Protein 6N4N (pdb70)

CATH classification: 2.40.10.120 (+1 more: 2.40.10.10)

InterPro domains:
  IPR000745 Hepatitis C virus, Non-structural protein NS4a [PF01006] (1658-1711)
  IPR001490 Hepatitis C virus, Non-structural protein NS4b [PF01001] (1728-1921)
  IPR001650 Helicase, C-terminal domain-like [PS51194] (1361-1538)
  IPR001650 Helicase, C-terminal domain-like [SM00490] (1401-1495)
  IPR002166 RNA dependent RNA polymerase, hepatitis C virus [PF00998] (2423-2932)
  IPR002518 Hepatitis C virus, Non-structural protein NS2 [PF01538] (811-1005)
  IPR002518 Hepatitis C virus, Non-structural protein NS2 [PS51693] (899-1026)
  IPR002519 Hepatitis C virus, Envelope glycoprotein E1 [PF01539] (193-382)
  IPR002521 Hepatitis C virus, Core protein, C-terminal [PF01542] (116-190)
  IPR002522 Hepatitis C virus, Core protein, N-terminal [PF01543] (2-115)
  IPR002531 Hepatitis C virus, Non-structural protein E2/NS1 [PF01560] (386-729)
  IPR002868 Hepatitis C virus, Non-structural 5a protein [PF01506] (1974-1996)
  IPR004109 Hepatitis C virus, NS3 protease [PF02907] (1056-1203)
  IPR004109 Hepatitis C virus, NS3 protease [PS51822] (1027-1208)
  IPR007094 RNA-directed RNA polymerase, catalytic domain [PS50507] (2634-2752)
  IPR009003 Peptidase S1, PA clan [SSF50494] (1027-1212)
  IPR011492 Non-structural protein NS3-like, DEAD-box helicase, flavivirus [PF07652] (1294-1355)
  IPR013192 Hepatitis C virus, Non-structural 5a protein, domain 1a [PF08300] (2006-2067)
  IPR013193 Hepatitis C virus non-structural 5a, 1B domain [PF08301] (2068-2168)
  IPR014001 Helicase superfamily 1/2, ATP-binding domain [PS51192] (1217-1369)

Organism: Hepatitis C virus genotype 1a (isolate 1) (NCBI:txid11104)

Solvent-accessible surface area: 36791 Å² total; per-residue (Å²): 254,121,23,4,0,0,13,20,0,27,0,58,25,89,46,164,102,18,139,38,76,155,52,44,44,167,125,22,16,103,99,9,17,138,68,2,127,6,154,64,150,14,88,7,12,0,1,17,0,10,13,102,94,31,42,8,0,0,0,1,0,86,39,7,0,1,0,0,12,29,4,0,0,19,30,17,4,4,16,69,180,10,52,43,44,6,55,30,19,43,73,55,50,22,5,0,0,0,120,23,24,166,43,24,155,48,14,88,38,19,130,75,69,29,35,68,1,77,0,1,1,60,138,22,74,63,12,49,2,98,54,137,36,98,26,56,0,26,17,131,58,90,74,64,76,85,134,5,129,11,2,14,0,0,0,0,20,3,80,73,33,47,0,3,0,0,6,46,48,36,30,35,38,150,31,65,0,115,20,0,15,0,0,6,11,130,25,11,73,66,62,169,74,40,26,186,111,24,4,0,0,12,18,0,28,0,42,24,83,48,161,100,18,139,38,71,154,53,44,42,154,149,23,9,70,122,8,10,160,88,1,115,5,157,63,128,10,86,4,11,0,1,17,0,8,11,79,95,33,42,8,0,0,0,0,0,89,40,7,0,1,0,0,12,29,3,0,0,24,29,17,4,4,15,70,188,0,69,51,46,6,60,31,17,44,72,50,46,21,5,0,0,0,121,22,23,155,35,20,128,48,15,87,40,19,129,75,69,27,36,69,1,77,0,2,0,60,139,22,74,62,12,50,3,99,57,127,35,117,29,53,0,29,15,140,55,80,72,64,77,89,136,4,129,11,2,14,0,0,0,0,19,3,83,72,32,48,0,4,0,0,6,47,48,35,28,35,35,154,30,68,0,94,20,0,14,0,0,18,14,133,24,13,77,72,65,173,74,39,24,102,114,91,111,94,5,174,114,10,22,99,57,1,95,107,3,6,104,70,0,61,80,9,5,121,173,6,83,28,100,142,9,66,96,22,0,120,58,2,55,86,2,0,86,69,1,4,100,78,2,90,210,75,71,96,24,102,129,69,22,108,17,12,40,32,3,1,69,2,2,33,10,1,0,20,2,2,53,5,1,86,81,10,62,30,88,79,0,68,90,31,2,14,60,1,0,79,15,2,10,83,11,2,46,75,0,42,165,71,57,112,32,88,116,27,31,102,23,0,85,44,11,11,32,6,0,43,5,2,5,63,0,2,16,0,12,81,145,39,64,27,87,60,0,69,88,28,0,48,82,0,0,92,50,2,15,94,25,19,106,160,121,152,64,82,81,21,4,64,96,8,32,28,30,0,59,16,3,23,29,75,90,161,145,98,113,97,109,94,7,173,116,11,20,104,63,1,125,108,2,7,113,72,0,58,96,1,3,122,140,12,86,32,101,141,16,68,95,22,0,116,56,2,54,82,2,0,86,63,2,6,104,64,1,136,177,74,73,97,24,100,127,63,24,108,12,12,48,25,2,1,68,2,2,31,10,0,0,21,2,5,33,3,5,69,78,10,62,25,82,108,1,71,90,32,3,19,57,2,0,76,1,3,10,59,10,2,41,77,0,58,169,67,50,106,30,88,86,27,32,98,23,0,83,35,11,10,34,5,0,44,5,2,5,62,0,3,20,0,13,99,145,40,67,27,88,60,0,70,87,28,0,58,83,0,0,118,43,2,13,113,18,8,59,78,28,100,166,85,82,106,25,189,70,37,57,101,25,2,67,100,9,31,29,30,0,58,16,2,25,29,76,89,160,145

Nearest PDB structures (foldseek):
  3su2-assembly1_A  TM=9.788E-01  e=2.289E-37  hepatitis C virus genotype 1a
  3su3-assembly1_A  TM=9.756E-01  e=4.909E-37  hepatitis C virus genotype 1a
  6nzv-assembly1_A  TM=9.790E-01  e=8.016E-37  hepatitis C virus genotype 1a
  3su1-assembly1_A  TM=9.748E-01  e=7.591E-37  hepatitis C virus genotype 1a
  6c2n-assembly1_A  TM=9.785E-01  e=2.517E-36  hepatitis C virus genotype 1a

Radius of gyration: 28.95 Å; Cα contacts (8 Å, |Δi|>4): 1535; chains: 4; bounding box: 72×70×78 Å

Sequence (765 aa):
KKGSVVIVGRINLSGDTAYAQQTRGEEGCQETSQTGRDKNQVEGEVQIVSTATQTFLATSINGVLWTVYHGAGTRTIASPKGPVTQMYTNVDKDLVGWQAPQGSRSLTPCTCGSSDLYLVTRHADVIPVRRRGDSRGSLLSPRPISYLKGSAGGPLLCPAGHAVGIFRAAVSTRGVAKAVDFIPVESLETTMRSPKKGSVVIVGRINLSGDTAYAQQTRGEEGCQETSQTGRDKNQVEGEVQIVSTATQTFLATSINGVLWTVYHGAGTRTIASPKGPVTQMYTNVDKDLVGWQAPQGSRSLTPCTCGSSDLYLVTRHADVIPVRRRGDSRGSLLSPRPISYLKGSAGGPLLCPAGHAVGIFRAAVSTRGVAKAVDFIPVESLETTMRSPSDEEEARELIERAKEAAERAQEAAERTGDPRVRELARELKRLAQEAAEEVKRDPSSSDVNEALKLIVEAIEAAVDALEAAERTGDPEVRELARELVRLAVEAAEEVQRNPSSSDVNEALHSIVYAIEAAIFALEAAERTGDPEVRELARELVRLAVEAAEEVNVEHALMRIVLAIYLAEENLRESDEEEARELIERAKEAAERAQEAAERTGDPRVRELARELKRLAQEAAEEVKRDPSSSDVNEALKLIVEAIEAAVDALEAAERTGDPEVRELARELVRLAVEAAEEVQRNPSSSDVNEALHSIVYAIEAAIFALEAAERTGDPEVRELARELVRLAVEAAEEVQRNPSSRNVEHALMRIVLAIYLAEENLRE

Secondary structure (DSSP, 8-state):
----BEEEEEEE-SSSS-EEEE---HHHHHHHHHH-B--PPP-SSEEEEE-SS-EEEEEEETTEEEEEHHHHTT--B-BTTS-B--SEEEGGGTEEEEEPPTT--PBPBP-S--SEEEEEPTTS-EEEEEE-SSSEEEEEEEEEGGGTTT-TTPEEE-TTS-EEEEEEEEEEETTEEEEEEEEEGGG----S---/----BEEEEEEE-SSSS-EEEE---HHHHHHHHHH-B--PPP-BSEEEEE-SS-EEEEEEETTEEEEEHHHHTT--B-BTTS-B--SEEEGGGTEEEEEPPTTB-PBPBP-S--SEEEEEPTTS-EEEEEE-SSSEEEEEEEEEGGGTTT-TTPEEE-TTS-EEEEEEEEEEETTEEEEEEEEEGGG----S---/--SHHHHHHHHHHHHHHHHHHHHHHH-S-HHHHHHHHHHHHHHHHHHHHHHHSTT-TTGGGHHHHHHHHHHHHHHHHHHHHT-S-HHHHHHHHHHHHHHHHHHHHHHH-TT-HHHHHHHHHHHHHHHHHHHHHHHHHHH--HHHHHHHHHHHHHHHHHHHH--HHHHHHHHHHHHHHHHHHHH-/--SHHHHHHHHHHHHHHHHHHHHHHH-S-HHHHHHHHHHHHHHHHHHHHHHHSTT-TTGGGHHHHHHHHHHHHHHHHHHHHT-S-HHHHHHHHHHHHHHHHHHHHHHH-TT-HHHHHHHHHHHHHHHHHHHHHHHHHHH--HHHHHHHHHHHHHHHHHHHHHHH-TT----HHHHHHHHHHHHHHHHHHH-

Foldseek 3Di:
DFFAKEFQWFWACPPPAIDIDGDHDPVRRVVCRHFLADPDADEEFKTWIDGNPAIEIWGAAPQKTKFFCVGGPQHFHRANVGTFGWPDDDVVLRMTITGHHPHYDHFYADPPPAQFKWWQANNRDTFTWGDDDLWKTFGPDKDQCVRHPRHFNTFIADPVRHGQFTWHDFDDDPRIGGMTTTHGPVNPDDDPDDD/DWFAKEFQWFWACPPPAIDIDGDHDPVRRVVCRHFLADPDADEEQKTWIDGNPAIEIWGAAPQKTKFFCVGGPQHFHRANVGTFGWQDDDVVLRMTITGHHPHYDHFYADPPPAQFKWWQFNNRDTFTWGDDDLWKTFGPDKDQCVRHPRHFNTFIADPVRHGQFTWHDFDDDPRIGGMTTTHGPVNPDDDPDDD/DFLVVLVVLLVLLVVLLVLLVVLLPPDPDPLSVVLSVLLNVLSVVLSVVCVVVSRDPPLVVLSVLLSLLSSLLSLLSVLLRLADDVLLSVLSSLLSVLLSVLSVQCVVPVPDPLSVVLNVLSSLLSVLLSLLSVLCNVLVDPVSVVLSSVSSVLSSVVSVVSVSSVVSVVSSVVSVVVSVVSVD/DFLVVLVVLLVLLVVLLVLLVVLLPPDPDPLSVVLSNLLNVLSVVLSVVCVVVSRDPPLVVLSVLLSLLSNLLSLLSVLLVLADDVLLSVLSSLLSVLLSVLSVQCVVPVPDPLSSVLNVLSSLLSVLLSLLSVLCNVLVDPVSVVLSSVSSVVSSVQSVVCVVPSVRDGCNVVSVVSSVVSVVVSVVVVD

GO terms:
  GO:0044167 host cell endoplasmic reticulum membrane (C, EXP)
  GO:0044191 host cell mitochondrial membrane (C, EXP)
  GO:0005515 protein binding (F, IPI)

Structure (mmCIF, N/CA/C/O backbone):
data_6N4N
#
_entry.id   6N4N
#
_cell.length_a   70.840
_cell.length_b   69.256
_cell.length_c   99.344
_cell.angle_alpha   90.000
_cell.angle_beta   108.590
_cell.angle_gamma   90.000
#
_symmetry.space_group_name_H-M   'P 1 21 1'
#
loop_
_entity.id
_entity.type
_entity.pdbx_description
1 polymer 'NS3 protease'
2 polymer 'Rosetta-designed danoprevir/NS3a complex reader 2'
3 non-polymer 'ZINC ION'
4 non-polymer '(2R,6S,12Z,13aS,14aR,16aS)-6-[(tert-butoxycarbonyl)amino]-14a-[(cyclopropylsulfonyl)carbamoyl]-5,16-dioxo-1,2,3,5,6,7,8 ,9,10,11,13a,14,14a,15,16,16a-hexadecahydrocyclopropa[e]pyrrolo[1,2-a][1,4]diazacyclopentadecin-2-yl 4-fluoro-2H-isoindole-2-carboxylate'
5 non-polymer 'SULFATE ION'
6 water water
#
loop_
_atom_site.group_PDB
_atom_site.id
_atom_site.type_symbol
_atom_site.label_atom_id
_atom_site.label_alt_id
_atom_site.label_comp_id
_atom_site.label_asym_id
_atom_site.label_entity_id
_atom_site.label_seq_id
_atom_site.pdbx_PDB_ins_code
_atom_site.Cartn_x
_atom_site.Cartn_y
_atom_site.Cartn_z
_atom_site.occupancy
_atom_site.B_iso_or_equiv
_atom_site.auth_seq_id
_atom_site.auth_comp_id
_atom_site.auth_asym_id
_atom_site.auth_atom_id
_atom_site.pdbx_PDB_model_num
ATOM 1 N N . LYS A 1 3 ? 7.527 10.358 37.580 1.00 52.06 988 LYS A N 1
ATOM 2 C CA . LYS A 1 3 ? 6.931 10.053 38.913 1.00 52.51 988 LYS A CA 1
ATOM 3 C C . LYS A 1 3 ? 6.122 8.752 38.916 1.00 50.57 988 LYS A C 1
ATOM 4 O O . LYS A 1 3 ? 6.424 7.854 39.708 1.00 50.21 988 LYS A O 1
ATOM 10 N N . LYS A 1 4 ? 5.109 8.639 38.040 1.00 47.87 989 LYS A N 1
ATOM 11 C CA . LYS A 1 4 ? 4.403 7.370 37.816 1.00 44.10 989 LYS A CA 1
ATOM 12 C C . LYS A 1 4 ? 5.351 6.323 37.223 1.00 41.23 989 LYS A C 1
ATOM 13 O O . LYS A 1 4 ? 6.081 6.608 36.266 1.00 40.72 989 LYS A O 1
ATOM 19 N N . GLY A 1 5 ? 5.360 5.134 37.823 1.00 37.95 990 GLY A N 1
ATOM 20 C CA . GLY A 1 5 ? 6.238 4.057 37.391 1.00 35.01 990 GLY A CA 1
ATOM 21 C C . GLY A 1 5 ? 5.577 3.167 36.347 1.00 32.82 990 GLY A C 1
ATOM 22 O O . GLY A 1 5 ? 4.437 3.414 35.921 1.00 31.89 990 GLY A O 1
ATOM 23 N N . SER A 1 6 ? 6.308 2.138 35.932 1.00 30.70 991 SER A N 1
ATOM 24 C CA . SER A 1 6 ? 5.793 1.118 35.040 1.00 29.05 991 SER A CA 1
ATOM 25 C C . SER A 1 6 ? 4.943 0.107 35.777 1.00 27.90 991 SER A C 1
ATOM 26 O O . SER A 1 6 ? 5.122 -0.104 36.973 1.00 27.86 991 SER A O 1
ATOM 29 N N . VAL A 1 7 ? 4.021 -0.522 35.053 1.00 26.86 992 VAL A N 1
ATOM 30 C CA . VAL A 1 7 ? 3.376 -1.755 35.507 1.00 26.18 992 VAL A CA 1
ATOM 31 C C . VAL A 1 7 ? 4.443 -2.863 35.542 1.00 26.37 992 VAL A C 1
ATOM 32 O O . VAL A 1 7 ? 5.276 -2.951 34.638 1.00 26.68 992 VAL A O 1
ATOM 36 N N . VAL A 1 8 ? 4.443 -3.662 36.606 1.00 26.22 993 VAL A N 1
ATOM 37 C CA . VAL A 1 8 ? 5.427 -4.737 36.787 1.00 26.39 993 VAL A CA 1
ATOM 38 C C . VAL A 1 8 ? 4.748 -6.123 36.855 1.00 26.20 993 VAL A C 1
ATOM 39 O O . VAL A 1 8 ? 3.768 -6.313 37.575 1.00 26.03 993 VAL A O 1
ATOM 43 N N . ILE A 1 9 ? 5.289 -7.075 36.103 1.00 26.08 994 ILE A N 1
ATOM 44 C CA . ILE A 1 9 ? 4.934 -8.476 36.207 1.00 26.33 994 ILE A CA 1
ATOM 45 C C . ILE A 1 9 ? 5.512 -9.037 37.514 1.00 27.76 994 ILE A C 1
ATOM 46 O O . ILE A 1 9 ? 6.725 -8.998 37.742 1.00 28.67 994 ILE A O 1
ATOM 51 N N . VAL A 1 10 ? 4.627 -9.523 38.385 1.00 28.26 995 VAL A N 1
ATOM 52 C CA . VAL A 1 10 ? 5.030 -10.077 39.675 1.00 29.11 995 VAL A CA 1
ATOM 53 C C . VAL A 1 10 ? 4.698 -11.564 39.783 1.00 29.72 995 VAL A C 1
ATOM 54 O O . VAL A 1 10 ? 5.023 -12.208 40.790 1.00 30.68 995 VAL A O 1
ATOM 58 N N . GLY A 1 11 ? 4.057 -12.096 38.740 1.00 28.69 996 GLY A N 1
ATOM 59 C CA . GLY A 1 11 ? 3.713 -13.507 38.687 1.00 28.80 996 GLY A CA 1
ATOM 60 C C . GLY A 1 11 ? 3.038 -13.886 37.388 1.00 28.41 996 GLY A C 1
ATOM 61 O O . GLY A 1 11 ? 3.004 -13.093 36.439 1.00 28.13 996 GLY A O 1
ATOM 62 N N . ARG A 1 12 ? 2.495 -15.096 37.347 1.00 28.24 997 ARG A N 1
ATOM 63 C CA . ARG A 1 12 ? 1.895 -15.626 36.123 1.00 28.77 997 ARG A CA 1
ATOM 64 C C . ARG A 1 12 ? 0.925 -16.760 36.432 1.00 28.13 997 ARG A C 1
ATOM 65 O O . ARG A 1 12 ? 0.974 -17.352 37.501 1.00 28.15 997 ARG A O 1
ATOM 73 N N . ILE A 1 13 ? 0.043 -17.046 35.486 1.00 27.83 998 ILE A N 1
ATOM 74 C CA . ILE A 1 13 ? -0.872 -18.170 35.586 1.00 28.45 998 ILE A CA 1
ATOM 75 C C . ILE A 1 13 ? -0.787 -19.013 34.317 1.00 29.80 998 ILE A C 1
ATOM 76 O O . ILE A 1 13 ? -1.020 -18.531 33.217 1.00 28.43 998 ILE A O 1
ATOM 81 N N . ASN A 1 14 ? -0.448 -20.279 34.507 1.00 33.42 999 ASN A N 1
ATOM 82 C CA . ASN A 1 14 ? -0.377 -21.269 33.451 1.00 37.33 999 ASN A CA 1
ATOM 83 C C . ASN A 1 14 ? -1.749 -21.903 33.254 1.00 37.67 999 ASN A C 1
ATOM 84 O O . ASN A 1 14 ? -2.353 -22.382 34.210 1.00 36.64 999 ASN A O 1
ATOM 89 N N . LEU A 1 15 ? -2.212 -21.916 32.004 1.00 40.77 1000 LEU A N 1
ATOM 90 C CA . LEU A 1 15 ? -3.533 -22.478 31.653 1.00 43.46 1000 LEU A CA 1
ATOM 91 C C . LEU A 1 15 ? -3.491 -23.792 30.866 1.00 47.87 1000 LEU A C 1
ATOM 92 O O . LEU A 1 15 ? -4.499 -24.486 30.793 1.00 46.78 1000 LEU A O 1
ATOM 97 N N . SER A 1 16 ? -2.333 -24.126 30.291 1.00 56.89 1001 SER A N 1
ATOM 98 C CA . SER A 1 16 ? -2.197 -25.321 29.417 1.00 64.53 1001 SER A CA 1
ATOM 99 C C . SER A 1 16 ? -2.247 -26.690 30.135 1.00 68.11 1001 SER A C 1
ATOM 100 O O . SER A 1 16 ? -2.557 -27.705 29.502 1.00 71.80 1001 SER A O 1
ATOM 103 N N . GLY A 1 17 ? -1.976 -26.711 31.443 1.00 70.54 1002 GLY A N 1
ATOM 104 C CA . GLY A 1 17 ? -2.247 -27.891 32.279 1.00 73.56 1002 GLY A CA 1
ATOM 105 C C . GLY A 1 17 ? -3.750 -28.045 32.452 1.00 76.48 1002 GLY A C 1
ATOM 106 O O . GLY A 1 17 ? -4.490 -27.115 32.139 1.00 77.75 1002 GLY A O 1
ATOM 107 N N . ASP A 1 18 ? -4.202 -29.206 32.940 1.00 78.19 1003 ASP A N 1
ATOM 108 C CA . ASP A 1 18 ? -5.642 -29.498 33.163 1.00 78.77 1003 ASP A CA 1
ATOM 109 C C . ASP A 1 18 ? -6.519 -28.286 33.590 1.00 76.21 1003 ASP A C 1
ATOM 110 O O . ASP A 1 18 ? -7.498 -27.936 32.906 1.00 75.61 1003 ASP A O 1
ATOM 115 N N . THR A 1 19 ? -6.150 -27.674 34.721 1.00 71.28 1004 THR A N 1
ATOM 116 C CA . THR A 1 19 ? -6.721 -26.399 35.194 1.00 66.70 1004 THR A CA 1
ATOM 117 C C . THR A 1 19 ? -5.587 -25.409 35.574 1.00 59.77 1004 THR A C 1
ATOM 118 O O . THR A 1 19 ? -4.402 -25.787 35.565 1.00 65.06 1004 THR A O 1
ATOM 122 N N . ALA A 1 20 ? -5.959 -24.174 35.912 1.00 48.48 1005 ALA A N 1
ATOM 123 C CA . ALA A 1 20 ? -5.029 -23.069 36.253 1.00 41.52 1005 ALA A CA 1
ATOM 124 C C . ALA A 1 20 ? -3.968 -23.324 37.347 1.00 37.42 1005 ALA A C 1
ATOM 125 O O . ALA A 1 20 ? -4.231 -23.994 38.331 1.00 35.03 1005 ALA A O 1
ATOM 127 N N . TYR A 1 21 ? -2.772 -22.760 37.157 1.00 34.36 1006 TYR A N 1
ATOM 128 C CA . TYR A 1 21 ? -1.674 -22.887 38.116 1.00 33.10 1006 TYR A CA 1
ATOM 129 C C . TYR A 1 21 ? -0.946 -21.545 38.205 1.00 31.82 1006 TYR A C 1
ATOM 130 O O . TYR A 1 21 ? -0.354 -21.107 37.219 1.00 31.99 1006 TYR A O 1
ATOM 139 N N . ALA A 1 22 ? -0.982 -20.890 39.367 1.00 30.57 1007 ALA A N 1
ATOM 140 C CA . ALA A 1 22 ? -0.322 -19.585 39.519 1.00 30.47 1007 ALA A CA 1
ATOM 141 C C . ALA A 1 22 ? 1.049 -19.653 40.215 1.00 31.84 1007 ALA A C 1
ATOM 142 O O . ALA A 1 22 ? 1.272 -20.500 41.092 1.00 31.81 1007 ALA A O 1
ATOM 144 N N . GLN A 1 23 ? 1.954 -18.755 39.819 1.00 32.36 1008 GLN A N 1
ATOM 145 C CA . GLN A 1 23 ? 3.298 -18.649 40.419 1.00 34.71 1008 GLN A CA 1
ATOM 146 C C . GLN A 1 23 ? 3.625 -17.198 40.736 1.00 35.03 1008 GLN A C 1
ATOM 147 O O . GLN A 1 23 ? 3.294 -16.315 39.953 1.00 34.63 1008 GLN A O 1
ATOM 153 N N . GLN A 1 24 ? 4.264 -16.956 41.876 1.00 37.12 1009 GLN A N 1
ATOM 154 C CA . GLN A 1 24 ? 4.831 -15.648 42.190 1.00 38.83 1009 GLN A CA 1
ATOM 155 C C . GLN A 1 24 ? 6.284 -15.636 41.709 1.00 39.24 1009 GLN A C 1
ATOM 156 O O . GLN A 1 24 ? 7.027 -16.597 41.952 1.00 39.08 1009 GLN A O 1
ATOM 162 N N . THR A 1 25 ? 6.668 -14.562 41.012 1.00 38.14 1010 THR A N 1
ATOM 163 C CA . THR A 1 25 ? 8.032 -14.404 40.473 1.00 39.52 1010 THR A CA 1
ATOM 164 C C . THR A 1 25 ? 8.790 -13.195 41.053 1.00 40.25 1010 THR A C 1
ATOM 165 O O . THR A 1 25 ? 9.980 -13.044 40.830 1.00 40.16 1010 THR A O 1
ATOM 169 N N . ARG A 1 26 ? 8.090 -12.340 41.789 1.00 41.88 1011 ARG A N 1
ATOM 170 C CA . ARG A 1 26 ? 8.677 -11.124 42.327 1.00 44.30 1011 ARG A CA 1
ATOM 171 C C . ARG A 1 26 ? 7.992 -10.762 43.634 1.00 46.84 1011 ARG A C 1
ATOM 172 O O . ARG A 1 26 ? 6.764 -10.854 43.754 1.00 47.23 1011 ARG A O 1
ATOM 180 N N . GLY A 1 27 ? 8.799 -10.381 44.622 1.00 50.17 10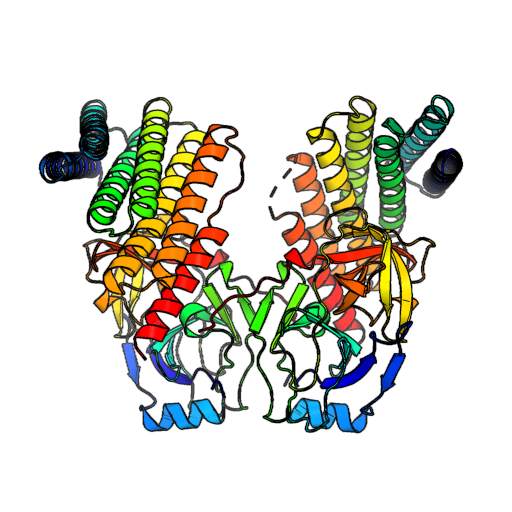12 GLY A N 1
ATOM 181 C CA . GLY A 1 27 ? 8.296 -9.865 45.894 1.00 53.18 1012 GLY A CA 1
ATOM 182 C C . GLY A 1 27 ? 8.058 -8.365 45.838 1.00 56.14 1012 GLY A C 1
ATOM 183 O O . GLY A 1 27 ? 8.332 -7.720 44.823 1.00 54.89 1012 GLY A O 1
ATOM 184 N N . GLU A 1 28 ? 7.557 -7.822 46.946 1.00 61.35 1013 GLU A N 1
ATOM 185 C CA . GLU A 1 28 ? 7.189 -6.410 47.085 1.00 66.36 1013 GLU A CA 1
ATOM 186 C C . GLU A 1 28 ? 8.364 -5.445 46.829 1.00 67.44 1013 GLU A C 1
ATOM 187 O O . GLU A 1 28 ? 8.189 -4.432 46.146 1.00 66.03 1013 GLU A O 1
ATOM 193 N N . GLU A 1 29 ? 9.545 -5.773 47.360 1.00 70.05 1014 GLU A N 1
ATOM 194 C CA . GLU A 1 29 ? 10.726 -4.910 47.237 1.00 72.29 1014 GLU A CA 1
ATOM 195 C C . GLU A 1 29 ? 11.207 -4.753 45.785 1.00 69.17 1014 GLU A C 1
ATOM 196 O O . GLU A 1 29 ? 11.342 -3.622 45.289 1.00 66.41 1014 GLU A O 1
ATOM 202 N N . GLY A 1 30 ? 11.443 -5.891 45.122 1.00 65.94 1015 GLY A N 1
ATOM 203 C CA . GLY A 1 30 ? 11.842 -5.945 43.713 1.00 62.41 1015 GLY A CA 1
ATOM 204 C C . GLY A 1 30 ? 10.880 -5.221 42.780 1.00 59.47 1015 GLY A C 1
ATOM 205 O O . GLY A 1 30 ? 11.310 -4.566 41.831 1.00 57.74 1015 GLY A O 1
ATOM 206 N N . CYS A 1 31 ? 9.582 -5.339 43.073 1.00 57.09 1016 CYS A N 1
ATOM 207 C CA . CYS A 1 31 ? 8.520 -4.672 42.324 1.00 56.26 1016 CYS A CA 1
ATOM 208 C C . CYS A 1 31 ? 8.704 -3.149 42.219 1.00 56.49 1016 CYS A C 1
ATOM 209 O O . CYS A 1 31 ? 8.687 -2.595 41.105 1.00 56.00 1016 CYS A O 1
ATOM 212 N N . GLN A 1 32 ? 8.914 -2.487 43.357 1.00 57.27 1017 GLN A N 1
ATOM 213 C CA . GLN A 1 32 ? 8.994 -1.023 43.386 1.00 57.95 1017 GLN A CA 1
ATOM 214 C C . GLN A 1 32 ? 10.225 -0.458 42.651 1.00 56.69 1017 GLN A C 1
ATOM 215 O O . GLN A 1 32 ? 10.114 0.554 41.945 1.00 57.24 1017 GLN A O 1
ATOM 221 N N . GLU A 1 33 ? 11.370 -1.126 42.810 1.00 56.30 1018 GLU A N 1
ATOM 222 C CA . GLU A 1 33 ? 12.612 -0.791 42.098 1.00 54.91 1018 GLU A CA 1
ATOM 223 C C . GLU A 1 33 ? 12.449 -0.976 40.579 1.00 50.34 1018 GLU A C 1
ATOM 224 O O . GLU A 1 33 ? 12.866 -0.113 39.797 1.00 49.54 1018 GLU A O 1
ATOM 230 N N . THR A 1 34 ? 11.834 -2.096 40.179 1.00 45.10 1019 THR A N 1
ATOM 231 C CA . THR A 1 34 ? 11.547 -2.409 38.767 1.00 41.55 1019 THR A CA 1
ATOM 232 C C . THR A 1 34 ? 10.568 -1.398 38.153 1.00 38.84 1019 THR A C 1
ATOM 233 O O . THR A 1 34 ? 10.686 -1.036 36.981 1.00 37.28 1019 THR A O 1
ATOM 237 N N . SER A 1 35 ? 9.615 -0.947 38.958 1.00 38.11 1020 SER A N 1
ATOM 238 C CA . SER A 1 35 ? 8.644 0.049 38.528 1.00 38.45 1020 SER A CA 1
ATOM 239 C C . SER A 1 35 ? 9.301 1.386 38.175 1.00 39.67 1020 SER A C 1
ATOM 240 O O . SER A 1 35 ? 8.955 1.991 37.152 1.00 38.44 1020 SER A O 1
ATOM 243 N N . GLN A 1 36 ? 10.246 1.819 39.017 1.00 41.90 1021 GLN A N 1
ATOM 244 C CA . GLN A 1 36 ? 11.015 3.056 38.804 1.00 44.29 1021 GLN A CA 1
ATOM 245 C C . GLN A 1 36 ? 11.913 3.032 37.552 1.00 42.29 1021 GLN A C 1
ATOM 246 O O . GLN A 1 36 ? 11.902 3.986 36.783 1.00 41.27 1021 GLN A O 1
ATOM 252 N N . THR A 1 37 ? 12.673 1.953 37.356 1.00 41.25 1022 THR A N 1
ATOM 253 C CA . THR A 1 37 ? 13.583 1.831 36.198 1.00 41.15 1022 THR A CA 1
ATOM 254 C C . THR A 1 37 ? 12.860 1.443 34.913 1.00 40.31 1022 THR A C 1
ATOM 255 O O . THR A 1 37 ? 13.318 1.780 33.818 1.00 40.24 1022 THR A O 1
ATOM 259 N N . GLY A 1 38 ? 11.748 0.712 35.048 1.00 39.20 1023 GLY A N 1
ATOM 260 C CA . GLY A 1 38 ? 11.059 0.130 33.902 1.00 39.08 1023 GLY A CA 1
ATOM 261 C C . GLY A 1 38 ? 11.851 -1.013 33.290 1.00 39.79 1023 GLY A C 1
ATOM 262 O O . GLY A 1 38 ? 11.576 -1.430 32.171 1.00 38.91 1023 GLY A O 1
ATOM 263 N N . ARG A 1 39 ? 12.818 -1.532 34.046 1.00 41.58 1024 ARG A N 1
ATOM 264 C CA . ARG A 1 39 ? 13.751 -2.534 33.559 1.00 43.71 1024 ARG A CA 1
ATOM 265 C C . ARG A 1 39 ? 13.552 -3.848 34.348 1.00 42.68 1024 ARG A C 1
ATOM 266 O O . ARG A 1 39 ? 13.784 -3.905 35.559 1.00 41.62 1024 ARG A O 1
ATOM 274 N N . ASP A 1 40 ? 13.092 -4.870 33.635 1.00 41.53 1025 ASP A N 1
ATOM 275 C CA . ASP A 1 40 ? 12.747 -6.175 34.200 1.00 42.64 1025 ASP A CA 1
ATOM 276 C C . ASP A 1 40 ? 13.344 -7.248 33.301 1.00 43.49 1025 ASP A C 1
ATOM 277 O O . ASP A 1 40 ? 12.886 -7.441 32.178 1.00 42.92 1025 ASP A O 1
ATOM 282 N N . LYS A 1 41 ? 14.352 -7.946 33.804 1.00 46.08 1026 LYS A N 1
ATOM 283 C CA . LYS A 1 41 ? 15.060 -8.966 33.026 1.00 48.87 1026 LYS A CA 1
ATOM 284 C C . LYS A 1 41 ? 14.565 -10.408 33.266 1.00 48.96 1026 LYS A C 1
ATOM 285 O O . LYS A 1 41 ? 15.128 -11.357 32.706 1.00 49.28 1026 LYS A O 1
ATOM 291 N N . ASN A 1 42 ? 13.503 -10.567 34.066 1.00 48.54 1027 ASN A N 1
ATOM 292 C CA . ASN A 1 42 ? 12.897 -11.891 34.337 1.00 47.69 1027 ASN A CA 1
ATOM 293 C C . ASN A 1 42 ? 12.319 -12.512 33.080 1.00 46.83 1027 ASN A C 1
ATOM 294 O O . ASN A 1 42 ? 11.802 -11.803 32.213 1.00 45.72 1027 ASN A O 1
ATOM 299 N N . GLN A 1 43 ? 12.420 -13.834 32.977 1.00 47.16 1028 GLN A N 1
ATOM 300 C CA . GLN A 1 43 ? 11.811 -14.542 31.858 1.00 48.26 1028 GLN A CA 1
ATOM 301 C C . GLN A 1 43 ? 10.302 -14.604 32.056 1.00 45.92 1028 GLN A C 1
ATOM 302 O O . GLN A 1 43 ? 9.815 -14.845 33.163 1.00 44.86 1028 GLN A O 1
ATOM 308 N N . VAL A 1 44 ? 9.588 -14.330 30.972 1.00 44.60 1029 VAL A N 1
ATOM 309 C CA . VAL A 1 44 ? 8.133 -14.326 30.950 1.00 43.59 1029 VAL A CA 1
ATOM 310 C C . VAL A 1 44 ? 7.687 -15.610 30.284 1.00 43.50 1029 VAL A C 1
ATOM 311 O O . VAL A 1 44 ? 8.272 -16.030 29.292 1.00 44.71 1029 VAL A O 1
ATOM 315 N N . GLU A 1 45 ? 6.660 -16.225 30.857 1.00 43.91 1030 GLU A N 1
ATOM 316 C CA . GLU A 1 45 ? 6.024 -17.430 30.335 1.00 44.76 1030 GLU A CA 1
ATOM 317 C C . GLU A 1 45 ? 4.524 -17.354 30.590 1.00 41.90 1030 GLU A C 1
ATOM 318 O O . GLU A 1 45 ? 4.073 -16.601 31.468 1.00 40.67 1030 GLU A O 1
ATOM 324 N N . GLY A 1 46 ? 3.758 -18.129 29.827 1.00 39.97 1031 GLY A N 1
ATOM 325 C CA . GLY A 1 46 ? 2.327 -18.270 30.078 1.00 39.60 1031 GLY A CA 1
ATOM 326 C C . GLY A 1 46 ? 1.446 -17.239 29.389 1.00 38.16 1031 GLY A C 1
ATOM 327 O O . GLY A 1 46 ? 1.937 -16.314 28.726 1.00 37.66 1031 GLY A O 1
ATOM 328 N N . GLU A 1 47 ? 0.142 -17.415 29.576 1.00 36.99 1032 GLU A N 1
ATOM 329 C CA . GLU A 1 47 ? -0.888 -16.695 28.832 1.00 34.91 1032 GLU A CA 1
ATOM 330 C C . GLU A 1 47 ? -1.390 -15.538 29.665 1.00 31.99 1032 GLU A C 1
ATOM 331 O O . GLU A 1 47 ? -1.830 -14.523 29.124 1.00 32.27 1032 GLU A O 1
ATOM 337 N N . VAL A 1 48 ? -1.319 -15.707 30.986 1.00 28.17 1033 VAL A N 1
ATOM 338 C CA . VAL A 1 48 ? -1.811 -14.733 31.930 1.00 25.36 1033 VAL A CA 1
ATOM 339 C C . VAL A 1 48 ? -0.660 -14.280 32.809 1.00 24.07 1033 VAL A C 1
ATOM 340 O O . VAL A 1 48 ? 0.065 -15.096 33.383 1.00 24.22 1033 VAL A O 1
ATOM 344 N N . GLN A 1 49 ? -0.485 -12.966 32.871 1.00 22.24 1034 GLN A N 1
ATOM 345 C CA . GLN A 1 49 ? 0.498 -12.345 33.758 1.00 21.93 1034 GLN A CA 1
ATOM 346 C C . GLN A 1 49 ? -0.189 -11.756 34.975 1.00 21.59 1034 GLN A C 1
ATOM 347 O O . GLN A 1 49 ? -1.280 -11.195 34.866 1.00 21.60 1034 GLN A O 1
ATOM 353 N N . ILE A 1 50 ? 0.451 -11.872 36.132 1.00 21.38 1035 ILE A N 1
ATOM 354 C CA . ILE A 1 50 ? -0.016 -11.159 37.314 1.00 20.80 1035 ILE A CA 1
ATOM 355 C C . ILE A 1 50 ? 0.764 -9.844 37.330 1.00 21.07 1035 ILE A C 1
ATOM 356 O O . ILE A 1 50 ? 2.001 -9.845 37.211 1.00 21.15 1035 ILE A O 1
ATOM 361 N N . VAL A 1 51 ? 0.055 -8.723 37.455 1.00 21.02 1036 VAL A N 1
ATOM 362 C CA . VAL A 1 51 ? 0.706 -7.415 37.275 1.00 21.52 1036 VAL A CA 1
ATOM 363 C C . VAL A 1 51 ? 0.424 -6.467 38.424 1.00 22.29 1036 VAL A C 1
ATOM 364 O O . VAL A 1 51 ? -0.653 -6.533 39.037 1.00 22.17 1036 VAL A O 1
ATOM 368 N N . SER A 1 52 ? 1.392 -5.592 38.696 1.00 23.20 1037 SER A N 1
ATOM 369 C CA . SER A 1 52 ? 1.304 -4.624 39.788 1.00 24.35 1037 SER A CA 1
ATOM 370 C C . SER A 1 52 ? 1.683 -3.191 39.453 1.00 24.23 1037 SER A C 1
ATOM 371 O O . SER A 1 52 ? 2.633 -2.947 38.719 1.00 24.15 1037 SER A O 1
ATOM 374 N N . THR A 1 53 ? 0.922 -2.265 40.035 1.00 24.66 1038 THR A N 1
ATOM 375 C CA . THR A 1 53 ? 1.308 -0.865 40.219 1.00 25.21 1038 THR A CA 1
ATOM 376 C C . THR A 1 53 ? 1.695 -0.721 41.691 1.00 26.46 1038 THR A C 1
ATOM 377 O O . THR A 1 53 ? 1.637 -1.706 42.421 1.00 27.02 1038 THR A O 1
ATOM 381 N N . ALA A 1 54 ? 2.088 0.477 42.135 1.00 27.53 1039 ALA A N 1
ATOM 382 C CA . ALA A 1 54 ? 2.423 0.696 43.567 1.00 29.31 1039 ALA A CA 1
ATOM 383 C C . ALA A 1 54 ? 1.257 0.421 44.527 1.00 29.86 1039 ALA A C 1
ATOM 384 O O . ALA A 1 54 ? 1.476 0.145 45.710 1.00 31.72 1039 ALA A O 1
ATOM 386 N N . THR A 1 55 ? 0.022 0.489 44.034 1.00 29.09 1040 THR A N 1
ATOM 387 C CA . THR A 1 55 ? -1.147 0.362 44.929 1.00 29.38 1040 THR A CA 1
ATOM 388 C C . THR A 1 55 ? -2.074 -0.835 44.665 1.00 28.00 1040 THR A C 1
ATOM 389 O O . THR A 1 55 ? -2.859 -1.191 45.523 1.00 28.66 1040 THR A O 1
ATOM 393 N N . GLN A 1 56 ? -2.008 -1.439 43.482 1.00 26.99 1041 GLN A N 1
ATOM 394 C CA . GLN A 1 56 ? -2.929 -2.532 43.132 1.00 26.04 1041 GLN A CA 1
ATOM 395 C C . GLN A 1 56 ? -2.252 -3.656 42.356 1.00 24.87 1041 GLN A C 1
ATOM 396 O O . GLN A 1 56 ? -1.265 -3.432 41.650 1.00 24.45 1041 GLN A O 1
ATOM 402 N N . THR A 1 57 ? -2.792 -4.862 42.528 1.00 24.34 1042 THR A N 1
ATOM 403 C CA . THR A 1 57 ? -2.407 -6.051 41.778 1.00 23.57 1042 THR A CA 1
ATOM 404 C C . THR A 1 57 ? -3.625 -6.575 41.010 1.00 22.50 1042 THR A C 1
ATOM 405 O O . THR A 1 57 ? -4.775 -6.519 41.484 1.00 22.75 1042 THR A O 1
ATOM 409 N N . PHE A 1 58 ? -3.376 -7.036 39.795 1.00 21.40 1043 PHE A N 1
ATOM 410 C CA . PHE A 1 58 ? -4.457 -7.438 38.894 1.00 20.77 1043 PHE A CA 1
ATOM 411 C C . PHE A 1 58 ? -3.862 -8.345 37.829 1.00 20.51 1043 PHE A C 1
ATOM 412 O O . PHE A 1 58 ? -2.721 -8.803 37.993 1.00 21.16 1043 PHE A O 1
ATOM 420 N N . LEU A 1 59 ? -4.614 -8.613 36.766 1.00 19.78 1044 LEU A N 1
ATOM 421 C CA . LEU A 1 59 ? -4.195 -9.580 35.741 1.00 19.35 1044 LEU A CA 1
ATOM 422 C C . LEU A 1 59 ? -4.079 -8.941 34.361 1.00 19.57 1044 LEU A C 1
ATOM 423 O O . LEU A 1 59 ? -4.626 -7.840 34.099 1.00 18.98 1044 LEU A O 1
ATOM 428 N N . ALA A 1 60 ? -3.337 -9.637 33.503 1.00 20.08 1045 ALA A N 1
ATOM 429 C CA . ALA A 1 60 ? -3.174 -9.272 32.107 1.00 21.05 1045 ALA A CA 1
ATOM 430 C C . ALA A 1 60 ? -3.124 -10.554 31.286 1.00 21.67 1045 ALA A C 1
ATOM 431 O O . ALA A 1 60 ? -2.488 -11.533 31.683 1.00 22.35 1045 ALA A O 1
ATOM 433 N N . THR A 1 61 ? -3.826 -10.559 30.164 1.00 22.15 1046 THR A N 1
ATOM 434 C CA . THR A 1 61 ? -3.974 -11.758 29.355 1.00 23.39 1046 THR A CA 1
ATOM 435 C C . THR A 1 61 ? -3.463 -11.485 27.946 1.00 24.73 1046 THR A C 1
ATOM 436 O O . THR A 1 61 ? -3.841 -10.472 27.322 1.00 24.70 1046 THR A O 1
ATOM 440 N N . SER A 1 62 ? -2.605 -12.382 27.459 1.00 26.16 1047 SER A N 1
ATOM 441 C CA . SER A 1 62 ? -2.101 -12.336 26.086 1.00 27.47 1047 SER A CA 1
ATOM 442 C C . SER A 1 62 ? -3.080 -12.999 25.125 1.00 27.65 1047 SER A C 1
ATOM 443 O O . SER A 1 62 ? -3.434 -14.177 25.288 1.00 27.41 1047 SER A O 1
ATOM 446 N N . ILE A 1 63 ? -3.500 -12.231 24.129 1.00 27.75 1048 ILE A N 1
ATOM 447 C CA . ILE A 1 63 ? -4.402 -12.679 23.058 1.00 28.81 1048 ILE A CA 1
ATOM 448 C C . ILE A 1 63 ? -3.927 -11.947 21.788 1.00 30.06 1048 ILE A C 1
ATOM 449 O O . ILE A 1 63 ? -3.755 -10.722 21.798 1.00 29.03 1048 ILE A O 1
ATOM 454 N N . ASN A 1 64 ? -3.699 -12.717 20.716 1.00 32.08 1049 ASN A N 1
ATOM 455 C CA . ASN A 1 64 ? -3.255 -12.202 19.401 1.00 33.11 1049 ASN A CA 1
ATOM 456 C C . ASN A 1 64 ? -1.973 -11.387 19.458 1.00 32.18 1049 ASN A C 1
ATOM 457 O O . ASN A 1 64 ? -1.891 -10.324 18.835 1.00 32.13 1049 ASN A O 1
ATOM 462 N N . GLY A 1 65 ? -0.989 -11.867 20.218 1.00 30.50 1050 GLY A N 1
ATOM 463 C CA . GLY A 1 65 ? 0.297 -11.166 20.337 1.00 29.40 1050 GLY A CA 1
ATOM 464 C C . GLY A 1 65 ? 0.265 -9.860 21.126 1.00 28.34 1050 GLY A C 1
ATOM 465 O O . GLY A 1 65 ? 1.244 -9.110 21.144 1.00 29.36 1050 GLY A O 1
ATOM 466 N N . VAL A 1 66 ? -0.848 -9.587 21.797 1.00 26.60 1051 VAL A N 1
ATOM 467 C CA . VAL A 1 66 ? -0.959 -8.407 22.652 1.00 25.15 1051 VAL A CA 1
ATOM 468 C C . VAL A 1 66 ? -1.274 -8.823 24.080 1.00 23.77 1051 VAL A C 1
ATOM 469 O O . VAL A 1 66 ? -2.085 -9.705 24.308 1.00 23.78 1051 VAL A O 1
ATOM 473 N N . LEU A 1 67 ? -0.620 -8.175 25.035 1.00 23.09 1052 LEU A N 1
ATOM 474 C CA . LEU A 1 67 ? -0.939 -8.347 26.436 1.00 22.15 1052 LEU A CA 1
ATOM 475 C C . LEU A 1 67 ? -1.944 -7.285 26.798 1.00 21.91 1052 LEU A C 1
ATOM 476 O O . LEU A 1 67 ? -1.613 -6.096 26.783 1.00 22.53 1052 LEU A O 1
ATOM 481 N N . TRP A 1 68 ? -3.162 -7.730 27.123 1.00 21.53 1053 TRP A N 1
ATOM 482 C CA . TRP A 1 68 ? -4.304 -6.856 27.423 1.00 20.80 1053 TRP A CA 1
ATOM 483 C C . TRP A 1 68 ? -4.611 -6.802 28.916 1.00 20.47 1053 TRP A C 1
ATOM 484 O O . TRP A 1 68 ? -4.552 -7.827 29.618 1.00 20.39 1053 TRP A O 1
ATOM 495 N N . THR A 1 69 ? -4.970 -5.609 29.397 1.00 19.77 1054 THR A N 1
ATOM 496 C CA . THR A 1 69 ? -5.488 -5.471 30.756 1.00 19.04 1054 THR A CA 1
ATOM 497 C C . THR A 1 69 ? -6.559 -4.360 30.838 1.00 18.72 1054 THR A C 1
ATOM 498 O O . THR A 1 69 ? -6.982 -3.837 29.820 1.00 19.24 1054 THR A O 1
ATOM 502 N N . VAL A 1 70 ? -7.003 -4.037 32.049 1.00 18.20 1055 VAL A N 1
ATOM 503 C CA . VAL A 1 70 ? -7.985 -2.988 32.259 1.00 18.02 1055 VAL A CA 1
ATOM 504 C C . VAL A 1 70 ? -7.317 -1.633 32.451 1.00 18.47 1055 VAL A C 1
ATOM 505 O O . VAL A 1 70 ? -6.309 -1.510 33.160 1.00 18.35 1055 VAL A O 1
ATOM 509 N N . TYR A 1 71 ? -7.892 -0.612 31.818 1.00 19.02 1056 TYR A N 1
ATOM 510 C CA . TYR A 1 71 ? -7.433 0.752 32.023 1.00 19.45 1056 TYR A CA 1
ATOM 511 C C . TYR A 1 71 ? -7.520 1.173 33.497 1.00 19.48 1056 TYR A C 1
ATOM 512 O O . TYR A 1 71 ? -6.645 1.883 33.982 1.00 19.23 1056 TYR A O 1
ATOM 521 N N . HIS A 1 72 ? -8.569 0.736 34.203 1.00 19.17 1057 HIS A N 1
ATOM 522 C CA . HIS A 1 72 ? -8.827 1.248 35.552 1.00 19.55 1057 HIS A CA 1
ATOM 523 C C . HIS A 1 72 ? -7.732 0.814 36.544 1.00 19.80 1057 HIS A C 1
ATOM 524 O O . HIS A 1 72 ? -7.599 1.394 37.607 1.00 19.79 1057 HIS A O 1
ATOM 531 N N . GLY A 1 73 ? -6.962 -0.199 36.147 1.00 20.24 1058 GLY A N 1
ATOM 532 C CA . GLY A 1 73 ? -5.768 -0.640 36.855 1.00 21.51 1058 GLY A CA 1
ATOM 533 C C . GLY A 1 73 ? -4.481 0.002 36.349 1.00 22.39 1058 GLY A C 1
ATOM 534 O O . GLY A 1 73 ? -3.701 0.528 37.155 1.00 23.28 1058 GLY A O 1
ATOM 535 N N . ALA A 1 74 ? -4.248 -0.048 35.032 1.00 22.02 1059 ALA A N 1
ATOM 536 C CA . ALA A 1 74 ? -2.942 0.299 34.456 1.00 22.61 1059 ALA A CA 1
ATOM 537 C C . ALA A 1 74 ? -2.795 1.782 34.119 1.00 23.36 1059 ALA A C 1
ATOM 538 O O . ALA A 1 74 ? -1.684 2.292 34.059 1.00 23.67 1059 ALA A O 1
ATOM 540 N N . GLY A 1 75 ? -3.923 2.455 33.900 1.00 23.79 1060 GLY A N 1
ATOM 541 C CA . GLY A 1 75 ? -3.958 3.823 33.389 1.00 24.62 1060 GLY A CA 1
ATOM 542 C C . GLY A 1 75 ? -3.202 3.843 32.078 1.00 24.81 1060 GLY A C 1
ATOM 543 O O . GLY A 1 75 ? -3.325 2.917 31.269 1.00 24.94 1060 GLY A O 1
ATOM 544 N N . THR A 1 76 ? -2.377 4.858 31.897 1.00 24.74 1061 THR A N 1
ATOM 545 C CA . THR A 1 76 ? -1.601 4.950 30.678 1.00 25.60 1061 THR A CA 1
ATOM 546 C C . THR A 1 76 ? -0.172 4.444 30.852 1.00 25.55 1061 THR A C 1
ATOM 547 O O . THR A 1 76 ? 0.677 4.731 30.035 1.00 27.03 1061 THR A O 1
ATOM 551 N N . ARG A 1 77 ? 0.099 3.660 31.888 1.00 25.26 1062 ARG A N 1
ATOM 552 C CA . ARG A 1 77 ? 1.478 3.321 32.227 1.00 25.23 1062 ARG A CA 1
ATOM 553 C C . ARG A 1 77 ? 2.170 2.456 31.194 1.00 25.09 1062 ARG A C 1
ATOM 554 O O . ARG A 1 77 ? 1.535 1.654 30.496 1.00 24.95 1062 ARG A O 1
ATOM 562 N N . THR A 1 78 ? 3.482 2.637 31.104 1.00 25.35 1063 THR A N 1
ATOM 563 C CA . THR A 1 78 ? 4.369 1.728 30.398 1.00 25.59 1063 THR A CA 1
ATOM 564 C C . THR A 1 78 ? 4.439 0.395 31.162 1.00 26.03 1063 THR A C 1
ATOM 565 O O . THR A 1 78 ? 4.070 0.336 32.344 1.00 25.74 1063 THR A O 1
ATOM 569 N N . ILE A 1 79 ? 4.896 -0.672 30.496 1.00 26.48 1064 ILE A N 1
ATOM 570 C CA . ILE A 1 79 ? 5.238 -1.926 31.189 1.00 26.84 1064 ILE A CA 1
ATOM 571 C C . ILE A 1 79 ? 6.761 -2.112 31.240 1.00 27.57 1064 ILE A C 1
ATOM 572 O O . ILE A 1 79 ? 7.467 -1.805 30.270 1.00 27.57 1064 ILE A O 1
ATOM 577 N N . ALA A 1 80 ? 7.256 -2.591 32.379 1.00 28.31 1065 ALA A N 1
ATOM 578 C CA . ALA A 1 80 ? 8.672 -2.901 32.525 1.00 30.10 1065 ALA A CA 1
ATOM 579 C C . ALA A 1 80 ? 9.015 -4.118 31.684 1.00 30.85 1065 ALA A C 1
ATOM 580 O O . ALA A 1 80 ? 8.267 -5.089 31.667 1.00 30.76 1065 ALA A O 1
ATOM 582 N N . SER A 1 81 ? 10.137 -4.040 30.973 1.00 32.62 1066 SER A N 1
ATOM 583 C CA . SER A 1 81 ? 10.573 -5.102 30.055 1.00 33.81 1066 SER A CA 1
ATOM 584 C C . SER A 1 81 ? 12.105 -5.243 30.095 1.00 35.19 1066 SER A C 1
ATOM 585 O O . SER A 1 81 ? 12.772 -4.406 30.723 1.00 35.35 1066 SER A O 1
ATOM 588 N N . PRO A 1 82 ? 12.663 -6.296 29.433 1.00 36.27 1067 PRO A N 1
ATOM 589 C CA . PRO A 1 82 ? 14.128 -6.442 29.372 1.00 37.64 1067 PRO A CA 1
ATOM 590 C C . PRO A 1 82 ? 14.857 -5.250 28.759 1.00 39.32 1067 PRO A C 1
ATOM 591 O O . PRO A 1 82 ? 15.993 -4.973 29.149 1.00 41.00 1067 PRO A O 1
ATOM 595 N N . LYS A 1 83 ? 14.193 -4.531 27.853 1.00 39.72 1068 LYS A N 1
ATOM 596 C CA . LYS A 1 83 ? 14.794 -3.394 27.140 1.00 40.93 1068 LYS A CA 1
ATOM 597 C C . LYS A 1 83 ? 14.297 -2.042 27.667 1.00 39.44 1068 LYS A C 1
ATOM 598 O O . LYS A 1 83 ? 14.286 -1.048 26.941 1.00 39.49 1068 LYS A O 1
ATOM 604 N N . GLY A 1 84 ? 13.895 -2.010 28.936 1.00 38.02 1069 GLY A N 1
ATOM 605 C CA . GLY A 1 84 ? 13.311 -0.810 29.528 1.00 36.13 1069 GLY A CA 1
ATOM 606 C C . GLY A 1 84 ? 11.799 -0.667 29.303 1.00 34.89 1069 GLY A C 1
ATOM 607 O O . GLY A 1 84 ? 11.143 -1.580 28.747 1.00 34.48 1069 GLY A O 1
ATOM 608 N N . PRO A 1 85 ? 11.230 0.474 29.740 1.00 33.82 1070 PRO A N 1
ATOM 609 C CA . PRO A 1 85 ? 9.786 0.663 29.724 1.00 32.61 1070 PRO A CA 1
ATOM 610 C C . PRO A 1 85 ? 9.197 0.621 28.314 1.00 32.22 1070 PRO A C 1
ATOM 611 O O . PRO A 1 85 ? 9.724 1.243 27.405 1.00 33.28 1070 PRO A O 1
ATOM 615 N N . VAL A 1 86 ? 8.120 -0.136 28.147 1.00 30.79 1071 VAL A N 1
ATOM 616 C CA . VAL A 1 86 ? 7.468 -0.291 26.847 1.00 30.20 1071 VAL A CA 1
ATOM 617 C C . VAL A 1 86 ? 6.131 0.425 26.919 1.00 29.13 1071 VAL A C 1
ATOM 618 O O . VAL A 1 86 ? 5.314 0.181 27.818 1.00 28.47 1071 VAL A O 1
ATOM 622 N N . THR A 1 87 ? 5.925 1.309 25.956 1.00 29.07 1072 THR A N 1
ATOM 623 C CA . THR A 1 87 ? 4.714 2.090 25.798 1.00 29.16 1072 THR A CA 1
ATOM 624 C C . THR A 1 87 ? 3.554 1.200 25.323 1.00 28.44 1072 THR A C 1
ATOM 625 O O . THR A 1 87 ? 3.771 0.205 24.607 1.00 27.46 1072 THR A O 1
ATOM 629 N N . GLN A 1 88 ? 2.340 1.541 25.762 1.00 28.39 1073 GLN A N 1
ATOM 630 C CA . GLN A 1 88 ? 1.111 0.860 25.306 1.00 29.01 1073 GLN A CA 1
ATOM 631 C C . GLN A 1 88 ? 0.949 0.994 23.802 1.00 29.01 1073 GLN A C 1
ATOM 632 O O . GLN A 1 88 ? 1.284 2.029 23.236 1.00 28.97 1073 GLN A O 1
ATOM 638 N N . MET A 1 89 ? 0.451 -0.064 23.175 1.00 30.04 1074 MET A N 1
ATOM 639 C CA . MET A 1 89 ? 0.028 -0.051 21.772 1.00 31.00 1074 MET A CA 1
ATOM 640 C C . MET A 1 89 ? -1.419 0.406 21.641 1.00 30.31 1074 MET A C 1
ATOM 641 O O . MET A 1 89 ? -1.752 1.045 20.646 1.00 31.01 1074 MET A O 1
ATOM 646 N N . TYR A 1 90 ? -2.276 0.058 22.615 1.00 28.48 1075 TYR A N 1
ATOM 647 C CA . TYR A 1 90 ? -3.713 0.394 22.569 1.00 27.89 1075 TYR A CA 1
ATOM 648 C C . TYR A 1 90 ? -4.148 0.962 23.881 1.00 27.21 1075 TYR A C 1
ATOM 649 O O . TYR A 1 90 ? -3.758 0.453 24.925 1.00 27.03 1075 TYR A O 1
ATOM 658 N N . THR A 1 91 ? -4.950 2.016 23.826 1.00 26.69 1076 THR A N 1
ATOM 659 C CA . THR A 1 91 ? -5.463 2.670 25.028 1.00 26.42 1076 THR A CA 1
ATOM 660 C C . THR A 1 91 ? -6.885 3.154 24.738 1.00 26.47 1076 THR A C 1
ATOM 661 O O . THR A 1 91 ? -7.077 4.121 24.007 1.00 26.08 1076 THR A O 1
ATOM 665 N N . ASN A 1 92 ? -7.871 2.451 25.298 1.00 26.35 1077 ASN A N 1
ATOM 666 C CA . ASN A 1 92 ? -9.274 2.768 25.041 1.00 26.81 1077 ASN A CA 1
ATOM 667 C C . ASN A 1 92 ? -10.065 2.851 26.353 1.00 26.36 1077 ASN A C 1
ATOM 668 O O . ASN A 1 92 ? -10.598 1.839 26.833 1.00 26.43 1077 ASN A O 1
ATOM 673 N N . VAL A 1 93 ? -10.157 4.064 26.899 1.00 26.09 1078 VAL A N 1
ATOM 674 C CA . VAL A 1 93 ? -10.834 4.286 28.184 1.00 25.99 1078 VAL A CA 1
ATOM 675 C C . VAL A 1 93 ? -12.334 3.947 28.136 1.00 26.27 1078 VAL A C 1
ATOM 676 O O . VAL A 1 93 ? -12.887 3.521 29.143 1.00 25.57 1078 VAL A O 1
ATOM 680 N N . ASP A 1 94 ? -12.968 4.141 26.981 1.00 26.83 1079 ASP A N 1
ATOM 681 C CA . ASP A 1 94 ? -14.383 3.812 26.801 1.00 27.67 1079 ASP A CA 1
ATOM 682 C C . ASP A 1 94 ? -14.686 2.305 26.921 1.00 26.70 1079 ASP A C 1
ATOM 683 O O . ASP A 1 94 ? -15.811 1.920 27.211 1.00 26.72 1079 ASP A O 1
ATOM 688 N N . LYS A 1 95 ? -13.684 1.474 26.652 1.00 26.21 1080 LYS A N 1
ATOM 689 C CA . LYS A 1 95 ? -13.790 0.020 26.828 1.00 25.61 1080 LYS A CA 1
ATOM 690 C C . LYS A 1 95 ? -13.081 -0.450 28.091 1.00 23.99 1080 LYS A C 1
ATOM 691 O O . LYS A 1 95 ? -13.097 -1.652 28.372 1.00 23.74 1080 LYS A O 1
ATOM 697 N N . ASP A 1 96 ? -12.461 0.489 28.830 1.00 22.59 1081 ASP A N 1
ATOM 698 C CA . ASP A 1 96 ? -11.663 0.167 30.012 1.00 21.41 1081 ASP A CA 1
ATOM 699 C C . ASP A 1 96 ? -10.483 -0.761 29.634 1.00 20.74 1081 ASP A C 1
ATOM 700 O O . ASP A 1 96 ? -10.103 -1.639 30.416 1.00 20.08 1081 ASP A O 1
ATOM 705 N N . LEU A 1 97 ? -9.906 -0.538 28.442 1.00 20.31 1082 LEU A N 1
ATOM 706 C CA . LEU A 1 97 ? -8.944 -1.476 27.814 1.00 19.87 1082 LEU A CA 1
ATOM 707 C C . LEU A 1 97 ? -7.575 -0.877 27.450 1.00 20.26 1082 LEU A C 1
ATOM 708 O O . LEU A 1 97 ? -7.487 0.221 26.849 1.00 20.70 1082 LEU A O 1
ATOM 713 N N . VAL A 1 98 ? -6.514 -1.592 27.800 1.00 19.79 1083 VAL A N 1
ATOM 714 C CA . VAL A 1 98 ? -5.195 -1.236 27.302 1.00 20.55 1083 VAL A CA 1
ATOM 715 C C . VAL A 1 98 ? -4.443 -2.471 26.846 1.00 21.01 1083 VAL A C 1
ATOM 716 O O . VAL A 1 98 ? -4.781 -3.584 27.246 1.00 20.75 1083 VAL A O 1
ATOM 720 N N . GLY A 1 99 ? -3.430 -2.266 26.009 1.00 21.86 1084 GLY A N 1
ATOM 721 C CA . GLY A 1 99 ? -2.598 -3.370 25.551 1.00 22.76 1084 GLY A CA 1
ATOM 722 C C . GLY A 1 99 ? -1.184 -2.935 25.250 1.00 23.79 1084 GLY A C 1
ATOM 723 O O . GLY A 1 99 ? -0.973 -1.853 24.710 1.00 23.89 1084 GLY A O 1
ATOM 724 N N . TRP A 1 100 ? -0.226 -3.779 25.627 1.00 24.15 1085 TRP A N 1
ATOM 725 C CA . TRP A 1 100 ? 1.166 -3.662 25.182 1.00 25.38 1085 TRP A CA 1
ATOM 726 C C . TRP A 1 100 ? 1.466 -4.878 24.306 1.00 26.49 1085 TRP A C 1
ATOM 727 O O . TRP A 1 100 ? 0.813 -5.911 24.441 1.00 26.61 1085 TRP A O 1
ATOM 738 N N . GLN A 1 101 ? 2.455 -4.764 23.426 1.00 29.12 1086 GLN A N 1
ATOM 739 C CA . GLN A 1 101 ? 2.956 -5.906 22.666 1.00 31.98 1086 GLN A CA 1
ATOM 740 C C . GLN A 1 101 ? 3.307 -7.019 23.647 1.00 31.75 1086 GLN A C 1
ATOM 741 O O . GLN A 1 101 ? 3.946 -6.751 24.673 1.00 30.73 1086 GLN A O 1
ATOM 747 N N . ALA A 1 102 ? 2.862 -8.243 23.362 1.00 31.82 1087 ALA A N 1
ATOM 748 C CA . ALA A 1 102 ? 3.090 -9.352 24.291 1.00 33.97 1087 ALA A CA 1
ATOM 749 C C . ALA A 1 102 ? 4.589 -9.482 24.497 1.00 35.37 1087 ALA A C 1
ATOM 750 O O . ALA A 1 102 ? 5.332 -9.455 23.514 1.00 37.00 1087 ALA A O 1
ATOM 752 N N . PRO A 1 103 ? 5.040 -9.558 25.766 1.00 37.04 1088 PRO A N 1
ATOM 753 C CA . PRO A 1 103 ? 6.473 -9.775 26.069 1.00 38.96 1088 PRO A CA 1
ATOM 754 C C . PRO A 1 103 ? 7.012 -11.059 25.440 1.00 40.52 1088 PRO A C 1
ATOM 755 O O . PRO A 1 103 ? 6.289 -12.055 25.343 1.00 40.80 1088 PRO A O 1
ATOM 759 N N . GLN A 1 104 ? 8.265 -11.007 25.001 1.00 43.70 1089 GLN A N 1
ATOM 760 C CA . GLN A 1 104 ? 9.053 -12.173 24.603 1.00 47.06 1089 GLN A CA 1
ATOM 761 C C . GLN A 1 104 ? 8.909 -13.300 25.636 1.00 46.20 1089 GLN A C 1
ATOM 762 O O . GLN A 1 104 ? 9.151 -13.090 26.827 1.00 44.83 1089 GLN A O 1
ATOM 768 N N . GLY A 1 105 ? 8.481 -14.474 25.164 1.00 47.42 1090 GLY A N 1
ATOM 769 C CA . GLY A 1 105 ? 8.335 -15.669 26.005 1.00 46.74 1090 GLY A CA 1
ATOM 770 C C . GLY A 1 105 ? 6.920 -15.985 26.467 1.00 46.76 1090 GLY A C 1
ATOM 771 O O . GLY A 1 105 ? 6.642 -17.116 26.907 1.00 46.98 1090 GLY A O 1
ATOM 772 N N . SER A 1 106 ? 6.030 -14.992 26.403 1.00 44.32 1091 SER A N 1
ATOM 773 C CA . SER A 1 106 ? 4.606 -15.233 26.648 1.00 43.59 1091 SER A CA 1
ATOM 774 C C . SER A 1 106 ? 3.970 -15.980 25.460 1.00 42.25 1091 SER A C 1
ATOM 775 O O . SER A 1 106 ? 4.451 -15.899 24.335 1.00 41.65 1091 SER A O 1
ATOM 778 N N . ARG A 1 107 ? 2.888 -16.693 25.723 1.00 42.82 1092 ARG A N 1
ATOM 779 C CA . ARG A 1 107 ? 2.063 -17.258 24.653 1.00 44.63 1092 ARG A CA 1
ATOM 780 C C . ARG A 1 107 ? 0.664 -16.664 24.700 1.00 41.16 1092 ARG A C 1
ATOM 781 O O . ARG A 1 107 ? 0.161 -16.340 25.771 1.00 41.32 1092 ARG A O 1
ATOM 789 N N . SER A 1 108 ? 0.065 -16.498 23.529 1.00 38.74 1093 SER A N 1
ATOM 790 C CA . SER A 1 108 ? -1.289 -15.955 23.427 1.00 36.79 1093 SER A CA 1
ATOM 791 C C . SER A 1 108 ? -2.352 -17.051 23.519 1.00 35.20 1093 SER A C 1
ATOM 792 O O . SER A 1 108 ? -2.120 -18.179 23.089 1.00 35.59 1093 SER A O 1
ATOM 795 N N . LEU A 1 109 ? -3.503 -16.711 24.097 1.00 32.96 1094 LEU A N 1
ATOM 796 C CA . LEU A 1 109 ? -4.707 -17.528 23.948 1.00 31.94 1094 LEU A CA 1
ATOM 797 C C . LEU A 1 109 ? -5.333 -17.321 22.574 1.00 32.47 1094 LEU A C 1
ATOM 798 O O . LEU A 1 109 ? -5.221 -16.259 21.975 1.00 31.89 1094 LEU A O 1
ATOM 803 N N . THR A 1 110 ? -5.996 -18.355 22.081 1.00 34.34 1095 THR A N 1
ATOM 804 C CA . THR A 1 110 ? -6.732 -18.288 20.825 1.00 35.93 1095 THR A CA 1
ATOM 805 C C . THR A 1 110 ? -8.139 -17.749 21.119 1.00 36.07 1095 THR A C 1
ATOM 806 O O . THR A 1 110 ? -8.760 -18.227 22.063 1.00 35.50 1095 THR A O 1
ATOM 810 N N . PRO A 1 111 ? -8.641 -16.758 20.325 1.00 37.07 1096 PRO A N 1
ATOM 811 C CA . PRO A 1 111 ? -10.045 -16.322 20.458 1.00 37.68 1096 PRO A CA 1
ATOM 812 C C . PRO A 1 111 ? -11.021 -17.482 20.279 1.00 39.86 1096 PRO A C 1
ATOM 813 O O . PRO A 1 111 ? -10.765 -18.382 19.466 1.00 42.57 1096 PRO A O 1
ATOM 817 N N . CYS A 1 112 ? -12.123 -17.468 21.028 1.00 40.48 1097 CYS A N 1
ATOM 818 C CA . CYS A 1 112 ? -13.156 -18.498 20.894 1.00 42.29 1097 CYS A CA 1
ATOM 819 C C . CYS A 1 112 ? -13.945 -18.378 19.591 1.00 44.11 1097 CYS A C 1
ATOM 820 O O . CYS A 1 112 ? -14.375 -17.292 19.200 1.00 44.24 1097 CYS A O 1
ATOM 823 N N . THR A 1 113 ? -14.128 -19.522 18.945 1.00 46.49 1098 THR A N 1
ATOM 824 C CA . THR A 1 113 ? -14.912 -19.637 17.723 1.00 48.47 1098 THR A CA 1
ATOM 825 C C . THR A 1 113 ? -16.118 -20.575 17.927 1.00 49.68 1098 THR A C 1
ATOM 826 O O . THR A 1 113 ? -16.980 -20.666 17.049 1.00 50.49 1098 THR A O 1
ATOM 830 N N . CYS A 1 114 ? -16.189 -21.245 19.088 1.00 48.70 1099 CYS A N 1
ATOM 831 C CA . CYS A 1 114 ? -17.209 -22.284 19.331 1.00 48.33 1099 CYS A CA 1
ATOM 832 C C . CYS A 1 114 ? -18.593 -21.734 19.714 1.00 46.98 1099 CYS A C 1
ATOM 833 O O . CYS A 1 114 ? -19.602 -22.432 19.556 1.00 48.49 1099 CYS A O 1
ATOM 836 N N . GLY A 1 115 ? -18.637 -20.491 20.196 1.00 43.85 1100 GLY A N 1
ATOM 837 C CA . GLY A 1 115 ? -19.892 -19.815 20.540 1.00 41.02 1100 GLY A CA 1
ATOM 838 C C . GLY A 1 115 ? -20.587 -20.392 21.758 1.00 40.16 1100 GLY A C 1
ATOM 839 O O . GLY A 1 115 ? -21.796 -20.245 21.915 1.00 40.54 1100 GLY A O 1
ATOM 840 N N . SER A 1 116 ? -19.823 -21.059 22.622 1.00 38.50 1101 SER A N 1
ATOM 841 C CA . SER A 1 116 ? -20.359 -21.671 23.825 1.00 37.58 1101 SER A CA 1
ATOM 842 C C . SER A 1 116 ? -20.715 -20.621 24.884 1.00 36.69 1101 SER A C 1
ATOM 843 O O . SER A 1 116 ? -20.078 -19.568 24.984 1.00 34.99 1101 SER A O 1
ATOM 846 N N . SER A 1 117 ? -21.734 -20.943 25.679 1.00 37.04 1102 SER A N 1
ATOM 847 C CA . SER A 1 117 ? -22.165 -20.087 26.768 1.00 36.70 1102 SER A CA 1
ATOM 848 C C . SER A 1 117 ? -21.659 -20.535 28.157 1.00 35.27 1102 SER A C 1
ATOM 849 O O . SER A 1 117 ? -21.915 -19.853 29.151 1.00 33.91 1102 SER A O 1
ATOM 852 N N . ASP A 1 118 ? -20.959 -21.671 28.216 1.00 35.06 1103 ASP A N 1
ATOM 853 C CA . ASP A 1 118 ? -20.365 -22.152 29.467 1.00 35.79 1103 ASP A CA 1
ATOM 854 C C . ASP A 1 118 ? -18.974 -21.582 29.604 1.00 33.82 1103 ASP A C 1
ATOM 855 O O . ASP A 1 118 ? -18.019 -22.131 29.063 1.00 34.26 1103 ASP A O 1
ATOM 860 N N . LEU A 1 119 ? -18.862 -20.469 30.324 1.00 31.52 1104 LEU A N 1
ATOM 861 C CA . LEU A 1 119 ? -17.585 -19.793 30.457 1.00 29.90 1104 LEU A CA 1
ATOM 862 C C . LEU A 1 119 ? -16.952 -20.081 31.812 1.00 29.62 1104 LEU A C 1
ATOM 863 O O . LEU A 1 119 ? -17.604 -20.610 32.727 1.00 29.08 1104 LEU A O 1
ATOM 868 N N . TYR A 1 120 ? -15.667 -19.758 31.923 1.00 29.37 1105 TYR A N 1
ATOM 869 C CA . TYR A 1 120 ? -14.911 -19.956 33.151 1.00 29.42 1105 TYR A CA 1
ATOM 870 C C . TYR A 1 120 ? -14.015 -18.776 33.327 1.00 27.42 1105 TYR A C 1
ATOM 871 O O . TYR A 1 120 ? -13.185 -18.489 32.465 1.00 27.05 1105 TYR A O 1
ATOM 880 N N . LEU A 1 121 ? -14.193 -18.107 34.454 1.00 25.87 1106 LEU A N 1
ATOM 881 C CA . LEU A 1 121 ? -13.393 -16.974 34.841 1.00 25.28 1106 LEU A CA 1
ATOM 882 C C . LEU A 1 121 ? -12.211 -17.448 35.723 1.00 25.14 1106 LEU A C 1
ATOM 883 O O . LEU A 1 121 ? -12.424 -18.071 36.757 1.00 25.35 1106 LEU A O 1
ATOM 888 N N . VAL A 1 122 ? -10.982 -17.134 35.307 1.00 24.69 1107 VAL A N 1
ATOM 889 C CA . VAL A 1 122 ? -9.751 -17.494 36.044 1.00 24.73 1107 VAL A CA 1
ATOM 890 C C . VAL A 1 122 ? -9.383 -16.310 36.962 1.00 24.62 1107 VAL A C 1
ATOM 891 O O . VAL A 1 122 ? -9.214 -15.167 36.494 1.00 22.95 1107 VAL A O 1
ATOM 895 N N . THR A 1 123 ? -9.284 -16.579 38.262 1.00 24.56 1108 THR A N 1
ATOM 896 C CA . THR A 1 123 ? -8.927 -15.535 39.229 1.00 25.04 1108 THR A CA 1
ATOM 897 C C . THR A 1 123 ? -7.432 -15.481 39.415 1.00 25.17 1108 THR A C 1
ATOM 898 O O . THR A 1 123 ? -6.713 -16.388 38.998 1.00 25.03 1108 THR A O 1
ATOM 902 N N . ARG A 1 124 ? -6.987 -14.425 40.081 1.00 26.37 1109 ARG A N 1
ATOM 903 C CA . ARG A 1 124 ? -5.589 -14.190 40.399 1.00 28.12 1109 ARG A CA 1
ATOM 904 C C . ARG A 1 124 ? -4.949 -15.337 41.231 1.00 28.61 1109 ARG A C 1
ATOM 905 O O . ARG A 1 124 ? -3.743 -15.595 41.133 1.00 28.67 1109 ARG A O 1
ATOM 913 N N . HIS A 1 125 ? -5.776 -16.019 42.021 1.00 29.15 1110 HIS A N 1
ATOM 914 C CA . HIS A 1 125 ? -5.338 -17.115 42.885 1.00 29.97 1110 HIS A CA 1
ATOM 915 C C . HIS A 1 125 ? -5.483 -18.480 42.203 1.00 29.24 1110 HIS A C 1
ATOM 916 O O . HIS A 1 125 ? -5.282 -19.521 42.841 1.00 30.15 1110 HIS A O 1
ATOM 923 N N . ALA A 1 126 ? -5.794 -18.452 40.905 1.00 27.00 1111 ALA A N 1
ATOM 924 C CA . ALA A 1 126 ? -5.981 -19.635 40.059 1.00 26.54 1111 ALA A CA 1
ATOM 925 C C . ALA A 1 126 ? -7.234 -20.476 40.377 1.00 26.01 1111 ALA A C 1
ATOM 926 O O . ALA A 1 126 ? -7.315 -21.650 40.013 1.00 25.52 1111 ALA A O 1
ATOM 928 N N . ASP A 1 127 ? -8.222 -19.846 41.018 1.00 25.78 1112 ASP A N 1
ATOM 929 C CA . ASP A 1 127 ? -9.594 -20.372 41.095 1.00 25.82 1112 ASP A CA 1
ATOM 930 C C . ASP A 1 127 ? -10.202 -20.286 39.710 1.00 25.56 1112 ASP A C 1
ATOM 931 O O . ASP A 1 127 ? -9.726 -19.515 38.871 1.00 24.35 1112 ASP A O 1
ATOM 936 N N . VAL A 1 128 ? -11.245 -21.082 39.480 1.00 25.99 1113 VAL A N 1
ATOM 937 C CA . VAL A 1 128 ? -11.924 -21.181 38.185 1.00 26.58 1113 VAL A CA 1
ATOM 938 C C . VAL A 1 128 ? -13.410 -21.116 38.509 1.00 26.74 1113 VAL A C 1
ATOM 939 O O . VAL A 1 128 ? -13.958 -22.023 39.129 1.00 27.52 1113 VAL A O 1
ATOM 943 N N . ILE A 1 129 ? -14.047 -20.014 38.104 1.00 26.43 1114 ILE A N 1
ATOM 944 C CA . ILE A 1 129 ? -15.426 -19.715 38.477 1.00 25.86 1114 ILE A CA 1
ATOM 945 C C . ILE A 1 129 ? -16.307 -19.816 37.241 1.00 26.19 1114 ILE A C 1
ATOM 946 O O . ILE A 1 129 ? -16.074 -19.074 36.269 1.00 26.35 1114 ILE A O 1
ATOM 951 N N . PRO A 1 130 ? -17.336 -20.703 37.276 1.00 26.56 1115 PRO A N 1
ATOM 952 C CA . PRO A 1 130 ? -18.234 -20.804 36.120 1.00 26.34 1115 PRO A CA 1
ATOM 953 C C . PRO A 1 130 ? -19.155 -19.595 35.955 1.00 26.90 1115 PRO A C 1
ATOM 954 O O . PRO A 1 130 ? -19.635 -18.997 36.940 1.00 26.66 1115 PRO A O 1
ATOM 958 N N . VAL A 1 131 ? -19.356 -19.245 34.685 1.00 27.28 1116 VAL A N 1
ATOM 959 C CA . VAL A 1 131 ? -20.092 -18.082 34.263 1.00 27.56 1116 VAL A CA 1
ATOM 960 C C . VAL A 1 131 ? -20.940 -18.541 33.083 1.00 28.68 1116 VAL A C 1
ATOM 961 O O . VAL A 1 131 ? -20.429 -19.159 32.155 1.00 29.82 1116 VAL A O 1
ATOM 965 N N . ARG A 1 132 ? -22.230 -18.257 33.136 1.00 29.68 1117 ARG A N 1
ATOM 966 C CA . ARG A 1 132 ? -23.124 -18.481 32.016 1.00 31.87 1117 ARG A CA 1
ATOM 967 C C . ARG A 1 132 ? -23.242 -17.173 31.206 1.00 31.80 1117 ARG A C 1
ATOM 968 O O . ARG A 1 132 ? -23.783 -16.172 31.699 1.00 29.98 1117 ARG A O 1
ATOM 976 N N . ARG A 1 133 ? -22.711 -17.184 29.983 1.00 32.82 1118 ARG A N 1
ATOM 977 C CA . ARG A 1 133 ? -22.800 -16.024 29.100 1.00 34.79 1118 ARG A CA 1
ATOM 978 C C . ARG A 1 133 ? -24.254 -15.619 28.902 1.00 37.09 1118 ARG A C 1
ATOM 979 O O . ARG A 1 133 ? -25.116 -16.472 28.665 1.00 37.18 1118 ARG A O 1
ATOM 987 N N . ARG A 1 134 ? -24.527 -14.323 29.032 1.00 40.46 1119 ARG A N 1
ATOM 988 C CA . ARG A 1 134 ? -25.858 -13.812 28.726 1.00 45.38 1119 ARG A CA 1
ATOM 989 C C . ARG A 1 134 ? -25.865 -13.038 27.417 1.00 47.53 1119 ARG A C 1
ATOM 990 O O . ARG A 1 134 ? -26.550 -13.443 26.478 1.00 53.56 1119 ARG A O 1
ATOM 998 N N . GLY A 1 135 ? -25.088 -11.962 27.332 1.00 46.89 1120 GLY A N 1
ATOM 999 C CA . GLY A 1 135 ? -24.987 -11.191 26.095 1.00 46.60 1120 GLY A CA 1
ATOM 1000 C C . GLY A 1 135 ? -23.557 -11.018 25.630 1.00 46.67 1120 GLY A C 1
ATOM 1001 O O . GLY A 1 135 ? -22.665 -11.822 25.983 1.00 45.49 1120 GLY A O 1
ATOM 1002 N N . ASP A 1 136 ? -23.342 -9.959 24.843 1.00 45.93 1121 ASP A N 1
ATOM 1003 C CA . ASP A 1 136 ? -22.020 -9.599 24.315 1.00 44.84 1121 ASP A CA 1
ATOM 1004 C C . ASP A 1 136 ? -20.935 -9.531 25.417 1.00 40.97 1121 ASP A C 1
ATOM 1005 O O . ASP A 1 136 ? -19.845 -10.096 25.265 1.00 39.30 1121 ASP A O 1
ATOM 1010 N N . SER A 1 137 ? -21.250 -8.866 26.528 1.00 36.40 1122 SER A N 1
ATOM 1011 C CA . SER A 1 137 ? -20.230 -8.545 27.524 1.00 33.66 1122 SER A CA 1
ATOM 1012 C C . SER A 1 137 ? -20.637 -8.806 28.989 1.00 31.55 1122 SER A C 1
ATOM 1013 O O . SER A 1 137 ? -20.063 -8.214 29.909 1.00 30.57 1122 SER A O 1
ATOM 1016 N N . ARG A 1 138 ? -21.615 -9.697 29.185 1.00 30.57 1123 ARG A N 1
ATOM 1017 C CA . ARG A 1 138 ? -22.164 -10.026 30.507 1.00 30.03 1123 ARG A CA 1
ATOM 1018 C C . ARG A 1 138 ? -22.327 -11.527 30.685 1.00 29.99 1123 ARG A C 1
ATOM 1019 O O . ARG A 1 138 ? -22.646 -12.250 29.738 1.00 30.27 1123 ARG A O 1
ATOM 1027 N N . GLY A 1 139 ? -22.112 -11.986 31.913 1.00 29.31 1124 GLY A N 1
ATOM 1028 C CA . GLY A 1 139 ? -22.259 -13.392 32.248 1.00 29.72 1124 GLY A CA 1
ATOM 1029 C C . GLY A 1 139 ? -22.812 -13.536 33.641 1.00 29.78 1124 GLY A C 1
ATOM 1030 O O . GLY A 1 139 ? -22.436 -12.771 34.507 1.00 29.61 1124 GLY A O 1
ATOM 1031 N N . SER A 1 140 ? -23.705 -14.505 33.865 1.00 30.28 1125 SER A N 1
ATOM 1032 C CA . SER A 1 140 ? -24.269 -14.720 35.199 1.00 31.50 1125 SER A CA 1
ATOM 1033 C C . SER A 1 140 ? -23.376 -15.666 35.975 1.00 31.22 1125 SER A C 1
ATOM 1034 O O . SER A 1 140 ? -22.820 -16.599 35.413 1.00 31.22 1125 SER A O 1
ATOM 1037 N N . LEU A 1 141 ? -23.236 -15.406 37.271 1.00 31.51 1126 LEU A N 1
ATOM 1038 C CA . LEU A 1 141 ? -22.624 -16.353 38.191 1.00 32.19 1126 LEU A CA 1
ATOM 1039 C C . LEU A 1 141 ? -23.663 -17.412 38.576 1.00 34.35 1126 LEU A C 1
ATOM 1040 O O . LEU A 1 141 ? -24.859 -17.131 38.604 1.00 35.23 1126 LEU A O 1
ATOM 1045 N N . LEU A 1 142 ? -23.211 -18.639 38.821 1.00 38.04 1127 LEU A N 1
ATOM 1046 C CA . LEU A 1 142 ? -24.119 -19.749 39.166 1.00 40.90 1127 LEU A CA 1
ATOM 1047 C C . LEU A 1 142 ? -24.623 -19.643 40.601 1.00 41.91 1127 LEU A C 1
ATOM 1048 O O . LEU A 1 142 ? -25.712 -20.111 40.915 1.00 44.89 1127 LEU A O 1
ATOM 1053 N N . SER A 1 143 ? -23.826 -19.009 41.449 1.00 41.36 1128 SER A N 1
ATOM 1054 C CA . SER A 1 143 ? -24.220 -18.658 42.810 1.00 42.01 1128 SER A CA 1
ATOM 1055 C C . SER A 1 143 ? -23.696 -17.245 43.110 1.00 40.95 1128 SER A C 1
ATOM 1056 O O . SER A 1 143 ? -22.593 -16.901 42.655 1.00 40.46 1128 SER A O 1
ATOM 1059 N N . PRO A 1 144 ? -24.460 -16.438 43.891 1.00 39.63 1129 PRO A N 1
ATOM 1060 C CA . PRO A 1 144 ? -23.986 -15.124 44.332 1.00 38.16 1129 PRO A CA 1
ATOM 1061 C C . PRO A 1 144 ? -22.636 -15.232 45.048 1.00 36.93 1129 PRO A C 1
ATOM 1062 O O . PRO A 1 144 ? -22.408 -16.188 45.808 1.00 37.34 1129 PRO A O 1
ATOM 1066 N N . ARG A 1 145 ? -21.759 -14.263 44.789 1.00 34.47 1130 ARG A N 1
ATOM 1067 C CA . ARG A 1 145 ? -20.391 -14.298 45.238 1.00 32.42 1130 ARG A CA 1
ATOM 1068 C C . ARG A 1 145 ? -20.002 -12.950 45.860 1.00 30.62 1130 ARG A C 1
ATOM 1069 O O . ARG A 1 145 ? -20.160 -11.900 45.211 1.00 28.75 1130 ARG A O 1
ATOM 1077 N N . PRO A 1 146 ? -19.474 -12.979 47.113 1.00 28.73 1131 PRO A N 1
ATOM 1078 C CA . PRO A 1 146 ? -18.904 -11.778 47.741 1.00 27.83 1131 PRO A CA 1
ATOM 1079 C C . PRO A 1 146 ? -17.809 -11.199 46.846 1.00 26.78 1131 PRO A C 1
ATOM 1080 O O . PRO A 1 146 ? -17.011 -11.973 46.282 1.00 25.93 1131 PRO A O 1
ATOM 1084 N N . ILE A 1 147 ? -17.790 -9.870 46.698 1.00 25.73 1132 ILE A N 1
ATOM 1085 C CA . ILE A 1 147 ? -16.897 -9.207 45.736 1.00 25.87 1132 ILE A CA 1
ATOM 1086 C C . ILE A 1 147 ? -15.405 -9.447 46.001 1.00 26.28 1132 ILE A C 1
ATOM 1087 O O . ILE A 1 147 ? -14.595 -9.412 45.071 1.00 25.54 1132 ILE A O 1
ATOM 1092 N N . SER A 1 148 ? -15.057 -9.689 47.263 1.00 26.99 1133 SER A N 1
ATOM 1093 C CA . SER A 1 148 ? -13.666 -9.889 47.654 1.00 28.22 1133 SER A CA 1
ATOM 1094 C C . SER A 1 148 ? -13.012 -11.090 46.959 1.00 28.11 1133 SER A C 1
ATOM 1095 O O . SER A 1 148 ? -11.791 -11.097 46.821 1.00 29.39 1133 SER A O 1
ATOM 1098 N N . TYR A 1 149 ? -13.806 -12.069 46.516 1.00 26.97 1134 TYR A N 1
ATOM 1099 C CA . TYR A 1 149 ? -13.284 -13.191 45.719 1.00 26.72 1134 TYR A CA 1
ATOM 1100 C C . TYR A 1 149 ? -12.976 -12.819 44.260 1.00 25.51 1134 TYR A C 1
ATOM 1101 O O . TYR A 1 149 ? -12.253 -13.526 43.559 1.00 25.31 1134 TYR A O 1
ATOM 1110 N N . LEU A 1 150 ? -13.509 -11.695 43.809 1.00 24.88 1135 LEU A N 1
ATOM 1111 C CA . LEU A 1 150 ? -13.312 -11.257 42.433 1.00 23.91 1135 LEU A CA 1
ATOM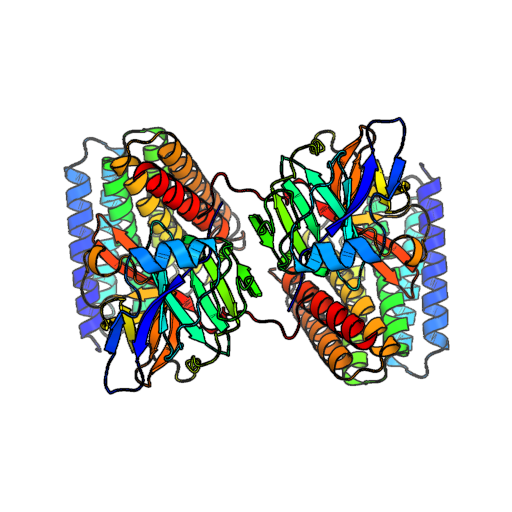 1112 C C . LEU A 1 150 ? -12.278 -10.144 42.322 1.00 23.54 1135 LEU A C 1
ATOM 1113 O O . LEU A 1 150 ? -11.556 -10.084 41.342 1.00 23.10 1135 LEU A O 1
ATOM 1118 N N . LYS A 1 151 ? -12.185 -9.301 43.352 1.00 24.26 1136 LYS A N 1
ATOM 1119 C CA . LYS A 1 151 ? -11.313 -8.131 43.353 1.00 24.30 1136 LYS A CA 1
ATOM 1120 C C . LYS A 1 151 ? -9.876 -8.526 43.075 1.00 23.18 1136 LYS A C 1
ATOM 1121 O O . LYS A 1 151 ? -9.377 -9.494 43.654 1.00 23.28 1136 LYS A O 1
ATOM 1127 N N . GLY A 1 152 ? -9.222 -7.778 42.188 1.00 21.68 1137 GLY A N 1
ATOM 1128 C CA . GLY A 1 152 ? -7.843 -8.052 41.824 1.00 20.47 1137 GLY A CA 1
ATOM 1129 C C . GLY A 1 152 ? -7.700 -9.060 40.686 1.00 19.66 1137 GLY A C 1
ATOM 1130 O O . GLY A 1 152 ? -6.572 -9.441 40.342 1.00 19.55 1137 GLY A O 1
ATOM 1131 N N . SER A 1 153 ? -8.823 -9.489 40.095 1.00 18.87 1138 SER A N 1
ATOM 1132 C CA . SER A 1 153 ? -8.797 -10.423 38.959 1.00 18.49 1138 SER A CA 1
ATOM 1133 C C . SER A 1 153 ? -9.198 -9.793 37.618 1.00 18.04 1138 SER A C 1
ATOM 1134 O O . SER A 1 153 ? -9.235 -10.491 36.614 1.00 18.28 1138 SER A O 1
ATOM 1137 N N . ALA A 1 154 ? -9.504 -8.498 37.604 1.00 17.91 1139 ALA A N 1
ATOM 1138 C CA . ALA A 1 154 ? -9.774 -7.771 36.347 1.00 18.05 1139 ALA A CA 1
ATOM 1139 C C . ALA A 1 154 ? -8.522 -7.858 35.478 1.00 18.24 1139 ALA A C 1
ATOM 1140 O O . ALA A 1 154 ? -7.380 -7.874 35.997 1.00 18.10 1139 ALA A O 1
ATOM 1142 N N . GLY A 1 155 ? -8.742 -7.924 34.167 1.00 18.26 1140 GLY A N 1
ATOM 1143 C CA . GLY A 1 155 ? -7.673 -8.166 33.210 1.00 18.73 1140 GLY A CA 1
ATOM 1144 C C . GLY A 1 155 ? -7.467 -9.647 32.949 1.00 19.61 1140 GLY A C 1
ATOM 1145 O O . GLY A 1 155 ? -6.666 -10.010 32.094 1.00 20.08 1140 GLY A O 1
ATOM 1146 N N . GLY A 1 156 ? -8.165 -10.503 33.695 1.00 19.82 1141 GLY A N 1
ATOM 1147 C CA . GLY A 1 156 ? -8.027 -11.947 33.542 1.00 20.74 1141 GLY A CA 1
ATOM 1148 C C . GLY A 1 156 ? -8.976 -12.533 32.508 1.00 21.18 1141 GLY A C 1
ATOM 1149 O O . GLY A 1 156 ? -9.934 -11.874 32.118 1.00 21.31 1141 GLY A O 1
ATOM 1150 N N . PRO A 1 157 ? -8.732 -13.785 32.078 1.00 21.94 1142 PRO A N 1
ATOM 1151 C CA . PRO A 1 157 ? -9.528 -14.328 30.966 1.00 22.22 1142 PRO A CA 1
ATOM 1152 C C . PRO A 1 157 ? -10.843 -14.962 31.386 1.00 22.68 1142 PRO A C 1
ATOM 1153 O O . PRO A 1 157 ? -10.964 -15.519 32.482 1.00 21.93 1142 PRO A O 1
ATOM 1157 N N . LEU A 1 158 ? -11.824 -14.850 30.497 1.00 23.96 1143 LEU A N 1
ATOM 1158 C CA . LEU A 1 158 ? -12.951 -15.768 30.473 1.00 25.21 1143 LEU A CA 1
ATOM 1159 C C . LEU A 1 158 ? -12.729 -16.733 29.333 1.00 26.25 1143 LEU A C 1
ATOM 1160 O O . LEU A 1 158 ? -12.523 -16.316 28.177 1.00 26.81 1143 LEU A O 1
ATOM 1165 N N . LEU A 1 159 ? -12.764 -18.014 29.680 1.00 26.63 1144 LEU A N 1
ATOM 1166 C CA . LEU A 1 159 ? -12.448 -19.113 28.762 1.00 27.51 1144 LEU A CA 1
ATOM 1167 C C . LEU A 1 159 ? -13.691 -19.928 28.452 1.00 28.52 1144 LEU A C 1
ATOM 1168 O O . LEU A 1 159 ? -14.572 -20.035 29.291 1.00 27.89 1144 LEU A O 1
ATOM 1173 N N . CYS A 1 160 ? -13.754 -20.490 27.248 1.00 30.69 1145 CYS A N 1
ATOM 1174 C CA . CYS A 1 160 ? -14.792 -21.451 26.874 1.00 32.73 1145 CYS A CA 1
ATOM 1175 C C . CYS A 1 160 ? -14.389 -22.868 27.370 1.00 33.72 1145 CYS A C 1
ATOM 1176 O O . CYS A 1 160 ? -13.254 -23.048 27.830 1.00 33.11 1145 CYS A O 1
ATOM 1179 N N . PRO A 1 161 ? -15.291 -23.886 27.257 1.00 34.57 1146 PRO A N 1
ATOM 1180 C CA . PRO A 1 161 ? -14.882 -25.255 27.677 1.00 34.82 1146 PRO A CA 1
ATOM 1181 C C . PRO A 1 161 ? -13.591 -25.803 27.016 1.00 34.92 1146 PRO A C 1
ATOM 1182 O O . PRO A 1 161 ? -12.916 -26.650 27.607 1.00 35.74 1146 PRO A O 1
ATOM 1186 N N . ALA A 1 162 ? -13.249 -25.304 25.830 1.00 34.72 1147 ALA A N 1
ATOM 1187 C CA . ALA A 1 162 ? -12.042 -25.717 25.114 1.00 35.31 1147 ALA A CA 1
ATOM 1188 C C . ALA A 1 162 ? -10.800 -24.885 25.477 1.00 35.29 1147 ALA A C 1
ATOM 1189 O O . ALA A 1 162 ? -9.722 -25.098 24.918 1.00 36.60 1147 ALA A O 1
ATOM 1191 N N . GLY A 1 163 ? -10.950 -23.918 26.379 1.00 34.92 1148 GLY A N 1
ATOM 1192 C CA . GLY A 1 163 ? -9.823 -23.095 26.820 1.00 33.60 1148 GLY A CA 1
ATOM 1193 C C . GLY A 1 163 ? -9.453 -21.970 25.865 1.00 33.99 1148 GLY A C 1
ATOM 1194 O O . GLY A 1 163 ? -8.364 -21.414 25.990 1.00 33.16 1148 GLY A O 1
ATOM 1195 N N . HIS A 1 164 ? -10.341 -21.642 24.916 1.00 34.60 1149 HIS A N 1
ATOM 1196 C CA . HIS A 1 164 ? -10.215 -20.423 24.102 1.00 34.92 1149 HIS A CA 1
ATOM 1197 C C . HIS A 1 164 ? -10.665 -19.185 24.883 1.00 32.07 1149 HIS A C 1
ATOM 1198 O O . HIS A 1 164 ? -11.538 -19.280 25.758 1.00 31.09 1149 HIS A O 1
ATOM 1205 N N . ALA A 1 165 ? -10.138 -18.022 24.512 1.00 29.98 1150 ALA A N 1
ATOM 1206 C CA . ALA A 1 165 ? -10.533 -16.764 25.146 1.00 28.89 1150 ALA A CA 1
ATOM 1207 C C . ALA A 1 165 ? -11.847 -16.216 24.607 1.00 28.39 1150 ALA A C 1
ATOM 1208 O O . ALA A 1 165 ? -12.020 -16.059 23.397 1.00 29.35 1150 ALA A O 1
ATOM 1210 N N . VAL A 1 166 ? -12.771 -15.926 25.517 1.00 27.14 1151 VAL A N 1
ATOM 1211 C CA . VAL A 1 166 ? -14.062 -15.316 25.169 1.00 26.58 1151 VAL A CA 1
ATOM 1212 C C . VAL A 1 166 ? -14.043 -13.816 25.488 1.00 25.63 1151 VAL A C 1
ATOM 1213 O O . VAL A 1 166 ? -14.697 -13.024 24.808 1.00 25.88 1151 VAL A O 1
ATOM 1217 N N . GLY A 1 167 ? -13.271 -13.443 26.507 1.00 24.72 1152 GLY A N 1
ATOM 1218 C CA . GLY A 1 167 ? -13.166 -12.060 26.937 1.00 24.33 1152 GLY A CA 1
ATOM 1219 C C . GLY A 1 167 ? -12.197 -11.833 28.076 1.00 23.76 1152 GLY A C 1
ATOM 1220 O O . GLY A 1 167 ? -11.571 -12.786 28.576 1.00 24.13 1152 GLY A O 1
ATOM 1221 N N . ILE A 1 168 ? -12.086 -10.561 28.465 1.00 23.14 1153 ILE A N 1
ATOM 1222 C CA . ILE A 1 168 ? -11.229 -10.075 29.557 1.00 22.45 1153 ILE A CA 1
ATOM 1223 C C . ILE A 1 168 ? -12.158 -9.560 30.668 1.00 21.48 1153 ILE A C 1
ATOM 1224 O O . ILE A 1 168 ? -13.031 -8.717 30.403 1.00 21.24 1153 ILE A O 1
ATOM 1229 N N . PHE A 1 169 ? -11.955 -10.035 31.896 1.00 20.10 1154 PHE A N 1
ATOM 1230 C CA . PHE A 1 169 ? -12.783 -9.654 33.059 1.00 19.20 1154 PHE A CA 1
ATOM 1231 C C . PHE A 1 169 ? -12.591 -8.161 33.375 1.00 18.90 1154 PHE A C 1
ATOM 1232 O O . PHE A 1 169 ? -11.445 -7.701 33.502 1.00 18.36 1154 PHE A O 1
ATOM 1240 N N . ARG A 1 170 ? -13.705 -7.432 33.497 1.00 18.98 1155 ARG A N 1
ATOM 1241 C CA . ARG A 1 170 ? -13.686 -5.964 33.603 1.00 19.59 1155 ARG A CA 1
ATOM 1242 C C . ARG A 1 170 ? -14.344 -5.418 34.883 1.00 20.15 1155 ARG A C 1
ATOM 1243 O O . ARG A 1 170 ? -13.805 -4.504 35.512 1.00 20.12 1155 ARG A O 1
ATOM 1251 N N . ALA A 1 171 ? -15.520 -5.955 35.235 1.00 20.81 1156 ALA A N 1
ATOM 1252 C CA . ALA A 1 171 ? -16.319 -5.448 36.347 1.00 21.45 1156 ALA A CA 1
ATOM 1253 C C . ALA A 1 171 ? -17.282 -6.519 36.884 1.00 22.07 1156 ALA A C 1
ATOM 1254 O O . ALA A 1 171 ? -17.640 -7.476 36.176 1.00 21.60 1156 ALA A O 1
ATOM 1256 N N . ALA A 1 172 ? -17.693 -6.317 38.136 1.00 22.30 1157 ALA A N 1
ATOM 1257 C CA . ALA A 1 172 ? -18.597 -7.218 38.847 1.00 22.64 1157 ALA A CA 1
ATOM 1258 C C . ALA A 1 172 ? -19.899 -6.465 39.042 1.00 22.88 1157 ALA A C 1
ATOM 1259 O O . ALA A 1 172 ? -19.886 -5.368 39.586 1.00 23.21 1157 ALA A O 1
ATOM 1261 N N . VAL A 1 173 ? -21.009 -7.044 38.590 1.00 22.86 1158 VAL A N 1
ATOM 1262 C CA . VAL A 1 173 ? -22.327 -6.423 38.759 1.00 23.58 1158 VAL A CA 1
ATOM 1263 C C . VAL A 1 173 ? -22.783 -6.802 40.163 1.00 24.04 1158 VAL A C 1
ATOM 1264 O O . VAL A 1 173 ? -23.112 -7.956 40.438 1.00 23.72 1158 VAL A O 1
ATOM 1268 N N . SER A 1 174 ? -22.764 -5.833 41.066 1.00 25.39 1159 SER A N 1
ATOM 1269 C CA . SER A 1 174 ? -22.961 -6.149 42.463 1.00 26.59 1159 SER A CA 1
ATOM 1270 C C . SER A 1 174 ? -23.832 -5.194 43.244 1.00 27.46 1159 SER A C 1
ATOM 1271 O O . SER A 1 174 ? -23.899 -3.997 42.954 1.00 27.32 1159 SER A O 1
ATOM 1274 N N . THR A 1 175 ? -24.507 -5.775 44.230 1.00 28.21 1160 THR A N 1
ATOM 1275 C CA . THR A 1 175 ? -25.371 -5.090 45.161 1.00 29.34 1160 THR A CA 1
ATOM 1276 C C . THR A 1 175 ? -24.828 -5.431 46.547 1.00 29.89 1160 THR A C 1
ATOM 1277 O O . THR A 1 175 ? -24.673 -6.610 46.877 1.00 29.93 1160 THR A O 1
ATOM 1281 N N . ARG A 1 176 ? -24.529 -4.403 47.338 1.00 31.52 1161 ARG A N 1
ATOM 1282 C CA . ARG A 1 176 ? -24.067 -4.530 48.750 1.00 33.01 1161 ARG A CA 1
ATOM 1283 C C . ARG A 1 176 ? -22.942 -5.554 48.943 1.00 31.49 1161 ARG A C 1
ATOM 1284 O O . ARG A 1 176 ? -22.994 -6.382 49.860 1.00 30.88 1161 ARG A O 1
ATOM 1292 N N . GLY A 1 177 ? -21.945 -5.506 48.065 1.00 30.83 1162 GLY A N 1
ATOM 1293 C CA . GLY A 1 177 ? -20.768 -6.383 48.145 1.00 29.67 1162 GLY A CA 1
ATOM 1294 C C . GLY A 1 177 ? -20.978 -7.800 47.643 1.00 29.36 1162 GLY A C 1
ATOM 1295 O O . GLY A 1 177 ? -20.087 -8.648 47.803 1.00 29.21 1162 GLY A O 1
ATOM 1296 N N . VAL A 1 178 ? -22.133 -8.058 47.021 1.00 28.94 1163 VAL A N 1
ATOM 1297 C CA . VAL A 1 178 ? -22.481 -9.388 46.508 1.00 28.75 1163 VAL A CA 1
ATOM 1298 C C . VAL A 1 178 ? -22.693 -9.288 44.989 1.00 28.85 1163 VAL A C 1
ATOM 1299 O O . VAL A 1 178 ? -23.603 -8.590 44.523 1.00 29.48 1163 VAL A O 1
ATOM 1303 N N . ALA A 1 179 ? -21.845 -9.992 44.244 1.00 27.76 1164 ALA A N 1
ATOM 1304 C CA . ALA A 1 179 ? -21.893 -10.051 42.792 1.00 27.30 1164 ALA A CA 1
ATOM 1305 C C . ALA A 1 179 ? -22.741 -11.220 42.321 1.00 27.75 1164 ALA A C 1
ATOM 1306 O O . ALA A 1 179 ? -22.673 -12.321 42.871 1.00 26.91 1164 ALA A O 1
ATOM 1308 N N . LYS A 1 180 ? -23.502 -10.951 41.268 1.00 28.38 1165 LYS A N 1
ATOM 1309 C CA . LYS A 1 180 ? -24.469 -11.872 40.694 1.00 29.56 1165 LYS A CA 1
ATOM 1310 C C . LYS A 1 180 ? -24.109 -12.150 39.241 1.00 27.76 1165 LYS A C 1
ATOM 1311 O O . LYS A 1 180 ? -24.522 -13.159 38.658 1.00 28.10 1165 LYS A O 1
ATOM 1317 N N . ALA A 1 181 ? -23.337 -11.239 38.664 1.00 25.73 1166 ALA A N 1
ATOM 1318 C CA . ALA A 1 181 ? -22.963 -11.282 37.268 1.00 24.86 1166 ALA A CA 1
ATOM 1319 C C . ALA A 1 181 ? -21.602 -10.628 37.090 1.00 23.98 1166 ALA A C 1
ATOM 1320 O O . ALA A 1 181 ? -21.135 -9.876 37.961 1.00 24.70 1166 ALA A O 1
ATOM 1322 N N . VAL A 1 182 ? -20.973 -10.908 35.955 1.00 23.15 1167 VAL A N 1
ATOM 1323 C CA . VAL A 1 182 ? -19.717 -10.267 35.564 1.00 22.92 1167 VAL A CA 1
ATOM 1324 C C . VAL A 1 182 ? -19.820 -9.573 34.195 1.00 23.29 1167 VAL A C 1
ATOM 1325 O O . VAL A 1 182 ? -20.595 -9.996 33.324 1.00 23.27 1167 VAL A O 1
ATOM 1329 N N . ASP A 1 183 ? -19.048 -8.496 34.053 1.00 23.28 1168 ASP A N 1
ATOM 1330 C CA . ASP A 1 183 ? -18.899 -7.736 32.828 1.00 23.37 1168 ASP A CA 1
ATOM 1331 C C . ASP A 1 183 ? -17.478 -7.981 32.313 1.00 22.56 1168 ASP A C 1
ATOM 1332 O O . ASP A 1 183 ? -16.495 -7.914 33.062 1.00 21.90 1168 ASP A O 1
ATOM 1337 N N . PHE A 1 184 ? -17.370 -8.291 31.031 1.00 21.83 1169 PHE A N 1
ATOM 1338 C CA . PHE A 1 184 ? -16.092 -8.578 30.416 1.00 20.91 1169 PHE A CA 1
ATOM 1339 C C . PHE A 1 184 ? -16.013 -7.914 29.050 1.00 21.37 1169 PHE A C 1
ATOM 1340 O O . PHE A 1 184 ? -17.035 -7.775 28.390 1.00 21.44 1169 PHE A O 1
ATOM 1348 N N . ILE A 1 185 ? -14.800 -7.529 28.637 1.00 21.23 1170 ILE A N 1
ATOM 1349 C CA . ILE A 1 185 ? -14.525 -7.032 27.300 1.00 21.77 1170 ILE A CA 1
ATOM 1350 C C . ILE A 1 185 ? -14.555 -8.215 26.332 1.00 22.77 1170 ILE A C 1
ATOM 1351 O O . ILE A 1 185 ? -13.710 -9.092 26.443 1.00 23.49 1170 ILE A O 1
ATOM 1356 N N . PRO A 1 186 ? -15.510 -8.246 25.378 1.00 24.41 1171 PRO A N 1
ATOM 1357 C CA . PRO A 1 186 ? -15.506 -9.414 24.474 1.00 26.14 1171 PRO A CA 1
ATOM 1358 C C . PRO A 1 186 ? -14.254 -9.462 23.590 1.00 27.23 1171 PRO A C 1
ATOM 1359 O O . PRO A 1 186 ? -13.714 -8.412 23.217 1.00 27.09 1171 PRO A O 1
ATOM 1363 N N . VAL A 1 187 ? -13.787 -10.671 23.285 1.00 28.83 1172 VAL A N 1
ATOM 1364 C CA . VAL A 1 187 ? -12.586 -10.863 22.468 1.00 30.80 1172 VAL A CA 1
ATOM 1365 C C . VAL A 1 187 ? -12.656 -10.158 21.087 1.00 33.95 1172 VAL A C 1
ATOM 1366 O O . VAL A 1 187 ? -11.630 -9.706 20.573 1.00 34.79 1172 VAL A O 1
ATOM 1370 N N . GLU A 1 188 ? -13.870 -10.023 20.534 1.00 36.99 1173 GLU A N 1
ATOM 1371 C CA . GLU A 1 188 ? -14.118 -9.296 19.280 1.00 39.41 1173 GLU A CA 1
ATOM 1372 C C . GLU A 1 188 ? -13.816 -7.800 19.394 1.00 39.27 1173 GLU A C 1
ATOM 1373 O O . GLU A 1 188 ? -13.467 -7.165 18.400 1.00 40.52 1173 GLU A O 1
ATOM 1379 N N . SER A 1 189 ? -13.948 -7.251 20.601 1.00 37.78 1174 SER A N 1
ATOM 1380 C CA . SER A 1 189 ? -13.592 -5.848 20.891 1.00 37.20 1174 SER A CA 1
ATOM 1381 C C . SER A 1 189 ? -12.106 -5.572 21.078 1.00 36.00 1174 SER A C 1
ATOM 1382 O O . SER A 1 189 ? -11.735 -4.426 21.261 1.00 36.36 1174 SER A O 1
ATOM 1385 N N . LEU A 1 190 ? -11.258 -6.593 21.059 1.00 36.22 1175 LEU A N 1
ATOM 1386 C CA . LEU A 1 190 ? -9.812 -6.356 21.203 1.00 37.22 1175 LEU A CA 1
ATOM 1387 C C . LEU A 1 190 ? -9.252 -5.861 19.867 1.00 40.38 1175 LEU A C 1
ATOM 1388 O O . LEU A 1 190 ? -8.609 -6.608 19.112 1.00 41.17 1175 LEU A O 1
ATOM 1393 N N . GLU A 1 191 ? -9.538 -4.582 19.602 1.00 41.76 1176 GLU A N 1
ATOM 1394 C CA . GLU A 1 191 ? -9.307 -3.925 18.314 1.00 44.96 1176 GLU A CA 1
ATOM 1395 C C . GLU A 1 191 ? -7.813 -3.674 18.100 1.00 42.45 1176 GLU A C 1
ATOM 1396 O O . GLU A 1 191 ? -7.187 -2.952 18.873 1.00 41.80 1176 GLU A O 1
ATOM 1402 N N . THR A 1 192 ? -7.238 -4.296 17.075 1.00 40.15 1177 THR A N 1
ATOM 1403 C CA . THR A 1 192 ? -5.828 -4.049 16.742 1.00 37.46 1177 THR A CA 1
ATOM 1404 C C . THR A 1 192 ? -5.673 -3.367 15.383 1.00 36.31 1177 THR A C 1
ATOM 1405 O O . THR A 1 192 ? -6.608 -3.355 14.568 1.00 37.16 1177 THR A O 1
ATOM 1409 N N . THR A 1 193 ? -4.510 -2.773 15.149 1.00 34.56 1178 THR A N 1
ATOM 1410 C CA . THR A 1 193 ? -4.217 -2.176 13.836 1.00 34.78 1178 THR A CA 1
ATOM 1411 C C . THR A 1 193 ? -2.932 -2.769 13.309 1.00 34.63 1178 THR A C 1
ATOM 1412 O O . THR A 1 193 ? -2.070 -3.149 14.091 1.00 34.64 1178 THR A O 1
ATOM 1416 N N . MET A 1 194 ? -2.804 -2.843 11.988 1.00 35.21 1179 MET A N 1
ATOM 1417 C CA . MET A 1 194 ? -1.616 -3.382 11.338 1.00 35.85 1179 MET A CA 1
ATOM 1418 C C . MET A 1 194 ? -0.388 -2.531 11.639 1.00 34.16 1179 MET A C 1
ATOM 1419 O O . MET A 1 194 ? 0.694 -3.060 11.840 1.00 33.23 1179 MET A O 1
ATOM 1424 N N . ARG A 1 195 ? -0.580 -1.216 11.683 1.00 33.27 1180 ARG A N 1
ATOM 1425 C CA . ARG A 1 195 ? 0.505 -0.263 11.875 1.00 32.65 1180 ARG A CA 1
ATOM 1426 C C . ARG A 1 195 ? 0.229 0.693 13.017 1.00 32.08 1180 ARG A C 1
ATOM 1427 O O . ARG A 1 195 ? -0.890 0.789 13.512 1.00 31.32 1180 ARG A O 1
ATOM 1435 N N . SER A 1 196 ? 1.278 1.402 13.412 1.00 32.68 1181 SER A N 1
ATOM 1436 C CA . SER A 1 196 ? 1.223 2.438 14.428 1.00 32.74 1181 SER A CA 1
ATOM 1437 C C . SER A 1 196 ? 2.086 3.596 13.971 1.00 33.18 1181 SER A C 1
ATOM 1438 O O . SER A 1 196 ? 3.086 3.357 13.311 1.00 33.75 1181 SER A O 1
ATOM 1441 N N . PRO A 1 197 ? 1.707 4.850 14.300 1.00 33.93 1182 PRO A N 1
ATOM 1442 C CA . PRO A 1 197 ? 2.566 5.942 13.854 1.00 35.97 1182 PRO A CA 1
ATOM 1443 C C . PRO A 1 197 ? 3.910 5.929 14.572 1.00 38.35 1182 PRO A C 1
ATOM 1444 O O . PRO A 1 197 ? 4.890 6.240 13.900 1.00 40.50 1182 PRO A O 1
ATOM 1449 N N . LYS B 1 3 ? 13.336 0.333 18.544 1.00 52.19 988 LYS B N 1
ATOM 1450 C CA . LYS B 1 3 ? 12.724 0.985 19.743 1.00 52.46 988 LYS B CA 1
ATOM 1451 C C . LYS B 1 3 ? 12.274 2.435 19.445 1.00 50.98 988 LYS B C 1
ATOM 1452 O O . LYS B 1 3 ? 13.083 3.294 19.048 1.00 53.14 988 LYS B O 1
ATOM 1458 N N . LYS B 1 4 ? 10.977 2.676 19.618 1.00 47.78 989 LYS B N 1
ATOM 1459 C CA . LYS B 1 4 ? 10.389 4.012 19.435 1.00 44.19 989 LYS B CA 1
ATOM 1460 C C . LYS B 1 4 ? 10.914 4.980 20.491 1.00 41.42 989 LYS B C 1
ATOM 1461 O O . LYS B 1 4 ? 10.932 4.663 21.675 1.00 41.38 989 LYS B O 1
ATOM 1467 N N . GLY B 1 5 ? 11.347 6.156 20.048 1.00 38.87 990 GLY B N 1
ATOM 1468 C CA . GLY B 1 5 ? 11.771 7.227 20.950 1.00 36.65 990 GLY B CA 1
ATOM 1469 C C . GLY B 1 5 ? 10.625 8.126 21.391 1.00 34.61 990 GLY B C 1
ATOM 1470 O O . GLY B 1 5 ? 9.457 7.893 21.036 1.00 34.18 990 GLY B O 1
ATOM 1471 N N . SER B 1 6 ? 10.964 9.143 22.173 1.00 32.12 991 SER B N 1
ATOM 1472 C CA . SER B 1 6 ? 10.024 10.179 22.579 1.00 30.81 991 SER B CA 1
ATOM 1473 C C . SER B 1 6 ? 9.801 11.198 21.482 1.00 29.17 991 SER B C 1
ATOM 1474 O O . SER B 1 6 ? 10.665 11.406 20.650 1.00 29.15 991 SER B O 1
ATOM 1477 N N . VAL B 1 7 ? 8.633 11.828 21.500 1.00 28.06 992 VAL B N 1
ATOM 1478 C CA . VAL B 1 7 ? 8.399 13.067 20.743 1.00 27.48 992 VAL B CA 1
ATOM 1479 C C . VAL B 1 7 ? 9.273 14.168 21.375 1.00 28.16 992 VAL B C 1
ATOM 1480 O O . VAL B 1 7 ? 9.388 14.257 22.606 1.00 28.36 992 VAL B O 1
ATOM 1484 N N . VAL B 1 8 ? 9.927 14.965 20.536 1.00 28.26 993 VAL B N 1
ATOM 1485 C CA . VAL B 1 8 ? 10.824 16.029 20.995 1.00 28.11 993 VAL B CA 1
ATOM 1486 C C . VAL B 1 8 ? 10.332 17.416 20.533 1.00 28.47 993 VAL B C 1
ATOM 1487 O O . VAL B 1 8 ? 9.988 17.611 19.357 1.00 27.57 993 VAL B O 1
ATOM 1491 N N . ILE B 1 9 ? 10.321 18.366 21.471 1.00 28.59 994 ILE B N 1
ATOM 1492 C CA . ILE B 1 9 ? 10.089 19.769 21.168 1.00 28.58 994 ILE B CA 1
ATOM 1493 C C . ILE B 1 9 ? 11.348 20.326 20.478 1.00 29.72 994 ILE B C 1
ATOM 1494 O O . ILE B 1 9 ? 12.453 20.282 21.030 1.00 30.55 994 ILE B O 1
ATOM 1499 N N . VAL B 1 10 ? 11.173 20.820 19.253 1.00 29.45 995 VAL B N 1
ATOM 1500 C CA . VAL B 1 10 ? 12.281 21.371 18.470 1.00 29.99 995 VAL B CA 1
ATOM 1501 C C . VAL B 1 10 ? 12.083 22.861 18.187 1.00 30.38 995 VAL B C 1
ATOM 1502 O O . VAL B 1 10 ? 12.947 23.496 17.573 1.00 30.96 995 VAL B O 1
ATOM 1506 N N . GLY B 1 11 ? 10.949 23.400 18.636 1.00 29.53 996 GLY B N 1
ATOM 1507 C CA . GLY B 1 11 ? 10.641 24.805 18.472 1.00 30.48 996 GLY B CA 1
ATOM 1508 C C . GLY B 1 11 ? 9.322 25.197 19.105 1.00 30.67 996 GLY B C 1
ATOM 1509 O O . GLY B 1 11 ? 8.720 24.400 19.835 1.00 30.78 996 GLY B O 1
ATOM 1510 N N . ARG B 1 12 ? 8.867 26.411 18.819 1.00 30.45 997 ARG B N 1
ATOM 1511 C CA . ARG B 1 12 ? 7.655 26.940 19.430 1.00 31.84 997 ARG B CA 1
ATOM 1512 C C . ARG B 1 12 ? 7.061 28.080 18.615 1.00 31.87 997 ARG B C 1
ATOM 1513 O O . ARG B 1 12 ? 7.750 28.676 17.790 1.00 33.18 997 ARG B O 1
ATOM 1521 N N . ILE B 1 13 ? 5.787 28.377 18.852 1.00 31.27 998 ILE B N 1
ATOM 1522 C CA . ILE B 1 13 ? 5.130 29.512 18.226 1.00 31.62 998 ILE B CA 1
ATOM 1523 C C . ILE B 1 13 ? 4.440 30.351 19.297 1.00 33.55 998 ILE B C 1
ATOM 1524 O O . ILE B 1 13 ? 3.578 29.873 20.024 1.00 32.55 998 ILE B O 1
ATOM 1529 N N . ASN B 1 14 ? 4.838 31.613 19.361 1.00 37.55 999 ASN B N 1
ATOM 1530 C CA . ASN B 1 14 ? 4.254 32.609 20.248 1.00 39.96 999 ASN B CA 1
ATOM 1531 C C . ASN B 1 14 ? 3.061 33.265 19.593 1.00 39.21 999 ASN B C 1
ATOM 1532 O O . ASN B 1 14 ? 3.157 33.741 18.473 1.00 37.47 999 ASN B O 1
ATOM 1537 N N . LEU B 1 15 ? 1.930 33.278 20.296 1.00 41.80 1000 LEU B N 1
ATOM 1538 C CA . LEU B 1 15 ? 0.661 33.828 19.773 1.00 44.86 1000 LEU B CA 1
ATOM 1539 C C . LEU B 1 15 ? 0.199 35.144 20.414 1.00 48.96 1000 LEU B C 1
ATOM 1540 O O . LEU B 1 15 ? -0.672 35.820 19.866 1.00 48.47 1000 LEU B O 1
ATOM 1545 N N . SER B 1 16 ? 0.775 35.494 21.565 1.00 56.41 1001 SER B N 1
ATOM 1546 C CA . SER B 1 16 ? 0.339 36.680 22.345 1.00 63.41 1001 SER B CA 1
ATOM 1547 C C . SER B 1 16 ? 0.690 38.056 21.736 1.00 67.56 1001 SER B C 1
ATOM 1548 O O . SER B 1 16 ? 0.036 39.054 22.055 1.00 71.33 1001 SER B O 1
ATOM 1551 N N . GLY B 1 17 ? 1.688 38.101 20.847 1.00 70.70 1002 GLY B N 1
ATOM 1552 C CA . GLY B 1 17 ? 1.951 39.288 20.025 1.00 73.69 1002 GLY B CA 1
ATOM 1553 C C . GLY B 1 17 ? 0.853 39.417 18.985 1.00 77.72 1002 GLY B C 1
ATOM 1554 O O . GLY B 1 17 ? 0.084 38.470 18.788 1.00 79.04 1002 GLY B O 1
ATOM 1555 N N . ASP B 1 18 ? 0.772 40.579 18.324 1.00 78.83 1003 ASP B N 1
ATOM 1556 C CA . ASP B 1 18 ? -0.219 40.851 17.248 1.00 81.91 1003 ASP B CA 1
ATOM 1557 C C . ASP B 1 18 ? -0.621 39.622 16.382 1.00 79.97 1003 ASP B C 1
ATOM 1558 O O . ASP B 1 18 ? -1.812 39.252 16.316 1.00 79.84 1003 ASP B O 1
ATOM 1563 N N . THR B 1 19 ? 0.378 39.017 15.728 1.00 73.90 1004 THR B N 1
ATOM 1564 C CA . THR B 1 19 ? 0.237 37.739 15.013 1.00 69.32 1004 THR B CA 1
ATOM 1565 C C . THR B 1 19 ? 1.372 36.763 15.424 1.00 62.74 1004 THR B C 1
ATOM 1566 O O . THR B 1 19 ? 2.293 37.144 16.160 1.00 66.39 1004 THR B O 1
ATOM 1570 N N . ALA B 1 20 ? 1.294 35.525 14.938 1.00 52.09 1005 ALA B N 1
ATOM 1571 C CA . ALA B 1 20 ? 2.245 34.429 15.226 1.00 46.52 1005 ALA B CA 1
ATOM 1572 C C . ALA B 1 20 ? 3.752 34.695 15.000 1.00 42.08 1005 ALA B C 1
ATOM 1573 O O . ALA B 1 20 ? 4.136 35.369 14.070 1.00 40.95 1005 ALA B O 1
ATOM 1575 N N . TYR B 1 21 ? 4.588 34.125 15.864 1.00 38.82 1006 TYR B N 1
ATOM 1576 C CA . TYR B 1 21 ? 6.046 34.242 15.766 1.00 37.40 1006 TYR B CA 1
ATOM 1577 C C . TYR B 1 21 ? 6.669 32.894 16.122 1.00 36.12 1006 TYR B C 1
ATOM 1578 O O . TYR B 1 21 ? 6.555 32.450 17.267 1.00 36.81 1006 TYR B O 1
ATOM 1587 N N . ALA B 1 22 ? 7.316 32.238 15.159 1.00 34.96 1007 ALA B N 1
ATOM 1588 C CA . ALA B 1 22 ? 7.919 30.918 15.418 1.00 34.29 1007 ALA B CA 1
ATOM 1589 C C . ALA B 1 22 ? 9.438 30.963 15.656 1.00 34.92 1007 ALA B C 1
ATOM 1590 O O . ALA B 1 22 ? 10.140 31.808 15.085 1.00 34.42 1007 ALA B O 1
ATOM 1592 N N . GLN B 1 23 ? 9.930 30.048 16.495 1.00 35.05 1008 GLN B N 1
ATOM 1593 C CA . GLN B 1 23 ? 11.369 29.930 16.802 1.00 37.39 1008 GLN B CA 1
ATOM 1594 C C . GLN B 1 23 ? 11.806 28.474 16.740 1.00 37.91 1008 GLN B C 1
ATOM 1595 O O . GLN B 1 23 ? 11.072 27.600 17.179 1.00 36.55 1008 GLN B O 1
ATOM 1601 N N . GLN B 1 24 ? 13.000 28.222 16.206 1.00 40.47 1009 GLN B N 1
ATOM 1602 C CA . GLN B 1 24 ? 13.647 26.918 16.314 1.00 42.52 1009 GLN B CA 1
ATOM 1603 C C . GLN B 1 24 ? 14.516 26.912 17.579 1.00 43.74 1009 GLN B C 1
ATOM 1604 O O . GLN B 1 24 ? 15.252 27.875 17.828 1.00 43.82 1009 GLN B O 1
ATOM 1610 N N . THR B 1 25 ? 14.401 25.844 18.373 1.00 43.17 1010 THR B N 1
ATOM 1611 C CA . THR B 1 25 ? 15.164 25.692 19.627 1.00 45.66 1010 THR B CA 1
ATOM 1612 C C . THR B 1 25 ? 16.113 24.487 19.631 1.00 46.53 1010 THR B C 1
ATOM 1613 O O . THR B 1 25 ? 16.940 24.350 20.533 1.00 47.93 1010 THR B O 1
ATOM 1617 N N . ARG B 1 26 ? 15.991 23.616 18.634 1.00 47.21 1011 ARG B N 1
ATOM 1618 C CA . ARG B 1 26 ? 16.786 22.404 18.570 1.00 49.86 1011 ARG B CA 1
ATOM 1619 C C . ARG B 1 26 ? 17.048 22.040 17.116 1.00 51.27 1011 ARG B C 1
ATOM 1620 O O . ARG B 1 26 ? 16.144 22.122 16.272 1.00 51.93 1011 ARG B O 1
ATOM 1628 N N . GLY B 1 27 ? 18.293 21.665 16.832 1.00 53.20 1012 GLY B N 1
ATOM 1629 C CA . GLY B 1 27 ? 18.676 21.145 15.524 1.00 55.73 1012 GLY B CA 1
ATOM 1630 C C . GLY B 1 27 ? 18.457 19.644 15.424 1.00 58.29 1012 GLY B C 1
ATOM 1631 O O . GLY B 1 27 ? 18.059 19.002 16.397 1.00 56.86 1012 GLY B O 1
ATOM 1632 N N . GLU B 1 28 ? 18.720 19.101 14.237 1.00 62.79 1013 GLU B N 1
ATOM 1633 C CA . GLU B 1 28 ? 18.484 17.694 13.905 1.00 67.05 1013 GLU B CA 1
ATOM 1634 C C . GLU B 1 28 ? 19.255 16.714 14.807 1.00 67.94 1013 GLU B C 1
ATOM 1635 O O . GLU B 1 28 ? 18.690 15.709 15.243 1.00 66.49 1013 GLU B O 1
ATOM 1641 N N . GLU B 1 29 ? 20.521 17.020 15.092 1.00 70.89 1014 GLU B N 1
ATOM 1642 C CA . GLU B 1 29 ? 21.381 16.144 15.903 1.00 73.54 1014 GLU B CA 1
ATOM 1643 C C . GLU B 1 29 ? 20.883 15.987 17.352 1.00 71.86 1014 GLU B C 1
ATOM 1644 O O . GLU B 1 29 ? 20.671 14.855 17.822 1.00 70.49 1014 GLU B O 1
ATOM 1650 N N . GLY B 1 30 ? 20.682 17.123 18.029 1.00 69.23 1015 GLY B N 1
ATOM 1651 C CA . GLY B 1 30 ? 20.145 17.172 19.394 1.00 65.28 1015 GLY B CA 1
ATOM 1652 C C . GLY B 1 30 ? 18.803 16.475 19.545 1.00 63.39 1015 GLY B C 1
ATOM 1653 O O . GLY B 1 30 ? 18.561 15.816 20.556 1.00 62.12 1015 GLY B O 1
ATOM 1654 N N . CYS B 1 31 ? 17.948 16.609 18.530 1.00 60.88 1016 CYS B N 1
ATOM 1655 C CA . CYS B 1 31 ? 16.641 15.956 18.478 1.00 59.16 1016 CYS B CA 1
ATOM 1656 C C . CYS B 1 31 ? 16.705 14.430 18.663 1.00 59.20 1016 CYS B C 1
ATOM 1657 O O . CYS B 1 31 ? 16.015 13.874 19.524 1.00 57.72 1016 CYS B O 1
ATOM 1660 N N . GLN B 1 32 ? 17.554 13.766 17.885 1.00 61.02 1017 GLN B N 1
ATOM 1661 C CA . GLN B 1 32 ? 17.625 12.301 17.905 1.00 61.33 1017 GLN B CA 1
ATOM 1662 C C . GLN B 1 32 ? 18.163 11.718 19.211 1.00 60.78 1017 GLN B C 1
ATOM 1663 O O . GLN B 1 32 ? 17.642 10.709 19.699 1.00 61.94 1017 GLN B O 1
ATOM 1669 N N . GLU B 1 33 ? 19.173 12.375 19.784 1.00 60.13 1018 GLU B N 1
ATOM 1670 C CA . GLU B 1 33 ? 19.723 12.029 21.108 1.00 58.23 1018 GLU B CA 1
ATOM 1671 C C . GLU B 1 33 ? 18.675 12.217 22.215 1.00 53.28 1018 GLU B C 1
ATOM 1672 O O . GLU B 1 33 ? 18.526 11.356 23.080 1.00 52.88 1018 GLU B O 1
ATOM 1678 N N . THR B 1 34 ? 17.953 13.341 22.167 1.00 48.93 1019 THR B N 1
ATOM 1679 C CA . THR B 1 34 ? 16.865 13.657 23.111 1.00 45.22 1019 THR B CA 1
ATOM 1680 C C . THR B 1 34 ? 15.710 12.652 22.997 1.00 43.48 1019 THR B C 1
ATOM 1681 O O . THR B 1 34 ? 15.089 12.286 24.001 1.00 42.33 1019 THR B O 1
ATOM 1685 N N . SER B 1 35 ? 15.439 12.210 21.773 1.00 41.93 1020 SER B N 1
ATOM 1686 C CA . SER B 1 35 ? 14.405 11.217 21.521 1.00 41.24 1020 SER B CA 1
ATOM 1687 C C . SER B 1 35 ? 14.703 9.876 22.194 1.00 41.74 1020 SER B C 1
ATOM 1688 O O . SER B 1 35 ? 13.808 9.274 22.791 1.00 39.21 1020 SER B O 1
ATOM 1691 N N . GLN B 1 36 ? 15.964 9.439 22.097 1.00 44.85 1021 GLN B N 1
ATOM 1692 C CA . GLN B 1 36 ? 16.446 8.199 22.732 1.00 47.79 1021 GLN B CA 1
ATOM 1693 C C . GLN B 1 36 ? 16.393 8.214 24.267 1.00 46.41 1021 GLN B C 1
ATOM 1694 O O . GLN B 1 36 ? 15.904 7.259 24.864 1.00 46.73 1021 GLN B O 1
ATOM 1700 N N . THR B 1 37 ? 16.880 9.288 24.890 1.00 45.63 1022 THR B N 1
ATOM 1701 C CA . THR B 1 37 ? 16.902 9.401 26.365 1.00 45.78 1022 THR B CA 1
ATOM 1702 C C . THR B 1 37 ? 15.547 9.793 26.948 1.00 44.15 1022 THR B C 1
ATOM 1703 O O . THR B 1 37 ? 15.246 9.456 28.090 1.00 43.30 1022 THR B O 1
ATOM 1707 N N . GLY B 1 38 ? 14.753 10.533 26.172 1.00 43.44 1023 GLY B N 1
ATOM 1708 C CA . GLY B 1 38 ? 13.518 11.131 26.674 1.00 42.59 1023 GLY B CA 1
ATOM 1709 C C . GLY B 1 38 ? 13.791 12.270 27.644 1.00 42.63 1023 GLY B C 1
ATOM 1710 O O . GLY B 1 38 ? 12.903 12.694 28.369 1.00 40.97 1023 GLY B O 1
ATOM 1711 N N . ARG B 1 39 ? 15.022 12.775 27.626 1.00 44.95 1024 ARG B N 1
ATOM 1712 C CA . ARG B 1 39 ? 15.477 13.778 28.572 1.00 47.24 1024 ARG B CA 1
ATOM 1713 C C . ARG B 1 39 ? 15.808 15.086 27.835 1.00 47.32 1024 ARG B C 1
ATOM 1714 O O . ARG B 1 39 ? 16.724 15.138 27.016 1.00 48.08 1024 ARG B O 1
ATOM 1722 N N . ASP B 1 40 ? 15.020 16.118 28.127 1.00 46.79 1025 ASP B N 1
ATOM 1723 C CA . ASP B 1 40 ? 15.103 17.424 27.479 1.00 47.46 1025 ASP B CA 1
ATOM 1724 C C . ASP B 1 40 ? 15.059 18.490 28.564 1.00 47.95 1025 ASP B C 1
ATOM 1725 O O . ASP B 1 40 ? 14.023 18.691 29.192 1.00 46.83 1025 ASP B O 1
ATOM 1730 N N . LYS B 1 41 ? 16.178 19.182 28.747 1.00 50.45 1026 LYS B N 1
ATOM 1731 C CA . LYS B 1 41 ? 16.297 20.203 29.792 1.00 53.41 1026 LYS B CA 1
ATOM 1732 C C . LYS B 1 41 ? 16.026 21.645 29.321 1.00 53.95 1026 LYS B C 1
ATOM 1733 O O . LYS B 1 41 ? 16.116 22.579 30.123 1.00 56.40 1026 LYS B O 1
ATOM 1739 N N . ASN B 1 42 ? 15.662 21.814 28.042 1.00 52.51 1027 ASN B N 1
ATOM 1740 C CA . ASN B 1 42 ? 15.341 23.135 27.469 1.00 52.05 1027 ASN B CA 1
ATOM 1741 C C . ASN B 1 42 ? 14.121 23.751 28.125 1.00 52.05 1027 ASN B C 1
ATOM 1742 O O . ASN B 1 42 ? 13.182 23.041 28.499 1.00 51.69 1027 ASN B O 1
ATOM 1747 N N . GLN B 1 43 ? 14.143 25.073 28.262 1.00 53.36 1028 GLN B N 1
ATOM 1748 C CA . GLN B 1 43 ? 12.993 25.796 28.774 1.00 53.66 1028 GLN B CA 1
ATOM 1749 C C . GLN B 1 43 ? 11.897 25.842 27.722 1.00 49.80 1028 GLN B C 1
ATOM 1750 O O . GLN B 1 43 ? 12.163 26.056 26.532 1.00 48.27 1028 GLN B O 1
ATOM 1756 N N . VAL B 1 44 ? 10.677 25.585 28.175 1.00 47.38 1029 VAL B N 1
ATOM 1757 C CA . VAL B 1 44 ? 9.493 25.586 27.331 1.00 45.26 1029 VAL B CA 1
ATOM 1758 C C . VAL B 1 44 ? 8.751 26.882 27.589 1.00 45.91 1029 VAL B C 1
ATOM 1759 O O . VAL B 1 44 ? 8.620 27.303 28.732 1.00 46.82 1029 VAL B O 1
ATOM 1763 N N . GLU B 1 45 ? 8.285 27.500 26.509 1.00 46.66 1030 GLU B N 1
ATOM 1764 C CA . GLU B 1 45 ? 7.465 28.707 26.539 1.00 48.41 1030 GLU B CA 1
ATOM 1765 C C . GLU B 1 45 ? 6.418 28.630 25.436 1.00 46.60 1030 GLU B C 1
ATOM 1766 O O . GLU B 1 45 ? 6.586 27.880 24.466 1.00 44.14 1030 GLU B O 1
ATOM 1772 N N . GLY B 1 46 ? 5.350 29.408 25.583 1.00 45.37 1031 GLY B N 1
ATOM 1773 C CA . GLY B 1 46 ? 4.373 29.560 24.503 1.00 44.29 1031 GLY B CA 1
ATOM 1774 C C . GLY B 1 46 ? 3.239 28.550 24.522 1.00 41.95 1031 GLY B C 1
ATOM 1775 O O . GLY B 1 46 ? 3.215 27.637 25.339 1.00 41.29 1031 GLY B O 1
ATOM 1776 N N . GLU B 1 47 ? 2.309 28.747 23.597 1.00 40.30 1032 GLU B N 1
ATOM 1777 C CA . GLU B 1 47 ? 1.032 28.048 23.551 1.00 38.92 1032 GLU B CA 1
ATOM 1778 C C . GLU B 1 47 ? 1.128 26.880 22.589 1.00 35.86 1032 GLU B C 1
ATOM 1779 O O . GLU B 1 47 ? 0.435 25.881 22.752 1.00 36.38 1032 GLU B O 1
ATOM 1785 N N . VAL B 1 48 ? 1.988 27.033 21.583 1.00 32.26 1033 VAL B N 1
ATOM 1786 C CA . VAL B 1 48 ? 2.164 26.066 20.538 1.00 28.78 1033 VAL B CA 1
ATOM 1787 C C . VAL B 1 48 ? 3.612 25.601 20.536 1.00 28.12 1033 VAL B C 1
ATOM 1788 O O . VAL B 1 48 ? 4.541 26.416 20.517 1.00 28.36 1033 VAL B O 1
ATOM 1792 N N . GLN B 1 49 ? 3.789 24.286 20.585 1.00 26.61 1034 GLN B N 1
ATOM 1793 C CA . GLN B 1 49 ? 5.100 23.667 20.462 1.00 26.09 1034 GLN B CA 1
ATOM 1794 C C . GLN B 1 49 ? 5.286 23.069 19.078 1.00 25.87 1034 GLN B C 1
ATOM 1795 O O . GLN B 1 49 ? 4.348 22.512 18.508 1.00 24.72 1034 GLN B O 1
ATOM 1801 N N . ILE B 1 50 ? 6.497 23.189 18.537 1.00 26.22 1035 ILE B N 1
ATOM 1802 C CA . ILE B 1 50 ? 6.837 22.487 17.306 1.00 26.29 1035 ILE B CA 1
ATOM 1803 C C . ILE B 1 50 ? 7.473 21.168 17.745 1.00 26.57 1035 ILE B C 1
ATOM 1804 O O . ILE B 1 50 ? 8.388 21.161 18.586 1.00 26.89 1035 ILE B O 1
ATOM 1809 N N . VAL B 1 51 ? 6.980 20.050 17.212 1.00 26.13 1036 VAL B N 1
ATOM 1810 C CA . VAL B 1 51 ? 7.375 18.739 17.754 1.00 26.52 1036 VAL B CA 1
ATOM 1811 C C . VAL B 1 51 ? 7.828 17.782 16.672 1.00 27.59 1036 VAL B C 1
ATOM 1812 O O . VAL B 1 51 ? 7.332 17.851 15.537 1.00 27.43 1036 VAL B O 1
ATOM 1816 N N . SER B 1 52 ? 8.751 16.892 17.040 1.00 28.56 1037 SER B N 1
ATOM 1817 C CA . SER B 1 52 ? 9.333 15.928 16.109 1.00 29.97 1037 SER B CA 1
ATOM 1818 C C . SER B 1 52 ? 9.418 14.493 16.600 1.00 30.05 1037 SER B C 1
ATOM 1819 O O . SER B 1 52 ? 9.763 14.241 17.756 1.00 29.87 1037 SER B O 1
ATOM 1822 N N . THR B 1 53 ? 9.139 13.577 15.673 1.00 29.86 1038 THR B N 1
ATOM 1823 C CA . THR B 1 53 ? 9.552 12.173 15.748 1.00 30.00 1038 THR B CA 1
ATOM 1824 C C . THR B 1 53 ? 10.758 12.029 14.812 1.00 31.07 1038 THR B C 1
ATOM 1825 O O . THR B 1 53 ? 11.166 13.014 14.197 1.00 31.50 1038 THR B O 1
ATOM 1829 N N . ALA B 1 54 ? 11.341 10.836 14.704 1.00 31.98 1039 ALA B N 1
ATOM 1830 C CA . ALA B 1 54 ? 12.471 10.606 13.772 1.00 33.06 1039 ALA B CA 1
ATOM 1831 C C . ALA B 1 54 ? 12.127 10.894 12.294 1.00 33.36 1039 ALA B C 1
ATOM 1832 O O . ALA B 1 54 ? 13.025 11.156 11.490 1.00 34.38 1039 ALA B O 1
ATOM 1834 N N . THR B 1 55 ? 10.844 10.837 11.937 1.00 31.89 1040 THR B N 1
ATOM 1835 C CA . THR B 1 55 ? 10.463 10.961 10.524 1.00 32.61 1040 THR B CA 1
ATOM 1836 C C . THR B 1 55 ? 9.573 12.171 10.166 1.00 31.38 1040 THR B C 1
ATOM 1837 O O . THR B 1 55 ? 9.472 12.523 9.003 1.00 32.35 1040 THR B O 1
ATOM 1841 N N . GLN B 1 56 ? 8.908 12.779 11.143 1.00 30.38 1041 GLN B N 1
ATOM 1842 C CA . GLN B 1 56 ? 7.978 13.879 10.861 1.00 29.54 1041 GLN B CA 1
ATOM 1843 C C . GLN B 1 56 ? 8.043 14.991 11.905 1.00 29.20 1041 GLN B C 1
ATOM 1844 O O . GLN B 1 56 ? 8.400 14.754 13.071 1.00 29.71 1041 GLN B O 1
ATOM 1850 N N . THR B 1 57 ? 7.720 16.202 11.458 1.00 28.43 1042 THR B N 1
ATOM 1851 C CA . THR B 1 57 ? 7.583 17.383 12.296 1.00 27.80 1042 THR B CA 1
ATOM 1852 C C . THR B 1 57 ? 6.150 17.915 12.173 1.00 26.92 1042 THR B C 1
ATOM 1853 O O . THR B 1 57 ? 5.528 17.875 11.104 1.00 27.16 1042 THR B O 1
ATOM 1857 N N . PHE B 1 58 ? 5.611 18.368 13.294 1.00 25.39 1043 PHE B N 1
ATOM 1858 C CA . PHE B 1 58 ? 4.216 18.786 13.366 1.00 24.17 1043 PHE B CA 1
ATOM 1859 C C . PHE B 1 58 ? 4.058 19.694 14.581 1.00 23.93 1043 PHE B C 1
ATOM 1860 O O . PHE B 1 58 ? 5.070 20.145 15.133 1.00 24.56 1043 PHE B O 1
ATOM 1868 N N . LEU B 1 59 ? 2.818 19.969 14.977 1.00 23.37 1044 LEU B N 1
ATOM 1869 C CA . LEU B 1 59 ? 2.537 20.936 16.047 1.00 23.36 1044 LEU B CA 1
ATOM 1870 C C . LEU B 1 59 ? 1.792 20.299 17.214 1.00 24.03 1044 LEU B C 1
ATOM 1871 O O . LEU B 1 59 ? 1.193 19.200 17.087 1.00 23.49 1044 LEU B O 1
ATOM 1876 N N . ALA B 1 60 ? 1.864 20.993 18.349 1.00 23.97 1045 ALA B N 1
ATOM 1877 C CA . ALA B 1 60 ? 1.150 20.625 19.559 1.00 24.39 1045 ALA B CA 1
ATOM 1878 C C . ALA B 1 60 ? 0.698 21.916 20.244 1.00 25.19 1045 ALA B C 1
ATOM 1879 O O . ALA B 1 60 ? 1.451 22.881 20.316 1.00 25.92 1045 ALA B O 1
ATOM 1881 N N . THR B 1 61 ? -0.539 21.928 20.714 1.00 25.08 1046 THR B N 1
ATOM 1882 C CA . THR B 1 61 ? -1.140 23.127 21.270 1.00 26.37 1046 THR B CA 1
ATOM 1883 C C . THR B 1 61 ? -1.590 22.858 22.701 1.00 26.90 1046 THR B C 1
ATOM 1884 O O . THR B 1 61 ? -2.268 21.849 22.965 1.00 26.12 1046 THR B O 1
ATOM 1888 N N . SER B 1 62 ? -1.206 23.757 23.606 1.00 27.99 1047 SER B N 1
ATOM 1889 C CA . SER B 1 62 ? -1.634 23.707 25.008 1.00 29.83 1047 SER B CA 1
ATOM 1890 C C . SER B 1 62 ? -2.989 24.376 25.180 1.00 29.91 1047 SER B C 1
ATOM 1891 O O . SER B 1 62 ? -3.166 25.560 24.837 1.00 29.89 1047 SER B O 1
ATOM 1894 N N . ILE B 1 63 ? -3.931 23.608 25.715 1.00 29.96 1048 ILE B N 1
ATOM 1895 C CA . ILE B 1 63 ? -5.296 24.066 26.030 1.00 30.69 1048 ILE B CA 1
ATOM 1896 C C . ILE B 1 63 ? -5.687 23.335 27.324 1.00 31.06 1048 ILE B C 1
ATOM 1897 O O . ILE B 1 63 ? -5.553 22.108 27.415 1.00 29.79 1048 ILE B O 1
ATOM 1902 N N . ASN B 1 64 ? -6.150 24.106 28.317 1.00 33.76 1049 ASN B N 1
ATOM 1903 C CA . ASN B 1 64 ? -6.590 23.598 29.642 1.00 34.37 1049 ASN B CA 1
ATOM 1904 C C . ASN B 1 64 ? -5.536 22.763 30.365 1.00 32.95 1049 ASN B C 1
ATOM 1905 O O . ASN B 1 64 ? -5.845 21.703 30.900 1.00 32.46 1049 ASN B O 1
ATOM 1910 N N . GLY B 1 65 ? -4.292 23.230 30.350 1.00 32.50 1050 GLY B N 1
ATOM 1911 C CA . GLY B 1 65 ? -3.192 22.527 31.027 1.00 31.62 1050 GLY B CA 1
ATOM 1912 C C . GLY B 1 65 ? -2.746 21.224 30.372 1.00 31.12 1050 GLY B C 1
ATOM 1913 O O . GLY B 1 65 ? -1.957 20.465 30.950 1.00 30.89 1050 GLY B O 1
ATOM 1914 N N . VAL B 1 66 ? -3.232 20.961 29.157 1.00 29.84 1051 VAL B N 1
ATOM 1915 C CA . VAL B 1 66 ? -2.814 19.776 28.411 1.00 28.52 1051 VAL B CA 1
ATOM 1916 C C . VAL B 1 66 ? -2.198 20.185 27.085 1.00 27.41 1051 VAL B C 1
ATOM 1917 O O . VAL B 1 66 ? -2.703 21.076 26.416 1.00 27.77 1051 VAL B O 1
ATOM 1921 N N . LEU B 1 67 ? -1.101 19.529 26.718 1.00 26.40 1052 LEU B N 1
ATOM 1922 C CA . LEU B 1 67 ? -0.501 19.707 25.418 1.00 24.95 1052 LEU B CA 1
ATOM 1923 C C . LEU B 1 67 ? -1.088 18.650 24.512 1.00 24.48 1052 LEU B C 1
ATOM 1924 O O . LEU B 1 67 ? -0.836 17.453 24.715 1.00 24.32 1052 LEU B O 1
ATOM 1929 N N . TRP B 1 68 ? -1.859 19.108 23.516 1.00 23.74 1053 TRP B N 1
ATOM 1930 C CA . TRP B 1 68 ? -2.589 18.244 22.583 1.00 23.04 1053 TRP B CA 1
ATOM 1931 C C . TRP B 1 68 ? -1.930 18.179 21.209 1.00 22.73 1053 TRP B C 1
ATOM 1932 O O . TRP B 1 68 ? -1.452 19.193 20.693 1.00 22.50 1053 TRP B O 1
ATOM 1943 N N . THR B 1 69 ? -1.934 16.990 20.607 1.00 22.24 1054 THR B N 1
ATOM 1944 C CA . THR B 1 69 ? -1.533 16.852 19.205 1.00 21.63 1054 THR B CA 1
ATOM 1945 C C . THR B 1 69 ? -2.338 15.749 18.494 1.00 21.08 1054 THR B C 1
ATOM 1946 O O . THR B 1 69 ? -3.303 15.232 19.043 1.00 21.12 1054 THR B O 1
ATOM 1950 N N . VAL B 1 70 ? -1.956 15.425 17.264 1.00 20.34 1055 VAL B N 1
ATOM 1951 C CA . VAL B 1 70 ? -2.616 14.375 16.499 1.00 20.07 1055 VAL B CA 1
ATOM 1952 C C . VAL B 1 70 ? -1.985 13.019 16.756 1.00 19.83 1055 VAL B C 1
ATOM 1953 O O . VAL B 1 70 ? -0.753 12.885 16.794 1.00 20.15 1055 VAL B O 1
ATOM 1957 N N . TYR B 1 71 ? -2.834 12.010 16.913 1.00 19.92 1056 TYR B N 1
ATOM 1958 C CA . TYR B 1 71 ? -2.351 10.634 17.016 1.00 19.99 1056 TYR B CA 1
ATOM 1959 C C . TYR B 1 71 ? -1.547 10.212 15.783 1.00 20.17 1056 TYR B C 1
ATOM 1960 O O . TYR B 1 71 ? -0.565 9.493 15.912 1.00 20.63 1056 TYR B O 1
ATOM 1969 N N . HIS B 1 72 ? -1.950 10.660 14.594 1.00 20.36 1057 HIS B N 1
ATOM 1970 C CA . HIS B 1 72 ? -1.339 10.156 13.351 1.00 21.06 1057 HIS B CA 1
ATOM 1971 C C . HIS B 1 72 ? 0.133 10.585 13.226 1.00 21.12 1057 HIS B C 1
ATOM 1972 O O . HIS B 1 72 ? 0.880 10.000 12.463 1.00 22.35 1057 HIS B O 1
ATOM 1979 N N . GLY B 1 73 ? 0.515 11.585 14.007 1.00 20.76 1058 GLY B N 1
ATOM 1980 C CA . GLY B 1 73 ? 1.895 12.019 14.168 1.00 21.46 1058 GLY B CA 1
ATOM 1981 C C . GLY B 1 73 ? 2.616 11.355 15.347 1.00 21.94 1058 GLY B C 1
ATOM 1982 O O . GLY B 1 73 ? 3.718 10.825 15.171 1.00 22.34 1058 GLY B O 1
ATOM 1983 N N . ALA B 1 74 ? 2.005 11.394 16.533 1.00 22.00 1059 ALA B N 1
ATOM 1984 C CA . ALA B 1 74 ? 2.699 11.044 17.780 1.00 22.92 1059 ALA B CA 1
ATOM 1985 C C . ALA B 1 74 ? 2.600 9.556 18.126 1.00 23.91 1059 ALA B C 1
ATOM 1986 O O . ALA B 1 74 ? 3.453 9.033 18.838 1.00 23.87 1059 ALA B O 1
ATOM 1988 N N . GLY B 1 75 ? 1.551 8.898 17.621 1.00 24.10 1060 GLY B N 1
ATOM 1989 C CA . GLY B 1 75 ? 1.208 7.540 17.999 1.00 24.74 1060 GLY B CA 1
ATOM 1990 C C . GLY B 1 75 ? 1.029 7.518 19.511 1.00 25.46 1060 GLY B C 1
ATOM 1991 O O . GLY B 1 75 ? 0.442 8.447 20.088 1.00 25.29 1060 GLY B O 1
ATOM 1992 N N . THR B 1 76 ? 1.567 6.491 20.153 1.00 24.83 1061 THR B N 1
ATOM 1993 C CA . THR B 1 76 ? 1.449 6.397 21.579 1.00 25.98 1061 THR B CA 1
ATOM 1994 C C . THR B 1 76 ? 2.705 6.894 22.315 1.00 26.35 1061 THR B C 1
ATOM 1995 O O . THR B 1 76 ? 2.884 6.597 23.485 1.00 27.91 1061 THR B O 1
ATOM 1999 N N . ARG B 1 77 ? 3.549 7.671 21.653 1.00 25.97 1062 ARG B N 1
ATOM 2000 C CA . ARG B 1 77 ? 4.855 7.989 22.213 1.00 26.39 1062 ARG B CA 1
ATOM 2001 C C . ARG B 1 77 ? 4.793 8.860 23.458 1.00 26.36 1062 ARG B C 1
ATOM 2002 O O . ARG B 1 77 ? 3.867 9.663 23.640 1.00 25.63 1062 ARG B O 1
ATOM 2010 N N . THR B 1 78 ? 5.794 8.672 24.317 1.00 27.18 1063 THR B N 1
ATOM 2011 C CA . THR B 1 78 ? 6.077 9.582 25.413 1.00 27.31 1063 THR B CA 1
ATOM 2012 C C . THR B 1 78 ? 6.595 10.919 24.844 1.00 26.99 1063 THR B C 1
ATOM 2013 O O . THR B 1 78 ? 7.016 10.973 23.677 1.00 25.96 1063 THR B O 1
ATOM 2017 N N . ILE B 1 79 ? 6.566 11.984 25.656 1.00 27.67 1064 ILE B N 1
ATOM 2018 C CA . ILE B 1 79 ? 7.259 13.232 25.317 1.00 28.22 1064 ILE B CA 1
ATOM 2019 C C . ILE B 1 79 ? 8.505 13.412 26.198 1.00 29.98 1064 ILE B C 1
ATOM 2020 O O . ILE B 1 79 ? 8.480 13.112 27.395 1.00 29.47 1064 ILE B O 1
ATOM 2025 N N . ALA B 1 80 ? 9.589 13.891 25.597 1.00 31.66 1065 ALA B N 1
ATOM 2026 C CA . ALA B 1 80 ? 10.810 14.184 26.334 1.00 33.80 1065 ALA B CA 1
ATOM 2027 C C . ALA B 1 80 ? 10.584 15.407 27.209 1.00 35.53 1065 ALA B C 1
ATOM 2028 O O . ALA B 1 80 ? 9.979 16.385 26.770 1.00 34.96 1065 ALA B O 1
ATOM 2030 N N . SER B 1 81 ? 11.049 15.324 28.454 1.00 38.30 1066 SER B N 1
ATOM 2031 C CA . SER B 1 81 ? 10.847 16.387 29.447 1.00 40.13 1066 SER B CA 1
ATOM 2032 C C . SER B 1 81 ? 12.087 16.516 30.344 1.00 41.86 1066 SER B C 1
ATOM 2033 O O . SER B 1 81 ? 12.995 15.668 30.249 1.00 40.40 1066 SER B O 1
ATOM 2036 N N . PRO B 1 82 ? 12.133 17.570 31.210 1.00 43.30 1067 PRO B N 1
ATOM 2037 C CA . PRO B 1 82 ? 13.259 17.709 32.157 1.00 44.68 1067 PRO B CA 1
ATOM 2038 C C . PRO B 1 82 ? 13.459 16.514 33.079 1.00 46.21 1067 PRO B C 1
ATOM 2039 O O . PRO B 1 82 ? 14.597 16.227 33.448 1.00 47.16 1067 PRO B O 1
ATOM 2043 N N . LYS B 1 83 ? 12.376 15.801 33.392 1.00 47.07 1068 LYS B N 1
ATOM 2044 C CA . LYS B 1 83 ? 12.414 14.667 34.329 1.00 48.02 1068 LYS B CA 1
ATOM 2045 C C . LYS B 1 83 ? 12.327 13.312 33.604 1.00 45.97 1068 LYS B C 1
ATOM 2046 O O . LYS B 1 83 ? 11.860 12.321 34.172 1.00 44.74 1068 LYS B O 1
ATOM 2052 N N . GLY B 1 84 ? 12.780 13.275 32.350 1.00 43.10 1069 GLY B N 1
ATOM 2053 C CA . GLY B 1 84 ? 12.669 12.081 31.527 1.00 39.88 1069 GLY B CA 1
ATOM 2054 C C . GLY B 1 84 ? 11.339 11.944 30.786 1.00 38.34 1069 GLY B C 1
ATOM 2055 O O . GLY B 1 84 ? 10.486 12.857 30.828 1.00 37.64 1069 GLY B O 1
ATOM 2056 N N . PRO B 1 85 ? 11.147 10.798 30.097 1.00 37.20 1070 PRO B N 1
ATOM 2057 C CA . PRO B 1 85 ? 9.990 10.629 29.213 1.00 35.50 1070 PRO B CA 1
ATOM 2058 C C . PRO B 1 85 ? 8.670 10.668 29.981 1.00 35.32 1070 PRO B C 1
ATOM 2059 O O . PRO B 1 85 ? 8.536 10.032 31.026 1.00 36.61 1070 PRO B O 1
ATOM 2063 N N . VAL B 1 86 ? 7.714 11.432 29.472 1.00 34.08 1071 VAL B N 1
ATOM 2064 C CA . VAL B 1 86 ? 6.415 11.598 30.120 1.00 33.21 1071 VAL B CA 1
ATOM 2065 C C . VAL B 1 86 ? 5.382 10.886 29.254 1.00 31.66 1071 VAL B C 1
ATOM 2066 O O . VAL B 1 86 ? 5.272 11.132 28.049 1.00 31.23 1071 VAL B O 1
ATOM 2070 N N . THR B 1 87 ? 4.630 10.015 29.902 1.00 30.53 1072 THR B N 1
ATOM 2071 C CA . THR B 1 87 ? 3.563 9.243 29.311 1.00 30.20 1072 THR B CA 1
ATOM 2072 C C . THR B 1 87 ? 2.353 10.143 28.994 1.00 29.11 1072 THR B C 1
ATOM 2073 O O . THR B 1 87 ? 2.103 11.138 29.692 1.00 28.86 1072 THR B O 1
ATOM 2077 N N . GLN B 1 88 ? 1.641 9.802 27.921 1.00 27.71 1073 GLN B N 1
ATOM 2078 C CA . GLN B 1 88 ? 0.396 10.487 27.531 1.00 27.85 1073 GLN B CA 1
ATOM 2079 C C . GLN B 1 88 ? -0.643 10.361 28.631 1.00 28.26 1073 GLN B C 1
ATOM 2080 O O . GLN B 1 88 ? -0.731 9.324 29.286 1.00 27.69 1073 GLN B O 1
ATOM 2086 N N . MET B 1 89 ? -1.410 11.426 28.831 1.00 29.35 1074 MET B N 1
ATOM 2087 C CA . MET B 1 89 ? -2.595 11.419 29.690 1.00 30.73 1074 MET B CA 1
ATOM 2088 C C . MET B 1 89 ? -3.834 10.957 28.921 1.00 29.91 1074 MET B C 1
ATOM 2089 O O . MET B 1 89 ? -4.702 10.328 29.515 1.00 30.55 1074 MET B O 1
ATOM 2094 N N . TYR B 1 90 ? -3.929 11.305 27.630 1.00 27.96 1075 TYR B N 1
ATOM 2095 C CA . TYR B 1 90 ? -5.109 10.986 26.800 1.00 27.24 1075 TYR B CA 1
ATOM 2096 C C . TYR B 1 90 ? -4.668 10.425 25.488 1.00 26.56 1075 TYR B C 1
ATOM 2097 O O . TYR B 1 90 ? -3.710 10.920 24.899 1.00 26.84 1075 TYR B O 1
ATOM 2106 N N . THR B 1 91 ? -5.354 9.380 25.039 1.00 25.62 1076 THR B N 1
ATOM 2107 C CA . THR B 1 91 ? -5.037 8.724 23.776 1.00 25.40 1076 THR B CA 1
ATOM 2108 C C . THR B 1 91 ? -6.345 8.254 23.144 1.00 25.58 1076 THR B C 1
ATOM 2109 O O . THR B 1 91 ? -6.961 7.295 23.612 1.00 25.39 1076 THR B O 1
ATOM 2113 N N . ASN B 1 92 ? -6.777 8.957 22.095 1.00 25.37 1077 ASN B N 1
ATOM 2114 C CA . ASN B 1 92 ? -8.057 8.655 21.453 1.00 25.41 1077 ASN B CA 1
ATOM 2115 C C . ASN B 1 92 ? -7.896 8.581 19.934 1.00 25.29 1077 ASN B C 1
ATOM 2116 O O . ASN B 1 92 ? -8.029 9.591 19.236 1.00 25.01 1077 ASN B O 1
ATOM 2121 N N . VAL B 1 93 ? -7.640 7.376 19.436 1.00 25.76 1078 VAL B N 1
ATOM 2122 C CA . VAL B 1 93 ? -7.417 7.142 18.002 1.00 26.60 1078 VAL B CA 1
ATOM 2123 C C . VAL B 1 93 ? -8.633 7.502 17.145 1.00 27.45 1078 VAL B C 1
ATOM 2124 O O . VAL B 1 93 ? -8.471 7.917 16.008 1.00 27.62 1078 VAL B O 1
ATOM 2128 N N . ASP B 1 94 ? -9.846 7.317 17.685 1.00 28.68 1079 ASP B N 1
ATOM 2129 C CA . ASP B 1 94 ? -11.070 7.661 16.962 1.00 29.82 1079 ASP B CA 1
ATOM 2130 C C . ASP B 1 94 ? -11.239 9.160 16.694 1.00 29.13 1079 ASP B C 1
ATOM 2131 O O . ASP B 1 94 ? -11.961 9.550 15.780 1.00 29.18 1079 ASP B O 1
ATOM 2136 N N . LYS B 1 95 ? -10.593 9.985 17.515 1.00 28.04 1080 LYS B N 1
ATOM 2137 C CA . LYS B 1 95 ? -10.557 11.433 17.306 1.00 27.75 1080 LYS B CA 1
ATOM 2138 C C . LYS B 1 95 ? -9.227 11.892 16.731 1.00 26.40 1080 LYS B C 1
ATOM 2139 O O . LYS B 1 95 ? -9.057 13.087 16.490 1.00 25.99 1080 LYS B O 1
ATOM 2145 N N . ASP B 1 96 ? -8.295 10.946 16.521 1.00 24.83 1081 ASP B N 1
ATOM 2146 C CA . ASP B 1 96 ? -6.936 11.253 16.066 1.00 23.74 1081 ASP B CA 1
ATOM 2147 C C . ASP B 1 96 ? -6.222 12.180 17.083 1.00 22.94 1081 ASP B C 1
ATOM 2148 O O . ASP B 1 96 ? -5.436 13.055 16.691 1.00 21.87 1081 ASP B O 1
ATOM 2153 N N . LEU B 1 97 ? -6.499 11.966 18.379 1.00 22.35 1082 LEU B N 1
ATOM 2154 C CA . LEU B 1 97 ? -6.103 12.898 19.461 1.00 21.96 1082 LEU B CA 1
ATOM 2155 C C . LEU B 1 97 ? -5.233 12.286 20.575 1.00 22.47 1082 LEU B C 1
ATOM 2156 O O . LEU B 1 97 ? -5.533 11.187 21.094 1.00 22.35 1082 LEU B O 1
ATOM 2161 N N . VAL B 1 98 ? -4.159 12.990 20.936 1.00 22.02 1083 VAL B N 1
ATOM 2162 C CA . VAL B 1 98 ? -3.420 12.617 22.130 1.00 22.76 1083 VAL B CA 1
ATOM 2163 C C . VAL B 1 98 ? -3.095 13.853 22.951 1.00 23.63 1083 VAL B C 1
ATOM 2164 O O . VAL B 1 98 ? -3.113 14.974 22.427 1.00 23.57 1083 VAL B O 1
ATOM 2168 N N . GLY B 1 99 ? -2.800 13.648 24.235 1.00 23.86 1084 GLY B N 1
ATOM 2169 C CA . GLY B 1 99 ? -2.394 14.744 25.092 1.00 24.15 1084 GLY B CA 1
ATOM 2170 C C . GLY B 1 99 ? -1.450 14.291 26.185 1.00 25.09 1084 GLY B C 1
ATOM 2171 O O . GLY B 1 99 ? -1.612 13.201 26.731 1.00 25.26 1084 GLY B O 1
ATOM 2172 N N . TRP B 1 100 ? -0.454 15.129 26.475 1.00 25.48 1085 TRP B N 1
ATOM 2173 C CA . TRP B 1 100 ? 0.383 14.999 27.665 1.00 26.93 1085 TRP B CA 1
ATOM 2174 C C . TRP B 1 100 ? 0.098 16.216 28.551 1.00 28.55 1085 TRP B C 1
ATOM 2175 O O . TRP B 1 100 ? -0.339 17.255 28.054 1.00 28.23 1085 TRP B O 1
ATOM 2186 N N . GLN B 1 101 ? 0.350 16.093 29.852 1.00 30.71 1086 GLN B N 1
ATOM 2187 C CA . GLN B 1 101 ? 0.297 17.239 30.762 1.00 33.28 1086 GLN B CA 1
ATOM 2188 C C . GLN B 1 101 ? 1.182 18.349 30.194 1.00 32.96 1086 GLN B C 1
ATOM 2189 O O . GLN B 1 101 ? 2.310 18.071 29.764 1.00 32.12 1086 GLN B O 1
ATOM 2195 N N . ALA B 1 102 ? 0.665 19.577 30.154 1.00 33.37 1087 ALA B N 1
ATOM 2196 C CA . ALA B 1 102 ? 1.411 20.683 29.553 1.00 35.36 1087 ALA B CA 1
ATOM 2197 C C . ALA B 1 102 ? 2.728 20.809 30.297 1.00 36.84 1087 ALA B C 1
ATOM 2198 O O . ALA B 1 102 ? 2.726 20.781 31.531 1.00 38.40 1087 ALA B O 1
ATOM 2200 N N . PRO B 1 103 ? 3.858 20.876 29.558 1.00 37.93 1088 PRO B N 1
ATOM 2201 C CA . PRO B 1 103 ? 5.180 21.082 30.180 1.00 40.24 1088 PRO B CA 1
ATOM 2202 C C . PRO B 1 103 ? 5.240 22.374 30.996 1.00 41.64 1088 PRO B C 1
ATOM 2203 O O . PRO B 1 103 ? 4.608 23.372 30.623 1.00 40.99 1088 PRO B O 1
ATOM 2207 N N . GLN B 1 104 ? 5.974 22.321 32.104 1.00 44.26 1089 GLN B N 1
ATOM 2208 C CA . GLN B 1 104 ? 6.302 23.492 32.913 1.00 47.70 1089 GLN B CA 1
ATOM 2209 C C . GLN B 1 104 ? 6.836 24.625 32.030 1.00 47.75 1089 GLN B C 1
ATOM 2210 O O . GLN B 1 104 ? 7.778 24.416 31.261 1.00 47.96 1089 GLN B O 1
ATOM 2216 N N . GLY B 1 105 ? 6.203 25.797 32.112 1.00 48.55 1090 GLY B N 1
ATOM 2217 C CA . GLY B 1 105 ? 6.639 26.989 31.371 1.00 48.67 1090 GLY B CA 1
ATOM 2218 C C . GLY B 1 105 ? 5.811 27.306 30.137 1.00 49.51 1090 GLY B C 1
ATOM 2219 O O . GLY B 1 105 ? 5.865 28.433 29.618 1.00 50.24 1090 GLY B O 1
ATOM 2220 N N . SER B 1 106 ? 5.061 26.317 29.642 1.00 48.12 1091 SER B N 1
ATOM 2221 C CA . SER B 1 106 ? 4.068 26.565 28.597 1.00 46.94 1091 SER B CA 1
ATOM 2222 C C . SER B 1 106 ? 2.850 27.307 29.170 1.00 46.71 1091 SER B C 1
ATOM 2223 O O . SER B 1 106 ? 2.558 27.218 30.366 1.00 45.34 1091 SER B O 1
ATOM 2226 N N . ARG B 1 107 ? 2.146 28.037 28.312 1.00 47.82 1092 ARG B N 1
ATOM 2227 C CA . ARG B 1 107 ? 0.850 28.599 28.687 1.00 49.52 1092 ARG B CA 1
ATOM 2228 C C . ARG B 1 107 ? -0.240 28.022 27.792 1.00 46.68 1092 ARG B C 1
ATOM 2229 O O . ARG B 1 107 ? 0.005 27.705 26.623 1.00 46.71 1092 ARG B O 1
ATOM 2237 N N . SER B 1 108 ? -1.431 27.853 28.356 1.00 43.53 1093 SER B N 1
ATOM 2238 C CA . SER B 1 108 ? -2.570 27.333 27.617 1.00 41.44 1093 SER B CA 1
ATOM 2239 C C . SER B 1 108 ? -3.351 28.433 26.905 1.00 39.93 1093 SER B C 1
ATOM 2240 O O . SER B 1 108 ? -3.418 29.565 27.389 1.00 39.42 1093 SER B O 1
ATOM 2243 N N . LEU B 1 109 ? -3.923 28.097 25.748 1.00 37.34 1094 LEU B N 1
ATOM 2244 C CA . LEU B 1 109 ? -4.965 28.929 25.143 1.00 35.70 1094 LEU B CA 1
ATOM 2245 C C . LEU B 1 109 ? -6.296 28.727 25.856 1.00 35.63 1094 LEU B C 1
ATOM 2246 O O . LEU B 1 109 ? -6.574 27.658 26.390 1.00 35.80 1094 LEU B O 1
ATOM 2251 N N . THR B 1 110 ? -7.116 29.761 25.858 1.00 36.79 1095 THR B N 1
ATOM 2252 C CA . THR B 1 110 ? -8.461 29.699 26.416 1.00 38.18 1095 THR B CA 1
ATOM 2253 C C . THR B 1 110 ? -9.408 29.173 25.325 1.00 38.07 1095 THR B C 1
ATOM 2254 O O . THR B 1 110 ? -9.330 29.658 24.202 1.00 37.18 1095 THR B O 1
ATOM 2258 N N . PRO B 1 111 ? -10.292 28.182 25.646 1.00 38.70 1096 PRO B N 1
ATOM 2259 C CA . PRO B 1 111 ? -11.333 27.758 24.692 1.00 39.21 1096 PRO B CA 1
ATOM 2260 C C . PRO B 1 111 ? -12.219 28.928 24.257 1.00 41.12 1096 PRO B C 1
ATOM 2261 O O . PRO B 1 111 ? -12.495 29.825 25.068 1.00 43.16 1096 PRO B O 1
ATOM 2265 N N . CYS B 1 112 ? -12.644 28.926 22.996 1.00 40.99 1097 CYS B N 1
ATOM 2266 C CA . CYS B 1 112 ? -13.532 29.977 22.489 1.00 43.27 1097 CYS B CA 1
ATOM 2267 C C . CYS B 1 112 ? -14.953 29.868 23.042 1.00 44.74 1097 CYS B C 1
ATOM 2268 O O . CYS B 1 112 ? -15.548 28.788 23.070 1.00 44.71 1097 CYS B O 1
ATOM 2271 N N . THR B 1 113 ? -15.476 31.011 23.462 1.00 47.10 1098 THR B N 1
ATOM 2272 C CA . THR B 1 113 ? -16.842 31.133 23.962 1.00 49.48 1098 THR B CA 1
ATOM 2273 C C . THR B 1 113 ? -17.673 32.091 23.086 1.00 51.32 1098 THR B C 1
ATOM 2274 O O . THR B 1 113 ? -18.892 32.188 23.263 1.00 52.66 1098 THR B O 1
ATOM 2278 N N . CYS B 1 114 ? -17.022 32.759 22.125 1.00 51.17 1099 CYS B N 1
ATOM 2279 C CA . CYS B 1 114 ? -17.690 33.780 21.288 1.00 51.70 1099 CYS B CA 1
ATOM 2280 C C . CYS B 1 114 ? -18.555 33.213 20.151 1.00 50.58 1099 CYS B C 1
ATOM 2281 O O . CYS B 1 114 ? -19.446 33.904 19.657 1.00 53.58 1099 CYS B O 1
ATOM 2284 N N . GLY B 1 115 ? -18.299 31.966 19.756 1.00 48.64 1100 GLY B N 1
ATOM 2285 C CA . GLY B 1 115 ? -19.081 31.274 18.719 1.00 46.52 1100 GLY B CA 1
ATOM 2286 C C . GLY B 1 115 ? -18.907 31.846 17.325 1.00 46.12 1100 GLY B C 1
ATOM 2287 O O . GLY B 1 115 ? -19.788 31.723 16.475 1.00 47.48 1100 GLY B O 1
ATOM 2288 N N . SER B 1 116 ? -17.766 32.488 17.095 1.00 45.26 1101 SER B N 1
ATOM 2289 C CA . SER B 1 116 ? -17.463 33.098 15.807 1.00 43.75 1101 SER B CA 1
ATOM 2290 C C . SER B 1 116 ? -17.145 32.057 14.730 1.00 42.61 1101 SER B C 1
ATOM 2291 O O . SER B 1 116 ? -16.601 30.995 15.023 1.00 41.68 1101 SER B O 1
ATOM 2294 N N . SER B 1 117 ? -17.473 32.393 13.487 1.00 41.85 1102 SER B N 1
ATOM 2295 C CA . SER B 1 117 ? -17.161 31.546 12.346 1.00 40.32 1102 SER B CA 1
ATOM 2296 C C . SER B 1 117 ? -15.914 31.991 11.551 1.00 38.78 1102 SER B C 1
ATOM 2297 O O . SER B 1 117 ? -15.517 31.310 10.598 1.00 37.23 1102 SER B O 1
ATOM 2300 N N . ASP B 1 118 ? -15.319 33.124 11.934 1.00 37.88 1103 ASP B N 1
ATOM 2301 C CA . ASP B 1 118 ? -14.087 33.598 11.299 1.00 37.86 1103 ASP B CA 1
ATOM 2302 C C . ASP B 1 118 ? -12.895 33.023 12.030 1.00 36.62 1103 ASP B C 1
ATOM 2303 O O . ASP B 1 118 ? -12.461 33.571 13.036 1.00 36.27 1103 ASP B O 1
ATOM 2308 N N . LEU B 1 119 ? -12.373 31.909 11.520 1.00 34.24 1104 LEU B N 1
ATOM 2309 C CA . LEU B 1 119 ? -11.282 31.228 12.178 1.00 31.97 1104 LEU B CA 1
ATOM 2310 C C . LEU B 1 119 ? -9.956 31.510 11.484 1.00 31.77 1104 LEU B C 1
ATOM 2311 O O . LEU B 1 119 ? -9.918 32.055 10.366 1.00 30.55 1104 LEU B O 1
ATOM 2316 N N . TYR B 1 120 ? -8.868 31.168 12.171 1.00 31.62 1105 TYR B N 1
ATOM 2317 C CA . TYR B 1 120 ? -7.522 31.381 11.661 1.00 32.02 1105 TYR B CA 1
ATOM 2318 C C . TYR B 1 120 ? -6.692 30.211 12.063 1.00 30.94 1105 TYR B C 1
ATOM 2319 O O . TYR B 1 120 ? -6.547 29.924 13.255 1.00 30.40 1105 TYR B O 1
ATOM 2328 N N . LEU B 1 121 ? -6.155 29.538 11.055 1.00 29.32 1106 LEU B N 1
ATOM 2329 C CA . LEU B 1 121 ? -5.295 28.402 11.224 1.00 28.59 1106 LEU B CA 1
ATOM 2330 C C . LEU B 1 121 ? -3.819 28.867 11.244 1.00 28.32 1106 LEU B C 1
ATOM 2331 O O . LEU B 1 121 ? -3.361 29.488 10.287 1.00 27.81 1106 LEU B O 1
ATOM 2336 N N . VAL B 1 122 ? -3.095 28.541 12.326 1.00 27.77 1107 VAL B N 1
ATOM 2337 C CA . VAL B 1 122 ? -1.674 28.891 12.486 1.00 27.84 1107 VAL B CA 1
ATOM 2338 C C . VAL B 1 122 ? -0.825 27.717 11.983 1.00 28.39 1107 VAL B C 1
ATOM 2339 O O . VAL B 1 122 ? -0.969 26.578 12.460 1.00 27.49 1107 VAL B O 1
ATOM 2343 N N . THR B 1 123 ? 0.045 27.984 11.009 1.00 28.96 1108 THR B N 1
ATOM 2344 C CA . THR B 1 123 ? 0.900 26.927 10.446 1.00 29.11 1108 THR B CA 1
ATOM 2345 C C . THR B 1 123 ? 2.214 26.868 11.191 1.00 29.58 1108 THR B C 1
ATOM 2346 O O . THR B 1 123 ? 2.541 27.777 11.961 1.00 29.23 1108 THR B O 1
ATOM 2350 N N . ARG B 1 124 ? 2.969 25.812 10.917 1.00 30.42 1109 ARG B N 1
ATOM 2351 C CA . ARG B 1 124 ? 4.280 25.572 11.510 1.00 32.17 1109 ARG B CA 1
ATOM 2352 C C . ARG B 1 124 ? 5.289 26.717 11.217 1.00 32.09 1109 ARG B C 1
ATOM 2353 O O . ARG B 1 124 ? 6.194 26.975 12.026 1.00 31.81 1109 ARG B O 1
ATOM 2361 N N . HIS B 1 125 ? 5.099 27.403 10.088 1.00 31.17 1110 HIS B N 1
ATOM 2362 C CA . HIS B 1 125 ? 5.960 28.507 9.669 1.00 32.36 1110 HIS B CA 1
ATOM 2363 C C . HIS B 1 125 ? 5.450 29.870 10.146 1.00 31.53 1110 HIS B C 1
ATOM 2364 O O . HIS B 1 125 ? 5.994 30.911 9.761 1.00 32.06 1110 HIS B O 1
ATOM 2371 N N . ALA B 1 126 ? 4.423 29.836 10.998 1.00 30.03 1111 ALA B N 1
ATOM 2372 C CA . ALA B 1 126 ? 3.763 31.018 11.571 1.00 30.10 1111 ALA B CA 1
ATOM 2373 C C . ALA B 1 126 ? 2.955 31.864 10.561 1.00 30.11 1111 ALA B C 1
ATOM 2374 O O . ALA B 1 126 ? 2.682 33.041 10.807 1.00 30.08 1111 ALA B O 1
ATOM 2376 N N . ASP B 1 127 ? 2.552 31.238 9.448 1.00 29.92 1112 ASP B N 1
ATOM 2377 C CA . ASP B 1 127 ? 1.506 31.781 8.568 1.00 29.77 1112 ASP B CA 1
ATOM 2378 C C . ASP B 1 127 ? 0.183 31.703 9.312 1.00 28.98 1112 ASP B C 1
ATOM 2379 O O . ASP B 1 127 ? 0.056 30.929 10.265 1.00 27.46 1112 ASP B O 1
ATOM 2384 N N . VAL B 1 128 ? -0.779 32.508 8.865 1.00 28.48 1113 VAL B N 1
ATOM 2385 C CA . VAL B 1 128 ? -2.089 32.625 9.492 1.00 29.60 1113 VAL B CA 1
ATOM 2386 C C . VAL B 1 128 ? -3.095 32.572 8.350 1.00 29.97 1113 VAL B C 1
ATOM 2387 O O . VAL B 1 128 ? -3.159 33.483 7.535 1.00 30.67 1113 VAL B O 1
ATOM 2391 N N . ILE B 1 129 ? -3.846 31.473 8.277 1.00 29.97 1114 ILE B N 1
ATOM 2392 C CA . ILE B 1 129 ? -4.700 31.174 7.125 1.00 29.64 1114 ILE B CA 1
ATOM 2393 C C . ILE B 1 129 ? -6.158 31.261 7.564 1.00 29.86 1114 ILE B C 1
ATOM 2394 O O . ILE B 1 129 ? -6.562 30.515 8.473 1.00 28.84 1114 ILE B O 1
ATOM 2399 N N . PRO B 1 130 ? -6.952 32.156 6.913 1.00 30.06 1115 PRO B N 1
ATOM 2400 C CA . PRO B 1 130 ? -8.365 32.258 7.285 1.00 29.62 1115 PRO B CA 1
ATOM 2401 C C . PRO B 1 130 ? -9.204 31.058 6.852 1.00 29.32 1115 PRO B C 1
ATOM 2402 O O . PRO B 1 130 ? -8.985 30.462 5.784 1.00 28.40 1115 PRO B O 1
ATOM 2406 N N . VAL B 1 131 ? -10.137 30.708 7.736 1.00 29.19 1116 VAL B N 1
ATOM 2407 C CA . VAL B 1 131 ? -10.978 29.551 7.626 1.00 29.24 1116 VAL B CA 1
ATOM 2408 C C . VAL B 1 131 ? -12.359 30.005 8.050 1.00 30.66 1116 VAL B C 1
ATOM 2409 O O . VAL B 1 131 ? -12.517 30.614 9.105 1.00 31.01 1116 VAL B O 1
ATOM 2413 N N . ARG B 1 132 ? -13.353 29.717 7.220 1.00 32.45 1117 ARG B N 1
ATOM 2414 C CA . ARG B 1 132 ? -14.741 29.947 7.572 1.00 34.75 1117 ARG B CA 1
ATOM 2415 C C . ARG B 1 132 ? -15.329 28.642 8.140 1.00 35.48 1117 ARG B C 1
ATOM 2416 O O . ARG B 1 132 ? -15.462 27.640 7.412 1.00 34.04 1117 ARG B O 1
ATOM 2424 N N . ARG B 1 133 ? -15.660 28.655 9.433 1.00 36.13 1118 ARG B N 1
ATOM 2425 C CA . ARG B 1 133 ? -16.267 27.491 10.073 1.00 37.43 1118 ARG B CA 1
ATOM 2426 C C . ARG B 1 133 ? -17.547 27.094 9.347 1.00 39.12 1118 ARG B C 1
ATOM 2427 O O . ARG B 1 133 ? -18.366 27.950 9.009 1.00 40.00 1118 ARG B O 1
ATOM 2435 N N . ARG B 1 134 ? -17.695 25.802 9.078 1.00 41.21 1119 ARG B N 1
ATOM 2436 C CA . ARG B 1 134 ? -18.937 25.293 8.514 1.00 44.41 1119 ARG B CA 1
ATOM 2437 C C . ARG B 1 134 ? -19.747 24.523 9.552 1.00 46.05 1119 ARG B C 1
ATOM 2438 O O . ARG B 1 134 ? -20.856 24.935 9.883 1.00 51.04 1119 ARG B O 1
ATOM 2446 N N . GLY B 1 135 ? -19.193 23.443 10.089 1.00 45.37 1120 GLY B N 1
ATOM 2447 C CA . GLY B 1 135 ? -19.868 22.679 11.136 1.00 44.56 1120 GLY B CA 1
ATOM 2448 C C . GLY B 1 135 ? -19.006 22.496 12.372 1.00 44.43 1120 GLY B C 1
ATOM 2449 O O . GLY B 1 135 ? -18.080 23.294 12.634 1.00 41.83 1120 GLY B O 1
ATOM 2450 N N . ASP B 1 136 ? -19.316 21.439 13.127 1.00 44.99 1121 ASP B N 1
ATOM 2451 C CA . ASP B 1 136 ? -18.577 21.075 14.342 1.00 45.89 1121 ASP B CA 1
ATOM 2452 C C . ASP B 1 136 ? -17.056 20.995 14.127 1.00 41.42 1121 ASP B C 1
ATOM 2453 O O . ASP B 1 136 ? -16.278 21.559 14.910 1.00 41.97 1121 ASP B O 1
ATOM 2458 N N . SER B 1 137 ? -16.639 20.323 13.058 1.00 37.25 1122 SER B N 1
ATOM 2459 C CA . SER B 1 137 ? -15.226 20.000 12.873 1.00 34.89 1122 SER B CA 1
ATOM 2460 C C . SER B 1 137 ? -14.666 20.259 11.455 1.00 33.47 1122 SER B C 1
ATOM 2461 O O . SER B 1 137 ? -13.648 19.663 11.066 1.00 32.72 1122 SER B O 1
ATOM 2464 N N . ARG B 1 138 ? -15.319 21.156 10.710 1.00 32.67 1123 ARG B N 1
ATOM 2465 C CA . ARG B 1 138 ? -14.935 21.497 9.330 1.00 32.27 1123 ARG B CA 1
ATOM 2466 C C . ARG B 1 138 ? -14.946 22.997 9.096 1.00 32.76 1123 ARG B C 1
ATOM 2467 O O . ARG B 1 138 ? -15.780 23.716 9.655 1.00 33.08 1123 ARG B O 1
ATOM 2475 N N . GLY B 1 139 ? -14.024 23.459 8.255 1.00 32.35 1124 GLY B N 1
ATOM 2476 C CA . GLY B 1 139 ? -13.945 24.858 7.885 1.00 32.39 1124 GLY B CA 1
ATOM 2477 C C . GLY B 1 139 ? -13.533 25.002 6.442 1.00 32.17 1124 GLY B C 1
ATOM 2478 O O . GLY B 1 139 ? -12.710 24.234 5.981 1.00 32.38 1124 GLY B O 1
ATOM 2479 N N . SER B 1 140 ? -14.094 25.980 5.726 1.00 32.46 1125 SER B N 1
ATOM 2480 C CA . SER B 1 140 ? -13.718 26.209 4.324 1.00 32.54 1125 SER B CA 1
ATOM 2481 C C . SER B 1 140 ? -12.518 27.135 4.267 1.00 31.69 1125 SER B C 1
ATOM 2482 O O . SER B 1 140 ? -12.421 28.070 5.052 1.00 31.37 1125 SER B O 1
ATOM 2485 N N . LEU B 1 141 ? -11.618 26.871 3.328 1.00 32.11 1126 LEU B N 1
ATOM 2486 C CA . LEU B 1 141 ? -10.568 27.817 2.970 1.00 33.03 1126 LEU B CA 1
ATOM 2487 C C . LEU B 1 141 ? -11.149 28.883 2.038 1.00 34.97 1126 LEU B C 1
ATOM 2488 O O . LEU B 1 141 ? -12.079 28.607 1.279 1.00 35.13 1126 LEU B O 1
ATOM 2493 N N . LEU B 1 142 ? -10.630 30.106 2.119 1.00 38.13 1127 LEU B N 1
ATOM 2494 C CA . LEU B 1 142 ? -11.121 31.220 1.288 1.00 41.18 1127 LEU B CA 1
ATOM 2495 C C . LEU B 1 142 ? -10.638 31.100 -0.150 1.00 41.59 1127 LEU B C 1
ATOM 2496 O O . LEU B 1 142 ? -11.284 31.580 -1.072 1.00 43.80 1127 LEU B O 1
ATOM 2501 N N . SER B 1 143 ? -9.491 30.457 -0.321 1.00 41.63 1128 SER B N 1
ATOM 2502 C CA . SER B 1 143 ? -8.910 30.164 -1.623 1.00 42.38 1128 SER B CA 1
ATOM 2503 C C . SER B 1 143 ? -8.310 28.754 -1.566 1.00 41.14 1128 SER B C 1
ATOM 2504 O O . SER B 1 143 ? -7.742 28.373 -0.522 1.00 40.31 1128 SER B O 1
ATOM 2507 N N . PRO B 1 144 ? -8.426 27.978 -2.674 1.00 40.19 1129 PRO B N 1
ATOM 2508 C CA . PRO B 1 144 ? -7.827 26.636 -2.735 1.00 38.03 1129 PRO B CA 1
ATOM 2509 C C . PRO B 1 144 ? -6.327 26.703 -2.450 1.00 37.23 1129 PRO B C 1
ATOM 2510 O O . PRO B 1 144 ? -5.647 27.656 -2.891 1.00 38.44 1129 PRO B O 1
ATOM 2514 N N . ARG B 1 145 ? -5.832 25.712 -1.708 1.00 34.28 1130 ARG B N 1
ATOM 2515 C CA . ARG B 1 145 ? -4.475 25.708 -1.230 1.00 33.04 1130 ARG B CA 1
ATOM 2516 C C . ARG B 1 145 ? -3.798 24.366 -1.507 1.00 32.12 1130 ARG B C 1
ATOM 2517 O O . ARG B 1 145 ? -4.324 23.320 -1.097 1.00 31.28 1130 ARG B O 1
ATOM 2525 N N . PRO B 1 146 ? -2.636 24.394 -2.208 1.00 30.96 1131 PRO B N 1
ATOM 2526 C CA . PRO B 1 146 ? -1.800 23.194 -2.376 1.00 29.85 1131 PRO B CA 1
ATOM 2527 C C . PRO B 1 146 ? -1.457 22.612 -1.007 1.00 29.21 1131 PRO B C 1
ATOM 2528 O O . PRO B 1 146 ? -1.155 23.375 -0.079 1.00 28.46 1131 PRO B O 1
ATOM 2532 N N . ILE B 1 147 ? -1.533 21.283 -0.877 1.00 28.17 1132 ILE B N 1
ATOM 2533 C CA . ILE B 1 147 ? -1.400 20.622 0.430 1.00 27.40 1132 ILE B CA 1
ATOM 2534 C C . ILE B 1 147 ? -0.048 20.842 1.100 1.00 27.33 1132 ILE B C 1
ATOM 2535 O O . ILE B 1 147 ? 0.032 20.813 2.329 1.00 26.93 1132 ILE B O 1
ATOM 2540 N N . SER B 1 148 ? 0.992 21.090 0.309 1.00 27.86 1133 SER B N 1
ATOM 2541 C CA . SER B 1 148 ? 2.339 21.298 0.847 1.00 28.69 1133 SER B CA 1
ATOM 2542 C C . SER B 1 148 ? 2.433 22.491 1.804 1.00 28.64 1133 SER B C 1
ATOM 2543 O O . SER B 1 148 ? 3.312 22.505 2.655 1.00 29.13 1133 SER B O 1
ATOM 2546 N N . TYR B 1 149 ? 1.532 23.472 1.673 1.00 28.35 1134 TYR B N 1
ATOM 2547 C CA . TYR B 1 149 ? 1.468 24.595 2.618 1.00 28.70 1134 TYR B CA 1
ATOM 2548 C C . TYR B 1 149 ? 0.807 24.220 3.962 1.00 28.23 1134 TYR B C 1
ATOM 2549 O O . TYR B 1 149 ? 0.951 24.937 4.970 1.00 28.23 1134 TYR B O 1
ATOM 2558 N N . LEU B 1 150 ? 0.103 23.093 3.987 1.00 27.24 1135 LEU B N 1
ATOM 2559 C CA . LEU B 1 150 ? -0.586 22.663 5.197 1.00 26.38 1135 LEU B CA 1
ATOM 2560 C C . LEU B 1 150 ? 0.162 21.545 5.916 1.00 26.50 1135 LEU B C 1
ATOM 2561 O O . LEU B 1 150 ? 0.129 21.484 7.133 1.00 26.06 1135 LEU B O 1
ATOM 2566 N N . LYS B 1 151 ? 0.864 20.695 5.157 1.00 27.44 1136 LYS B N 1
ATOM 2567 C CA . LYS B 1 151 ? 1.515 19.506 5.693 1.00 27.85 1136 LYS B CA 1
ATOM 2568 C C . LYS B 1 151 ? 2.497 19.885 6.783 1.00 26.89 1136 LYS B C 1
ATOM 2569 O O . LYS B 1 151 ? 3.259 20.829 6.620 1.00 26.77 1136 LYS B O 1
ATOM 2575 N N . GLY B 1 152 ? 2.458 19.145 7.890 1.00 25.30 1137 GLY B N 1
ATOM 2576 C CA . GLY B 1 152 ? 3.320 19.430 9.017 1.00 24.01 1137 GLY B CA 1
ATOM 2577 C C . GLY B 1 152 ? 2.757 20.450 9.997 1.00 23.18 1137 GLY B C 1
ATOM 2578 O O . GLY B 1 152 ? 3.448 20.830 10.950 1.00 22.84 1137 GLY B O 1
ATOM 2579 N N . SER B 1 153 ? 1.506 20.873 9.789 1.00 22.06 1138 SER B N 1
ATOM 2580 C CA . SER B 1 153 ? 0.841 21.804 10.714 1.00 21.41 1138 SER B CA 1
ATOM 2581 C C . SER B 1 153 ? -0.291 21.177 11.537 1.00 20.69 1138 SER B C 1
ATOM 2582 O O . SER B 1 153 ? -0.937 21.878 12.310 1.00 19.99 1138 SER B O 1
ATOM 2585 N N . ALA B 1 154 ? -0.548 19.879 11.354 1.00 20.46 1139 ALA B N 1
ATOM 2586 C CA . ALA B 1 154 ? -1.544 19.165 12.183 1.00 20.68 1139 ALA B CA 1
ATOM 2587 C C . ALA B 1 154 ? -1.081 19.251 13.642 1.00 21.02 1139 ALA B C 1
ATOM 2588 O O . ALA B 1 154 ? 0.140 19.251 13.923 1.00 20.66 1139 ALA B O 1
ATOM 2590 N N . GLY B 1 155 ? -2.056 19.328 14.548 1.00 20.97 1140 GLY B N 1
ATOM 2591 C CA . GLY B 1 155 ? -1.773 19.564 15.956 1.00 22.06 1140 GLY B CA 1
ATOM 2592 C C . GLY B 1 155 ? -1.756 21.040 16.291 1.00 23.29 1140 GLY B C 1
ATOM 2593 O O . GLY B 1 155 ? -1.632 21.398 17.463 1.00 23.80 1140 GLY B O 1
ATOM 2594 N N . GLY B 1 156 ? -1.872 21.901 15.271 1.00 22.93 1141 GLY B N 1
ATOM 2595 C CA . GLY B 1 156 ? -1.842 23.346 15.481 1.00 23.66 1141 GLY B CA 1
ATOM 2596 C C . GLY B 1 156 ? -3.225 23.929 15.752 1.00 24.02 1141 GLY B C 1
ATOM 2597 O O . GLY B 1 156 ? -4.226 23.281 15.469 1.00 23.35 1141 GLY B O 1
ATOM 2598 N N . PRO B 1 157 ? -3.286 25.184 16.251 1.00 24.43 1142 PRO B N 1
ATOM 2599 C CA . PRO B 1 157 ? -4.581 25.735 16.646 1.00 24.61 1142 PRO B CA 1
ATOM 2600 C C . PRO B 1 157 ? -5.371 26.377 15.509 1.00 25.10 1142 PRO B C 1
ATOM 2601 O O . PRO B 1 157 ? -4.801 26.929 14.565 1.00 24.06 1142 PRO B O 1
ATOM 2605 N N . LEU B 1 158 ? -6.691 26.277 15.622 1.00 26.48 1143 LEU B N 1
ATOM 2606 C CA . LEU B 1 158 ? -7.596 27.201 14.959 1.00 27.77 1143 LEU B CA 1
ATOM 2607 C C . LEU B 1 158 ? -8.100 28.165 16.006 1.00 28.75 1143 LEU B C 1
ATOM 2608 O O . LEU B 1 158 ? -8.647 27.751 17.045 1.00 29.73 1143 LEU B O 1
ATOM 2613 N N . LEU B 1 159 ? -7.907 29.447 15.718 1.00 29.53 1144 LEU B N 1
ATOM 2614 C CA . LEU B 1 159 ? -8.206 30.542 16.641 1.00 31.35 1144 LEU B CA 1
ATOM 2615 C C . LEU B 1 159 ? -9.387 31.360 16.134 1.00 32.56 1144 LEU B C 1
ATOM 2616 O O . LEU B 1 159 ? -9.602 31.455 14.933 1.00 32.93 1144 LEU B O 1
ATOM 2621 N N . CYS B 1 160 ? -10.155 31.929 17.056 1.00 34.80 1145 CYS B N 1
ATOM 2622 C CA . CYS B 1 160 ? -11.205 32.894 16.724 1.00 36.31 1145 CYS B CA 1
ATOM 2623 C C . CYS B 1 160 ? -10.575 34.308 16.570 1.00 37.16 1145 CYS B C 1
ATOM 2624 O O . CYS B 1 160 ? -9.389 34.480 16.885 1.00 36.97 1145 CYS B O 1
ATOM 2627 N N . PRO B 1 161 ? -11.350 35.329 16.109 1.00 37.19 1146 PRO B N 1
ATOM 2628 C CA . PRO B 1 161 ? -10.766 36.696 16.033 1.00 37.29 1146 PRO B CA 1
ATOM 2629 C C . PRO B 1 161 ? -10.132 37.238 17.337 1.00 37.16 1146 PRO B C 1
ATOM 2630 O O . PRO B 1 161 ? -9.229 38.082 17.279 1.00 37.77 1146 PRO B O 1
ATOM 2634 N N . ALA B 1 162 ? -10.579 36.740 18.486 1.00 36.74 1147 ALA B N 1
ATOM 2635 C CA . ALA B 1 162 ? -10.034 37.146 19.785 1.00 37.08 1147 ALA B CA 1
ATOM 2636 C C . ALA B 1 162 ? -8.828 36.308 20.238 1.00 36.27 1147 ALA B C 1
ATOM 2637 O O . ALA B 1 162 ? -8.286 36.533 21.313 1.00 36.82 1147 ALA B O 1
ATOM 2639 N N . GLY B 1 163 ? -8.419 35.336 19.428 1.00 35.87 1148 GLY B N 1
ATOM 2640 C CA . GLY B 1 163 ? -7.264 34.493 19.746 1.00 35.16 1148 GLY B CA 1
ATOM 2641 C C . GLY B 1 163 ? -7.551 33.384 20.749 1.00 35.03 1148 GLY B C 1
ATOM 2642 O O . GLY B 1 163 ? -6.618 32.834 21.324 1.00 34.38 1148 GLY B O 1
ATOM 2643 N N . HIS B 1 164 ? -8.831 33.071 20.969 1.00 35.72 1149 HIS B N 1
ATOM 2644 C CA . HIS B 1 164 ? -9.235 31.855 21.696 1.00 37.36 1149 HIS B CA 1
ATOM 2645 C C . HIS B 1 164 ? -9.130 30.621 20.805 1.00 35.25 1149 HIS B C 1
ATOM 2646 O O . HIS B 1 164 ? -9.304 30.719 19.580 1.00 35.91 1149 HIS B O 1
ATOM 2653 N N . ALA B 1 165 ? -8.941 29.454 21.419 1.00 32.87 1150 ALA B N 1
ATOM 2654 C CA . ALA B 1 165 ? -8.883 28.198 20.667 1.00 31.58 1150 ALA B CA 1
ATOM 2655 C C . ALA B 1 165 ? -10.266 27.665 20.300 1.00 31.24 1150 ALA B C 1
ATOM 2656 O O . ALA B 1 165 ? -11.142 27.522 21.160 1.00 32.90 1150 ALA B O 1
ATOM 2658 N N . VAL B 1 166 ? -10.451 27.375 19.016 1.00 29.44 1151 VAL B N 1
ATOM 2659 C CA . VAL B 1 166 ? -11.692 26.772 18.518 1.00 28.89 1151 VAL B CA 1
ATOM 2660 C C . VAL B 1 166 ? -11.491 25.270 18.267 1.00 28.18 1151 VAL B C 1
ATOM 2661 O O . VAL B 1 166 ? -12.420 24.478 18.407 1.00 28.82 1151 VAL B O 1
ATOM 2665 N N . GLY B 1 167 ? -10.268 24.892 17.917 1.00 27.29 1152 GLY B N 1
ATOM 2666 C CA . GLY B 1 167 ? -9.928 23.504 17.644 1.00 26.66 1152 GLY B CA 1
ATOM 2667 C C . GLY B 1 167 ? -8.470 23.269 17.314 1.00 26.03 1152 GLY B C 1
ATOM 2668 O O . GLY B 1 167 ? -7.666 24.220 17.292 1.00 25.69 1152 GLY B O 1
ATOM 2669 N N . ILE B 1 168 ? -8.150 21.997 17.062 1.00 24.92 1153 ILE B N 1
ATOM 2670 C CA . ILE B 1 168 ? -6.818 21.504 16.709 1.00 23.95 1153 ILE B CA 1
ATOM 2671 C C . ILE B 1 168 ? -6.884 20.986 15.261 1.00 22.65 1153 ILE B C 1
ATOM 2672 O O . ILE B 1 168 ? -7.746 20.153 14.942 1.00 22.80 1153 ILE B O 1
ATOM 2677 N N . PHE B 1 169 ? -5.966 21.448 14.408 1.00 21.13 1154 PHE B N 1
ATOM 2678 C CA . PHE B 1 169 ? -5.918 21.073 12.983 1.00 20.48 1154 PHE B CA 1
ATOM 2679 C C . PHE B 1 169 ? -5.587 19.581 12.844 1.00 20.26 1154 PHE B C 1
ATOM 2680 O O . PHE B 1 169 ? -4.601 19.112 13.436 1.00 19.69 1154 PHE B O 1
ATOM 2688 N N . ARG B 1 170 ? -6.410 18.858 12.071 1.00 20.25 1155 ARG B N 1
ATOM 2689 C CA . ARG B 1 170 ? -6.329 17.385 11.998 1.00 20.51 1155 ARG B CA 1
ATOM 2690 C C . ARG B 1 170 ? -6.090 16.844 10.569 1.00 21.11 1155 ARG B C 1
ATOM 2691 O O . ARG B 1 170 ? -5.294 15.930 10.384 1.00 20.72 1155 ARG B O 1
ATOM 2699 N N . ALA B 1 171 ? -6.812 17.394 9.581 1.00 21.44 1156 ALA B N 1
ATOM 2700 C CA . ALA B 1 171 ? -6.772 16.900 8.204 1.00 22.19 1156 ALA B CA 1
ATOM 2701 C C . ALA B 1 171 ? -7.205 17.979 7.201 1.00 23.12 1156 ALA B C 1
ATOM 2702 O O . ALA B 1 171 ? -7.906 18.930 7.555 1.00 22.67 1156 ALA B O 1
ATOM 2704 N N . ALA B 1 172 ? -6.753 17.813 5.961 1.00 23.67 1157 ALA B N 1
ATOM 2705 C CA . ALA B 1 172 ? -7.023 18.710 4.856 1.00 24.17 1157 ALA B CA 1
ATOM 2706 C C . ALA B 1 172 ? -7.923 17.946 3.887 1.00 25.03 1157 ALA B C 1
ATOM 2707 O O . ALA B 1 172 ? -7.563 16.854 3.452 1.00 24.85 1157 ALA B O 1
ATOM 2709 N N . VAL B 1 173 ? -9.085 18.517 3.567 1.00 25.84 1158 VAL B N 1
ATOM 2710 C CA . VAL B 1 173 ? -10.025 17.903 2.639 1.00 27.29 1158 VAL B CA 1
ATOM 2711 C C . VAL B 1 173 ? -9.535 18.276 1.245 1.00 28.44 1158 VAL B C 1
ATOM 2712 O O . VAL B 1 173 ? -9.628 19.431 0.827 1.00 28.03 1158 VAL B O 1
ATOM 2716 N N . SER B 1 174 ? -8.975 17.299 0.538 1.00 30.01 1159 SER B N 1
ATOM 2717 C CA . SER B 1 174 ? -8.271 17.616 -0.688 1.00 31.51 1159 SER B CA 1
ATOM 2718 C C . SER B 1 174 ? -8.496 16.672 -1.846 1.00 31.88 1159 SER B C 1
ATOM 2719 O O . SER B 1 174 ? -8.753 15.482 -1.667 1.00 30.85 1159 SER B O 1
ATOM 2722 N N . THR B 1 175 ? -8.414 17.259 -3.035 1.00 31.97 1160 THR B N 1
ATOM 2723 C CA . THR B 1 175 ? -8.520 16.567 -4.298 1.00 32.92 1160 THR B CA 1
ATOM 2724 C C . THR B 1 175 ? -7.226 16.885 -5.042 1.00 33.06 1160 THR B C 1
ATOM 2725 O O . THR B 1 175 ? -6.895 18.066 -5.218 1.00 32.29 1160 THR B O 1
ATOM 2729 N N . ARG B 1 176 ? -6.499 15.837 -5.446 1.00 33.88 1161 ARG B N 1
ATOM 2730 C CA . ARG B 1 176 ? -5.273 15.953 -6.286 1.00 35.28 1161 ARG B CA 1
ATOM 2731 C C . ARG B 1 176 ? -4.267 16.990 -5.778 1.00 33.84 1161 ARG B C 1
ATOM 2732 O O . ARG B 1 176 ? -3.756 17.816 -6.550 1.00 32.93 1161 ARG B O 1
ATOM 2740 N N . GLY B 1 177 ? -4.012 16.951 -4.470 1.00 32.85 1162 GLY B N 1
ATOM 2741 C CA . GLY B 1 177 ? -3.039 17.833 -3.828 1.00 31.46 1162 GLY B CA 1
ATOM 2742 C C . GLY B 1 177 ? -3.514 19.248 -3.563 1.00 30.78 1162 GLY B C 1
ATOM 2743 O O . GLY B 1 177 ? -2.717 20.081 -3.139 1.00 30.67 1162 GLY B O 1
ATOM 2744 N N . VAL B 1 178 ? -4.803 19.512 -3.786 1.00 30.59 1163 VAL B N 1
ATOM 2745 C CA . VAL B 1 178 ? -5.397 20.842 -3.581 1.00 30.89 1163 VAL B CA 1
ATOM 2746 C C . VAL B 1 178 ? -6.493 20.75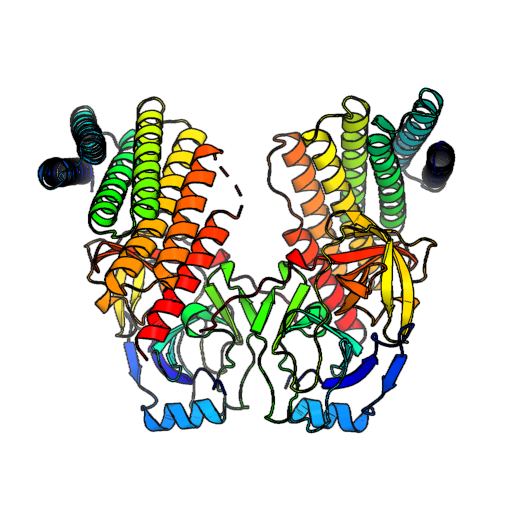0 -2.515 1.00 31.04 1163 VAL B C 1
ATOM 2747 O O . VAL B 1 178 ? -7.497 20.062 -2.706 1.00 31.59 1163 VAL B O 1
ATOM 2751 N N . ALA B 1 179 ? -6.276 21.445 -1.399 1.00 31.20 1164 ALA B N 1
ATOM 2752 C CA . ALA B 1 179 ? -7.210 21.510 -0.283 1.00 31.00 1164 ALA B CA 1
ATOM 2753 C C . ALA B 1 179 ? -8.158 22.683 -0.423 1.00 31.57 1164 ALA B C 1
ATOM 2754 O O . ALA B 1 179 ? -7.754 23.789 -0.809 1.00 31.42 1164 ALA B O 1
ATOM 2756 N N . LYS B 1 180 ? -9.407 22.423 -0.057 1.00 32.13 1165 LYS B N 1
ATOM 2757 C CA . LYS B 1 180 ? -10.506 23.366 -0.178 1.00 33.73 1165 LYS B CA 1
ATOM 2758 C C . LYS B 1 180 ? -11.114 23.637 1.194 1.00 31.24 1165 LYS B C 1
ATOM 2759 O O . LYS B 1 180 ? -11.791 24.646 1.415 1.00 31.18 1165 LYS B O 1
ATOM 2765 N N . ALA B 1 181 ? -10.873 22.711 2.110 1.00 28.95 1166 ALA B N 1
ATOM 2766 C CA . ALA B 1 181 ? -11.439 22.751 3.450 1.00 27.77 1166 ALA B CA 1
ATOM 2767 C C . ALA B 1 181 ? -10.474 22.091 4.427 1.00 26.98 1166 ALA B C 1
ATOM 2768 O O . ALA B 1 181 ? -9.571 21.345 4.011 1.00 27.09 1166 ALA B O 1
ATOM 2770 N N . VAL B 1 182 ? -10.665 22.367 5.713 1.00 26.16 1167 VAL B N 1
ATOM 2771 C CA . VAL B 1 182 ? -9.904 21.727 6.781 1.00 25.88 1167 VAL B CA 1
ATOM 2772 C C . VAL B 1 182 ? -10.823 21.040 7.814 1.00 25.91 1167 VAL B C 1
ATOM 2773 O O . VAL B 1 182 ? -11.967 21.467 8.039 1.00 25.66 1167 VAL B O 1
ATOM 2777 N N . ASP B 1 183 ? -10.303 19.967 8.403 1.00 25.41 1168 ASP B N 1
ATOM 2778 C CA . ASP B 1 183 ? -10.938 19.199 9.455 1.00 26.22 1168 ASP B CA 1
ATOM 2779 C C . ASP B 1 183 ? -10.133 19.427 10.732 1.00 24.93 1168 ASP B C 1
ATOM 2780 O O . ASP B 1 183 ? -8.891 19.351 10.731 1.00 24.77 1168 ASP B O 1
ATOM 2785 N N . PHE B 1 184 ? -10.834 19.730 11.816 1.00 24.37 1169 PHE B N 1
ATOM 2786 C CA . PHE B 1 184 ? -10.185 20.017 13.083 1.00 24.20 1169 PHE B CA 1
ATOM 2787 C C . PHE B 1 184 ? -10.948 19.359 14.219 1.00 24.80 1169 PHE B C 1
ATOM 2788 O O . PHE B 1 184 ? -12.164 19.225 14.130 1.00 24.38 1169 PHE B O 1
ATOM 2796 N N . ILE B 1 185 ? -10.223 18.976 15.283 1.00 25.15 1170 ILE B N 1
ATOM 2797 C CA . ILE B 1 185 ? -10.816 18.479 16.514 1.00 25.92 1170 ILE B CA 1
ATOM 2798 C C . ILE B 1 185 ? -11.412 19.665 17.272 1.00 26.72 1170 ILE B C 1
ATOM 2799 O O . ILE B 1 185 ? -10.665 20.533 17.695 1.00 26.53 1170 ILE B O 1
ATOM 2804 N N . PRO B 1 186 ? -12.751 19.700 17.464 1.00 28.29 1171 PRO B N 1
ATOM 2805 C CA . PRO B 1 186 ? -13.283 20.876 18.186 1.00 29.70 1171 PRO B CA 1
ATOM 2806 C C . PRO B 1 186 ? -12.817 20.918 19.650 1.00 30.80 1171 PRO B C 1
ATOM 2807 O O . PRO B 1 186 ? -12.624 19.871 20.275 1.00 29.81 1171 PRO B O 1
ATOM 2811 N N . VAL B 1 187 ? -12.633 22.127 20.172 1.00 32.73 1172 VAL B N 1
ATOM 2812 C CA . VAL B 1 187 ? -12.157 22.316 21.547 1.00 35.47 1172 VAL B CA 1
ATOM 2813 C C . VAL B 1 187 ? -13.043 21.622 22.611 1.00 37.33 1172 VAL B C 1
ATOM 2814 O O . VAL B 1 187 ? -12.533 21.173 23.639 1.00 38.31 1172 VAL B O 1
ATOM 2818 N N . GLU B 1 188 ? -14.345 21.490 22.327 1.00 38.35 1173 GLU B N 1
ATOM 2819 C CA . GLU B 1 188 ? -15.294 20.775 23.193 1.00 39.13 1173 GLU B CA 1
ATOM 2820 C C . GLU B 1 188 ? -14.993 19.278 23.286 1.00 39.14 1173 GLU B C 1
ATOM 2821 O O . GLU B 1 188 ? -15.303 18.645 24.303 1.00 41.06 1173 GLU B O 1
ATOM 2827 N N . SER B 1 189 ? -14.387 18.723 22.235 1.00 37.99 1174 SER B N 1
ATOM 2828 C CA . SER B 1 189 ? -13.952 17.317 22.209 1.00 37.19 1174 SER B CA 1
ATOM 2829 C C . SER B 1 189 ? -12.648 17.022 22.953 1.00 35.99 1174 SER B C 1
ATOM 2830 O O . SER B 1 189 ? -12.261 15.863 23.045 1.00 35.49 1174 SER B O 1
ATOM 2833 N N . LEU B 1 190 ? -11.966 18.042 23.471 1.00 35.82 1175 LEU B N 1
ATOM 2834 C CA . LEU B 1 190 ? -10.744 17.800 24.235 1.00 36.70 1175 LEU B CA 1
ATOM 2835 C C . LEU B 1 190 ? -11.121 17.323 25.649 1.00 38.85 1175 LEU B C 1
ATOM 2836 O O . LEU B 1 190 ? -11.048 18.071 26.632 1.00 38.65 1175 LEU B O 1
ATOM 2841 N N . GLU B 1 191 ? -11.526 16.054 25.697 1.00 41.00 1176 GLU B N 1
ATOM 2842 C CA . GLU B 1 191 ? -12.104 15.396 26.867 1.00 44.42 1176 GLU B CA 1
ATOM 2843 C C . GLU B 1 191 ? -11.031 15.140 27.924 1.00 41.40 1176 GLU B C 1
ATOM 2844 O O . GLU B 1 191 ? -10.076 14.406 27.678 1.00 42.71 1176 GLU B O 1
ATOM 2850 N N . THR B 1 192 ? -11.175 15.755 29.090 1.00 39.68 1177 THR B N 1
ATOM 2851 C CA . THR B 1 192 ? -10.255 15.488 30.203 1.00 37.37 1177 THR B CA 1
ATOM 2852 C C . THR B 1 192 ? -10.958 14.806 31.377 1.00 35.57 1177 THR B C 1
ATOM 2853 O O . THR B 1 192 ? -12.191 14.800 31.464 1.00 35.23 1177 THR B O 1
ATOM 2857 N N . THR B 1 193 ? -10.177 14.189 32.256 1.00 33.78 1178 THR B N 1
ATOM 2858 C CA . THR B 1 193 ? -10.734 13.574 33.467 1.00 33.35 1178 THR B CA 1
ATOM 2859 C C . THR B 1 193 ? -10.026 14.161 34.674 1.00 33.28 1178 THR B C 1
ATOM 2860 O O . THR B 1 193 ? -8.865 14.543 34.570 1.00 32.50 1178 THR B O 1
ATOM 2864 N N . MET B 1 194 ? -10.722 14.223 35.806 1.00 33.96 1179 MET B N 1
ATOM 2865 C CA . MET B 1 194 ? -10.174 14.772 37.037 1.00 34.96 1179 MET B CA 1
ATOM 2866 C C . MET B 1 194 ? -8.993 13.943 37.535 1.00 33.55 1179 MET B C 1
ATOM 2867 O O . MET B 1 194 ? -8.002 14.479 38.019 1.00 33.08 1179 MET B O 1
ATOM 2872 N N . ARG B 1 195 ? -9.111 12.628 37.394 1.00 32.12 1180 ARG B N 1
ATOM 2873 C CA . ARG B 1 195 ? -8.136 11.680 37.911 1.00 31.66 1180 ARG B CA 1
ATOM 2874 C C . AR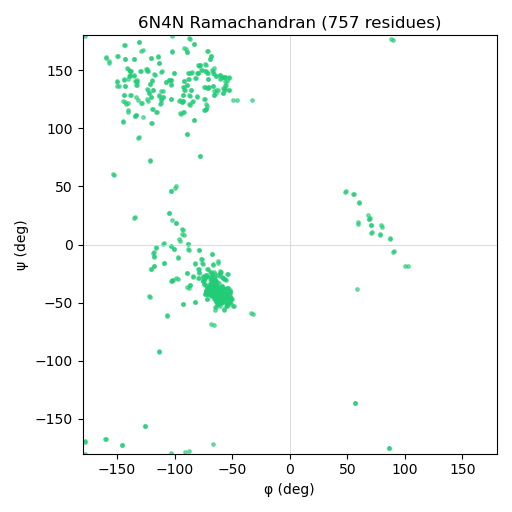G B 1 195 ? -7.714 10.703 36.830 1.00 31.37 1180 ARG B C 1
ATOM 2875 O O . ARG B 1 195 ? -8.339 10.592 35.760 1.00 30.27 1180 ARG B O 1
ATOM 2883 N N . SER B 1 196 ? -6.633 9.999 37.136 1.00 32.42 1181 SER B N 1
ATOM 2884 C CA . SER B 1 196 ? -6.068 8.989 36.264 1.00 32.12 1181 SER B CA 1
ATOM 2885 C C . SER B 1 196 ? -5.629 7.823 37.129 1.00 31.62 1181 SER B C 1
ATOM 2886 O O . SER B 1 196 ? -5.193 8.045 38.244 1.00 30.87 1181 SER B O 1
ATOM 2889 N N . PRO B 1 197 ? -5.752 6.577 36.626 1.00 32.25 1182 PRO B N 1
ATOM 2890 C CA . PRO B 1 197 ? -5.304 5.471 37.461 1.00 33.72 1182 PRO B CA 1
ATOM 2891 C C . PRO B 1 197 ? -3.789 5.486 37.627 1.00 35.83 1182 PRO B C 1
ATOM 2892 O O . PRO B 1 197 ? -2.990 5.931 36.769 1.00 37.01 1182 PRO B O 1
ATOM 2897 N N . SER C 2 2 ? -20.618 38.670 -0.371 1.00 122.01 1 SER C N 1
ATOM 2898 C CA . SER C 2 2 ? -21.248 39.553 0.653 1.00 123.20 1 SER C CA 1
ATOM 2899 C C . SER C 2 2 ? -22.773 39.386 0.662 1.00 122.81 1 SER C C 1
ATOM 2900 O O . SER C 2 2 ? -23.319 38.759 1.576 1.00 121.31 1 SER C O 1
ATOM 2903 N N . ASP C 2 3 ? -23.443 39.936 -0.358 1.00 123.29 2 ASP C N 1
ATOM 2904 C CA . ASP C 2 3 ? -24.902 39.877 -0.494 1.00 122.97 2 ASP C CA 1
ATOM 2905 C C . ASP C 2 3 ? -25.315 39.025 -1.702 1.00 121.23 2 ASP C C 1
ATOM 2906 O O . ASP C 2 3 ? -25.480 37.810 -1.565 1.00 119.58 2 ASP C O 1
ATOM 2911 N N . GLU C 2 4 ? -25.477 39.667 -2.868 1.00 122.03 3 GLU C N 1
ATOM 2912 C CA . GLU C 2 4 ? -25.767 38.978 -4.139 1.00 119.51 3 GLU C CA 1
ATOM 2913 C C . GLU C 2 4 ? -24.481 38.542 -4.842 1.00 118.06 3 GLU C C 1
ATOM 2914 O O . GLU C 2 4 ? -24.531 37.878 -5.881 1.00 118.41 3 GLU C O 1
ATOM 2920 N N . GLU C 2 5 ? -23.343 38.933 -4.264 1.00 117.18 4 GLU C N 1
ATOM 2921 C CA . GLU C 2 5 ? -22.018 38.513 -4.724 1.00 114.44 4 GLU C CA 1
ATOM 2922 C C . GLU C 2 5 ? -21.797 37.029 -4.441 1.00 110.56 4 GLU C C 1
ATOM 2923 O O . GLU C 2 5 ? -21.066 36.355 -5.169 1.00 109.21 4 GLU C O 1
ATOM 2929 N N . GLU C 2 6 ? -22.440 36.541 -3.381 1.00 107.86 5 GLU C N 1
ATOM 2930 C CA . GLU C 2 6 ? -22.405 35.126 -3.002 1.00 103.45 5 GLU C CA 1
ATOM 2931 C C . GLU C 2 6 ? -23.268 34.248 -3.905 1.00 99.07 5 GLU C C 1
ATOM 2932 O O . GLU C 2 6 ? -22.945 33.079 -4.127 1.00 95.70 5 GLU C O 1
ATOM 2938 N N . ALA C 2 7 ? -24.357 34.816 -4.422 1.00 97.33 6 ALA C N 1
ATOM 2939 C CA . ALA C 2 7 ? -25.232 34.117 -5.366 1.00 93.78 6 ALA C CA 1
ATOM 2940 C C . ALA C 2 7 ? -24.571 33.925 -6.736 1.00 92.30 6 ALA C C 1
ATOM 2941 O O . ALA C 2 7 ? -24.712 32.865 -7.341 1.00 92.52 6 ALA C O 1
ATOM 2943 N N . ARG C 2 8 ? -23.855 34.949 -7.209 1.00 91.53 7 ARG C N 1
ATOM 2944 C CA . ARG C 2 8 ? -23.067 34.898 -8.456 1.00 90.13 7 ARG C CA 1
ATOM 2945 C C . ARG C 2 8 ? -21.899 33.914 -8.356 1.00 85.62 7 ARG C C 1
ATOM 2946 O O . ARG C 2 8 ? -21.573 33.223 -9.325 1.00 84.21 7 ARG C O 1
ATOM 2954 N N . GLU C 2 9 ? -21.282 33.878 -7.175 1.00 81.32 8 GLU C N 1
ATOM 2955 C CA . GLU C 2 9 ? -20.182 32.976 -6.844 1.00 76.16 8 GLU C CA 1
ATOM 2956 C C . GLU C 2 9 ? -20.631 31.522 -6.911 1.00 71.10 8 GLU C C 1
ATOM 2957 O O . GLU C 2 9 ? -19.890 30.667 -7.394 1.00 70.58 8 GLU C O 1
ATOM 2963 N N . LEU C 2 10 ? -21.850 31.265 -6.432 1.00 66.75 9 LEU C N 1
ATOM 2964 C CA . LEU C 2 10 ? -22.461 29.940 -6.463 1.00 64.44 9 LEU C CA 1
ATOM 2965 C C . LEU C 2 10 ? -22.845 29.506 -7.879 1.00 63.18 9 LEU C C 1
ATOM 2966 O O . LEU C 2 10 ? -22.721 28.323 -8.212 1.00 62.70 9 LEU C O 1
ATOM 2971 N N . ILE C 2 11 ? -23.310 30.456 -8.697 1.00 63.51 10 ILE C N 1
ATOM 2972 C CA . ILE C 2 11 ? -23.603 30.206 -10.120 1.00 63.82 10 ILE C CA 1
ATOM 2973 C C . ILE C 2 11 ? -22.322 29.761 -10.837 1.00 63.61 10 ILE C C 1
ATOM 2974 O O . ILE C 2 11 ? -22.330 28.771 -11.576 1.00 61.46 10 ILE C O 1
ATOM 2979 N N . GLU C 2 12 ? -21.229 30.486 -10.578 1.00 65.62 11 GLU C N 1
ATOM 2980 C CA . GLU C 2 12 ? -19.922 30.214 -11.196 1.00 67.10 11 GLU C CA 1
ATOM 2981 C C . GLU C 2 12 ? -19.323 28.863 -10.780 1.00 63.81 11 GLU C C 1
ATOM 2982 O O . GLU C 2 12 ? -18.635 28.222 -11.576 1.00 63.94 11 GLU C O 1
ATOM 2988 N N . ARG C 2 13 ? -19.590 28.443 -9.543 1.00 60.73 12 ARG C N 1
ATOM 2989 C CA . ARG C 2 13 ? -19.206 27.108 -9.074 1.00 59.29 12 ARG C CA 1
ATOM 2990 C C . ARG C 2 13 ? -20.024 26.033 -9.791 1.00 57.15 12 ARG C C 1
ATOM 2991 O O . ARG C 2 13 ? -19.463 25.027 -10.238 1.00 55.85 12 ARG C O 1
ATOM 2999 N N . ALA C 2 14 ? -21.336 26.275 -9.913 1.00 55.66 13 ALA C N 1
ATOM 3000 C CA . ALA C 2 14 ? -22.257 25.374 -10.616 1.00 54.76 13 ALA C CA 1
ATOM 3001 C C . ALA C 2 14 ? -21.870 25.168 -12.088 1.00 54.99 13 ALA C C 1
ATOM 3002 O O . ALA C 2 14 ? -21.877 24.033 -12.577 1.00 53.42 13 ALA C O 1
ATOM 3004 N N . LYS C 2 15 ? -21.511 26.262 -12.767 1.00 56.44 14 LYS C N 1
ATOM 3005 C CA . LYS C 2 15 ? -21.101 26.221 -14.183 1.00 58.17 14 LYS C CA 1
ATOM 3006 C C . LYS C 2 15 ? -19.770 25.503 -14.405 1.00 57.00 14 LYS C C 1
ATOM 3007 O O . LYS C 2 15 ? -19.600 24.828 -15.418 1.00 56.01 14 LYS C O 1
ATOM 3013 N N . GLU C 2 16 ? -18.838 25.659 -13.460 1.00 57.72 15 GLU C N 1
ATOM 3014 C CA . GLU C 2 16 ? -17.550 24.950 -13.505 1.00 57.61 15 GLU C CA 1
ATOM 3015 C C . GLU C 2 16 ? -17.717 23.478 -13.184 1.00 54.30 15 GLU C C 1
ATOM 3016 O O . GLU C 2 16 ? -17.097 22.631 -13.841 1.00 55.48 15 GLU C O 1
ATOM 3022 N N . ALA C 2 17 ? -18.561 23.183 -12.190 1.00 51.26 16 ALA C N 1
ATOM 3023 C CA . ALA C 2 17 ? -18.984 21.812 -11.896 1.00 49.05 16 ALA C CA 1
ATOM 3024 C C . ALA C 2 17 ? -19.659 21.166 -13.111 1.00 48.42 16 ALA C C 1
ATOM 3025 O O . ALA C 2 17 ? -19.360 20.009 -13.439 1.00 48.12 16 ALA C O 1
ATOM 3027 N N . ALA C 2 18 ? -20.544 21.925 -13.777 1.00 49.06 17 ALA C N 1
ATOM 3028 C CA . ALA C 2 18 ? -21.193 21.496 -15.029 1.00 49.86 17 ALA C CA 1
ATOM 3029 C C . ALA C 2 18 ? -20.178 21.164 -16.127 1.00 50.61 17 ALA C C 1
ATOM 3030 O O . ALA C 2 18 ? -20.275 20.102 -16.757 1.00 50.47 17 ALA C O 1
ATOM 3032 N N . GLU C 2 19 ? -19.199 22.053 -16.326 1.00 52.14 18 GLU C N 1
ATOM 3033 C CA . GLU C 2 19 ? -18.128 21.833 -17.303 1.00 55.35 18 GLU C CA 1
ATOM 3034 C C . GLU C 2 19 ? -17.250 20.620 -16.990 1.00 54.68 18 GLU C C 1
ATOM 3035 O O . GLU C 2 19 ? -16.987 19.806 -17.885 1.00 55.07 18 GLU C O 1
ATOM 3041 N N . ARG C 2 20 ? -16.817 20.489 -15.729 1.00 53.18 19 ARG C N 1
ATOM 3042 C CA . ARG C 2 20 ? -16.030 19.319 -15.303 1.00 52.22 19 ARG C CA 1
ATOM 3043 C C . ARG C 2 20 ? -16.798 18.004 -15.516 1.00 51.12 19 ARG C C 1
ATOM 3044 O O . ARG C 2 20 ? -16.228 17.029 -16.013 1.00 50.78 19 ARG C O 1
ATOM 3052 N N . ALA C 2 21 ? -18.090 18.004 -15.178 1.00 49.89 20 ALA C N 1
ATOM 3053 C CA . ALA C 2 21 ? -18.984 16.871 -15.456 1.00 50.55 20 ALA C CA 1
ATOM 3054 C C . ALA C 2 21 ? -19.070 16.536 -16.954 1.00 52.88 20 ALA C C 1
ATOM 3055 O O . ALA C 2 21 ? -19.015 15.351 -17.333 1.00 51.11 20 ALA C O 1
ATOM 3057 N N . GLN C 2 22 ? -19.194 17.579 -17.787 1.00 54.65 21 GLN C N 1
ATOM 3058 C CA . GLN C 2 22 ? -19.171 17.444 -19.246 1.00 58.12 21 GLN C CA 1
ATOM 3059 C C . GLN C 2 22 ? -17.855 16.811 -19.734 1.00 59.86 21 GLN C C 1
ATOM 3060 O O . GLN C 2 22 ? -17.879 15.853 -20.514 1.00 59.84 21 GLN C O 1
ATOM 3066 N N . GLU C 2 23 ? -16.726 17.334 -19.247 1.00 62.18 22 GLU C N 1
ATOM 3067 C CA . GLU C 2 23 ? -15.395 16.799 -19.568 1.00 65.53 22 GLU C CA 1
ATOM 3068 C C . GLU C 2 23 ? -15.214 15.335 -19.164 1.00 65.52 22 GLU C C 1
ATOM 3069 O O . GLU C 2 23 ? -14.553 14.578 -19.879 1.00 67.53 22 GLU C O 1
ATOM 3075 N N . ALA C 2 24 ? -15.794 14.944 -18.030 1.00 64.66 23 ALA C N 1
ATOM 3076 C CA . ALA C 2 24 ? -15.772 13.546 -17.572 1.00 64.83 23 ALA C CA 1
ATOM 3077 C C . ALA C 2 24 ? -16.641 12.649 -18.456 1.00 66.51 23 ALA C C 1
ATOM 3078 O O . ALA C 2 24 ? -16.277 11.499 -18.701 1.00 67.28 23 ALA C O 1
ATOM 3080 N N . ALA C 2 25 ? -17.771 13.187 -18.931 1.00 67.56 24 ALA C N 1
ATOM 3081 C CA . ALA C 2 25 ? -18.696 12.483 -19.835 1.00 69.97 24 ALA C CA 1
ATOM 3082 C C . ALA C 2 25 ? -18.058 12.142 -21.182 1.00 73.68 24 ALA C C 1
ATOM 3083 O O . ALA C 2 25 ? -18.313 11.068 -21.740 1.00 73.71 24 ALA C O 1
ATOM 3085 N N . GLU C 2 26 ? -17.217 13.051 -21.677 1.00 77.50 25 GLU C N 1
ATOM 3086 C CA . GLU C 2 26 ? -16.533 12.891 -22.961 1.00 81.74 25 GLU C CA 1
ATOM 3087 C C . GLU C 2 26 ? -15.276 12.019 -22.860 1.00 83.51 25 GLU C C 1
ATOM 3088 O O . GLU C 2 26 ? -15.121 11.075 -23.641 1.00 84.85 25 GLU C O 1
ATOM 3094 N N . ARG C 2 27 ? -14.407 12.324 -21.891 1.00 84.08 26 ARG C N 1
ATOM 3095 C CA . ARG C 2 27 ? -13.134 11.613 -21.689 1.00 84.86 26 ARG C CA 1
ATOM 3096 C C . ARG C 2 27 ? -13.265 10.095 -21.552 1.00 85.19 26 ARG C C 1
ATOM 3097 O O . ARG C 2 27 ? -12.417 9.358 -22.059 1.00 87.05 26 ARG C O 1
ATOM 3105 N N . THR C 2 28 ? -14.330 9.637 -20.887 1.00 83.47 27 THR C N 1
ATOM 3106 C CA . THR C 2 28 ? -14.487 8.218 -20.554 1.00 82.71 27 THR C CA 1
ATOM 3107 C C . THR C 2 28 ? -15.019 7.379 -21.710 1.00 84.36 27 THR C C 1
ATOM 3108 O O . THR C 2 28 ? -15.863 7.833 -22.480 1.00 84.93 27 THR C O 1
ATOM 3112 N N . GLY C 2 29 ? -14.516 6.152 -21.803 1.00 85.87 28 GLY C N 1
ATOM 3113 C CA . GLY C 2 29 ? -15.025 5.156 -22.749 1.00 88.78 28 GLY C CA 1
ATOM 3114 C C . GLY C 2 29 ? -15.969 4.188 -22.062 1.00 88.79 28 GLY C C 1
ATOM 3115 O O . GLY C 2 29 ? -15.843 2.971 -22.223 1.00 89.36 28 GLY C O 1
ATOM 3116 N N . ASP C 2 30 ? -16.920 4.742 -21.306 1.00 88.83 29 ASP C N 1
ATOM 3117 C CA . ASP C 2 30 ? -17.850 3.972 -20.481 1.00 87.55 29 ASP C CA 1
ATOM 3118 C C . ASP C 2 30 ? -19.245 4.622 -20.486 1.00 88.85 29 ASP C C 1
ATOM 3119 O O . ASP C 2 30 ? -19.372 5.802 -20.132 1.00 89.79 29 ASP C O 1
ATOM 3124 N N . PRO C 2 31 ? -20.290 3.860 -20.899 1.00 89.66 30 PRO C N 1
ATOM 3125 C CA . PRO C 2 31 ? -21.674 4.367 -20.840 1.00 87.54 30 PRO C CA 1
ATOM 3126 C C . PRO C 2 31 ? -22.225 4.543 -19.414 1.00 83.82 30 PRO C C 1
ATOM 3127 O O . PRO C 2 31 ? -23.153 5.330 -19.214 1.00 84.78 30 PRO C O 1
ATOM 3131 N N . ARG C 2 32 ? -21.660 3.814 -18.452 1.00 79.39 31 ARG C N 1
ATOM 3132 C CA . ARG C 2 32 ? -22.063 3.907 -17.041 1.00 76.71 31 ARG C CA 1
ATOM 3133 C C . ARG C 2 32 ? -21.590 5.205 -16.392 1.00 72.73 31 ARG C C 1
ATOM 3134 O O . ARG C 2 32 ? -22.329 5.808 -15.611 1.00 73.47 31 ARG C O 1
ATOM 3142 N N . VAL C 2 33 ? -20.363 5.618 -16.719 1.00 68.46 32 VAL C N 1
ATOM 3143 C CA . VAL C 2 33 ? -19.790 6.886 -16.247 1.00 64.44 32 VAL C CA 1
ATOM 3144 C C . VAL C 2 33 ? -20.461 8.077 -16.950 1.00 62.77 32 VAL C C 1
ATOM 3145 O O . VAL C 2 33 ? -20.848 9.045 -16.283 1.00 59.57 32 VAL C O 1
ATOM 3149 N N . ARG C 2 34 ? -20.603 7.984 -18.280 1.00 63.19 33 ARG C N 1
ATOM 3150 C CA . ARG C 2 34 ? -21.234 9.026 -19.105 1.00 63.40 33 ARG C CA 1
ATOM 3151 C C . ARG C 2 34 ? -22.567 9.457 -18.511 1.00 60.40 33 ARG C C 1
ATOM 3152 O O . ARG C 2 34 ? -22.771 10.643 -18.259 1.00 58.68 33 ARG C O 1
ATOM 3160 N N . GLU C 2 35 ? -23.439 8.485 -18.242 1.00 59.73 34 GLU C N 1
ATOM 3161 C CA . GLU C 2 35 ? -24.767 8.754 -17.679 1.00 59.39 34 GLU C CA 1
ATOM 3162 C C . GLU C 2 35 ? -24.753 9.411 -16.304 1.00 56.29 34 GLU C C 1
ATOM 3163 O O . GLU C 2 35 ? -25.580 10.286 -16.043 1.00 56.80 34 GLU C O 1
ATOM 3169 N N . LEU C 2 36 ? -23.815 8.998 -15.441 1.00 52.96 35 LEU C N 1
ATOM 3170 C CA . LEU C 2 36 ? -23.623 9.640 -14.130 1.00 49.52 35 LEU C CA 1
ATOM 3171 C C . LEU C 2 36 ? -23.134 11.066 -14.293 1.00 47.03 35 LEU C C 1
ATOM 3172 O O . LEU C 2 36 ? -23.646 11.965 -13.637 1.00 44.80 35 LEU C O 1
ATOM 3177 N N . ALA C 2 37 ? -22.162 11.255 -15.183 1.00 47.07 36 ALA C N 1
ATOM 3178 C CA . ALA C 2 37 ? -21.596 12.566 -15.476 1.00 48.26 36 ALA C CA 1
ATOM 3179 C C . ALA C 2 37 ? -22.641 13.524 -16.067 1.00 51.58 36 ALA C C 1
ATOM 3180 O O . ALA C 2 37 ? -22.662 14.710 -15.718 1.00 51.71 36 ALA C O 1
ATOM 3182 N N . ARG C 2 38 ? -23.518 12.996 -16.928 1.00 54.23 37 ARG C N 1
ATOM 3183 C CA . ARG C 2 38 ? -24.625 13.772 -17.498 1.00 58.01 37 ARG C CA 1
ATOM 3184 C C . ARG C 2 38 ? -25.627 14.196 -16.429 1.00 56.52 37 ARG C C 1
ATOM 3185 O O . ARG C 2 38 ? -26.086 15.338 -16.439 1.00 56.56 37 ARG C O 1
ATOM 3193 N N . GLU C 2 39 ? -25.934 13.279 -15.508 1.00 55.75 38 GLU C N 1
ATOM 3194 C CA . GLU C 2 39 ? -26.820 13.571 -14.378 1.00 56.15 38 GLU C CA 1
ATOM 3195 C C . GLU C 2 39 ? -26.263 14.641 -13.439 1.00 53.61 38 GLU C C 1
ATOM 3196 O O . GLU C 2 39 ? -27.016 15.479 -12.932 1.00 54.00 38 GLU C O 1
ATOM 3202 N N . LEU C 2 40 ? -24.946 14.607 -13.224 1.00 50.88 39 LEU C N 1
ATOM 3203 C CA . LEU C 2 40 ? -24.250 15.602 -12.410 1.00 49.49 39 LEU C CA 1
ATOM 3204 C C . LEU C 2 40 ? -24.278 16.984 -13.065 1.00 50.24 39 LEU C C 1
ATOM 3205 O O . LEU C 2 40 ? -24.532 17.979 -12.392 1.00 48.60 39 LEU C O 1
ATOM 3210 N N . LYS C 2 41 ? -24.027 17.027 -14.375 1.00 53.27 40 LYS C N 1
ATOM 3211 C CA . LYS C 2 41 ? -24.132 18.263 -15.166 1.00 55.80 40 LYS C CA 1
ATOM 3212 C C . LYS C 2 41 ? -25.553 18.825 -15.107 1.00 55.84 40 LYS C C 1
ATOM 3213 O O . LYS C 2 41 ? -25.724 20.034 -14.937 1.00 54.55 40 LYS C O 1
ATOM 3219 N N . ARG C 2 42 ? -26.547 17.934 -15.228 1.00 57.35 41 ARG C N 1
ATOM 3220 C CA . ARG C 2 42 ? -27.972 18.288 -15.175 1.00 59.17 41 ARG C CA 1
ATOM 3221 C C . ARG C 2 42 ? -28.343 18.949 -13.846 1.00 57.97 41 ARG C C 1
ATOM 3222 O O . ARG C 2 42 ? -28.986 20.019 -13.827 1.00 58.89 41 ARG C O 1
ATOM 3230 N N . LEU C 2 43 ? -27.913 18.327 -12.745 1.00 55.54 42 LEU C N 1
ATOM 3231 C CA . LEU C 2 43 ? -28.148 18.879 -11.410 1.00 54.30 42 LEU C CA 1
ATOM 3232 C C . LEU C 2 43 ? -27.402 20.200 -11.184 1.00 52.42 42 LEU C C 1
ATOM 3233 O O . LEU C 2 43 ? -27.902 21.065 -10.464 1.00 51.82 42 LEU C O 1
ATOM 3238 N N . ALA C 2 44 ? -26.222 20.345 -11.797 1.00 50.84 43 ALA C N 1
ATOM 3239 C CA . ALA C 2 44 ? -25.433 21.584 -11.721 1.00 51.05 43 ALA C CA 1
ATOM 3240 C C . ALA C 2 44 ? -26.134 22.756 -12.417 1.00 52.46 43 ALA C C 1
ATOM 3241 O O . ALA C 2 44 ? -26.165 23.870 -11.890 1.00 52.29 43 ALA C O 1
ATOM 3243 N N . GLN C 2 45 ? -26.696 22.484 -13.595 1.00 53.74 44 GLN C N 1
ATOM 3244 C CA . GLN C 2 45 ? -27.375 23.498 -14.407 1.00 55.50 44 GLN C CA 1
ATOM 3245 C C . GLN C 2 45 ? -28.710 23.921 -13.798 1.00 57.00 44 GLN C C 1
ATOM 3246 O O . GLN C 2 45 ? -29.030 25.114 -13.786 1.00 57.47 44 GLN C O 1
ATOM 3252 N N . GLU C 2 46 ? -29.445 22.947 -13.252 1.00 59.16 45 GLU C N 1
ATOM 3253 C CA . GLU C 2 46 ? -30.695 23.201 -12.524 1.00 61.19 45 GLU C CA 1
ATOM 3254 C C . GLU C 2 46 ? -30.478 23.962 -11.209 1.00 61.33 45 GLU C C 1
ATOM 3255 O O . GLU C 2 46 ? -31.342 24.724 -10.776 1.00 62.10 45 GLU C O 1
ATOM 3261 N N . ALA C 2 47 ? -29.323 23.746 -10.579 1.00 60.61 46 ALA C N 1
ATOM 3262 C CA . ALA C 2 47 ? -28.920 24.510 -9.396 1.00 59.77 46 ALA C CA 1
ATOM 3263 C C . ALA C 2 47 ? -28.558 25.955 -9.753 1.00 60.15 46 ALA C C 1
ATOM 3264 O O . ALA C 2 47 ? -28.908 26.877 -9.024 1.00 59.16 46 ALA C O 1
ATOM 3266 N N . ALA C 2 48 ? -27.851 26.132 -10.870 1.00 61.23 47 ALA C N 1
ATOM 3267 C CA . ALA C 2 48 ? -27.470 27.450 -11.383 1.00 63.99 47 ALA C CA 1
ATOM 3268 C C . ALA C 2 48 ? -28.706 28.276 -11.760 1.00 66.25 47 ALA C C 1
ATOM 3269 O O . ALA C 2 48 ? -28.744 29.483 -11.495 1.00 65.71 47 ALA C O 1
ATOM 3271 N N . GLU C 2 49 ? -29.704 27.609 -12.355 1.00 68.64 48 GLU C N 1
ATOM 3272 C CA . GLU C 2 49 ? -30.970 28.234 -12.754 1.00 72.20 48 GLU C CA 1
ATOM 3273 C C . GLU C 2 49 ? -31.869 28.628 -11.578 1.00 73.90 48 GLU C C 1
ATOM 3274 O O . GLU C 2 49 ? -32.541 29.658 -11.638 1.00 75.71 48 GLU C O 1
ATOM 3280 N N . GLU C 2 50 ? -31.884 27.803 -10.529 1.00 74.15 49 GLU C N 1
ATOM 3281 C CA . GLU C 2 50 ? -32.666 28.081 -9.315 1.00 76.86 49 GLU C CA 1
ATOM 3282 C C . GLU C 2 50 ? -32.081 29.201 -8.447 1.00 76.53 49 GLU C C 1
ATOM 3283 O O . GLU C 2 50 ? -32.814 29.851 -7.697 1.00 77.09 49 GLU C O 1
ATOM 3289 N N . VAL C 2 51 ? -30.766 29.409 -8.541 1.00 76.22 50 VAL C N 1
ATOM 3290 C CA . VAL C 2 51 ? -30.116 30.576 -7.931 1.00 78.88 50 VAL C CA 1
ATOM 3291 C C . VAL C 2 51 ? -30.522 31.841 -8.701 1.00 82.71 50 VAL C C 1
ATOM 3292 O O . VAL C 2 51 ? -30.762 32.885 -8.091 1.00 81.74 50 VAL C O 1
ATOM 3296 N N . LYS C 2 52 ? -30.618 31.729 -10.031 1.00 87.01 51 LYS C N 1
ATOM 3297 C CA . LYS C 2 52 ? -31.023 32.851 -10.897 1.00 92.75 51 LYS C CA 1
ATOM 3298 C C . LYS C 2 52 ? -32.495 33.277 -10.717 1.00 96.70 51 LYS C C 1
ATOM 3299 O O . LYS C 2 52 ? -32.825 34.437 -10.946 1.00 99.39 51 LYS C O 1
ATOM 3305 N N . ARG C 2 53 ? -33.357 32.337 -10.318 1.00 100.36 52 ARG C N 1
ATOM 3306 C CA . ARG C 2 53 ? -34.750 32.628 -9.948 1.00 105.12 52 ARG C CA 1
ATOM 3307 C C . ARG C 2 53 ? -34.863 33.418 -8.640 1.00 108.39 52 ARG C C 1
ATOM 3308 O O . ARG C 2 53 ? -35.680 34.339 -8.537 1.00 107.89 52 ARG C O 1
ATOM 3316 N N . ASP C 2 54 ? -34.042 33.054 -7.653 1.00 111.67 53 ASP C N 1
ATOM 3317 C CA . ASP C 2 54 ? -33.995 33.743 -6.357 1.00 115.45 53 ASP C CA 1
ATOM 3318 C C . ASP C 2 54 ? -32.589 34.298 -6.050 1.00 119.49 53 ASP C C 1
ATOM 3319 O O . ASP C 2 54 ? -31.894 33.768 -5.173 1.00 117.24 53 ASP C O 1
ATOM 3324 N N . PRO C 2 55 ? -32.163 35.371 -6.769 1.00 124.31 54 PRO C N 1
ATOM 3325 C CA . PRO C 2 55 ? -30.777 35.855 -6.620 1.00 126.99 54 PRO C CA 1
ATOM 3326 C C . PRO C 2 55 ? -30.500 36.584 -5.292 1.00 131.54 54 PRO C C 1
ATOM 3327 O O . PRO C 2 55 ? -29.403 36.460 -4.744 1.00 130.47 54 PRO C O 1
ATOM 3331 N N . SER C 2 56 ? -31.493 37.321 -4.792 1.00 136.86 55 SER C N 1
ATOM 3332 C CA . SER C 2 56 ? -31.400 38.036 -3.520 1.00 139.58 55 SER C CA 1
ATOM 3333 C C . SER C 2 56 ? -32.174 37.297 -2.411 1.00 141.37 55 SER C C 1
ATOM 3334 O O . SER C 2 56 ? -32.936 37.907 -1.647 1.00 143.79 55 SER C O 1
ATOM 3337 N N . SER C 2 57 ? -31.964 35.980 -2.340 1.00 140.35 56 SER C N 1
ATOM 3338 C CA . SER C 2 57 ? -32.618 35.117 -1.352 1.00 139.64 56 SER C CA 1
ATOM 3339 C C . SER C 2 57 ? -31.591 34.419 -0.458 1.00 136.73 56 SER C C 1
ATOM 3340 O O . SER C 2 57 ? -30.930 33.469 -0.885 1.00 135.89 56 SER C O 1
ATOM 3343 N N . SER C 2 58 ? -31.466 34.910 0.775 1.00 134.92 57 SER C N 1
ATOM 3344 C CA . SER C 2 58 ? -30.518 34.376 1.762 1.00 132.26 57 SER C CA 1
ATOM 3345 C C . SER C 2 58 ? -30.928 32.999 2.316 1.00 130.88 57 SER C C 1
ATOM 3346 O O . SER C 2 58 ? -30.066 32.200 2.711 1.00 125.45 57 SER C O 1
ATOM 3349 N N . ASP C 2 59 ? -32.239 32.734 2.317 1.00 132.27 58 ASP C N 1
ATOM 3350 C CA . ASP C 2 59 ? -32.831 31.543 2.953 1.00 129.46 58 ASP C CA 1
ATOM 3351 C C . ASP C 2 59 ? -32.471 30.230 2.253 1.00 125.69 58 ASP C C 1
ATOM 3352 O O . ASP C 2 59 ? -31.716 29.423 2.802 1.00 125.39 58 ASP C O 1
ATOM 3357 N N . VAL C 2 60 ? -32.996 30.040 1.040 1.00 121.26 59 VAL C N 1
ATOM 3358 C CA . VAL C 2 60 ? -32.894 28.767 0.302 1.00 117.34 59 VAL C CA 1
ATOM 3359 C C . VAL C 2 60 ? -31.501 28.541 -0.323 1.00 114.15 59 VAL C C 1
ATOM 3360 O O . VAL C 2 60 ? -31.185 27.425 -0.747 1.00 112.33 59 VAL C O 1
ATOM 3364 N N . ASN C 2 61 ? -30.672 29.589 -0.347 1.00 111.53 60 ASN C N 1
ATOM 3365 C CA . ASN C 2 61 ? -29.305 29.527 -0.905 1.00 108.82 60 ASN C CA 1
ATOM 3366 C C . ASN C 2 61 ? -28.292 28.659 -0.128 1.00 105.63 60 ASN C C 1
ATOM 3367 O O . ASN C 2 61 ? -27.177 28.436 -0.614 1.00 103.44 60 ASN C O 1
ATOM 3372 N N . GLU C 2 62 ? -28.679 28.180 1.057 1.00 100.95 61 GLU C N 1
ATOM 3373 C CA . GLU C 2 62 ? -27.857 27.251 1.844 1.00 94.99 61 GLU C CA 1
ATOM 3374 C C . GLU C 2 62 ? -28.092 25.780 1.486 1.00 91.42 61 GLU C C 1
ATOM 3375 O O . GLU C 2 62 ? -27.146 24.986 1.480 1.00 91.38 61 GLU C O 1
ATOM 3381 N N . ALA C 2 63 ? -29.346 25.426 1.192 1.00 87.55 62 ALA C N 1
ATOM 3382 C CA . ALA C 2 63 ? -29.692 24.086 0.700 1.00 83.64 62 ALA C CA 1
ATOM 3383 C C . ALA C 2 63 ? -29.112 23.830 -0.695 1.00 80.74 62 ALA C C 1
ATOM 3384 O O . ALA C 2 63 ? -28.736 22.689 -1.009 1.00 81.12 62 ALA C O 1
ATOM 3386 N N . LEU C 2 64 ? -29.045 24.890 -1.514 1.00 77.34 63 LEU C N 1
ATOM 3387 C CA . LEU C 2 64 ? -28.427 24.826 -2.842 1.00 74.21 63 LEU C CA 1
ATOM 3388 C C . LEU C 2 64 ? -26.895 24.884 -2.795 1.00 70.83 63 LEU C C 1
ATOM 3389 O O . LEU C 2 64 ? -26.233 24.422 -3.728 1.00 69.48 63 LEU C O 1
ATOM 3394 N N . LYS C 2 65 ? -26.348 25.457 -1.724 1.00 69.07 64 LYS C N 1
ATOM 3395 C CA . LYS C 2 65 ? -24.905 25.419 -1.458 1.00 67.38 64 LYS C CA 1
ATOM 3396 C C . LYS C 2 65 ? -24.461 23.974 -1.199 1.00 63.85 64 LYS C C 1
ATOM 3397 O O . LYS C 2 65 ? -23.424 23.558 -1.722 1.00 62.29 64 LYS C O 1
ATOM 3403 N N . LEU C 2 66 ? -25.254 23.224 -0.423 1.00 61.42 65 LEU C N 1
ATOM 3404 C CA . LEU C 2 66 ? -24.983 21.800 -0.175 1.00 59.47 65 LEU C CA 1
ATOM 3405 C C . LEU C 2 66 ? -25.078 20.955 -1.453 1.00 56.26 65 LEU C C 1
ATOM 3406 O O . LEU C 2 66 ? -24.230 20.080 -1.669 1.00 56.30 65 LEU C O 1
ATOM 3411 N N . ILE C 2 67 ? -26.074 21.232 -2.301 1.00 53.09 66 ILE C N 1
ATOM 3412 C CA . ILE C 2 67 ? -26.219 20.535 -3.589 1.00 51.33 66 ILE C CA 1
ATOM 3413 C C . ILE C 2 67 ? -24.994 20.741 -4.500 1.00 48.48 66 ILE C C 1
ATOM 3414 O O . ILE C 2 67 ? -24.461 19.765 -5.046 1.00 48.50 66 ILE C O 1
ATOM 3419 N N . VAL C 2 68 ? -24.548 21.994 -4.635 1.00 45.59 67 VAL C N 1
ATOM 3420 C CA . VAL C 2 68 ? -23.347 22.332 -5.412 1.00 45.05 67 VAL C CA 1
ATOM 3421 C C . VAL C 2 68 ? -22.096 21.659 -4.834 1.00 44.57 67 VAL C C 1
ATOM 3422 O O . VAL C 2 68 ? -21.278 21.143 -5.590 1.00 43.96 67 VAL C O 1
ATOM 3426 N N . GLU C 2 69 ? -21.972 21.641 -3.508 1.00 45.50 68 GLU C N 1
ATOM 3427 C CA . GLU C 2 69 ? -20.897 20.917 -2.808 1.00 44.76 68 GLU C CA 1
ATOM 3428 C C . GLU C 2 69 ? -20.937 19.437 -3.128 1.00 42.19 68 GLU C C 1
ATOM 3429 O O . GLU C 2 69 ? -19.919 18.862 -3.495 1.00 40.98 68 GLU C O 1
ATOM 3435 N N . ALA C 2 70 ? -22.119 18.835 -2.988 1.00 40.76 69 ALA C N 1
ATOM 3436 C CA . ALA C 2 70 ? -22.329 17.417 -3.322 1.00 39.82 69 ALA C CA 1
ATOM 3437 C C . ALA C 2 70 ? -21.876 17.096 -4.746 1.00 39.00 69 ALA C C 1
ATOM 3438 O O . ALA C 2 70 ? -21.149 16.124 -4.951 1.00 39.49 69 ALA C O 1
ATOM 3440 N N . ILE C 2 71 ? -22.268 17.941 -5.701 1.00 38.94 70 ILE C N 1
ATOM 3441 C CA . ILE C 2 71 ? -21.958 17.743 -7.119 1.00 39.13 70 ILE C CA 1
ATOM 3442 C C . ILE C 2 71 ? -20.463 17.822 -7.346 1.00 38.00 70 ILE C C 1
ATOM 3443 O O . ILE C 2 71 ? -19.919 16.945 -7.995 1.00 37.82 70 ILE C O 1
ATOM 3448 N N . GLU C 2 72 ? -19.813 18.851 -6.797 1.00 37.63 71 GLU C N 1
ATOM 3449 C CA . GLU C 2 72 ? -18.353 19.016 -6.878 1.00 37.87 71 GLU C CA 1
ATOM 3450 C C . GLU C 2 72 ? -17.582 17.820 -6.348 1.00 36.62 71 GLU C C 1
ATOM 3451 O O . GLU C 2 72 ? -16.589 17.425 -6.951 1.00 36.59 71 GLU C O 1
ATOM 3457 N N . ALA C 2 73 ? -18.041 17.260 -5.224 1.00 34.88 72 ALA C N 1
ATOM 3458 C CA . ALA C 2 73 ? -17.400 16.124 -4.578 1.00 33.97 72 ALA C CA 1
ATOM 3459 C C . ALA C 2 73 ? -17.634 14.848 -5.410 1.00 33.89 72 ALA C C 1
ATOM 3460 O O . ALA C 2 73 ? -16.692 14.075 -5.623 1.00 33.83 72 ALA C O 1
ATOM 3462 N N . ALA C 2 74 ? -18.870 14.675 -5.912 1.00 32.98 73 ALA C N 1
ATOM 3463 C CA . ALA C 2 74 ? -19.246 13.541 -6.759 1.00 32.37 73 ALA C CA 1
ATOM 3464 C C . ALA C 2 74 ? -18.460 13.494 -8.069 1.00 32.47 73 ALA C C 1
ATOM 3465 O O . ALA C 2 74 ? -18.061 12.426 -8.510 1.00 31.96 73 ALA C O 1
ATOM 3467 N N . VAL C 2 75 ? -18.220 14.661 -8.659 1.00 33.59 74 VAL C N 1
ATOM 3468 C CA . VAL C 2 75 ? -17.383 14.795 -9.856 1.00 34.33 74 VAL C CA 1
ATOM 3469 C C . VAL C 2 75 ? -15.938 14.416 -9.536 1.00 34.41 74 VAL C C 1
ATOM 3470 O O . VAL C 2 75 ? -15.345 13.636 -10.280 1.00 36.19 74 VAL C O 1
ATOM 3474 N N . ASP C 2 76 ? -15.394 14.937 -8.432 1.00 33.81 75 ASP C N 1
ATOM 3475 C CA . ASP C 2 76 ? -14.089 14.502 -7.905 1.00 33.49 75 ASP C CA 1
ATOM 3476 C C . ASP C 2 76 ? -14.011 12.989 -7.780 1.00 32.07 75 ASP C C 1
ATOM 3477 O O . ASP C 2 76 ? -13.006 12.401 -8.199 1.00 32.45 75 ASP C O 1
ATOM 3482 N N . ALA C 2 77 ? -15.057 12.375 -7.210 1.00 30.79 76 ALA C N 1
ATOM 3483 C CA . ALA C 2 77 ? -15.115 10.926 -7.007 1.00 30.66 76 ALA C CA 1
ATOM 3484 C C . ALA C 2 77 ? -15.134 10.178 -8.347 1.00 31.51 76 ALA C C 1
ATOM 3485 O O . ALA C 2 77 ? -14.472 9.154 -8.514 1.00 30.86 76 ALA C O 1
ATOM 3487 N N . LEU C 2 78 ? -15.883 10.726 -9.304 1.00 33.10 77 LEU C N 1
ATOM 3488 C CA . LEU C 2 78 ? -15.939 10.183 -10.649 1.00 34.90 77 LEU C CA 1
ATOM 3489 C C . LEU C 2 78 ? -14.592 10.259 -11.347 1.00 35.14 77 LEU C C 1
ATOM 3490 O O . LEU C 2 78 ? -14.173 9.273 -11.952 1.00 35.00 77 LEU C O 1
ATOM 3495 N N . GLU C 2 79 ? -13.900 11.401 -11.236 1.00 35.43 78 GLU C N 1
ATOM 3496 C CA . GLU C 2 79 ? -12.553 11.543 -11.831 1.00 36.69 78 GLU C CA 1
ATOM 3497 C C . GLU C 2 79 ? -11.557 10.541 -11.224 1.00 36.12 78 GLU C C 1
ATOM 3498 O O . GLU C 2 79 ? -10.761 9.931 -11.954 1.00 36.32 78 GLU C O 1
ATOM 3504 N N . ALA C 2 80 ? -11.653 10.339 -9.906 1.00 34.25 79 ALA C N 1
ATOM 3505 C CA . ALA C 2 80 ? -10.792 9.398 -9.200 1.00 34.23 79 ALA C CA 1
ATOM 3506 C C . ALA C 2 80 ? -11.098 7.931 -9.574 1.00 34.69 79 ALA C C 1
ATOM 3507 O O . ALA C 2 80 ? -10.178 7.123 -9.724 1.00 34.33 79 ALA C O 1
ATOM 3509 N N . ALA C 2 81 ? -12.383 7.609 -9.729 1.00 35.43 80 ALA C N 1
ATOM 3510 C CA . ALA C 2 81 ? -12.833 6.287 -10.190 1.00 37.95 80 ALA C CA 1
ATOM 3511 C C . ALA C 2 81 ? -12.262 5.962 -11.570 1.00 40.70 80 ALA C C 1
ATOM 3512 O O . ALA C 2 81 ? -11.818 4.832 -11.809 1.00 41.30 80 ALA C O 1
ATOM 3514 N N . GLU C 2 82 ? -12.257 6.965 -12.449 1.00 42.52 81 GLU C N 1
ATOM 3515 C CA . GLU C 2 82 ? -11.704 6.868 -13.791 1.00 45.14 81 GLU C CA 1
ATOM 3516 C C . GLU C 2 82 ? -10.211 6.501 -13.779 1.00 44.02 81 GLU C C 1
ATOM 3517 O O . GLU C 2 82 ? -9.747 5.763 -14.646 1.00 43.99 81 GLU C O 1
ATOM 3523 N N . ARG C 2 83 ? -9.466 7.001 -12.794 1.00 43.22 82 ARG C N 1
ATOM 3524 C CA . ARG C 2 83 ? -8.034 6.696 -12.676 1.00 43.28 82 ARG C CA 1
ATOM 3525 C C . ARG C 2 83 ? -7.757 5.494 -11.753 1.00 41.88 82 ARG C C 1
ATOM 3526 O O . ARG C 2 83 ? -6.613 5.281 -11.368 1.00 43.34 82 ARG C O 1
ATOM 3534 N N . THR C 2 84 ? -8.788 4.719 -11.395 1.00 38.73 83 THR C N 1
ATOM 3535 C CA . THR C 2 84 ? -8.652 3.534 -10.515 1.00 36.28 83 THR C CA 1
ATOM 3536 C C . THR C 2 84 ? -8.517 2.238 -11.324 1.00 36.84 83 THR C C 1
ATOM 3537 O O . THR C 2 84 ? -9.391 1.929 -12.141 1.00 36.13 83 THR C O 1
ATOM 3541 N N . GLY C 2 85 ? -7.438 1.488 -11.067 1.00 37.04 84 GLY C N 1
ATOM 3542 C CA . GLY C 2 85 ? -7.092 0.274 -11.835 1.00 37.41 84 GLY C CA 1
ATOM 3543 C C . GLY C 2 85 ? -8.001 -0.926 -11.652 1.00 37.59 84 GLY C C 1
ATOM 3544 O O . GLY C 2 85 ? -8.276 -1.651 -12.611 1.00 39.00 84 GLY C O 1
ATOM 3545 N N . ASP C 2 86 ? -8.487 -1.117 -10.427 1.00 37.81 85 ASP C N 1
ATOM 3546 C CA . ASP C 2 86 ? -9.274 -2.290 -10.026 1.00 38.68 85 ASP C CA 1
ATOM 3547 C C . ASP C 2 86 ? -10.746 -2.051 -10.301 1.00 38.12 85 ASP C C 1
ATOM 3548 O O . ASP C 2 86 ? -11.323 -1.109 -9.731 1.00 36.12 85 ASP C O 1
ATOM 3553 N N . PRO C 2 87 ? -11.369 -2.919 -11.138 1.00 39.31 86 PRO C N 1
ATOM 3554 C CA . PRO C 2 87 ? -12.784 -2.740 -11.510 1.00 40.19 86 PRO C CA 1
ATOM 3555 C C . PRO C 2 87 ? -13.770 -2.872 -10.344 1.00 40.38 86 PRO C C 1
ATOM 3556 O O . PRO C 2 87 ? -14.811 -2.210 -10.372 1.00 40.15 86 PRO C O 1
ATOM 3560 N N . GLU C 2 88 ? -13.436 -3.698 -9.343 1.00 40.88 87 GLU C N 1
ATOM 3561 C CA . GLU C 2 88 ? -14.255 -3.851 -8.136 1.00 42.18 87 GLU C CA 1
ATOM 3562 C C . GLU C 2 88 ? -14.379 -2.503 -7.385 1.00 40.80 87 GLU C C 1
ATOM 3563 O O . GLU C 2 88 ? -15.485 -2.066 -7.062 1.00 41.49 87 GLU C O 1
ATOM 3569 N N . VAL C 2 89 ? -13.240 -1.850 -7.151 1.00 38.30 88 VAL C N 1
ATOM 3570 C CA . VAL C 2 89 ? -13.187 -0.534 -6.512 1.00 36.40 88 VAL C CA 1
ATOM 3571 C C . VAL C 2 89 ? -13.915 0.510 -7.400 1.00 36.39 88 VAL C C 1
ATOM 3572 O O . VAL C 2 89 ? -14.690 1.345 -6.905 1.00 35.00 88 VAL C O 1
ATOM 3576 N N . ARG C 2 90 ? -13.677 0.438 -8.706 1.00 36.67 89 ARG C N 1
ATOM 3577 C CA . ARG C 2 90 ? -14.323 1.348 -9.643 1.00 37.55 89 ARG C CA 1
ATOM 3578 C C . ARG C 2 90 ? -15.835 1.229 -9.484 1.00 38.14 89 ARG C C 1
ATOM 3579 O O . ARG C 2 90 ? -16.525 2.219 -9.239 1.00 37.43 89 ARG C O 1
ATOM 3587 N N . GLU C 2 91 ? -16.341 0.008 -9.626 1.00 39.55 90 GLU C N 1
ATOM 3588 C CA . GLU C 2 91 ? -17.766 -0.263 -9.478 1.00 41.56 90 GLU C CA 1
ATOM 3589 C C . GLU C 2 91 ? -18.311 0.287 -8.158 1.00 39.74 90 GLU C C 1
ATOM 3590 O O . GLU C 2 91 ? -19.402 0.867 -8.141 1.00 40.33 90 GLU C O 1
ATOM 3596 N N . LEU C 2 92 ? -17.551 0.130 -7.069 1.00 38.07 91 LEU C N 1
ATOM 3597 C CA . LEU C 2 92 ? -17.994 0.615 -5.764 1.00 36.66 91 LEU C CA 1
ATOM 3598 C C . LEU C 2 92 ? -18.058 2.128 -5.738 1.00 36.14 91 LEU C C 1
ATOM 3599 O O . LEU C 2 92 ? -19.027 2.688 -5.231 1.00 36.90 91 LEU C O 1
ATOM 3604 N N . ALA C 2 93 ? -17.052 2.780 -6.326 1.00 35.95 92 ALA C N 1
ATOM 3605 C CA . ALA C 2 93 ? -16.989 4.245 -6.412 1.00 35.92 92 ALA C CA 1
ATOM 3606 C C . ALA C 2 93 ? -18.152 4.834 -7.220 1.00 37.69 92 ALA C C 1
ATOM 3607 O O . ALA C 2 93 ? -18.781 5.804 -6.779 1.00 36.62 92 ALA C O 1
ATOM 3609 N N . ARG C 2 94 ? -18.439 4.227 -8.374 1.00 39.66 93 ARG C N 1
ATOM 3610 C CA . ARG C 2 94 ? -19.583 4.609 -9.214 1.00 42.46 93 ARG C CA 1
ATOM 3611 C C . ARG C 2 94 ? -20.911 4.483 -8.471 1.00 42.88 93 ARG C C 1
ATOM 3612 O O . ARG C 2 94 ? -21.792 5.326 -8.638 1.00 42.31 93 ARG C O 1
ATOM 3620 N N . GLU C 2 95 ? -21.045 3.442 -7.647 1.00 44.26 94 GLU C N 1
ATOM 3621 C CA . GLU C 2 95 ? -22.254 3.265 -6.844 1.00 45.83 94 GLU C CA 1
ATOM 3622 C C . GLU C 2 95 ? -22.437 4.336 -5.784 1.00 43.90 94 GLU C C 1
ATOM 3623 O O . GLU C 2 95 ? -23.563 4.737 -5.514 1.00 44.89 94 GLU C O 1
ATOM 3629 N N . LEU C 2 96 ? -21.334 4.808 -5.211 1.00 42.11 95 LEU C N 1
ATOM 3630 C CA . LEU C 2 96 ? -21.374 5.916 -4.263 1.00 41.76 95 LEU C CA 1
ATOM 3631 C C . LEU C 2 96 ? -21.810 7.226 -4.925 1.00 40.34 95 LEU C C 1
ATOM 3632 O O . LEU C 2 96 ? -22.621 7.954 -4.365 1.00 39.82 95 LEU C O 1
ATOM 3637 N N . VAL C 2 97 ? -21.269 7.499 -6.110 1.00 40.69 96 VAL C N 1
ATOM 3638 C CA . VAL C 2 97 ? -21.662 8.644 -6.941 1.00 42.03 96 VAL C CA 1
ATOM 3639 C C . VAL C 2 97 ? -23.159 8.574 -7.286 1.00 43.18 96 VAL C C 1
ATOM 3640 O O . VAL C 2 97 ? -23.861 9.573 -7.150 1.00 44.10 96 VAL C O 1
ATOM 3644 N N . ARG C 2 98 ? -23.626 7.390 -7.685 1.00 44.49 97 ARG C N 1
ATOM 3645 C CA . ARG C 2 98 ? -25.043 7.128 -7.985 1.00 47.92 97 ARG C CA 1
ATOM 3646 C C . ARG C 2 98 ? -25.930 7.480 -6.798 1.00 47.55 97 ARG C C 1
ATOM 3647 O O . ARG C 2 98 ? -26.958 8.154 -6.975 1.00 48.53 97 ARG C O 1
ATOM 3655 N N . LEU C 2 99 ? -25.510 7.049 -5.604 1.00 46.08 98 LEU C N 1
ATOM 3656 C CA . LEU C 2 99 ? -26.260 7.280 -4.371 1.00 46.72 98 LEU C CA 1
ATOM 3657 C C . LEU C 2 99 ? -26.273 8.763 -3.992 1.00 46.21 98 LEU C C 1
ATOM 3658 O O . LEU C 2 99 ? -27.275 9.261 -3.454 1.00 47.86 98 LEU C O 1
ATOM 3663 N N . ALA C 2 100 ? -25.171 9.454 -4.306 1.00 44.44 99 ALA C N 1
ATOM 3664 C CA . ALA C 2 100 ? -25.057 10.899 -4.141 1.00 44.20 99 ALA C CA 1
ATOM 3665 C C . ALA C 2 100 ? -26.031 11.668 -5.040 1.00 44.52 99 ALA C C 1
ATOM 3666 O O . ALA C 2 100 ? -26.666 12.621 -4.578 1.00 44.36 99 ALA C O 1
ATOM 3668 N N . VAL C 2 101 ? -26.124 11.260 -6.308 1.00 45.41 100 VAL C N 1
ATOM 3669 C CA . VAL C 2 101 ? -27.079 11.828 -7.275 1.00 47.80 100 VAL C CA 1
ATOM 3670 C C . VAL C 2 101 ? -28.516 11.724 -6.719 1.00 49.52 100 VAL C C 1
ATOM 3671 O O . VAL C 2 101 ? -29.215 12.743 -6.623 1.00 49.62 100 VAL C O 1
ATOM 3675 N N . GLU C 2 102 ? -28.914 10.510 -6.311 1.00 51.65 101 GLU C N 1
ATOM 3676 C CA . GLU C 2 102 ? -30.222 10.263 -5.678 1.00 53.93 101 GLU C CA 1
ATOM 3677 C C . GLU C 2 102 ? -30.471 11.103 -4.421 1.00 53.41 101 GLU C C 1
ATOM 3678 O O . GLU C 2 102 ? -31.567 11.622 -4.248 1.00 54.63 101 GLU C O 1
ATOM 3684 N N . ALA C 2 103 ? -29.462 11.239 -3.557 1.00 50.87 102 ALA C N 1
ATOM 3685 C CA . ALA C 2 103 ? -29.612 12.036 -2.341 1.00 50.03 102 ALA C CA 1
ATOM 3686 C C . ALA C 2 103 ? -29.723 13.530 -2.633 1.00 49.52 102 ALA C C 1
ATOM 3687 O O . ALA C 2 103 ? -30.434 14.239 -1.921 1.00 48.70 102 ALA C O 1
ATOM 3689 N N . ALA C 2 104 ? -29.014 13.994 -3.669 1.00 49.93 103 ALA C N 1
ATOM 3690 C CA . ALA C 2 104 ? -29.099 15.385 -4.147 1.00 52.04 103 ALA C CA 1
ATOM 3691 C C . ALA C 2 104 ? -30.495 15.712 -4.698 1.00 54.31 103 ALA C C 1
ATOM 3692 O O . ALA C 2 104 ? -31.036 16.778 -4.408 1.00 55.52 103 ALA C O 1
ATOM 3694 N N . GLU C 2 105 ? -31.058 14.785 -5.477 1.00 57.16 104 GLU C N 1
ATOM 3695 C CA . GLU C 2 105 ? -32.418 14.914 -6.023 1.00 62.01 104 GLU C CA 1
ATOM 3696 C C . GLU C 2 105 ? -33.463 14.987 -4.916 1.00 64.64 104 GLU C C 1
ATOM 3697 O O . GLU C 2 105 ? -34.386 15.792 -4.997 1.00 65.48 104 GLU C O 1
ATOM 3703 N N . GLU C 2 106 ? -33.300 14.152 -3.887 1.00 66.26 105 GLU C N 1
ATOM 3704 C CA . GLU C 2 106 ? -34.159 14.165 -2.693 1.00 69.95 105 GLU C CA 1
ATOM 3705 C C . GLU C 2 106 ? -34.121 15.519 -1.974 1.00 71.50 105 GLU C C 1
ATOM 3706 O O . GLU C 2 106 ? -35.173 16.018 -1.580 1.00 74.01 105 GLU C O 1
ATOM 3712 N N . VAL C 2 107 ? -32.928 16.106 -1.813 1.00 71.18 106 VAL C N 1
ATOM 3713 C CA . VAL C 2 107 ? -32.785 17.437 -1.205 1.00 72.60 106 VAL C CA 1
ATOM 3714 C C . VAL C 2 107 ? -33.511 18.499 -2.041 1.00 76.66 106 VAL C C 1
ATOM 3715 O O . VAL C 2 107 ? -34.202 19.348 -1.489 1.00 77.15 106 VAL C O 1
ATOM 3719 N N . GLN C 2 108 ? -33.378 18.420 -3.365 1.00 79.60 107 GLN C N 1
ATOM 3720 C CA . GLN C 2 108 ? -33.979 19.388 -4.276 1.00 82.76 107 GLN C CA 1
ATOM 3721 C C . GLN C 2 108 ? -35.507 19.315 -4.276 1.00 84.77 107 GLN C C 1
ATOM 3722 O O . GLN C 2 108 ? -36.181 20.334 -4.431 1.00 83.06 107 GLN C O 1
ATOM 3728 N N . ARG C 2 109 ? -36.025 18.100 -4.092 1.00 86.31 108 ARG C N 1
ATOM 3729 C CA . ARG C 2 109 ? -37.460 17.805 -4.059 1.00 87.79 108 ARG C CA 1
ATOM 3730 C C . ARG C 2 109 ? -38.078 18.084 -2.675 1.00 88.79 108 ARG C C 1
ATOM 3731 O O . ARG C 2 109 ? -39.299 18.194 -2.552 1.00 91.65 108 ARG C O 1
ATOM 3739 N N . ASN C 2 110 ? -37.234 18.222 -1.648 1.00 87.57 109 ASN C N 1
ATOM 3740 C CA . ASN C 2 110 ? -37.689 18.428 -0.266 1.00 88.02 109 ASN C CA 1
ATOM 3741 C C . ASN C 2 110 ? -36.670 19.202 0.624 1.00 85.46 109 ASN C C 1
ATOM 3742 O O . ASN C 2 110 ? -36.237 18.692 1.667 1.00 83.92 109 ASN C O 1
ATOM 3747 N N . PRO C 2 111 ? -36.324 20.459 0.242 1.00 84.88 110 PRO C N 1
ATOM 3748 C CA . PRO C 2 111 ? -35.173 21.180 0.832 1.00 84.97 110 PRO C CA 1
ATOM 3749 C C . PRO C 2 111 ? -35.206 21.496 2.333 1.00 86.91 110 PRO C C 1
ATOM 3750 O O . PRO C 2 111 ? -34.157 21.829 2.900 1.00 86.46 110 PRO C O 1
ATOM 3754 N N . SER C 2 112 ? -36.381 21.398 2.960 1.00 88.88 111 SER C N 1
ATOM 3755 C CA . SER C 2 112 ? -36.552 21.771 4.368 1.00 89.92 111 SER C CA 1
ATOM 3756 C C . SER C 2 112 ? -36.473 20.602 5.355 1.00 90.87 111 SER C C 1
ATOM 3757 O O . SER C 2 112 ? -36.386 20.824 6.570 1.00 91.95 111 SER C O 1
ATOM 3760 N N . SER C 2 113 ? -36.494 19.372 4.833 1.00 89.95 112 SER C N 1
ATOM 3761 C CA . SER C 2 113 ? -36.399 18.155 5.651 1.00 89.04 112 SER C CA 1
ATOM 3762 C C . SER C 2 113 ? -34.975 17.950 6.161 1.00 87.72 112 SER C C 1
ATOM 3763 O O . SER C 2 113 ? -34.028 17.911 5.368 1.00 86.85 112 SER C O 1
ATOM 3766 N N . SER C 2 114 ? -34.838 17.816 7.480 1.00 87.28 113 SER C N 1
ATOM 3767 C CA . SER C 2 114 ? -33.533 17.606 8.119 1.00 85.02 113 SER C CA 1
ATOM 3768 C C . SER C 2 114 ? -32.979 16.193 7.902 1.00 83.51 113 SER C C 1
ATOM 3769 O O . SER C 2 114 ? -31.765 16.003 7.903 1.00 81.79 113 SER C O 1
ATOM 3772 N N . ASP C 2 115 ? -33.874 15.220 7.731 1.00 83.85 114 ASP C N 1
ATOM 3773 C CA . ASP C 2 115 ? -33.515 13.820 7.435 1.00 82.26 114 ASP C CA 1
ATOM 3774 C C . ASP C 2 115 ? -32.914 13.676 6.044 1.00 78.59 114 ASP C C 1
ATOM 3775 O O . ASP C 2 115 ? -31.925 12.963 5.856 1.00 77.80 114 ASP C O 1
ATOM 3780 N N . VAL C 2 116 ? -33.521 14.360 5.080 1.00 75.15 115 VAL C N 1
ATOM 3781 C CA . VAL C 2 116 ? -33.090 14.345 3.692 1.00 71.81 115 VAL C CA 1
ATOM 3782 C C . VAL C 2 116 ? -31.750 15.084 3.524 1.00 68.05 115 VAL C C 1
ATOM 3783 O O . VAL C 2 116 ? -30.884 14.647 2.757 1.00 65.58 115 VAL C O 1
ATOM 3787 N N . ASN C 2 117 ? -31.590 16.183 4.259 1.00 65.63 116 ASN C N 1
ATOM 3788 C CA . ASN C 2 117 ? -30.338 16.938 4.298 1.00 63.76 116 ASN C CA 1
ATOM 3789 C C . ASN C 2 117 ? -29.200 16.190 4.992 1.00 62.38 116 ASN C C 1
ATOM 3790 O O . ASN C 2 117 ? -28.048 16.313 4.573 1.00 60.26 116 ASN C O 1
ATOM 3795 N N . GLU C 2 118 ? -29.522 15.424 6.040 1.00 62.96 117 GLU C N 1
ATOM 3796 C CA . GLU C 2 118 ? -28.513 14.621 6.739 1.00 62.10 117 GLU C CA 1
ATOM 3797 C C . GLU C 2 118 ? -27.962 13.486 5.887 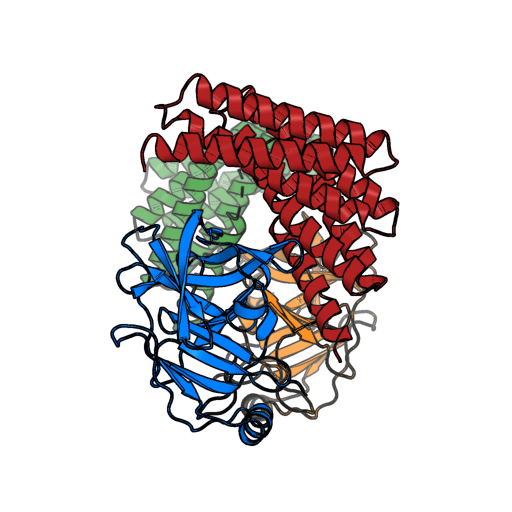1.00 58.65 117 GLU C C 1
ATOM 3798 O O . GLU C 2 118 ? -26.754 13.268 5.871 1.00 57.52 117 GLU C O 1
ATOM 3804 N N . ALA C 2 119 ? -28.849 12.793 5.177 1.00 56.90 118 ALA C N 1
ATOM 3805 C CA . ALA C 2 119 ? -28.479 11.728 4.245 1.00 54.80 118 ALA C CA 1
ATOM 3806 C C . ALA C 2 119 ? -27.485 12.194 3.173 1.00 52.02 118 ALA C C 1
ATOM 3807 O O . ALA C 2 119 ? -26.494 11.499 2.916 1.00 51.84 118 ALA C O 1
ATOM 3809 N N . LEU C 2 120 ? -27.738 13.357 2.566 1.00 49.46 119 LEU C N 1
ATOM 3810 C CA . LEU C 2 120 ? -26.795 13.934 1.608 1.00 47.23 119 LEU C CA 1
ATOM 3811 C C . LEU C 2 120 ? -25.447 14.274 2.264 1.00 45.59 119 LEU C C 1
ATOM 3812 O O . LEU C 2 120 ? -24.407 13.900 1.731 1.00 43.68 119 LEU C O 1
ATOM 3817 N N . HIS C 2 121 ? -25.486 14.960 3.411 1.00 46.02 120 HIS C N 1
ATOM 3818 C CA . HIS C 2 121 ? -24.289 15.288 4.200 1.00 46.76 120 HIS C CA 1
ATOM 3819 C C . HIS C 2 121 ? -23.410 14.056 4.507 1.00 43.98 120 HIS C C 1
ATOM 3820 O O . HIS C 2 121 ? -22.189 14.121 4.362 1.00 43.50 120 HIS C O 1
ATOM 3827 N N . SER C 2 122 ? -24.037 12.951 4.908 1.00 42.46 121 SER C N 1
ATOM 3828 C CA . SER C 2 122 ? -23.343 11.697 5.207 1.00 40.82 121 SER C CA 1
ATOM 3829 C C . SER C 2 122 ? -22.663 11.092 3.986 1.00 39.49 121 SER C C 1
ATOM 3830 O O . SER C 2 122 ? -21.563 10.513 4.100 1.00 39.30 121 SER C O 1
ATOM 3833 N N . ILE C 2 123 ? -23.321 11.213 2.831 1.00 37.11 122 ILE C N 1
ATOM 3834 C CA . ILE C 2 123 ? -22.768 10.712 1.570 1.00 35.79 122 ILE C CA 1
ATOM 3835 C C . ILE C 2 123 ? -21.558 11.539 1.129 1.00 33.47 122 ILE C C 1
ATOM 3836 O O . ILE C 2 123 ? -20.554 10.980 0.698 1.00 32.51 122 ILE C O 1
ATOM 3841 N N . VAL C 2 124 ? -21.660 12.863 1.270 1.00 32.48 123 VAL C N 1
ATOM 3842 C CA . VAL C 2 124 ? -20.579 13.790 0.940 1.00 31.95 123 VAL C CA 1
ATOM 3843 C C . VAL C 2 124 ? -19.359 13.526 1.847 1.00 31.41 123 VAL C C 1
ATOM 3844 O O . VAL C 2 124 ? -18.233 13.431 1.346 1.00 31.67 123 VAL C O 1
ATOM 3848 N N . TYR C 2 125 ? -19.603 13.364 3.144 1.00 30.46 124 TYR C N 1
ATOM 3849 C CA . TYR C 2 125 ? -18.585 12.929 4.095 1.00 30.00 124 TYR C CA 1
ATOM 3850 C C . TYR C 2 125 ? -17.869 11.640 3.598 1.00 29.10 124 TYR C C 1
ATOM 3851 O O . TYR C 2 125 ? -16.631 11.586 3.525 1.00 28.19 124 TYR C O 1
ATOM 3860 N N . ALA C 2 126 ? -18.666 10.636 3.228 1.00 29.01 125 ALA C N 1
ATOM 3861 C CA . ALA C 2 126 ? -18.153 9.350 2.747 1.00 28.65 125 ALA C CA 1
ATOM 3862 C C . ALA C 2 126 ? -17.349 9.486 1.435 1.00 27.94 125 ALA C C 1
ATOM 3863 O O . ALA C 2 126 ? -16.274 8.889 1.297 1.00 27.92 125 ALA C O 1
ATOM 3865 N N . ILE C 2 127 ? -17.870 10.286 0.501 1.00 27.28 126 ILE C N 1
ATOM 3866 C CA . ILE C 2 127 ? -17.201 10.616 -0.772 1.00 26.95 126 ILE C CA 1
ATOM 3867 C C . ILE C 2 127 ? -15.814 11.251 -0.599 1.00 26.27 126 ILE C C 1
ATOM 3868 O O . ILE C 2 127 ? -14.866 10.851 -1.282 1.00 26.34 126 ILE C O 1
ATOM 3873 N N . GLU C 2 128 ? -15.699 12.215 0.317 1.00 26.22 127 GLU C N 1
ATOM 3874 C CA . GLU C 2 128 ? -14.409 12.830 0.684 1.00 25.96 127 GLU C CA 1
ATOM 3875 C C . GLU C 2 128 ? -13.398 11.811 1.214 1.00 25.00 127 GLU C C 1
ATOM 3876 O O . GLU C 2 128 ? -12.212 11.842 0.841 1.00 24.76 127 GLU C O 1
ATOM 3882 N N . ALA C 2 129 ? -13.879 10.890 2.043 1.00 24.58 128 ALA C N 1
ATOM 3883 C CA . ALA C 2 129 ? -13.060 9.766 2.530 1.00 24.05 128 ALA C CA 1
ATOM 3884 C C . ALA C 2 129 ? -12.670 8.863 1.364 1.00 24.07 128 ALA C C 1
ATOM 3885 O O . ALA C 2 129 ? -11.497 8.463 1.260 1.00 23.71 128 ALA C O 1
ATOM 3887 N N . ALA C 2 130 ? -13.635 8.569 0.474 1.00 23.96 129 ALA C N 1
ATOM 3888 C CA . ALA C 2 130 ? -13.359 7.698 -0.687 1.00 24.20 129 ALA C CA 1
ATOM 3889 C C . ALA C 2 130 ? -12.313 8.298 -1.638 1.00 23.94 129 ALA C C 1
ATOM 3890 O O . ALA C 2 130 ? -11.445 7.583 -2.115 1.00 24.11 129 ALA C O 1
ATOM 3892 N N . ILE C 2 131 ? -12.406 9.603 -1.890 1.00 24.14 130 ILE C N 1
ATOM 3893 C CA . ILE C 2 131 ? -11.466 10.326 -2.764 1.00 24.19 130 ILE C CA 1
ATOM 3894 C C . ILE C 2 131 ? -10.045 10.237 -2.213 1.00 24.04 130 ILE C C 1
ATOM 3895 O O . ILE C 2 131 ? -9.114 10.019 -2.974 1.00 24.22 130 ILE C O 1
ATOM 3900 N N . PHE C 2 132 ? -9.879 10.430 -0.901 1.00 23.48 131 PHE C N 1
ATOM 3901 C CA . PHE C 2 132 ? -8.571 10.234 -0.282 1.00 22.85 131 PHE C CA 1
ATOM 3902 C C . PHE C 2 132 ? -8.071 8.792 -0.510 1.00 22.80 131 PHE C C 1
ATOM 3903 O O . PHE C 2 132 ? -6.920 8.583 -0.888 1.00 23.66 131 PHE C O 1
ATOM 3911 N N . ALA C 2 133 ? -8.934 7.820 -0.266 1.00 22.32 132 ALA C N 1
ATOM 3912 C CA . ALA C 2 133 ? -8.580 6.412 -0.410 1.00 22.99 132 ALA C CA 1
ATOM 3913 C C . ALA C 2 133 ? -8.205 6.034 -1.866 1.00 24.09 132 ALA C C 1
ATOM 3914 O O . ALA C 2 133 ? -7.118 5.455 -2.107 1.00 24.27 132 ALA C O 1
ATOM 3916 N N . LEU C 2 134 ? -9.070 6.388 -2.826 1.00 24.78 133 LEU C N 1
ATOM 3917 C CA . LEU C 2 134 ? -8.813 6.077 -4.240 1.00 26.78 133 LEU C CA 1
ATOM 3918 C C . LEU C 2 134 ? -7.549 6.736 -4.762 1.00 27.64 133 LEU C C 1
ATOM 3919 O O . LEU C 2 134 ? -6.766 6.096 -5.476 1.00 28.09 133 LEU C O 1
ATOM 3924 N N . GLU C 2 135 ? -7.350 8.006 -4.391 1.00 28.11 134 GLU C N 1
ATOM 3925 C CA . GLU C 2 135 ? -6.151 8.740 -4.774 1.00 29.68 134 GLU C CA 1
ATOM 3926 C C . GLU C 2 135 ? -4.883 8.164 -4.143 1.00 29.41 134 GLU C C 1
ATOM 3927 O O . GLU C 2 135 ? -3.844 8.113 -4.815 1.00 30.97 134 GLU C O 1
ATOM 3933 N N . ALA C 2 136 ? -4.963 7.682 -2.901 1.00 27.39 135 ALA C N 1
ATOM 3934 C CA . ALA C 2 136 ? -3.806 7.018 -2.293 1.00 27.37 135 ALA C CA 1
ATOM 3935 C C . ALA C 2 136 ? -3.474 5.691 -3.007 1.00 27.66 135 ALA C C 1
ATOM 3936 O O . ALA C 2 136 ? -2.299 5.393 -3.216 1.00 27.51 135 ALA C O 1
ATOM 3938 N N . ALA C 2 137 ? -4.506 4.915 -3.379 1.00 27.63 136 ALA C N 1
ATOM 3939 C CA . ALA C 2 137 ? -4.317 3.646 -4.134 1.00 29.55 136 ALA C CA 1
ATOM 3940 C C . ALA C 2 137 ? -3.609 3.867 -5.470 1.00 30.51 136 ALA C C 1
ATOM 3941 O O . ALA C 2 137 ? -2.713 3.117 -5.827 1.00 31.68 136 ALA C O 1
ATOM 3943 N N . GLU C 2 138 ? -3.989 4.916 -6.180 1.00 32.10 137 GLU C N 1
ATOM 3944 C CA . GLU C 2 138 ? -3.378 5.217 -7.474 1.00 33.46 137 GLU C CA 1
ATOM 3945 C C . GLU C 2 138 ? -1.960 5.784 -7.335 1.00 33.16 137 GLU C C 1
ATOM 3946 O O . GLU C 2 138 ? -1.066 5.390 -8.070 1.00 34.04 137 GLU C O 1
ATOM 3952 N N . ARG C 2 139 ? -1.759 6.693 -6.386 1.00 31.95 138 ARG C N 1
ATOM 3953 C CA . ARG C 2 139 ? -0.445 7.261 -6.131 1.00 31.86 138 ARG C CA 1
ATOM 3954 C C . ARG C 2 139 ? 0.583 6.178 -5.726 1.00 31.03 138 ARG C C 1
ATOM 3955 O O . ARG C 2 139 ? 1.692 6.163 -6.230 1.00 32.31 138 ARG C O 1
ATOM 3963 N N . THR C 2 140 ? 0.197 5.269 -4.841 1.00 29.05 139 THR C N 1
ATOM 3964 C CA . THR C 2 140 ? 1.108 4.230 -4.339 1.00 28.69 139 THR C CA 1
ATOM 3965 C C . THR C 2 140 ? 1.223 2.996 -5.234 1.00 28.83 139 THR C C 1
ATOM 3966 O O . THR C 2 140 ? 2.249 2.337 -5.209 1.00 29.20 139 THR C O 1
ATOM 3970 N N . GLY C 2 141 ? 0.171 2.692 -6.004 1.00 29.02 140 GLY C N 1
ATOM 3971 C CA . GLY C 2 141 ? 0.019 1.434 -6.757 1.00 29.96 140 GLY C CA 1
ATOM 3972 C C . GLY C 2 141 ? 0.046 0.195 -5.868 1.00 30.87 140 GLY C C 1
ATOM 3973 O O . GLY C 2 141 ? 0.278 -0.910 -6.347 1.00 31.15 140 GLY C O 1
ATOM 3974 N N . ASP C 2 142 ? -0.202 0.379 -4.570 1.00 30.58 141 ASP C N 1
ATOM 3975 C CA . ASP C 2 142 ? 0.068 -0.653 -3.573 1.00 31.21 141 ASP C CA 1
ATOM 3976 C C . ASP C 2 142 ? -1.173 -1.516 -3.339 1.00 30.71 141 ASP C C 1
ATOM 3977 O O . ASP C 2 142 ? -2.269 -0.978 -3.213 1.00 30.03 141 ASP C O 1
ATOM 3982 N N . PRO C 2 143 ? -1.003 -2.854 -3.279 1.00 31.22 142 PRO C N 1
ATOM 3983 C CA . PRO C 2 143 ? -2.153 -3.761 -3.119 1.00 31.31 142 PRO C CA 1
ATOM 3984 C C . PRO C 2 143 ? -2.867 -3.613 -1.780 1.00 30.61 142 PRO C C 1
ATOM 3985 O O . PRO C 2 143 ? -4.087 -3.750 -1.731 1.00 30.57 142 PRO C O 1
ATOM 3989 N N . GLU C 2 144 ? -2.121 -3.359 -0.708 1.00 30.52 143 GLU C N 1
ATOM 3990 C CA . GLU C 2 144 ? -2.724 -3.182 0.604 1.00 30.88 143 GLU C CA 1
ATOM 3991 C C . GLU C 2 144 ? -3.574 -1.899 0.667 1.00 29.98 143 GLU C C 1
ATOM 3992 O O . GLU C 2 144 ? -4.659 -1.901 1.231 1.00 30.23 143 GLU C O 1
ATOM 3998 N N . VAL C 2 145 ? -3.065 -0.816 0.083 1.00 29.50 144 VAL C N 1
ATOM 3999 C CA . VAL C 2 145 ? -3.788 0.450 0.003 1.00 28.83 144 VAL C CA 1
ATOM 4000 C C . VAL C 2 145 ? -5.028 0.278 -0.869 1.00 28.55 144 VAL C C 1
ATOM 4001 O O . VAL C 2 145 ? -6.083 0.802 -0.537 1.00 27.84 144 VAL C O 1
ATOM 4005 N N . ARG C 2 146 ? -4.908 -0.493 -1.946 1.00 29.48 145 ARG C N 1
ATOM 4006 C CA . ARG C 2 146 ? -6.076 -0.847 -2.765 1.00 30.32 145 ARG C CA 1
ATOM 4007 C C . ARG C 2 146 ? -7.170 -1.578 -1.941 1.00 30.26 145 ARG C C 1
ATOM 4008 O O . ARG C 2 146 ? -8.334 -1.165 -1.981 1.00 29.87 145 ARG C O 1
ATOM 4016 N N . GLU C 2 147 ? -6.791 -2.611 -1.177 1.00 30.27 146 GLU C N 1
ATOM 4017 C CA . GLU C 2 147 ? -7.769 -3.375 -0.373 1.00 30.97 146 GLU C CA 1
ATOM 4018 C C . GLU C 2 147 ? -8.417 -2.528 0.718 1.00 29.04 146 GLU C C 1
ATOM 4019 O O . GLU C 2 147 ? -9.592 -2.720 1.019 1.00 28.57 146 GLU C O 1
ATOM 4025 N N . LEU C 2 148 ? -7.640 -1.611 1.298 1.00 27.10 147 LEU C N 1
ATOM 4026 C CA . LEU C 2 148 ? -8.168 -0.670 2.285 1.00 26.77 147 LEU C CA 1
ATOM 4027 C C . LEU C 2 148 ? -9.169 0.308 1.638 1.00 26.32 147 LEU C C 1
ATOM 4028 O O . LEU C 2 148 ? -10.218 0.576 2.214 1.00 25.55 147 LEU C O 1
ATOM 4033 N N . ALA C 2 149 ? -8.838 0.800 0.441 1.00 26.46 148 ALA C N 1
ATOM 4034 C CA . ALA C 2 149 ? -9.730 1.650 -0.349 1.00 27.44 148 ALA C CA 1
ATOM 4035 C C . ALA C 2 149 ? -11.036 0.936 -0.701 1.00 28.21 148 ALA C C 1
ATOM 4036 O O . ALA C 2 149 ? -12.111 1.509 -0.546 1.00 27.85 148 ALA C O 1
ATOM 4038 N N . ARG C 2 150 ? -10.928 -0.317 -1.138 1.00 29.78 149 ARG C N 1
ATOM 4039 C CA . ARG C 2 150 ? -12.094 -1.181 -1.335 1.00 31.72 149 ARG C CA 1
ATOM 4040 C C . ARG C 2 150 ? -12.977 -1.288 -0.074 1.00 31.45 149 ARG C C 1
ATOM 4041 O O . ARG C 2 150 ? -14.191 -1.046 -0.149 1.00 31.90 149 ARG C O 1
ATOM 4049 N N . GLU C 2 151 ? -12.369 -1.631 1.061 1.00 31.54 150 GLU C N 1
ATOM 4050 C CA . GLU C 2 151 ? -13.084 -1.745 2.348 1.00 33.22 150 GLU C CA 1
ATOM 4051 C C . GLU C 2 151 ? -13.829 -0.429 2.697 1.00 31.66 150 GLU C C 1
ATOM 4052 O O . GLU C 2 151 ? -15.011 -0.451 3.071 1.00 31.89 150 GLU C O 1
ATOM 4058 N N . LEU C 2 152 ? -13.148 0.701 2.516 1.00 29.56 151 LEU C N 1
ATOM 4059 C CA . LEU C 2 152 ? -13.738 2.008 2.795 1.00 29.25 151 LEU C CA 1
ATOM 4060 C C . LEU C 2 152 ? -14.969 2.288 1.919 1.00 29.84 151 LEU C C 1
ATOM 4061 O O . LEU C 2 152 ? -16.021 2.643 2.435 1.00 30.28 151 LEU C O 1
ATOM 4066 N N . VAL C 2 153 ? -14.839 2.129 0.608 1.00 31.20 152 VAL C N 1
ATOM 4067 C CA . VAL C 2 153 ? -15.948 2.430 -0.328 1.00 32.70 152 VAL C CA 1
ATOM 4068 C C . VAL C 2 153 ? -17.122 1.460 -0.128 1.00 34.89 152 VAL C C 1
ATOM 4069 O O . VAL C 2 153 ? -18.278 1.898 -0.158 1.00 34.96 152 VAL C O 1
ATOM 4073 N N . ARG C 2 154 ? -16.821 0.178 0.121 1.00 36.26 153 ARG C N 1
ATOM 4074 C CA . ARG C 2 154 ? -17.842 -0.823 0.420 1.00 39.87 153 ARG C CA 1
ATOM 4075 C C . ARG C 2 154 ? -18.649 -0.409 1.644 1.00 40.18 153 ARG C C 1
ATOM 4076 O O . ARG C 2 154 ? -19.882 -0.475 1.643 1.00 40.97 153 ARG C O 1
ATOM 4084 N N . LEU C 2 155 ? -17.932 0.044 2.671 1.00 40.10 154 LEU C N 1
ATOM 4085 C CA . LEU C 2 155 ? -18.541 0.539 3.902 1.00 40.17 154 LEU C CA 1
ATOM 4086 C C . LEU C 2 155 ? -19.442 1.742 3.636 1.00 38.67 154 LEU C C 1
ATOM 4087 O O . LEU C 2 155 ? -20.572 1.790 4.109 1.00 38.75 154 LEU C O 1
ATOM 4092 N N . ALA C 2 156 ? -18.938 2.686 2.852 1.00 37.54 155 ALA C N 1
ATOM 4093 C CA . ALA C 2 156 ? -19.670 3.904 2.493 1.00 38.41 155 ALA C CA 1
ATOM 4094 C C . ALA C 2 156 ? -20.969 3.584 1.747 1.00 40.23 155 ALA C C 1
ATOM 4095 O O . ALA C 2 156 ? -22.011 4.141 2.070 1.00 40.88 155 ALA C O 1
ATOM 4097 N N . VAL C 2 157 ? -20.897 2.675 0.772 1.00 41.25 156 VAL C N 1
ATOM 4098 C CA . VAL C 2 157 ? -22.069 2.233 0.007 1.00 43.54 156 VAL C CA 1
ATOM 4099 C C . VAL C 2 157 ? -23.095 1.558 0.934 1.00 46.65 156 VAL C C 1
ATOM 4100 O O . VAL C 2 157 ? -24.290 1.896 0.888 1.00 48.31 156 VAL C O 1
ATOM 4104 N N . GLU C 2 158 ? -22.620 0.639 1.775 1.00 49.21 157 GLU C N 1
ATOM 4105 C CA . GLU C 2 158 ? -23.456 -0.065 2.767 1.00 53.55 157 GLU C CA 1
ATOM 4106 C C . GLU C 2 158 ? -24.243 0.907 3.643 1.00 54.09 157 GLU C C 1
ATOM 4107 O O . GLU C 2 158 ? -25.454 0.754 3.805 1.00 54.67 157 GLU C O 1
ATOM 4113 N N . ALA C 2 159 ? -23.543 1.908 4.180 1.00 53.84 158 ALA C N 1
ATOM 4114 C CA . ALA C 2 159 ? -24.135 2.933 5.045 1.00 55.68 158 ALA C CA 1
ATOM 4115 C C . ALA C 2 159 ? -25.221 3.759 4.347 1.00 57.99 158 ALA C C 1
ATOM 4116 O O . ALA C 2 159 ? -26.308 3.949 4.905 1.00 59.74 158 ALA C O 1
ATOM 4118 N N . ALA C 2 160 ? -24.926 4.235 3.136 1.00 59.04 159 ALA C N 1
ATOM 4119 C CA . ALA C 2 160 ? -25.854 5.068 2.361 1.00 63.69 159 ALA C CA 1
ATOM 4120 C C . ALA C 2 160 ? -27.146 4.335 1.994 1.00 68.52 159 ALA C C 1
ATOM 4121 O O . ALA C 2 160 ? -28.216 4.935 1.972 1.00 70.33 159 ALA C O 1
ATOM 4123 N N . GLU C 2 161 ? -27.030 3.038 1.714 1.00 74.85 160 GLU C N 1
ATOM 4124 C CA . GLU C 2 161 ? -28.172 2.196 1.348 1.00 81.81 160 GLU C CA 1
ATOM 4125 C C . GLU C 2 161 ? -29.065 1.846 2.535 1.00 87.43 160 GLU C C 1
ATOM 4126 O O . GLU C 2 161 ? -30.280 1.745 2.373 1.00 90.45 160 GLU C O 1
ATOM 4132 N N . GLU C 2 162 ? -28.465 1.677 3.714 1.00 91.40 161 GLU C N 1
ATOM 4133 C CA . GLU C 2 162 ? -29.216 1.486 4.965 1.00 97.77 161 GLU C CA 1
ATOM 4134 C C . GLU C 2 162 ? -29.935 2.758 5.412 1.00 101.19 161 GLU C C 1
ATOM 4135 O O . GLU C 2 162 ? -31.062 2.684 5.912 1.00 104.82 161 GLU C O 1
ATOM 4141 N N . VAL C 2 163 ? -29.268 3.907 5.242 1.00 103.15 162 VAL C N 1
ATOM 4142 C CA . VAL C 2 163 ? -29.824 5.239 5.550 1.00 104.53 162 VAL C CA 1
ATOM 4143 C C . VAL C 2 163 ? -30.984 5.574 4.593 1.00 104.85 162 VAL C C 1
ATOM 4144 O O . VAL C 2 163 ? -31.936 6.263 4.960 1.00 106.33 162 VAL C O 1
ATOM 4148 N N . ASN C 2 171 ? -20.755 6.095 14.452 1.00 58.25 170 ASN C N 1
ATOM 4149 C CA . ASN C 2 171 ? -20.044 4.825 14.295 1.00 57.52 170 ASN C CA 1
ATOM 4150 C C . ASN C 2 171 ? -19.475 4.638 12.893 1.00 53.06 170 ASN C C 1
ATOM 4151 O O . ASN C 2 171 ? -18.353 4.118 12.743 1.00 48.78 170 ASN C O 1
ATOM 4156 N N . VAL C 2 172 ? -20.239 5.074 11.888 1.00 50.78 171 VAL C N 1
ATOM 4157 C CA . VAL C 2 172 ? -19.823 4.927 10.492 1.00 47.99 171 VAL C CA 1
ATOM 4158 C C . VAL C 2 172 ? -18.682 5.899 10.107 1.00 43.73 171 VAL C C 1
ATOM 4159 O O . VAL C 2 172 ? -17.703 5.513 9.454 1.00 41.37 171 VAL C O 1
ATOM 4163 N N . GLU C 2 173 ? -18.767 7.124 10.621 1.00 43.95 172 GLU C N 1
ATOM 4164 C CA . GLU C 2 173 ? -17.658 8.108 10.581 1.00 43.46 172 GLU C CA 1
ATOM 4165 C C . GLU C 2 173 ? -16.380 7.597 11.254 1.00 41.36 172 GLU C C 1
ATOM 4166 O O . GLU C 2 173 ? -15.302 7.703 10.667 1.00 39.43 172 GLU C O 1
ATOM 4172 N N . HIS C 2 174 ? -16.495 7.014 12.448 1.00 39.65 173 HIS C N 1
ATOM 4173 C CA . HIS C 2 174 ? -15.346 6.340 13.065 1.00 38.34 173 HIS C CA 1
ATOM 4174 C C . HIS C 2 174 ? -14.760 5.210 12.198 1.00 35.67 173 HIS C C 1
ATOM 4175 O O . HIS C 2 174 ? -13.532 5.121 12.063 1.00 34.07 173 HIS C O 1
ATOM 4182 N N . ALA C 2 175 ? -15.632 4.385 11.614 1.00 33.95 174 ALA C N 1
ATOM 4183 C CA . ALA C 2 175 ? -15.222 3.252 10.794 1.00 33.07 174 ALA C CA 1
ATOM 4184 C C . ALA C 2 175 ? -14.508 3.687 9.512 1.00 31.34 174 ALA C C 1
ATOM 4185 O O . ALA C 2 175 ? -13.541 3.031 9.093 1.00 31.32 174 ALA C O 1
ATOM 4187 N N . LEU C 2 176 ? -14.952 4.798 8.921 1.00 29.57 175 LEU C N 1
ATOM 4188 C CA . LEU C 2 176 ? -14.294 5.336 7.731 1.00 27.85 175 LEU C CA 1
ATOM 4189 C C . LEU C 2 176 ? -12.911 5.929 8.066 1.00 26.95 175 LEU C C 1
ATOM 4190 O O . LEU C 2 176 ? -11.931 5.707 7.342 1.00 25.70 175 LEU C O 1
ATOM 4195 N N . MET C 2 177 ? -12.840 6.669 9.177 1.00 27.49 176 MET C N 1
ATOM 4196 C CA . MET C 2 177 ? -11.608 7.351 9.605 1.00 27.73 176 MET C CA 1
ATOM 4197 C C . MET C 2 177 ? -10.512 6.389 10.033 1.00 27.53 176 MET C C 1
ATOM 4198 O O . MET C 2 177 ? -9.328 6.644 9.789 1.00 27.36 176 MET C O 1
ATOM 4203 N N . ARG C 2 178 ? -10.920 5.270 10.628 1.00 28.15 177 ARG C N 1
ATOM 4204 C CA . ARG C 2 178 ? -10.038 4.163 10.976 1.00 29.13 177 ARG C CA 1
ATOM 4205 C C . ARG C 2 178 ? -9.257 3.658 9.740 1.00 27.13 177 ARG C C 1
ATOM 4206 O O . ARG C 2 178 ? -8.032 3.424 9.811 1.00 26.83 177 ARG C O 1
ATOM 4214 N N . ILE C 2 179 ? -9.961 3.523 8.613 1.00 25.19 178 ILE C N 1
ATOM 4215 C CA . ILE C 2 179 ? -9.333 3.098 7.350 1.00 24.30 178 ILE C CA 1
ATOM 4216 C C . ILE C 2 179 ? -8.435 4.199 6.758 1.00 22.77 178 ILE C C 1
ATOM 4217 O O . ILE C 2 179 ? -7.351 3.913 6.236 1.00 22.25 178 ILE C O 1
ATOM 4222 N N . VAL C 2 180 ? -8.889 5.453 6.849 1.00 22.15 179 VAL C N 1
ATOM 4223 C CA . VAL C 2 180 ? -8.094 6.599 6.407 1.00 21.38 179 VAL C CA 1
ATOM 4224 C C . VAL C 2 180 ? -6.729 6.559 7.106 1.00 21.30 179 VAL C C 1
ATOM 4225 O O . VAL C 2 180 ? -5.677 6.605 6.441 1.00 21.24 179 VAL C O 1
ATOM 4229 N N . LEU C 2 181 ? -6.755 6.414 8.430 1.00 21.10 180 LEU C N 1
ATOM 4230 C CA . LEU C 2 181 ? -5.522 6.320 9.207 1.00 21.27 180 LEU C CA 1
ATOM 4231 C C . LEU C 2 181 ? -4.661 5.171 8.744 1.00 21.13 180 LEU C C 1
ATOM 4232 O O . LEU C 2 181 ? -3.458 5.364 8.529 1.00 21.38 180 LEU C O 1
ATOM 4237 N N . ALA C 2 182 ? -5.276 3.992 8.545 1.00 21.08 181 ALA C N 1
ATOM 4238 C CA . ALA C 2 182 ? -4.532 2.811 8.121 1.00 20.97 181 ALA C CA 1
ATOM 4239 C C . ALA C 2 182 ? -3.880 3.055 6.764 1.00 20.87 181 ALA C C 1
ATOM 4240 O O . ALA C 2 182 ? -2.721 2.686 6.564 1.00 21.04 181 ALA C O 1
ATOM 4242 N N . ILE C 2 183 ? -4.615 3.703 5.857 1.00 20.61 182 ILE C N 1
ATOM 4243 C CA . ILE C 2 183 ? -4.107 4.040 4.522 1.00 20.93 182 ILE C CA 1
ATOM 4244 C C . ILE C 2 183 ? -2.933 5.012 4.628 1.00 21.51 182 ILE C C 1
ATOM 4245 O O . ILE C 2 183 ? -1.864 4.790 4.039 1.00 21.97 182 ILE C O 1
ATOM 4250 N N . TYR C 2 184 ? -3.145 6.075 5.400 1.00 21.77 183 TYR C N 1
ATOM 4251 C CA . TYR C 2 184 ? -2.126 7.064 5.662 1.00 22.57 183 TYR C CA 1
ATOM 4252 C C . TYR C 2 184 ? -0.815 6.451 6.158 1.00 23.55 183 TYR C C 1
ATOM 4253 O O . TYR C 2 184 ? 0.266 6.772 5.629 1.00 24.46 183 TYR C O 1
ATOM 4262 N N . LEU C 2 185 ? -0.903 5.575 7.160 1.00 23.93 184 LEU C N 1
ATOM 4263 C CA . LEU C 2 185 ? 0.293 4.936 7.726 1.00 24.94 184 LEU C CA 1
ATOM 4264 C C . LEU C 2 185 ? 0.956 3.975 6.741 1.00 25.07 184 LEU C C 1
ATOM 4265 O O . LEU C 2 185 ? 2.187 3.887 6.699 1.00 25.52 184 LEU C O 1
ATOM 4270 N N . ALA C 2 186 ? 0.136 3.285 5.944 1.00 24.73 185 ALA C N 1
ATOM 4271 C CA . ALA C 2 186 ? 0.649 2.404 4.900 1.00 25.69 185 ALA C CA 1
ATOM 4272 C C . ALA C 2 186 ? 1.440 3.199 3.855 1.00 26.71 185 ALA C C 1
ATOM 4273 O O . ALA C 2 186 ? 2.550 2.821 3.501 1.00 27.40 185 ALA C O 1
ATOM 4275 N N . GLU C 2 187 ? 0.870 4.310 3.395 1.00 27.79 186 GLU C N 1
ATOM 4276 C CA . GLU C 2 187 ? 1.557 5.201 2.478 1.00 29.46 186 GLU C CA 1
ATOM 4277 C C . GLU C 2 187 ? 2.875 5.751 3.088 1.00 31.32 186 GLU C C 1
ATOM 4278 O O . GLU C 2 187 ? 3.927 5.676 2.443 1.00 32.36 186 GLU C O 1
ATOM 4284 N N . GLU C 2 188 ? 2.831 6.229 4.336 1.00 32.69 187 GLU C N 1
ATOM 4285 C CA . GLU C 2 188 ? 4.056 6.659 5.031 1.00 35.21 187 GLU C CA 1
ATOM 4286 C C . GLU C 2 188 ? 5.141 5.594 5.150 1.00 36.17 187 GLU C C 1
ATOM 4287 O O . GLU C 2 188 ? 6.315 5.913 5.041 1.00 36.91 187 GLU C O 1
ATOM 4293 N N . ASN C 2 189 ? 4.750 4.345 5.390 1.00 37.04 188 ASN C N 1
ATOM 4294 C CA . ASN C 2 189 ? 5.711 3.245 5.489 1.00 39.57 188 ASN C CA 1
ATOM 4295 C C . ASN C 2 189 ? 6.385 2.934 4.147 1.00 41.48 188 ASN C C 1
ATOM 4296 O O . ASN C 2 189 ? 7.501 2.425 4.131 1.00 42.02 188 ASN C O 1
ATOM 4301 N N . LEU C 2 190 ? 5.714 3.258 3.037 1.00 43.40 189 LEU C N 1
ATOM 4302 C CA . LEU C 2 190 ? 6.265 3.066 1.693 1.00 47.26 189 LEU C CA 1
ATOM 4303 C C . LEU C 2 190 ? 7.326 4.097 1.311 1.00 51.95 189 LEU C C 1
ATOM 4304 O O . LEU C 2 190 ? 8.229 3.771 0.538 1.00 53.97 189 LEU C O 1
ATOM 4309 N N . ARG C 2 191 ? 7.212 5.317 1.846 1.00 56.17 190 ARG C N 1
ATOM 4310 C CA . ARG C 2 191 ? 8.264 6.351 1.745 1.00 63.72 190 ARG C CA 1
ATOM 4311 C C . ARG C 2 191 ? 9.650 5.868 2.182 1.00 69.67 190 ARG C C 1
ATOM 4312 O O . ARG C 2 191 ? 10.647 6.230 1.550 1.00 73.44 190 ARG C O 1
ATOM 4320 N N . GLU C 2 192 ? 9.682 5.070 3.259 1.00 74.34 191 GLU C N 1
ATOM 4321 C CA . GLU C 2 192 ? 10.908 4.527 3.873 1.00 79.94 191 GLU C CA 1
ATOM 4322 C C . GLU C 2 192 ? 11.798 3.752 2.902 1.00 81.33 191 GLU C C 1
ATOM 4323 O O . GLU C 2 192 ? 12.743 4.308 2.343 1.00 83.09 191 GLU C O 1
ATOM 4329 N N . SER D 2 2 ? -33.459 -26.506 32.794 1.00 118.24 1 SER F N 1
ATOM 4330 C CA . SER D 2 2 ? -33.313 -27.392 31.605 1.00 120.47 1 SER F CA 1
ATOM 4331 C C . SER D 2 2 ? -34.449 -27.157 30.599 1.00 120.90 1 SER F C 1
ATOM 4332 O O . SER D 2 2 ? -34.233 -26.520 29.567 1.00 118.30 1 SER F O 1
ATOM 4335 N N . ASP D 2 3 ? -35.647 -27.655 30.917 1.00 123.32 2 ASP F N 1
ATOM 4336 C CA . ASP D 2 3 ? -36.837 -27.516 30.065 1.00 124.45 2 ASP F CA 1
ATOM 4337 C C . ASP D 2 3 ? -37.899 -26.633 30.741 1.00 122.36 2 ASP F C 1
ATOM 4338 O O . ASP D 2 3 ? -37.872 -25.414 30.588 1.00 121.05 2 ASP F O 1
ATOM 4343 N N . GLU D 2 4 ? -38.821 -27.255 31.480 1.00 123.45 3 GLU F N 1
ATOM 4344 C CA . GLU D 2 4 ? -39.846 -26.554 32.279 1.00 120.62 3 GLU F CA 1
ATOM 4345 C C . GLU D 2 4 ? -39.317 -26.235 33.683 1.00 118.76 3 GLU F C 1
ATOM 4346 O O . GLU D 2 4 ? -40.006 -25.601 34.493 1.00 115.71 3 GLU F O 1
ATOM 4352 N N . GLU D 2 5 ? -38.100 -26.701 33.966 1.00 119.98 4 GLU F N 1
ATOM 4353 C CA . GLU D 2 5 ? -37.369 -26.393 35.193 1.00 120.39 4 GLU F CA 1
ATOM 4354 C C . GLU D 2 5 ? -36.957 -24.925 35.215 1.00 118.30 4 GLU F C 1
ATOM 4355 O O . GLU D 2 5 ? -36.841 -24.330 36.287 1.00 118.29 4 GLU F O 1
ATOM 4361 N N . GLU D 2 6 ? -36.743 -24.357 34.025 1.00 117.09 5 GLU F N 1
ATOM 4362 C CA . GLU D 2 6 ? -36.419 -22.941 33.857 1.00 115.09 5 GLU F CA 1
ATOM 4363 C C . GLU D 2 6 ? -37.627 -22.024 34.069 1.00 112.03 5 GLU F C 1
ATOM 4364 O O . GLU D 2 6 ? -37.473 -20.890 34.531 1.00 110.42 5 GLU F O 1
ATOM 4370 N N . ALA D 2 7 ? -38.816 -22.519 33.727 1.00 109.99 6 ALA F N 1
ATOM 4371 C CA . ALA D 2 7 ? -40.064 -21.789 33.942 1.00 109.51 6 ALA F CA 1
ATOM 4372 C C . ALA D 2 7 ? -40.431 -21.675 35.428 1.00 110.39 6 ALA F C 1
ATOM 4373 O O . ALA D 2 7 ? -40.877 -20.612 35.876 1.00 109.54 6 ALA F O 1
ATOM 4375 N N . ARG D 2 8 ? -40.229 -22.768 36.173 1.00 112.65 7 ARG F N 1
ATOM 4376 C CA . ARG D 2 8 ? -40.425 -22.811 37.634 1.00 112.58 7 ARG F CA 1
ATOM 4377 C C . ARG D 2 8 ? -39.427 -21.917 38.375 1.00 110.92 7 ARG F C 1
ATOM 4378 O O . ARG D 2 8 ? -39.773 -21.275 39.377 1.00 111.17 7 ARG F O 1
ATOM 4386 N N . GLU D 2 9 ? -38.192 -21.902 37.869 1.00 109.42 8 GLU F N 1
ATOM 4387 C CA . GLU D 2 9 ? -37.097 -21.090 38.388 1.00 107.19 8 GLU F CA 1
ATOM 4388 C C . GLU D 2 9 ? -37.412 -19.605 38.259 1.00 103.68 8 GLU F C 1
ATOM 4389 O O . GLU D 2 9 ? -37.111 -18.823 39.168 1.00 102.29 8 GLU F O 1
ATOM 4395 N N . LEU D 2 10 ? -38.024 -19.237 37.130 1.00 101.17 9 LEU F N 1
ATOM 4396 C CA . LEU D 2 10 ? -38.442 -17.864 36.859 1.00 97.13 9 LEU F CA 1
ATOM 4397 C C . LEU D 2 10 ? -39.623 -17.434 37.728 1.00 97.41 9 LEU F C 1
ATOM 4398 O O . LEU D 2 10 ? -39.674 -16.279 38.155 1.00 97.24 9 LEU F O 1
ATOM 4403 N N . ILE D 2 11 ? -40.556 -18.357 37.983 1.00 97.87 10 ILE F N 1
ATOM 4404 C CA . ILE D 2 11 ? -41.681 -18.112 38.905 1.00 96.28 10 ILE F CA 1
ATOM 4405 C C . ILE D 2 11 ? -41.140 -17.795 40.307 1.00 94.43 10 ILE F C 1
ATOM 4406 O O . ILE D 2 11 ? -41.572 -16.817 40.937 1.00 92.42 10 ILE F O 1
ATOM 4411 N N . GLU D 2 12 ? -40.174 -18.602 40.757 1.00 92.88 11 GLU F N 1
ATOM 4412 C CA . GLU D 2 12 ? -39.566 -18.454 42.084 1.00 92.73 11 GLU F CA 1
ATOM 4413 C C . GLU D 2 12 ? -38.774 -17.148 42.252 1.00 87.86 11 GLU F C 1
ATOM 4414 O O . GLU D 2 12 ? -38.741 -16.574 43.352 1.00 87.66 11 GLU F O 1
ATOM 4420 N N . ARG D 2 13 ? -38.147 -16.687 41.166 1.00 81.87 12 ARG F N 1
ATOM 4421 C CA . ARG D 2 13 ? -37.485 -15.382 41.152 1.00 77.28 12 ARG F CA 1
ATOM 4422 C C . ARG D 2 13 ? -38.510 -14.256 41.231 1.00 74.99 12 ARG F C 1
ATOM 4423 O O . ARG D 2 13 ? -38.316 -13.306 41.988 1.00 73.68 12 ARG F O 1
ATOM 4431 N N . ALA D 2 14 ? -39.598 -14.389 40.465 1.00 73.20 13 ALA F N 1
ATOM 4432 C CA . ALA D 2 14 ? -40.708 -13.424 40.457 1.00 72.62 13 ALA F CA 1
ATOM 4433 C C . ALA D 2 14 ? -41.353 -13.270 41.833 1.00 73.07 13 ALA F C 1
ATOM 4434 O O . ALA D 2 14 ? -41.616 -12.145 42.262 1.00 71.10 13 ALA F O 1
ATOM 4436 N N . LYS D 2 15 ? -41.576 -14.393 42.524 1.00 75.25 14 LYS F N 1
ATOM 4437 C CA . LYS D 2 15 ? -42.182 -14.394 43.866 1.00 77.43 14 LYS F CA 1
ATOM 4438 C C . LYS D 2 15 ? -41.279 -13.783 44.934 1.00 77.18 14 LYS F C 1
ATOM 4439 O O . LYS D 2 15 ? -41.769 -13.124 45.854 1.00 77.71 14 LYS F O 1
ATOM 4445 N N . GLU D 2 16 ? -39.969 -14.004 44.806 1.00 76.78 15 GLU F N 1
ATOM 4446 C CA . GLU D 2 16 ? -38.981 -13.399 45.708 1.00 75.83 15 GLU F CA 1
ATOM 4447 C C . GLU D 2 16 ? -38.818 -11.911 45.436 1.00 71.87 15 GLU F C 1
ATOM 4448 O O . GLU D 2 16 ? -38.724 -11.114 46.371 1.00 71.30 15 GLU F O 1
ATOM 4454 N N . ALA D 2 17 ? -38.800 -11.547 44.154 1.00 68.11 16 ALA F N 1
ATOM 4455 C CA . ALA D 2 17 ? -38.858 -10.147 43.726 1.00 64.84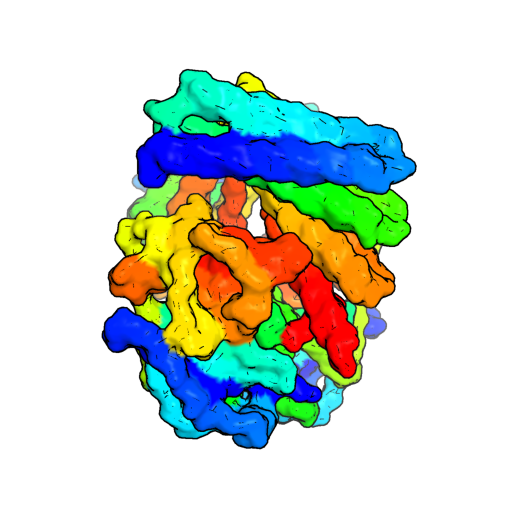 16 ALA F CA 1
ATOM 4456 C C . ALA D 2 17 ? -40.128 -9.457 44.242 1.00 63.90 16 ALA F C 1
ATOM 4457 O O . ALA D 2 17 ? -40.055 -8.327 44.739 1.00 61.80 16 ALA F O 1
ATOM 4459 N N . ALA D 2 18 ? -41.269 -10.151 44.145 1.00 63.36 17 ALA F N 1
ATOM 4460 C CA . ALA D 2 18 ? -42.552 -9.682 44.703 1.00 62.86 17 ALA F CA 1
ATOM 4461 C C . ALA D 2 18 ? -42.470 -9.434 46.210 1.00 62.37 17 ALA F C 1
ATOM 4462 O O . ALA D 2 18 ? -42.897 -8.380 46.685 1.00 61.35 17 ALA F O 1
ATOM 4464 N N . GLU D 2 19 ? -41.901 -10.391 46.945 1.00 64.11 18 GLU F N 1
ATOM 4465 C CA . GLU D 2 19 ? -41.696 -10.258 48.397 1.00 65.57 18 GLU F CA 1
ATOM 4466 C C . GLU D 2 19 ? -40.755 -9.115 48.776 1.00 63.20 18 GLU F C 1
ATOM 4467 O O . GLU D 2 19 ? -41.081 -8.332 49.672 1.00 63.52 18 GLU F O 1
ATOM 4473 N N . ARG D 2 20 ? -39.612 -9.003 48.095 1.00 60.82 19 ARG F N 1
ATOM 4474 C CA . ARG D 2 20 ? -38.665 -7.891 48.329 1.00 58.86 19 ARG F CA 1
ATOM 4475 C C . ARG D 2 20 ? -39.328 -6.527 48.077 1.00 56.53 19 ARG F C 1
ATOM 4476 O O . ARG D 2 20 ? -39.164 -5.601 48.876 1.00 55.43 19 ARG F O 1
ATOM 4484 N N . ALA D 2 21 ? -40.099 -6.430 46.988 1.00 56.25 20 ALA F N 1
ATOM 4485 C CA . ALA D 2 21 ? -40.911 -5.243 46.688 1.00 57.78 20 ALA F CA 1
ATOM 4486 C C . ALA D 2 21 ? -41.921 -4.916 47.799 1.00 60.17 20 ALA F C 1
ATOM 4487 O O . ALA D 2 21 ? -42.063 -3.746 48.187 1.00 60.56 20 ALA F O 1
ATOM 4489 N N . GLN D 2 22 ? -42.599 -5.953 48.305 1.00 61.66 21 GLN F N 1
ATOM 4490 C CA . GLN D 2 22 ? -43.516 -5.840 49.444 1.00 64.35 21 GLN F CA 1
ATOM 4491 C C . GLN D 2 22 ? -42.792 -5.315 50.693 1.00 66.06 21 GLN F C 1
ATOM 4492 O O . GLN D 2 22 ? -43.268 -4.374 51.327 1.00 65.89 21 GLN F O 1
ATOM 4498 N N . GLU D 2 23 ? -41.638 -5.903 51.014 1.00 69.22 22 GLU F N 1
ATOM 4499 C CA . GLU D 2 23 ? -40.802 -5.468 52.144 1.00 72.46 22 GLU F CA 1
ATOM 4500 C C . GLU D 2 23 ? -40.336 -4.012 52.033 1.00 73.48 22 GLU F C 1
ATOM 4501 O O . GLU D 2 23 ? -40.272 -3.312 53.045 1.00 74.46 22 GLU F O 1
ATOM 4507 N N . ALA D 2 24 ? -40.037 -3.567 50.811 1.00 73.14 23 ALA F N 1
ATOM 4508 C CA . ALA D 2 24 ? -39.669 -2.172 50.554 1.00 73.74 23 ALA F CA 1
ATOM 4509 C C . ALA D 2 24 ? -40.863 -1.226 50.723 1.00 75.98 23 ALA F C 1
ATOM 4510 O O . ALA D 2 24 ? -40.696 -0.101 51.213 1.00 77.29 23 ALA F O 1
ATOM 4512 N N . ALA D 2 25 ? -42.053 -1.696 50.328 1.00 79.38 24 ALA F N 1
ATOM 4513 C CA . ALA D 2 25 ? -43.314 -0.947 50.465 1.00 81.69 24 ALA F CA 1
ATOM 4514 C C . ALA D 2 25 ? -43.683 -0.674 51.920 1.00 84.31 24 ALA F C 1
ATOM 4515 O O . ALA D 2 25 ? -44.202 0.398 52.238 1.00 86.54 24 ALA F O 1
ATOM 4517 N N . GLU D 2 26 ? -43.400 -1.644 52.789 1.00 86.64 25 GLU F N 1
ATOM 4518 C CA . GLU D 2 26 ? -43.702 -1.547 54.220 1.00 89.85 25 GLU F CA 1
ATOM 4519 C C . GLU D 2 26 ? -42.644 -0.761 55.000 1.00 89.13 25 GLU F C 1
ATOM 4520 O O . GLU D 2 26 ? -42.992 0.149 55.752 1.00 88.25 25 GLU F O 1
ATOM 4526 N N . ARG D 2 27 ? -41.367 -1.101 54.801 1.00 88.84 26 ARG F N 1
ATOM 4527 C CA . ARG D 2 27 ? -40.237 -0.470 55.505 1.00 91.15 26 ARG F CA 1
ATOM 4528 C C . ARG D 2 27 ? -40.200 1.061 55.401 1.00 92.16 26 ARG F C 1
ATOM 4529 O O . ARG D 2 27 ? -39.852 1.732 56.370 1.00 93.51 26 ARG F O 1
ATOM 4537 N N . THR D 2 28 ? -40.574 1.598 54.241 1.00 92.98 27 THR F N 1
ATOM 4538 C CA . THR D 2 28 ? -40.418 3.032 53.957 1.00 93.03 27 THR F CA 1
ATOM 4539 C C . THR D 2 28 ? -41.552 3.872 54.540 1.00 93.26 27 THR F C 1
ATOM 4540 O O . THR D 2 28 ? -42.717 3.448 54.562 1.00 92.23 27 THR F O 1
ATOM 4544 N N . GLY D 2 29 ? -41.192 5.066 55.009 1.00 93.78 28 GLY F N 1
ATOM 4545 C CA . GLY D 2 29 ? -42.162 6.059 55.469 1.00 96.23 28 GLY F CA 1
ATOM 4546 C C . GLY D 2 29 ? -42.425 7.101 54.396 1.00 94.97 28 GLY F C 1
ATOM 4547 O O . GLY D 2 29 ? -42.368 8.308 54.663 1.00 95.47 28 GLY F O 1
ATOM 4548 N N . ASP D 2 30 ? -42.714 6.620 53.185 1.00 92.17 29 ASP F N 1
ATOM 4549 C CA . ASP D 2 30 ? -42.878 7.460 52.001 1.00 88.40 29 ASP F CA 1
ATOM 4550 C C . ASP D 2 30 ? -43.970 6.895 51.079 1.00 87.09 29 ASP F C 1
ATOM 4551 O O . ASP D 2 30 ? -43.880 5.734 50.659 1.00 87.28 29 ASP F O 1
ATOM 4556 N N . PRO D 2 31 ? -45.009 7.709 50.763 1.00 86.01 30 PRO F N 1
ATOM 4557 C CA . PRO D 2 31 ? -46.046 7.289 49.802 1.00 82.70 30 PRO F CA 1
ATOM 4558 C C . PRO D 2 31 ? -45.558 7.179 48.349 1.00 77.98 30 PRO F C 1
ATOM 4559 O O . PRO D 2 31 ? -46.165 6.451 47.555 1.00 77.62 30 PRO F O 1
ATOM 4563 N N . ARG D 2 32 ? -44.484 7.897 48.015 1.00 74.37 31 ARG F N 1
ATOM 4564 C CA . ARG D 2 32 ? -43.889 7.863 46.669 1.00 70.46 31 ARG F CA 1
ATOM 4565 C C . ARG D 2 32 ? -43.154 6.550 46.405 1.00 66.76 31 ARG F C 1
ATOM 4566 O O . ARG D 2 32 ? -43.231 6.012 45.297 1.00 66.56 31 ARG F O 1
ATOM 4574 N N . VAL D 2 33 ? -42.441 6.058 47.420 1.00 63.66 32 VAL F N 1
ATOM 4575 C CA . VAL D 2 33 ? -41.738 4.770 47.358 1.00 61.83 32 VAL F CA 1
ATOM 4576 C C . VAL D 2 33 ? -42.738 3.605 47.400 1.00 61.52 32 VAL F C 1
ATOM 4577 O O . VAL D 2 33 ? -42.635 2.678 46.588 1.00 60.52 32 VAL F O 1
ATOM 4581 N N . ARG D 2 34 ? -43.695 3.673 48.333 1.00 62.58 33 ARG F N 1
ATOM 4582 C CA . ARG D 2 34 ? -44.741 2.654 48.503 1.00 63.47 33 ARG F CA 1
ATOM 4583 C C . ARG D 2 34 ? -45.391 2.311 47.169 1.00 62.12 33 ARG F C 1
ATOM 4584 O O . ARG D 2 34 ? -45.413 1.138 46.779 1.00 61.03 33 ARG F O 1
ATOM 4592 N N . GLU D 2 35 ? -45.859 3.341 46.458 1.00 60.75 34 GLU F N 1
ATOM 4593 C CA . GLU D 2 35 ? -46.532 3.155 45.171 1.00 60.75 34 GLU F CA 1
ATOM 4594 C C . GLU D 2 35 ? -45.651 2.538 44.084 1.00 57.82 34 GLU F C 1
ATOM 4595 O O . GLU D 2 35 ? -46.137 1.726 43.305 1.00 56.72 34 GLU F O 1
ATOM 4601 N N . LEU D 2 36 ? -44.369 2.918 44.045 1.00 54.77 35 LEU F N 1
ATOM 4602 C CA . LEU D 2 36 ? -43.403 2.297 43.130 1.00 51.85 35 LEU F CA 1
ATOM 4603 C C . LEU D 2 36 ? -43.162 0.850 43.481 1.00 50.70 35 LEU F C 1
ATOM 4604 O O . LEU D 2 36 ? -43.150 -0.004 42.594 1.00 49.61 35 LEU F O 1
ATOM 4609 N N . ALA D 2 37 ? -42.979 0.586 44.776 1.00 50.99 36 ALA F N 1
ATOM 4610 C CA . ALA D 2 37 ? -42.761 -0.764 45.277 1.00 53.35 36 ALA F CA 1
ATOM 4611 C C . ALA D 2 37 ? -43.983 -1.676 45.009 1.00 56.05 36 ALA F C 1
ATOM 4612 O O . ALA D 2 37 ? -43.818 -2.848 44.662 1.00 57.40 36 ALA F O 1
ATOM 4614 N N . ARG D 2 38 ? -45.190 -1.123 45.145 1.00 59.20 37 ARG F N 1
ATOM 4615 C CA . ARG D 2 38 ? -46.429 -1.845 44.822 1.00 62.37 37 ARG F CA 1
ATOM 4616 C C . ARG D 2 38 ? -46.533 -2.170 43.340 1.00 59.95 37 ARG F C 1
ATOM 4617 O O . ARG D 2 38 ? -46.934 -3.271 42.983 1.00 61.02 37 ARG F O 1
ATOM 4625 N N . GLU D 2 39 ? -46.153 -1.219 42.490 1.00 58.11 38 GLU F N 1
ATOM 4626 C CA . GLU D 2 39 ? -46.105 -1.424 41.037 1.00 57.02 38 GLU F CA 1
ATOM 4627 C C . GLU D 2 39 ? -45.108 -2.507 40.620 1.00 54.91 38 GLU F C 1
ATOM 4628 O O . GLU D 2 39 ? -45.389 -3.283 39.707 1.00 54.18 38 GLU F O 1
ATOM 4634 N N . LEU D 2 40 ? -43.960 -2.554 41.301 1.00 52.43 39 LEU F N 1
ATOM 4635 C CA . LEU D 2 40 ? -42.943 -3.580 41.067 1.00 50.71 39 LEU F CA 1
ATOM 4636 C C . LEU D 2 40 ? -43.438 -4.970 41.475 1.00 50.77 39 LEU F C 1
ATOM 4637 O O . LEU D 2 40 ? -43.231 -5.939 40.746 1.00 50.71 39 LEU F O 1
ATOM 4642 N N . LYS D 2 41 ? -44.095 -5.053 42.633 1.00 52.85 40 LYS F N 1
ATOM 4643 C CA . LYS D 2 41 ? -44.734 -6.290 43.099 1.00 56.03 40 LYS F CA 1
ATOM 4644 C C . LYS D 2 41 ? -45.810 -6.753 42.108 1.00 57.29 40 LYS F C 1
ATOM 4645 O O . LYS D 2 41 ? -45.884 -7.943 41.799 1.00 57.29 40 LYS F O 1
ATOM 4651 N N . ARG D 2 42 ? -46.609 -5.801 41.611 1.00 57.72 41 ARG F N 1
ATOM 4652 C CA . ARG D 2 42 ? -47.678 -6.055 40.632 1.00 59.08 41 ARG F CA 1
ATOM 4653 C C . ARG D 2 42 ? -47.128 -6.656 39.341 1.00 58.34 41 ARG F C 1
ATOM 4654 O O . ARG D 2 42 ? -47.650 -7.664 38.843 1.00 57.66 41 ARG F O 1
ATOM 4662 N N . LEU D 2 43 ? -46.059 -6.055 38.820 1.00 56.88 42 LEU F N 1
ATOM 4663 C CA . LEU D 2 43 ? -45.389 -6.575 37.625 1.00 56.91 42 LEU F CA 1
ATOM 4664 C C . LEU D 2 43 ? -44.727 -7.930 37.852 1.00 57.30 42 LEU F C 1
ATOM 4665 O O . LEU D 2 43 ? -44.667 -8.737 36.934 1.00 57.75 42 LEU F O 1
ATOM 4670 N N . ALA D 2 44 ? -44.258 -8.177 39.078 1.00 58.27 43 ALA F N 1
ATOM 4671 C CA . ALA D 2 44 ? -43.663 -9.474 39.453 1.00 59.59 43 ALA F CA 1
ATOM 4672 C C . ALA D 2 44 ? -44.699 -10.597 39.452 1.00 60.66 43 ALA F C 1
ATOM 4673 O O . ALA D 2 44 ? -44.438 -11.694 38.951 1.00 60.52 43 ALA F O 1
ATOM 4675 N N . GLN D 2 45 ? -45.875 -10.297 40.002 1.00 62.86 44 GLN F N 1
ATOM 4676 C CA . GLN D 2 45 ? -46.968 -11.264 40.114 1.00 65.52 44 GLN F CA 1
ATOM 4677 C C . GLN D 2 45 ? -47.609 -11.558 38.758 1.00 66.77 44 GLN F C 1
ATOM 4678 O O . GLN D 2 45 ? -47.915 -12.707 38.463 1.00 68.58 44 GLN F O 1
ATOM 4684 N N . GLU D 2 46 ? -47.759 -10.526 37.928 1.00 67.51 45 GLU F N 1
ATOM 4685 C CA . GLU D 2 46 ? -48.246 -10.663 36.546 1.00 68.51 45 GLU F CA 1
ATOM 4686 C C . GLU D 2 46 ? -47.271 -11.409 35.639 1.00 68.81 45 GLU F C 1
ATOM 4687 O O . GLU D 2 46 ? -47.697 -12.084 34.704 1.00 68.71 45 GLU F O 1
ATOM 4693 N N . ALA D 2 47 ? -45.973 -11.288 35.921 1.00 69.26 46 ALA F N 1
ATOM 4694 C CA . ALA D 2 47 ? -44.945 -12.072 35.233 1.00 69.77 46 ALA F CA 1
ATOM 4695 C C . ALA D 2 47 ? -44.999 -13.546 35.642 1.00 71.59 46 ALA F C 1
ATOM 4696 O O . ALA D 2 47 ? -44.863 -14.426 34.795 1.00 71.80 46 ALA F O 1
ATOM 4698 N N . ALA D 2 48 ? -45.191 -13.796 36.939 1.00 73.88 47 ALA F N 1
ATOM 4699 C CA . ALA D 2 48 ? -45.322 -15.144 37.485 1.00 77.83 47 ALA F CA 1
ATOM 4700 C C . ALA D 2 48 ? -46.562 -15.861 36.928 1.00 82.77 47 ALA F C 1
ATOM 4701 O O . ALA D 2 48 ? -46.503 -17.053 36.630 1.00 82.69 47 ALA F O 1
ATOM 4703 N N . GLU D 2 49 ? -47.659 -15.114 36.778 1.00 85.78 48 GLU F N 1
ATOM 4704 C CA . GLU D 2 49 ? -48.932 -15.626 36.243 1.00 88.88 48 GLU F CA 1
ATOM 4705 C C . GLU D 2 49 ? -48.886 -15.927 34.742 1.00 89.95 48 GLU F C 1
ATOM 4706 O O . GLU D 2 49 ? -49.503 -16.899 34.293 1.00 90.25 48 GLU F O 1
ATOM 4712 N N . GLU D 2 50 ? -48.168 -15.094 33.980 1.00 89.86 49 GLU F N 1
ATOM 4713 C CA . GLU D 2 50 ? -48.000 -15.293 32.534 1.00 89.94 49 GLU F CA 1
ATOM 4714 C C . GLU D 2 50 ? -47.068 -16.452 32.176 1.00 89.79 49 GLU F C 1
ATOM 4715 O O . GLU D 2 50 ? -47.196 -17.031 31.092 1.00 89.25 49 GLU F O 1
ATOM 4721 N N . VAL D 2 51 ? -46.136 -16.775 33.077 1.00 90.11 50 VAL F N 1
ATOM 4722 C CA . VAL D 2 51 ? -45.320 -17.989 32.958 1.00 92.80 50 VAL F CA 1
ATOM 4723 C C . VAL D 2 51 ? -46.204 -19.215 33.209 1.00 95.05 50 VAL F C 1
ATOM 4724 O O . VAL D 2 51 ? -46.056 -20.223 32.528 1.00 96.15 50 VAL F O 1
ATOM 4728 N N . LYS D 2 52 ? -47.131 -19.110 34.165 1.00 97.09 51 LYS F N 1
ATOM 4729 C CA . LYS D 2 52 ? -48.062 -20.202 34.495 1.00 101.18 51 LYS F CA 1
ATOM 4730 C C . LYS D 2 52 ? -49.090 -20.507 33.397 1.00 102.51 51 LYS F C 1
ATOM 4731 O O . LYS D 2 52 ? -49.537 -21.653 33.277 1.00 103.71 51 LYS F O 1
ATOM 4737 N N . ARG D 2 53 ? -49.439 -19.492 32.600 1.00 103.27 52 ARG F N 1
ATOM 4738 C CA . ARG D 2 53 ? -50.285 -19.661 31.405 1.00 105.39 52 ARG F CA 1
ATOM 4739 C C . ARG D 2 53 ? -49.570 -20.423 30.281 1.00 109.11 52 ARG F C 1
ATOM 4740 O O . ARG D 2 53 ? -50.172 -21.276 29.623 1.00 111.16 52 ARG F O 1
ATOM 4748 N N . ASP D 2 54 ? -48.293 -20.103 30.070 1.00 113.06 53 ASP F N 1
ATOM 4749 C CA . ASP D 2 54 ? -47.455 -20.758 29.063 1.00 118.90 53 ASP F CA 1
ATOM 4750 C C . ASP D 2 54 ? -46.204 -21.402 29.687 1.00 122.80 53 ASP F C 1
ATOM 4751 O O . ASP D 2 54 ? -45.089 -20.886 29.506 1.00 120.02 53 ASP F O 1
ATOM 4756 N N . PRO D 2 55 ? -46.381 -22.530 30.424 1.00 130.71 54 PRO F N 1
ATOM 4757 C CA . PRO D 2 55 ? -45.248 -23.115 31.167 1.00 135.67 54 PRO F CA 1
ATOM 4758 C C . PRO D 2 55 ? -44.200 -23.803 30.286 1.00 140.75 54 PRO F C 1
ATOM 4759 O O . PRO D 2 55 ? -43.001 -23.734 30.592 1.00 141.70 54 PRO F O 1
ATOM 4763 N N . SER D 2 56 ? -44.654 -24.444 29.208 1.00 145.52 55 SER F N 1
ATOM 4764 C CA . SER D 2 56 ? -43.780 -25.111 28.244 1.00 146.92 55 SER F CA 1
ATOM 4765 C C . SER D 2 56 ? -43.623 -24.272 26.961 1.00 145.84 55 SER F C 1
ATOM 4766 O O . SER D 2 56 ? -43.710 -24.790 25.843 1.00 144.57 55 SER F O 1
ATOM 4769 N N . SER D 2 57 ? -43.380 -22.973 27.146 1.00 143.80 56 SER F N 1
ATOM 4770 C CA . SER D 2 57 ? -43.196 -22.021 26.047 1.00 143.40 56 SER F CA 1
ATOM 4771 C C . SER D 2 57 ? -41.815 -21.359 26.130 1.00 144.91 56 SER F C 1
ATOM 4772 O O . SER D 2 57 ? -41.578 -20.470 26.961 1.00 145.28 56 SER F O 1
ATOM 4775 N N . SER D 2 58 ? -40.915 -21.809 25.255 1.00 144.87 57 SER F N 1
ATOM 4776 C CA . SER D 2 58 ? -39.537 -21.312 25.186 1.00 141.76 57 SER F CA 1
ATOM 4777 C C . SER D 2 58 ? -39.435 -19.890 24.605 1.00 138.47 57 SER F C 1
ATOM 4778 O O . SER D 2 58 ? -38.499 -19.150 24.930 1.00 136.10 57 SER F O 1
ATOM 4781 N N . ASP D 2 59 ? -40.412 -19.52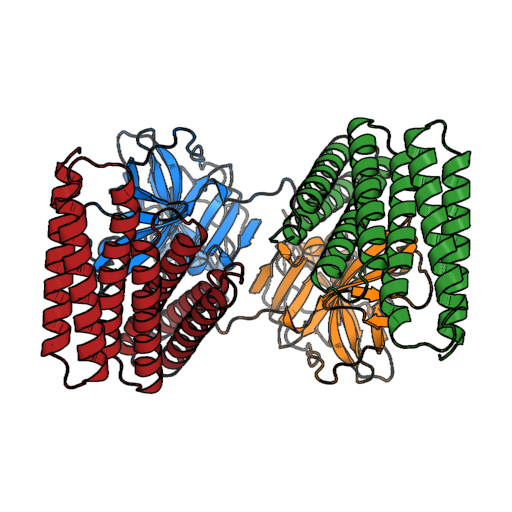5 23.767 1.00 134.42 58 ASP F N 1
ATOM 4782 C CA . ASP D 2 59 ? -40.428 -18.270 23.008 1.00 128.48 58 ASP F CA 1
ATOM 4783 C C . ASP D 2 59 ? -40.551 -17.015 23.883 1.00 124.55 58 ASP F C 1
ATOM 4784 O O . ASP D 2 59 ? -39.587 -16.252 24.002 1.00 121.64 58 ASP F O 1
ATOM 4789 N N . VAL D 2 60 ? -41.721 -16.824 24.500 1.00 121.64 59 VAL F N 1
ATOM 4790 C CA . VAL D 2 60 ? -42.053 -15.578 25.222 1.00 117.20 59 VAL F CA 1
ATOM 4791 C C . VAL D 2 60 ? -41.377 -15.486 26.609 1.00 113.86 59 VAL F C 1
ATOM 4792 O O . VAL D 2 60 ? -41.339 -14.412 27.223 1.00 111.55 59 VAL F O 1
ATOM 4796 N N . ASN D 2 61 ? -40.822 -16.608 27.077 1.00 110.94 60 ASN F N 1
ATOM 4797 C CA . ASN D 2 61 ? -40.132 -16.694 28.377 1.00 105.86 60 ASN F CA 1
ATOM 4798 C C . ASN D 2 61 ? -38.807 -15.913 28.499 1.00 101.85 60 ASN F C 1
ATOM 4799 O O . ASN D 2 61 ? -38.246 -15.809 29.603 1.00 99.90 60 ASN F O 1
ATOM 4804 N N . GLU D 2 62 ? -38.316 -15.372 27.380 1.00 98.75 61 GLU F N 1
ATOM 4805 C CA . GLU D 2 62 ? -37.109 -14.523 27.379 1.00 94.53 61 GLU F CA 1
ATOM 4806 C C . GLU D 2 62 ? -37.424 -13.043 27.603 1.00 90.41 61 GLU F C 1
ATOM 4807 O O . GLU D 2 62 ? -36.655 -12.341 28.265 1.00 90.32 61 GLU F O 1
ATOM 4813 N N . ALA D 2 63 ? -38.549 -12.574 27.057 1.00 85.78 62 ALA F N 1
ATOM 4814 C CA . ALA D 2 63 ? -39.049 -11.216 27.323 1.00 77.78 62 ALA F CA 1
ATOM 4815 C C . ALA D 2 63 ? -39.485 -11.045 28.783 1.00 73.59 62 ALA F C 1
ATOM 4816 O O . ALA D 2 63 ? -39.348 -9.963 29.349 1.00 70.86 62 ALA F O 1
ATOM 4818 N N . LEU D 2 64 ? -40.005 -12.118 29.374 1.00 69.45 63 LEU F N 1
ATOM 4819 C CA . LEU D 2 64 ? -40.381 -12.163 30.793 1.00 66.74 63 LEU F CA 1
ATOM 4820 C C . LEU D 2 64 ? -39.183 -12.352 31.729 1.00 64.49 63 LEU F C 1
ATOM 4821 O O . LEU D 2 64 ? -39.242 -11.978 32.906 1.00 62.40 63 LEU F O 1
ATOM 4826 N N . LYS D 2 65 ? -38.106 -12.944 31.205 1.00 62.27 64 LYS F N 1
ATOM 4827 C CA . LYS D 2 65 ? -36.827 -13.018 31.912 1.00 58.90 64 LYS F CA 1
ATOM 4828 C C . LYS D 2 65 ? -36.250 -11.611 32.106 1.00 55.19 64 LYS F C 1
ATOM 4829 O O . LYS D 2 65 ? -35.759 -11.288 33.193 1.00 55.20 64 LYS F O 1
ATOM 4835 N N . LEU D 2 66 ? -36.328 -10.783 31.061 1.00 51.70 65 LEU F N 1
ATOM 4836 C CA . LEU D 2 66 ? -35.894 -9.384 31.143 1.00 50.54 65 LEU F CA 1
ATOM 4837 C C . LEU D 2 66 ? -36.746 -8.557 32.125 1.00 48.95 65 LEU F C 1
ATOM 4838 O O . LEU D 2 66 ? -36.192 -7.758 32.882 1.00 48.76 65 LEU F O 1
ATOM 4843 N N . ILE D 2 67 ? -38.062 -8.773 32.132 1.00 46.89 66 ILE F N 1
ATOM 4844 C CA . ILE D 2 67 ? -38.963 -8.106 33.086 1.00 46.27 66 ILE F CA 1
ATOM 4845 C C . ILE D 2 67 ? -38.605 -8.435 34.552 1.00 46.06 66 ILE F C 1
ATOM 4846 O O . ILE D 2 67 ? -38.503 -7.522 35.382 1.00 44.48 66 ILE F O 1
ATOM 4851 N N . VAL D 2 68 ? -38.393 -9.718 34.847 1.00 45.86 67 VAL F N 1
ATOM 4852 C CA . VAL D 2 68 ? -37.972 -10.169 36.182 1.00 45.62 67 VAL F CA 1
ATOM 4853 C C . VAL D 2 68 ? -36.606 -9.572 36.574 1.00 44.97 67 VAL F C 1
ATOM 4854 O O . VAL D 2 68 ? -36.438 -9.129 37.718 1.00 46.37 67 VAL F O 1
ATOM 4858 N N . GLU D 2 69 ? -35.665 -9.535 35.622 1.00 45.06 68 GLU F N 1
ATOM 4859 C CA . GLU D 2 69 ? -34.365 -8.885 35.812 1.00 44.61 68 GLU F CA 1
ATOM 4860 C C . GLU D 2 69 ? -34.545 -7.401 36.137 1.00 41.37 68 GLU F C 1
ATOM 4861 O O . GLU D 2 69 ? -33.959 -6.907 37.112 1.00 39.93 68 GLU F O 1
ATOM 4867 N N . ALA D 2 70 ? -35.357 -6.711 35.324 1.00 38.90 69 ALA F N 1
ATOM 4868 C CA . ALA D 2 70 ? -35.678 -5.299 35.538 1.00 37.58 69 ALA F CA 1
ATOM 4869 C C . ALA D 2 70 ? -36.199 -5.039 36.940 1.00 36.48 69 ALA F C 1
ATOM 4870 O O . ALA D 2 70 ? -35.720 -4.125 37.606 1.00 36.23 69 ALA F O 1
ATOM 4872 N N . ILE D 2 71 ? -37.137 -5.874 37.386 1.00 35.65 70 ILE F N 1
ATOM 4873 C CA . ILE D 2 71 ? -37.778 -5.730 38.691 1.00 35.89 70 ILE F CA 1
ATOM 4874 C C . ILE D 2 71 ? -36.771 -5.903 39.805 1.00 35.52 70 ILE F C 1
ATOM 4875 O O . ILE D 2 71 ? -36.729 -5.068 40.701 1.00 35.67 70 ILE F O 1
ATOM 4880 N N . GLU D 2 72 ? -35.965 -6.966 39.726 1.00 35.77 71 GLU F N 1
ATOM 4881 C CA . GLU D 2 72 ? -34.897 -7.231 40.705 1.00 36.54 71 GLU F CA 1
ATOM 4882 C C . GLU D 2 72 ? -33.911 -6.051 40.865 1.00 34.95 71 GLU F C 1
ATOM 4883 O O . GLU D 2 72 ? -33.505 -5.714 41.985 1.00 34.75 71 GLU F O 1
ATOM 4889 N N . ALA D 2 73 ? -33.536 -5.455 39.733 1.00 33.21 72 ALA F N 1
ATOM 4890 C CA . ALA D 2 73 ? -32.598 -4.354 39.690 1.00 32.08 72 ALA F CA 1
ATOM 4891 C C . ALA D 2 73 ? -33.254 -3.066 40.237 1.00 31.68 72 ALA F C 1
ATOM 4892 O O . ALA D 2 73 ? -32.633 -2.341 41.020 1.00 30.49 72 ALA F O 1
ATOM 4894 N N . ALA D 2 74 ? -34.510 -2.829 39.852 1.00 30.86 73 ALA F N 1
ATOM 4895 C CA . ALA D 2 74 ? -35.308 -1.685 40.317 1.00 30.78 73 ALA F CA 1
ATOM 4896 C C . ALA D 2 74 ? -35.530 -1.696 41.824 1.00 30.46 73 ALA F C 1
ATOM 4897 O O . ALA D 2 74 ? -35.477 -0.652 42.461 1.00 30.74 73 ALA F O 1
ATOM 4899 N N . VAL D 2 75 ? -35.751 -2.882 42.387 1.00 30.79 74 VAL F N 1
ATOM 4900 C CA . VAL D 2 75 ? -35.871 -3.061 43.839 1.00 31.43 74 VAL F CA 1
ATOM 4901 C C . VAL D 2 75 ? -34.529 -2.744 44.522 1.00 31.52 74 VAL F C 1
ATOM 4902 O O . VAL D 2 75 ? -34.506 -1.998 45.503 1.00 32.07 74 VAL F O 1
ATOM 4906 N N . ASP D 2 76 ? -33.431 -3.280 43.984 1.00 31.77 75 ASP F N 1
ATOM 4907 C CA . ASP D 2 76 ? -32.078 -2.899 44.409 1.00 32.81 75 ASP F CA 1
ATOM 4908 C C . ASP D 2 76 ? -31.884 -1.381 44.402 1.00 32.07 75 ASP F C 1
ATOM 4909 O O . ASP D 2 76 ? -31.332 -0.836 45.353 1.00 33.15 75 ASP F O 1
ATOM 4914 N N . ALA D 2 77 ? -32.323 -0.717 43.330 1.00 30.67 76 ALA F N 1
ATOM 4915 C CA . ALA D 2 77 ? -32.206 0.739 43.180 1.00 30.76 76 ALA F CA 1
ATOM 4916 C C . ALA D 2 77 ? -33.032 1.477 44.239 1.00 31.34 76 ALA F C 1
ATOM 4917 O O . ALA D 2 77 ? -32.592 2.475 44.814 1.00 29.49 76 ALA F O 1
ATOM 4919 N N . LEU D 2 78 ? -34.226 0.945 44.506 1.00 33.55 77 LEU F N 1
ATOM 4920 C CA . LEU D 2 78 ? -35.113 1.479 45.540 1.00 34.57 77 LEU F CA 1
ATOM 4921 C C . LEU D 2 78 ? -34.464 1.343 46.927 1.00 34.38 77 LEU F C 1
ATOM 4922 O O . LEU D 2 78 ? -34.473 2.301 47.701 1.00 33.28 77 LEU F O 1
ATOM 4927 N N . GLU D 2 79 ? -33.870 0.180 47.220 1.00 34.18 78 GLU F N 1
ATOM 4928 C CA . GLU D 2 79 ? -33.177 -0.026 48.506 1.00 35.39 78 GLU F CA 1
ATOM 4929 C C . GLU D 2 79 ? -31.987 0.932 48.684 1.00 34.32 78 GLU F C 1
ATOM 4930 O O . GLU D 2 79 ? -31.788 1.495 49.775 1.00 34.07 78 GLU F O 1
ATOM 4936 N N . ALA D 2 80 ? -31.247 1.154 47.598 1.00 32.16 79 ALA F N 1
ATOM 4937 C CA . ALA D 2 80 ? -30.114 2.072 47.595 1.00 31.18 79 ALA F CA 1
ATOM 4938 C C . ALA D 2 80 ? -30.545 3.545 47.768 1.00 31.31 79 ALA F C 1
ATOM 4939 O O . ALA D 2 80 ? -29.888 4.313 48.490 1.00 29.76 79 ALA F O 1
ATOM 4941 N N . ALA D 2 81 ? -31.645 3.920 47.112 1.00 32.47 80 ALA F N 1
ATOM 4942 C CA . ALA D 2 81 ? -32.251 5.251 47.250 1.00 33.70 80 ALA F CA 1
ATOM 4943 C C . ALA D 2 81 ? -32.643 5.534 48.706 1.00 36.16 80 ALA F C 1
ATOM 4944 O O . ALA D 2 81 ? -32.412 6.630 49.214 1.00 35.45 80 ALA F O 1
ATOM 4946 N N . GLU D 2 82 ? -33.199 4.513 49.361 1.00 38.19 81 GLU F N 1
ATOM 4947 C CA . GLU D 2 82 ? -33.583 4.560 50.765 1.00 41.47 81 GLU F CA 1
ATOM 4948 C C . GLU D 2 82 ? -32.384 4.872 51.690 1.00 40.39 81 GLU F C 1
ATOM 4949 O O . GLU D 2 82 ? -32.534 5.587 52.684 1.00 41.18 81 GLU F O 1
ATOM 4955 N N . ARG D 2 83 ? -31.206 4.358 51.350 1.00 38.36 82 ARG F N 1
ATOM 4956 C CA . ARG D 2 83 ? -29.992 4.612 52.149 1.00 37.87 82 ARG F CA 1
ATOM 4957 C C . ARG D 2 83 ? -29.183 5.830 51.648 1.00 35.72 82 ARG F C 1
ATOM 4958 O O . ARG D 2 83 ? -28.045 6.014 52.075 1.00 36.55 82 ARG F O 1
ATOM 4966 N N . THR D 2 84 ? -29.765 6.642 50.754 1.00 33.51 83 THR F N 1
ATOM 4967 C CA . THR D 2 84 ? -29.106 7.834 50.185 1.00 32.19 83 THR F CA 1
ATOM 4968 C C . THR D 2 84 ? -29.482 9.118 50.936 1.00 32.26 83 THR F C 1
ATOM 4969 O O . THR D 2 84 ? -30.669 9.448 51.042 1.00 32.19 83 THR F O 1
ATOM 4973 N N . GLY D 2 85 ? -28.464 9.838 51.430 1.00 31.70 84 GLY F N 1
ATOM 4974 C CA . GLY D 2 85 ? -28.652 11.049 52.246 1.00 32.73 84 GLY F CA 1
ATOM 4975 C C . GLY D 2 85 ? -29.230 12.272 51.552 1.00 33.73 84 GLY F C 1
ATOM 4976 O O . GLY D 2 85 ? -29.994 13.008 52.151 1.00 34.46 84 GLY F O 1
ATOM 4977 N N . ASP D 2 86 ? -28.867 12.471 50.289 1.00 35.15 85 ASP F N 1
ATOM 4978 C CA . ASP D 2 86 ? -29.253 13.637 49.491 1.00 36.56 85 ASP F CA 1
ATOM 4979 C C . ASP D 2 86 ? -30.605 13.421 48.819 1.00 36.24 85 ASP F C 1
ATOM 4980 O O . ASP D 2 86 ? -30.743 12.494 48.007 1.00 35.35 85 ASP F O 1
ATOM 4985 N N . PRO D 2 87 ? -31.594 14.293 49.123 1.00 37.13 86 PRO F N 1
ATOM 4986 C CA . PRO D 2 87 ? -32.943 14.161 48.538 1.00 37.58 86 PRO F CA 1
ATOM 4987 C C . PRO D 2 87 ? -33.001 14.337 47.012 1.00 37.63 86 PRO F C 1
ATOM 4988 O O . PRO D 2 87 ? -33.853 13.714 46.365 1.00 36.32 86 PRO F O 1
ATOM 4992 N N . GLU D 2 88 ? -32.109 15.162 46.457 1.00 38.54 87 GLU F N 1
ATOM 4993 C CA . GLU D 2 88 ? -32.012 15.361 45.001 1.00 39.59 87 GLU F CA 1
ATOM 4994 C C . GLU D 2 88 ? -31.654 14.036 44.304 1.00 36.88 87 GLU F C 1
ATOM 4995 O O . GLU D 2 88 ? -32.315 13.646 43.347 1.00 36.65 87 GLU F O 1
ATOM 5001 N N . VAL D 2 89 ? -30.628 13.345 44.803 1.00 33.96 88 VAL F N 1
ATOM 5002 C CA . VAL D 2 89 ? -30.208 12.039 44.309 1.00 31.27 88 VAL F CA 1
ATOM 5003 C C . VAL D 2 89 ? -31.347 11.007 44.511 1.00 30.87 88 VAL F C 1
ATOM 5004 O O . VAL D 2 89 ? -31.649 10.209 43.607 1.00 28.99 88 VAL F O 1
ATOM 5008 N N . ARG D 2 90 ? -31.986 11.054 45.676 1.00 31.05 89 ARG F N 1
ATOM 5009 C CA . ARG D 2 90 ? -33.094 10.155 45.968 1.00 32.05 89 ARG F CA 1
ATOM 5010 C C . ARG D 2 9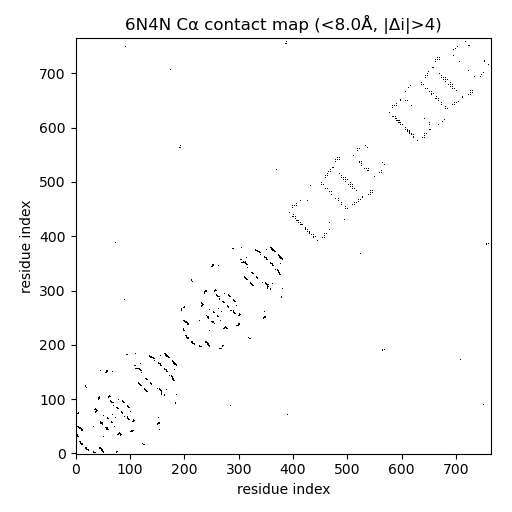0 ? -34.165 10.333 44.897 1.00 33.65 89 ARG F C 1
ATOM 5011 O O . ARG D 2 90 ? -34.560 9.375 44.233 1.00 34.17 89 ARG F O 1
ATOM 5019 N N . GLU D 2 91 ? -34.630 11.569 44.737 1.00 35.49 90 GLU F N 1
ATOM 5020 C CA . GLU D 2 91 ? -35.630 11.887 43.739 1.00 37.52 90 GLU F CA 1
ATOM 5021 C C . GLU D 2 91 ? -35.234 11.387 42.344 1.00 36.33 90 GLU F C 1
ATOM 5022 O O . GLU D 2 91 ? -36.072 10.865 41.621 1.00 35.97 90 GLU F O 1
ATOM 5028 N N . LEU D 2 92 ? -33.959 11.533 41.984 1.00 35.33 91 LEU F N 1
ATOM 5029 C CA . LEU D 2 92 ? -33.486 11.090 40.674 1.00 34.30 91 LEU F CA 1
ATOM 5030 C C . LEU D 2 92 ? -33.537 9.584 40.555 1.00 33.14 91 LEU F C 1
ATOM 5031 O O . LEU D 2 92 ? -33.971 9.078 39.524 1.00 33.11 91 LEU F O 1
ATOM 5036 N N . ALA D 2 93 ? -33.149 8.883 41.621 1.00 33.31 92 ALA F N 1
ATOM 5037 C CA . ALA D 2 93 ? -33.190 7.409 41.672 1.00 33.54 92 ALA F CA 1
ATOM 5038 C C . ALA D 2 93 ? -34.615 6.863 41.523 1.00 35.27 92 ALA F C 1
ATOM 5039 O O . ALA D 2 93 ? -34.844 5.923 40.738 1.00 34.69 92 ALA F O 1
ATOM 5041 N N . ARG D 2 94 ? -35.557 7.467 42.259 1.00 36.78 93 ARG F N 1
ATOM 5042 C CA . ARG D 2 94 ? -36.979 7.126 42.161 1.00 39.17 93 ARG F CA 1
ATOM 5043 C C . ARG D 2 94 ? -37.530 7.325 40.748 1.00 39.74 93 ARG F C 1
ATOM 5044 O O . ARG D 2 94 ? -38.343 6.523 40.279 1.00 40.60 93 ARG F O 1
ATOM 5052 N N . GLU D 2 95 ? -37.080 8.383 40.074 1.00 40.45 94 GLU F N 1
ATOM 5053 C CA . GLU D 2 95 ? -37.502 8.643 38.701 1.00 42.20 94 GLU F CA 1
ATOM 5054 C C . GLU D 2 95 ? -36.995 7.594 37.713 1.00 40.30 94 GLU F C 1
ATOM 5055 O O . GLU D 2 95 ? -37.710 7.259 36.767 1.00 40.90 94 GLU F O 1
ATOM 5061 N N . LEU D 2 96 ? -35.794 7.066 37.955 1.00 36.90 95 LEU F N 1
ATOM 5062 C CA . LEU D 2 96 ? -35.249 5.993 37.141 1.00 35.87 95 LEU F CA 1
ATOM 5063 C C . LEU D 2 96 ? -36.050 4.693 37.316 1.00 35.11 95 LEU F C 1
ATOM 5064 O O . LEU D 2 96 ? -36.339 4.015 36.334 1.00 34.65 95 LEU F O 1
ATOM 5069 N N . VAL D 2 97 ? -36.401 4.372 38.561 1.00 35.08 96 VAL F N 1
ATOM 5070 C CA . VAL D 2 97 ? -37.256 3.231 38.893 1.00 36.12 96 VAL F CA 1
ATOM 5071 C C . VAL D 2 97 ? -38.633 3.376 38.214 1.00 38.64 96 VAL F C 1
ATOM 5072 O O . VAL D 2 97 ? -39.126 2.418 37.621 1.00 38.79 96 VAL F O 1
ATOM 5076 N N . ARG D 2 98 ? -39.212 4.578 38.279 1.00 40.27 97 ARG F N 1
ATOM 5077 C CA . ARG D 2 98 ? -40.488 4.906 37.623 1.00 42.01 97 ARG F CA 1
ATOM 5078 C C . ARG D 2 98 ? -40.428 4.614 36.126 1.00 40.69 97 ARG F C 1
ATOM 5079 O O . ARG D 2 98 ? -41.348 4.007 35.567 1.00 40.59 97 ARG F O 1
ATOM 5087 N N . LEU D 2 99 ? -39.329 5.034 35.498 1.00 38.84 98 LEU F N 1
ATOM 5088 C CA . LEU D 2 99 ? -39.133 4.857 34.061 1.00 37.84 98 LEU F CA 1
ATOM 5089 C C . LEU D 2 99 ? -38.932 3.389 33.693 1.00 37.24 98 LEU F C 1
ATOM 5090 O O . LEU D 2 99 ? -39.372 2.953 32.614 1.00 37.03 98 LEU F O 1
ATOM 5095 N N . ALA D 2 100 ? -38.302 2.643 34.605 1.00 35.77 99 ALA F N 1
ATOM 5096 C CA . ALA D 2 100 ? -38.162 1.189 34.500 1.00 36.18 99 ALA F CA 1
ATOM 5097 C C . ALA D 2 100 ? -39.517 0.468 34.531 1.00 36.82 99 ALA F C 1
ATOM 5098 O O . ALA D 2 100 ? -39.744 -0.430 33.738 1.00 36.33 99 ALA F O 1
ATOM 5100 N N . VAL D 2 101 ? -40.390 0.865 35.461 1.00 37.95 100 VAL F N 1
ATOM 5101 C CA . VAL D 2 101 ? -41.766 0.355 35.559 1.00 39.86 100 VAL F CA 1
ATOM 5102 C C . VAL D 2 101 ? -42.504 0.545 34.211 1.00 41.69 100 VAL F C 1
ATOM 5103 O O . VAL D 2 101 ? -43.015 -0.427 33.648 1.00 41.99 100 VAL F O 1
ATOM 5107 N N . GLU D 2 102 ? -42.496 1.772 33.685 1.00 42.24 101 GLU F N 1
ATOM 5108 C CA . GLU D 2 102 ? -43.072 2.092 32.365 1.00 43.25 101 GLU F CA 1
ATOM 5109 C C . GLU D 2 102 ? -42.497 1.266 31.213 1.00 43.09 101 GLU F C 1
ATOM 5110 O O . GLU D 2 102 ? -43.252 0.782 30.354 1.00 43.53 101 GLU F O 1
ATOM 5116 N N . ALA D 2 103 ? -41.173 1.089 31.202 1.00 41.61 102 ALA F N 1
ATOM 5117 C CA . ALA D 2 103 ? -40.533 0.305 30.150 1.00 41.76 102 ALA F CA 1
ATOM 5118 C C . ALA D 2 103 ? -40.857 -1.189 30.252 1.00 42.07 102 ALA F C 1
ATOM 5119 O O . ALA D 2 103 ? -40.979 -1.859 29.222 1.00 41.49 102 ALA F O 1
ATOM 5121 N N . ALA D 2 104 ? -40.997 -1.684 31.486 1.00 42.15 103 ALA F N 1
ATOM 5122 C CA . ALA D 2 104 ? -41.400 -3.071 31.753 1.00 43.88 103 ALA F CA 1
ATOM 5123 C C . ALA D 2 104 ? -42.833 -3.345 31.294 1.00 46.04 103 ALA F C 1
ATOM 5124 O O . ALA D 2 104 ? -43.089 -4.394 30.703 1.00 44.78 103 ALA F O 1
ATOM 5126 N N . GLU D 2 105 ? -43.745 -2.398 31.556 1.00 48.95 104 GLU F N 1
ATOM 5127 C CA . GLU D 2 105 ? -45.145 -2.484 31.107 1.00 52.37 104 GLU F CA 1
ATOM 5128 C C . GLU D 2 105 ? -45.234 -2.537 29.583 1.00 52.09 104 GLU F C 1
ATOM 5129 O O . GLU D 2 105 ? -46.008 -3.333 29.041 1.00 53.24 104 GLU F O 1
ATOM 5135 N N . GLU D 2 106 ? -44.431 -1.703 28.914 1.00 50.86 105 GLU F N 1
ATOM 5136 C CA . GLU D 2 106 ? -44.333 -1.705 27.461 1.00 52.38 105 GLU F CA 1
ATOM 5137 C C . GLU D 2 106 ? -43.866 -3.046 26.889 1.00 52.89 105 GLU F C 1
ATOM 5138 O O . GLU D 2 106 ? -44.428 -3.517 25.901 1.00 54.20 105 GLU F O 1
ATOM 5144 N N . VAL D 2 107 ? -42.858 -3.658 27.515 1.00 52.28 106 VAL F N 1
ATOM 5145 C CA . VAL D 2 107 ? -42.377 -4.995 27.113 1.00 54.16 106 VAL F CA 1
ATOM 5146 C C . VAL D 2 107 ? -43.487 -6.041 27.268 1.00 57.37 106 VAL F C 1
ATOM 5147 O O . VAL D 2 107 ? -43.676 -6.869 26.386 1.00 58.51 106 VAL F O 1
ATOM 5151 N N . GLN D 2 108 ? -44.228 -5.971 28.371 1.00 60.26 107 GLN F N 1
ATOM 5152 C CA . GLN D 2 108 ? -45.289 -6.934 28.672 1.00 63.83 107 GLN F CA 1
ATOM 5153 C C . GLN D 2 108 ? -46.463 -6.821 27.696 1.00 64.72 107 GLN F C 1
ATOM 5154 O O . GLN D 2 108 ? -47.089 -7.830 27.361 1.00 63.84 107 GLN F O 1
ATOM 5160 N N . ARG D 2 109 ? -46.724 -5.591 27.248 1.00 65.44 108 ARG F N 1
ATOM 5161 C CA . ARG D 2 109 ? -47.796 -5.263 26.309 1.00 66.06 108 ARG F CA 1
ATOM 5162 C C . ARG D 2 109 ? -47.394 -5.526 24.849 1.00 64.58 108 ARG F C 1
ATOM 5163 O O . ARG D 2 109 ? -48.259 -5.616 23.981 1.00 66.78 108 ARG F O 1
ATOM 5171 N N . ASN D 2 110 ? -46.093 -5.674 24.593 1.00 61.19 109 ASN F N 1
ATOM 5172 C CA . ASN D 2 110 ? -45.566 -5.862 23.234 1.00 59.14 109 ASN F CA 1
ATOM 5173 C C . ASN D 2 110 ? -44.216 -6.643 23.186 1.00 55.60 109 ASN F C 1
ATOM 5174 O O . ASN D 2 110 ? -43.213 -6.126 22.682 1.00 53.59 109 ASN F O 1
ATOM 5179 N N . PRO D 2 111 ? -44.200 -7.910 23.672 1.00 53.95 110 PRO F N 1
ATOM 5180 C CA . PRO D 2 111 ? -42.939 -8.648 23.929 1.00 53.17 110 PRO F CA 1
ATOM 5181 C C . PRO D 2 111 ? -42.016 -8.945 22.740 1.00 53.95 110 PRO F C 1
ATOM 5182 O O . PRO D 2 111 ? -40.855 -9.311 22.956 1.00 54.37 110 PRO F O 1
ATOM 5186 N N . SER D 2 112 ? -42.511 -8.795 21.515 1.00 54.44 111 SER F N 1
ATOM 5187 C CA . SER D 2 112 ? -41.741 -9.130 20.305 1.00 54.69 111 SER F CA 1
ATOM 5188 C C . SER D 2 112 ? -41.039 -7.932 19.645 1.00 54.89 111 SER F C 1
ATOM 5189 O O . SER D 2 112 ? -40.213 -8.122 18.748 1.00 54.93 111 SER F O 1
ATOM 5192 N N . SER D 2 113 ? -41.374 -6.713 20.084 1.00 55.63 112 SER F N 1
ATOM 5193 C CA . SER D 2 113 ? -40.773 -5.478 19.555 1.00 56.26 112 SER F CA 1
ATOM 5194 C C . SER D 2 113 ? -39.351 -5.301 20.067 1.00 55.61 112 SER F C 1
ATOM 5195 O O . SER D 2 113 ? -39.127 -5.310 21.284 1.00 54.07 112 SER F O 1
ATOM 5198 N N . SER D 2 114 ? -38.403 -5.145 19.141 1.00 56.55 113 SER F N 1
ATOM 5199 C CA . SER D 2 114 ? -36.987 -4.972 19.493 1.00 58.01 113 SER F CA 1
ATOM 5200 C C . SER D 2 114 ? -36.676 -3.584 20.072 1.00 57.81 113 SER F C 1
ATOM 5201 O O . SER D 2 114 ? -35.736 -3.448 20.859 1.00 59.31 113 SER F O 1
ATOM 5204 N N . ASP D 2 115 ? -37.457 -2.574 19.667 1.00 57.93 114 ASP F N 1
ATOM 5205 C CA . ASP D 2 115 ? -37.347 -1.202 20.183 1.00 57.02 114 ASP F CA 1
ATOM 5206 C C . ASP D 2 115 ? -37.753 -1.114 21.657 1.00 54.15 114 ASP F C 1
ATOM 5207 O O . ASP D 2 115 ? -37.095 -0.449 22.461 1.00 53.00 114 ASP F O 1
ATOM 5212 N N . VAL D 2 116 ? -38.851 -1.789 21.978 1.00 51.42 115 VAL F N 1
ATOM 5213 C CA . VAL D 2 116 ? -39.408 -1.815 23.317 1.00 48.32 115 VAL F CA 1
ATOM 5214 C C . VAL D 2 116 ? -38.504 -2.617 24.271 1.00 46.09 115 VAL F C 1
ATOM 5215 O O . VAL D 2 116 ? -38.325 -2.229 25.436 1.00 43.70 115 VAL F O 1
ATOM 5219 N N . ASN D 2 117 ? -37.932 -3.715 23.764 1.00 44.57 116 ASN F N 1
ATOM 5220 C CA . ASN D 2 117 ? -36.969 -4.519 24.505 1.00 43.40 116 ASN F CA 1
ATOM 5221 C C . ASN D 2 117 ? -35.639 -3.804 24.730 1.00 42.73 116 ASN F C 1
ATOM 5222 O O . ASN D 2 117 ? -35.031 -3.980 25.786 1.00 40.85 116 ASN F O 1
ATOM 5227 N N . GLU D 2 118 ? -35.192 -3.011 23.749 1.00 43.17 117 GLU F N 1
ATOM 5228 C CA . GLU D 2 118 ? -33.952 -2.246 23.892 1.00 44.39 117 GLU F CA 1
ATOM 5229 C C . GLU D 2 118 ? -34.046 -1.149 24.953 1.00 42.14 117 GLU F C 1
ATOM 5230 O O . GLU D 2 118 ? -33.127 -0.996 25.752 1.00 41.30 117 GLU F O 1
ATOM 5236 N N . ALA D 2 119 ? -35.165 -0.424 24.957 1.00 40.31 118 ALA F N 1
ATOM 5237 C CA . ALA D 2 119 ? -35.452 0.596 25.954 1.00 38.94 118 ALA F CA 1
ATOM 5238 C C . ALA D 2 119 ? -35.382 0.067 27.398 1.00 37.28 118 ALA F C 1
ATOM 5239 O O . ALA D 2 119 ? -34.768 0.709 28.254 1.00 36.93 118 ALA F O 1
ATOM 5241 N N . LEU D 2 120 ? -35.993 -1.087 27.656 1.00 36.31 119 LEU F N 1
ATOM 5242 C CA . LEU D 2 120 ? -35.902 -1.719 28.970 1.00 36.36 119 LEU F CA 1
ATOM 5243 C C . LEU D 2 120 ? -34.461 -2.120 29.317 1.00 36.82 119 LEU F C 1
ATOM 5244 O O . LEU D 2 120 ? -33.987 -1.802 30.414 1.00 36.97 119 LEU F O 1
ATOM 5249 N N . HIS D 2 121 ? -33.779 -2.789 28.381 1.00 37.42 120 HIS F N 1
ATOM 5250 C CA . HIS D 2 121 ? -32.367 -3.162 28.523 1.00 37.98 120 HIS F CA 1
ATOM 5251 C C . HIS D 2 121 ? -31.464 -1.971 28.904 1.00 36.69 120 HIS F C 1
ATOM 5252 O O . HIS D 2 121 ? -30.624 -2.102 29.802 1.00 36.08 120 HIS F O 1
ATOM 5259 N N . SER D 2 122 ? -31.649 -0.829 28.233 1.00 35.06 121 SER F N 1
ATOM 5260 C CA . SER D 2 122 ? -30.891 0.393 28.499 1.00 33.84 121 SER F CA 1
ATOM 5261 C C . SER D 2 122 ? -31.131 0.942 29.896 1.00 32.36 121 SER F C 1
ATOM 5262 O O . SER D 2 122 ? -30.202 1.464 30.530 1.00 31.14 121 SER F O 1
ATOM 5265 N N . ILE D 2 123 ? -32.376 0.838 30.363 1.00 31.27 122 ILE F N 1
ATOM 5266 C CA . ILE D 2 123 ? -32.735 1.292 31.706 1.00 30.59 122 ILE F CA 1
ATOM 5267 C C . ILE D 2 123 ? -32.116 0.400 32.792 1.00 29.94 122 ILE F C 1
ATOM 5268 O O . ILE D 2 123 ? -31.598 0.905 33.781 1.00 29.43 122 ILE F O 1
ATOM 5273 N N . VAL D 2 124 ? -32.140 -0.912 32.568 1.00 29.75 123 VAL F N 1
ATOM 5274 C CA . VAL D 2 124 ? -31.542 -1.890 33.477 1.00 29.68 123 VAL F CA 1
ATOM 5275 C C . VAL D 2 124 ? -30.023 -1.670 33.576 1.00 29.87 123 VAL F C 1
ATOM 5276 O O . VAL D 2 124 ? -29.461 -1.621 34.686 1.00 29.85 123 VAL F O 1
ATOM 5280 N N . TYR D 2 125 ? -29.384 -1.496 32.414 1.00 29.26 124 TYR F N 1
ATOM 5281 C CA . TYR D 2 125 ? -27.985 -1.114 32.340 1.00 28.27 124 TYR F CA 1
ATOM 5282 C C . TYR D 2 125 ? -27.705 0.155 33.209 1.00 27.48 124 TYR F C 1
ATOM 5283 O O . TYR D 2 125 ? -26.789 0.154 34.039 1.00 25.77 124 TYR F O 1
ATOM 5292 N N . ALA D 2 126 ? -28.526 1.190 33.029 1.00 26.51 125 ALA F N 1
ATOM 5293 C CA . ALA D 2 126 ? -28.415 2.442 33.767 1.00 26.32 125 ALA F CA 1
ATOM 5294 C C . ALA D 2 126 ? -28.607 2.277 35.270 1.00 25.98 125 ALA F C 1
ATOM 5295 O O . ALA D 2 126 ? -27.843 2.833 36.062 1.00 25.75 125 ALA F O 1
ATOM 5297 N N . ILE D 2 127 ? -29.620 1.500 35.648 1.00 26.50 126 ILE F N 1
ATOM 5298 C CA . ILE D 2 127 ? -29.918 1.151 37.056 1.00 26.55 126 ILE F CA 1
ATOM 5299 C C . ILE D 2 127 ? -28.734 0.463 37.774 1.00 26.15 126 ILE F C 1
ATOM 5300 O O . ILE D 2 127 ? -28.408 0.826 38.914 1.00 26.38 126 ILE F O 1
ATOM 5305 N N . GLU D 2 128 ? -28.099 -0.502 37.106 1.00 25.53 127 GLU F N 1
ATOM 5306 C CA . GLU D 2 128 ? -26.883 -1.158 37.621 1.00 25.27 127 GLU F CA 1
ATOM 5307 C C . GLU D 2 128 ? -25.728 -0.181 37.855 1.00 24.23 127 GLU F C 1
ATOM 5308 O O . GLU D 2 128 ? -25.033 -0.258 38.886 1.00 23.97 127 GLU F O 1
ATOM 5314 N N . ALA D 2 129 ? -25.556 0.753 36.923 1.00 23.37 128 ALA F N 1
ATOM 5315 C CA . ALA D 2 129 ? -24.593 1.853 37.081 1.00 23.36 128 ALA F CA 1
ATOM 5316 C C . ALA D 2 129 ? -24.991 2.747 38.243 1.00 22.85 128 ALA F C 1
ATOM 5317 O O . ALA D 2 129 ? -24.144 3.117 39.041 1.00 22.40 128 ALA F O 1
ATOM 5319 N N . ALA D 2 130 ? -26.287 3.068 38.350 1.00 23.21 129 ALA F N 1
ATOM 5320 C CA . ALA D 2 130 ? -26.787 3.934 39.445 1.00 22.91 129 ALA F CA 1
ATOM 5321 C C . ALA D 2 130 ? -26.574 3.302 40.819 1.00 22.79 129 ALA F C 1
ATOM 5322 O O . ALA D 2 130 ? -26.165 3.991 41.744 1.00 24.22 129 ALA F O 1
ATOM 5324 N N . ILE D 2 131 ? -26.831 1.999 40.938 1.00 22.42 130 ILE F N 1
ATOM 5325 C CA . ILE D 2 131 ? -26.639 1.249 42.195 1.00 22.32 130 ILE F CA 1
ATOM 5326 C C . ILE D 2 131 ? -25.184 1.303 42.644 1.00 22.38 130 ILE F C 1
ATOM 5327 O O . ILE D 2 131 ? -24.916 1.502 43.815 1.00 23.39 130 ILE F O 1
ATOM 5332 N N . PHE D 2 132 ? -24.247 1.102 41.717 1.00 22.31 131 PHE F N 1
ATOM 5333 C CA . PHE D 2 132 ? -22.828 1.263 42.029 1.00 21.77 131 PHE F CA 1
ATOM 5334 C C . PHE D 2 132 ? -22.538 2.686 42.535 1.00 21.70 131 PHE F C 1
ATOM 5335 O O . PHE D 2 132 ? -21.847 2.865 43.540 1.00 21.21 131 PHE F O 1
ATOM 5343 N N . ALA D 2 133 ? -23.052 3.685 41.820 1.00 21.65 132 ALA F N 1
ATOM 5344 C CA . ALA D 2 133 ? -22.827 5.090 42.175 1.00 21.91 132 ALA F CA 1
ATOM 5345 C C . ALA D 2 133 ? -23.417 5.456 43.549 1.00 22.58 132 ALA F C 1
ATOM 5346 O O . ALA D 2 133 ? -22.700 6.009 44.404 1.00 22.46 132 ALA F O 1
ATOM 5348 N N . LEU D 2 134 ? -24.696 5.124 43.774 1.00 23.40 133 LEU F N 1
ATOM 5349 C CA . LEU D 2 134 ? -25.365 5.419 45.062 1.00 24.93 133 LEU F CA 1
ATOM 5350 C C . LEU D 2 134 ? -24.676 4.734 46.235 1.00 25.56 133 LEU F C 1
ATOM 5351 O O . LEU D 2 134 ? -24.482 5.356 47.280 1.00 25.83 133 LEU F O 1
ATOM 5356 N N . GLU D 2 135 ? -24.307 3.463 46.048 1.00 25.19 134 GLU F N 1
ATOM 5357 C CA . GLU D 2 135 ? -23.601 2.707 47.072 1.00 26.35 134 GLU F CA 1
ATOM 5358 C C . GLU D 2 135 ? -22.198 3.275 47.357 1.00 25.85 134 GLU F C 1
ATOM 5359 O O . GLU D 2 135 ? -21.779 3.310 48.518 1.00 26.69 134 GLU F O 1
ATOM 5365 N N . ALA D 2 136 ? -21.500 3.763 46.330 1.00 24.42 135 ALA F N 1
ATOM 5366 C CA . ALA D 2 136 ? -20.206 4.413 46.557 1.00 24.18 135 ALA F CA 1
ATOM 5367 C C . ALA D 2 136 ? -20.359 5.742 47.341 1.00 24.10 135 ALA F C 1
ATOM 5368 O O . ALA D 2 136 ? -19.563 6.029 48.224 1.00 23.06 135 ALA F O 1
ATOM 5370 N N . ALA D 2 137 ? -21.399 6.528 47.014 1.00 24.90 136 ALA F N 1
ATOM 5371 C CA . ALA D 2 137 ? -21.707 7.786 47.731 1.00 25.83 136 ALA F CA 1
ATOM 5372 C C . ALA D 2 137 ? -21.964 7.559 49.218 1.00 27.09 136 ALA F C 1
ATOM 5373 O O . ALA D 2 137 ? -21.456 8.314 50.068 1.00 27.23 136 ALA F O 1
ATOM 5375 N N . GLU D 2 138 ? -22.713 6.507 49.533 1.00 28.05 137 GLU F N 1
ATOM 5376 C CA . GLU D 2 138 ? -23.024 6.203 50.922 1.00 29.90 137 GLU F CA 1
ATOM 5377 C C . GLU D 2 138 ? -21.832 5.622 51.682 1.00 29.65 137 GLU F C 1
ATOM 5378 O O . GLU D 2 138 ? -21.585 6.008 52.816 1.00 30.25 137 GLU F O 1
ATOM 5384 N N . ARG D 2 139 ? -21.093 4.714 51.050 1.00 28.79 138 ARG F N 1
ATOM 5385 C CA . ARG D 2 139 ? -19.902 4.127 51.650 1.00 28.37 138 ARG F CA 1
ATOM 5386 C C . ARG D 2 139 ? -18.839 5.198 51.974 1.00 27.66 138 ARG F C 1
ATOM 5387 O O . ARG D 2 139 ? -18.277 5.196 53.060 1.00 28.54 138 ARG F O 1
ATOM 5395 N N . THR D 2 140 ? -18.584 6.115 51.050 1.00 25.81 139 THR F N 1
ATOM 5396 C CA . THR D 2 140 ? -17.547 7.130 51.217 1.00 25.18 139 THR F CA 1
ATOM 5397 C C . THR D 2 140 ? -17.987 8.364 52.013 1.00 25.21 139 THR F C 1
ATOM 5398 O O . THR D 2 140 ? -17.153 9.001 52.636 1.00 25.44 139 THR F O 1
ATOM 5402 N N . GLY D 2 141 ? -19.287 8.684 51.988 1.00 25.22 140 GLY F N 1
ATOM 5403 C CA . GLY D 2 141 ? -19.839 9.946 52.506 1.00 25.64 140 GLY F CA 1
ATOM 5404 C C . GLY D 2 141 ? -19.268 11.183 51.833 1.00 26.46 140 GLY F C 1
ATOM 5405 O O . GLY D 2 141 ? -19.360 12.283 52.370 1.00 27.42 140 GLY F O 1
ATOM 5406 N N . ASP D 2 142 ? -18.656 11.008 50.659 1.00 26.39 141 ASP F N 1
ATOM 5407 C CA . ASP D 2 142 ? -17.822 12.037 50.045 1.00 26.97 141 ASP F CA 1
ATOM 5408 C C . ASP D 2 142 ? -18.660 12.922 49.108 1.00 26.51 141 ASP F C 1
ATOM 5409 O O . ASP D 2 142 ? -19.454 12.398 48.335 1.00 26.15 141 ASP F O 1
ATOM 5414 N N . PRO D 2 143 ? -18.475 14.256 49.177 1.00 26.75 142 PRO F N 1
ATOM 5415 C CA . PRO D 2 143 ? -19.272 15.184 48.368 1.00 26.87 142 PRO F CA 1
ATOM 5416 C C . PRO D 2 143 ? -19.042 15.045 46.866 1.00 26.53 142 PRO F C 1
ATOM 5417 O O . PRO D 2 143 ? -19.987 15.201 46.091 1.00 26.68 142 PRO F O 1
ATOM 5421 N N . GLU D 2 144 ? -17.803 14.782 46.457 1.00 26.69 143 GLU F N 1
ATOM 5422 C CA . GLU D 2 144 ? -17.493 14.638 45.051 1.00 27.38 143 GLU F CA 1
ATOM 5423 C C . GLU D 2 144 ? -18.128 13.361 44.460 1.00 26.49 143 GLU F C 1
ATOM 5424 O O . GLU D 2 144 ? -18.652 13.392 43.359 1.00 26.03 143 GLU F O 1
ATOM 5430 N N . VAL D 2 145 ? -18.088 12.266 45.219 1.00 25.94 144 VAL F N 1
ATOM 5431 C CA . VAL D 2 145 ? -18.719 11.014 44.834 1.00 25.43 144 VAL F CA 1
ATOM 5432 C C . VAL D 2 145 ? -20.226 11.196 44.770 1.00 25.60 144 VAL F C 1
ATOM 5433 O O . VAL D 2 145 ? -20.869 10.685 43.848 1.00 25.04 144 VAL F O 1
ATOM 5437 N N . ARG D 2 146 ? -20.782 11.956 45.716 1.00 25.96 145 ARG F N 1
ATOM 5438 C CA . ARG D 2 146 ? -22.204 12.309 45.669 1.00 26.55 145 ARG F CA 1
ATOM 5439 C C . ARG D 2 146 ? -22.574 13.063 44.360 1.00 26.97 145 ARG F C 1
ATOM 5440 O O . ARG D 2 146 ? -23.531 12.662 43.675 1.00 27.18 145 ARG F O 1
ATOM 5448 N N . GLU D 2 147 ? -21.807 14.102 44.002 1.00 27.22 146 GLU F N 1
ATOM 5449 C CA . GLU D 2 147 ? -22.097 14.886 42.784 1.00 28.28 146 GLU F CA 1
ATOM 5450 C C . GLU D 2 147 ? -21.945 14.065 41.511 1.00 26.92 146 GLU F C 1
ATOM 5451 O O . GLU D 2 147 ? -22.692 14.278 40.568 1.00 26.35 146 GLU F O 1
ATOM 5457 N N . LEU D 2 148 ? -20.980 13.144 41.502 1.00 25.32 147 LEU F N 1
ATOM 5458 C CA . LEU D 2 148 ? -20.805 12.218 40.376 1.00 24.98 147 LEU F CA 1
ATOM 5459 C C . LEU D 2 148 ? -22.001 11.250 40.266 1.00 24.41 147 LEU F C 1
ATOM 5460 O O . LEU D 2 148 ? -22.473 10.997 39.175 1.00 24.01 147 LEU F O 1
ATOM 5465 N N . ALA D 2 149 ? -22.478 10.741 41.407 1.00 24.63 148 ALA F N 1
ATOM 5466 C CA . ALA D 2 149 ? -23.663 9.889 41.469 1.00 25.17 148 ALA F CA 1
ATOM 5467 C C . ALA D 2 149 ? -24.915 10.624 40.970 1.00 26.07 148 ALA F C 1
ATOM 5468 O O . ALA D 2 149 ? -25.685 10.078 40.175 1.00 25.62 148 ALA F O 1
ATOM 5470 N N . ARG D 2 150 ? -25.084 11.867 41.413 1.00 27.66 149 ARG F N 1
ATOM 5471 C CA . ARG D 2 150 ? -26.120 12.753 40.872 1.00 29.43 149 ARG F CA 1
ATOM 5472 C C . ARG D 2 150 ? -26.040 12.895 39.336 1.00 29.58 149 ARG F C 1
ATOM 5473 O O . ARG D 2 150 ? -27.049 12.687 38.646 1.00 29.80 149 ARG F O 1
ATOM 5481 N N . GLU D 2 151 ? -24.859 13.234 38.818 1.00 30.03 150 GLU F N 1
ATOM 5482 C CA . GLU D 2 151 ? -24.622 13.375 37.364 1.00 31.73 150 GLU F CA 1
ATOM 5483 C C . GLU D 2 151 ? -25.015 12.086 36.608 1.00 30.49 150 GLU F C 1
ATOM 5484 O O . GLU D 2 151 ? -25.709 12.142 35.592 1.00 30.28 150 GLU F O 1
ATOM 5490 N N . LEU D 2 152 ? -24.610 10.935 37.139 1.00 29.19 151 LEU F N 1
ATOM 5491 C CA . LEU D 2 152 ? -24.926 9.640 36.531 1.00 28.64 151 LEU F CA 1
ATOM 5492 C C . LEU D 2 152 ? -26.443 9.398 36.441 1.00 28.78 151 LEU F C 1
ATOM 5493 O O . LEU D 2 152 ? -26.954 9.094 35.364 1.00 28.77 151 LEU F O 1
ATOM 5498 N N . VAL D 2 153 ? -27.153 9.540 37.565 1.00 29.77 152 VAL F N 1
ATOM 5499 C CA . VAL D 2 153 ? -28.601 9.288 37.585 1.00 31.55 152 VAL F CA 1
ATOM 5500 C C . VAL D 2 153 ? -29.383 10.294 36.729 1.00 32.78 152 VAL F C 1
ATOM 5501 O O . VAL D 2 153 ? -30.316 9.903 36.024 1.00 33.25 152 VAL F O 1
ATOM 5505 N N . ARG D 2 154 ? -28.969 11.563 36.767 1.00 34.05 153 ARG F N 1
ATOM 5506 C CA . ARG D 2 154 ? -29.560 12.615 35.936 1.00 36.67 153 ARG F CA 1
ATOM 5507 C C . ARG D 2 154 ? -29.436 12.245 34.461 1.00 36.88 153 ARG F C 1
ATOM 5508 O O . ARG D 2 154 ? -30.400 12.369 33.702 1.00 35.91 153 ARG F O 1
ATOM 5516 N N . LEU D 2 155 ? -28.245 11.775 34.077 1.00 36.58 154 LEU F N 1
ATOM 5517 C CA . LEU D 2 155 ? -27.977 11.331 32.720 1.00 37.35 154 LEU F CA 1
ATOM 5518 C C . LEU D 2 155 ? -28.889 10.166 32.327 1.00 35.96 154 LEU F C 1
ATOM 5519 O O . LEU D 2 155 ? -29.490 10.183 31.249 1.00 35.91 154 LEU F O 1
ATOM 5524 N N . ALA D 2 156 ? -28.997 9.185 33.224 1.00 33.68 155 ALA F N 1
ATOM 5525 C CA . ALA D 2 156 ? -29.824 8.011 32.998 1.00 33.08 155 ALA F CA 1
ATOM 5526 C C . ALA D 2 156 ? -31.304 8.378 32.786 1.00 32.90 155 ALA F C 1
ATOM 5527 O O . ALA D 2 156 ? -31.937 7.878 31.861 1.00 32.52 155 ALA F O 1
ATOM 5529 N N . VAL D 2 157 ? -31.826 9.257 33.638 1.00 33.45 156 VAL F N 1
ATOM 5530 C CA . VAL D 2 157 ? -33.204 9.749 33.533 1.00 35.17 156 VAL F CA 1
ATOM 5531 C C . VAL D 2 157 ? -33.421 10.495 32.195 1.00 37.62 156 VAL F C 1
ATOM 5532 O O . VAL D 2 157 ? -34.390 10.213 31.473 1.00 37.96 156 VAL F O 1
ATOM 5536 N N . GLU D 2 158 ? -32.499 11.406 31.864 1.00 38.94 157 GLU F N 1
ATOM 5537 C CA . GLU D 2 158 ? -32.526 12.172 30.608 1.00 41.78 157 GLU F CA 1
ATOM 5538 C C . GLU D 2 158 ? -32.628 11.254 29.389 1.00 41.91 157 GLU F C 1
ATOM 5539 O O . GLU D 2 158 ? -33.487 11.470 28.518 1.00 41.63 157 GLU F O 1
ATOM 5545 N N . ALA D 2 159 ? -31.771 10.230 29.355 1.00 41.29 158 ALA F N 1
ATOM 5546 C CA . ALA D 2 159 ? -31.729 9.257 28.256 1.00 42.56 158 ALA F CA 1
ATOM 5547 C C . ALA D 2 159 ? -33.041 8.477 28.095 1.00 43.17 158 ALA F C 1
ATOM 5548 O O . ALA D 2 159 ? -33.560 8.369 26.978 1.00 43.46 158 ALA F O 1
ATOM 5550 N N . ALA D 2 160 ? -33.566 7.955 29.210 1.00 43.19 159 ALA F N 1
ATOM 5551 C CA . ALA D 2 160 ? -34.790 7.154 29.202 1.00 43.88 159 ALA F CA 1
ATOM 5552 C C . ALA D 2 160 ? -36.020 7.940 28.744 1.00 46.37 159 ALA F C 1
ATOM 5553 O O . ALA D 2 160 ? -36.888 7.385 28.066 1.00 46.12 159 ALA F O 1
ATOM 5555 N N . GLU D 2 161 ? -36.072 9.220 29.100 1.00 50.70 160 GLU F N 1
ATOM 5556 C CA . GLU D 2 161 ? -37.183 10.108 28.727 1.00 55.50 160 GLU F CA 1
ATOM 5557 C C . GLU D 2 161 ? -37.150 10.524 27.260 1.00 58.15 160 GLU F C 1
ATOM 5558 O O . GLU D 2 161 ? -38.205 10.676 26.649 1.00 61.57 160 GLU F O 1
ATOM 5564 N N . GLU D 2 162 ? -35.948 10.692 26.703 1.00 60.90 161 GLU F N 1
ATOM 5565 C CA . GLU D 2 162 ? -35.779 10.950 25.273 1.00 64.74 161 GLU F CA 1
ATOM 5566 C C . GLU D 2 162 ? -36.090 9.727 24.414 1.00 65.22 161 GLU F C 1
ATOM 5567 O O . GLU D 2 162 ? -36.671 9.865 23.334 1.00 66.24 161 GLU F O 1
ATOM 5573 N N . VAL D 2 163 ? -35.678 8.551 24.899 1.00 63.49 162 VAL F N 1
ATOM 5574 C CA . VAL D 2 163 ? -35.945 7.249 24.255 1.00 65.30 162 VAL F CA 1
ATOM 5575 C C . VAL D 2 163 ? -37.451 6.930 24.247 1.00 66.23 162 VAL F C 1
ATOM 5576 O O . VAL D 2 163 ? -37.943 6.277 23.320 1.00 66.32 162 VAL F O 1
ATOM 5580 N N . GLN D 2 164 ? -38.172 7.425 25.254 1.00 67.63 163 GLN F N 1
ATOM 5581 C CA . GLN D 2 164 ? -39.632 7.385 25.274 1.00 70.68 163 GLN F CA 1
ATOM 5582 C C . GLN D 2 164 ? -40.237 8.200 24.131 1.00 75.54 163 GLN F C 1
ATOM 5583 O O . GLN D 2 164 ? -41.129 7.712 23.424 1.00 76.14 163 GLN F O 1
ATOM 5589 N N . ARG D 2 165 ? -39.740 9.431 23.961 1.00 79.36 164 ARG F N 1
ATOM 5590 C CA . ARG D 2 165 ? -40.181 10.341 22.890 1.00 82.13 164 ARG F CA 1
ATOM 5591 C C . ARG D 2 165 ? -39.814 9.788 21.507 1.00 84.42 164 ARG F C 1
ATOM 5592 O O . ARG D 2 165 ? -40.699 9.598 20.660 1.00 86.87 164 ARG F O 1
ATOM 5600 N N . ASN D 2 166 ? -38.520 9.517 21.301 1.00 83.28 165 ASN F N 1
ATOM 5601 C CA . ASN D 2 166 ? -38.000 8.968 20.043 1.00 83.70 165 ASN F CA 1
ATOM 5602 C C . ASN D 2 166 ? -37.161 7.708 20.319 1.00 82.84 165 ASN F C 1
ATOM 5603 O O . ASN D 2 166 ? -36.069 7.821 20.880 1.00 81.72 165 ASN F O 1
ATOM 5608 N N . PRO D 2 167 ? -37.673 6.503 19.939 1.00 83.94 166 PRO F N 1
ATOM 5609 C CA . PRO D 2 167 ? -37.008 5.206 20.222 1.00 82.69 166 PRO F CA 1
ATOM 5610 C C . PRO D 2 167 ? -35.560 5.098 19.722 1.00 82.71 166 PRO F C 1
ATOM 5611 O O . PRO D 2 167 ? -34.714 4.504 20.406 1.00 83.40 166 PRO F O 1
ATOM 5615 N N . SER D 2 168 ? -35.294 5.684 18.554 1.00 82.05 167 SER F N 1
ATOM 5616 C CA . SER D 2 168 ? -33.953 5.767 17.970 1.00 82.12 167 SER F CA 1
ATOM 5617 C C . SER D 2 168 ? -32.877 6.382 18.898 1.00 79.92 167 SER F C 1
ATOM 5618 O O . SER D 2 168 ? -31.766 5.855 18.967 1.00 76.58 167 SER F O 1
ATOM 5621 N N . SER D 2 169 ? -33.245 7.462 19.609 1.00 78.82 168 SER F N 1
ATOM 5622 C CA . SER D 2 169 ? -32.348 8.322 20.426 1.00 78.89 168 SER F CA 1
ATOM 5623 C C . SER D 2 169 ? -31.166 7.617 21.093 1.00 76.41 168 SER F C 1
ATOM 5624 O O . SER D 2 169 ? -31.346 6.657 21.854 1.00 73.63 168 SER F O 1
ATOM 5627 N N . ARG D 2 170 ? -29.970 8.126 20.805 1.00 76.09 169 ARG F N 1
ATOM 5628 C CA . ARG D 2 170 ? -28.720 7.397 21.042 1.00 75.15 169 ARG F CA 1
ATOM 5629 C C . ARG D 2 170 ? -28.403 7.128 22.528 1.00 71.44 169 ARG F C 1
ATOM 5630 O O . ARG D 2 170 ? -28.831 7.867 23.419 1.00 68.44 169 ARG F O 1
ATOM 5638 N N . ASN D 2 171 ? -27.662 6.041 22.752 1.00 69.09 170 ASN F N 1
ATOM 5639 C CA . ASN D 2 171 ? -27.388 5.481 24.072 1.00 64.11 170 ASN F CA 1
ATOM 5640 C C . ASN D 2 171 ? -26.278 6.195 24.853 1.00 60.20 170 ASN F C 1
ATOM 5641 O O . ASN D 2 171 ? -25.300 6.700 24.285 1.00 60.29 170 ASN F O 1
ATOM 5646 N N . VAL D 2 172 ? -26.441 6.197 26.174 1.00 53.59 171 VAL F N 1
ATOM 5647 C CA . VAL D 2 172 ? -25.514 6.866 27.073 1.00 49.28 171 VAL F CA 1
ATOM 5648 C C . VAL D 2 172 ? -24.541 5.923 27.796 1.00 45.12 171 VAL F C 1
ATOM 5649 O O . VAL D 2 172 ? -24.045 6.309 28.824 1.00 43.33 171 VAL F O 1
ATOM 5653 N N . GLU D 2 173 ? -24.313 4.716 27.268 1.00 42.59 172 GLU F N 1
ATOM 5654 C CA . GLU D 2 173 ? -23.454 3.702 27.905 1.00 41.37 172 GLU F CA 1
ATOM 5655 C C . GLU D 2 173 ? -22.016 4.156 28.163 1.00 39.36 172 GLU F C 1
ATOM 5656 O O . GLU D 2 173 ? -21.501 4.002 29.285 1.00 36.87 172 GLU F O 1
ATOM 5662 N N . HIS D 2 174 ? -21.382 4.750 27.150 1.00 37.87 173 HIS F N 1
ATOM 5663 C CA . HIS D 2 174 ? -20.062 5.356 27.358 1.00 36.88 173 HIS F CA 1
ATOM 5664 C C . HIS D 2 174 ? -20.052 6.462 28.422 1.00 34.35 173 HIS F C 1
ATOM 5665 O O . HIS D 2 174 ? -19.152 6.492 29.277 1.00 32.90 173 HIS F O 1
ATOM 5672 N N . ALA D 2 175 ? -21.072 7.328 28.374 1.00 32.29 174 ALA F N 1
ATOM 5673 C CA . ALA D 2 175 ? -21.188 8.458 29.293 1.00 31.26 174 ALA F CA 1
ATOM 5674 C C . ALA D 2 175 ? -21.419 7.999 30.741 1.00 29.67 174 ALA F C 1
ATOM 5675 O O . ALA D 2 175 ? -20.915 8.616 31.666 1.00 29.53 174 ALA F O 1
ATOM 5677 N N . LEU D 2 176 ? -22.163 6.916 30.926 1.00 28.32 175 LEU F N 1
ATOM 5678 C CA . LEU D 2 176 ? -22.384 6.359 32.263 1.00 27.13 175 LEU F CA 1
ATOM 5679 C C . LEU D 2 176 ? -21.106 5.704 32.824 1.00 26.46 175 LEU F C 1
ATOM 5680 O O . LEU D 2 176 ? -20.770 5.895 33.999 1.00 25.57 175 LEU F O 1
ATOM 5685 N N . MET D 2 177 ? -20.394 4.960 31.975 1.00 26.16 176 MET F N 1
ATOM 5686 C CA . MET D 2 177 ? -19.171 4.246 32.373 1.00 26.27 176 MET F CA 1
ATOM 5687 C C . MET D 2 177 ? -18.021 5.182 32.719 1.00 26.77 176 MET F C 1
ATOM 5688 O O . MET D 2 177 ? -17.231 4.899 33.629 1.00 27.45 176 MET F O 1
ATOM 5693 N N . ARG D 2 178 ? -17.957 6.307 32.011 1.00 27.16 177 ARG F N 1
ATOM 5694 C CA . ARG D 2 178 ? -17.036 7.397 32.291 1.00 27.54 177 ARG F CA 1
ATOM 5695 C C . ARG D 2 178 ? -17.164 7.891 33.754 1.00 25.96 177 ARG F C 1
ATOM 5696 O O . ARG D 2 178 ? -16.157 8.113 34.448 1.00 25.36 177 ARG F O 1
ATOM 5704 N N . ILE D 2 179 ? -18.401 8.035 34.222 1.00 24.08 178 ILE F N 1
ATOM 5705 C CA . ILE D 2 179 ? -18.677 8.442 35.614 1.00 22.75 178 ILE F CA 1
ATOM 5706 C C . ILE D 2 179 ? -18.350 7.320 36.616 1.00 21.71 178 ILE F C 1
ATOM 5707 O O . ILE D 2 179 ? -17.810 7.583 37.698 1.00 21.02 178 ILE F O 1
ATOM 5712 N N . VAL D 2 180 ? -18.658 6.075 36.243 1.00 20.75 179 VAL F N 1
ATOM 5713 C CA . VAL D 2 180 ? -18.311 4.916 37.058 1.00 20.11 179 VAL F CA 1
ATOM 5714 C C . VAL D 2 180 ? -16.809 4.929 37.342 1.00 20.30 179 VAL F C 1
ATOM 5715 O O . VAL D 2 180 ? -16.377 4.862 38.513 1.00 20.06 179 VAL F O 1
ATOM 5719 N N . LEU D 2 181 ? -16.026 5.079 36.276 1.00 20.40 180 LEU F N 1
ATOM 5720 C CA . LEU D 2 181 ? -14.567 5.161 36.407 1.00 20.52 180 LEU F CA 1
ATOM 5721 C C . LEU D 2 181 ? -14.164 6.306 37.312 1.00 20.33 180 LEU F C 1
ATOM 5722 O O . LEU D 2 181 ? -13.341 6.100 38.206 1.00 20.45 180 LEU F O 1
ATOM 5727 N N . ALA D 2 182 ? -14.767 7.483 37.117 1.00 20.01 181 ALA F N 1
ATOM 5728 C CA . ALA D 2 182 ? -14.421 8.663 37.922 1.00 20.42 181 ALA F CA 1
ATOM 5729 C C . ALA D 2 182 ? -14.732 8.406 39.380 1.00 19.96 181 ALA F C 1
ATOM 5730 O O . ALA D 2 182 ? -13.942 8.765 40.235 1.00 20.59 181 ALA F O 1
ATOM 5732 N N . ILE D 2 183 ? -15.869 7.761 39.653 1.00 19.79 182 ILE F N 1
ATOM 5733 C CA . ILE D 2 183 ? -16.276 7.401 41.018 1.00 19.85 182 ILE F CA 1
ATOM 5734 C C . ILE D 2 183 ? -15.283 6.418 41.631 1.00 20.30 182 ILE F C 1
ATOM 5735 O O . ILE D 2 183 ? -14.789 6.621 42.747 1.00 20.22 182 ILE F O 1
ATOM 5740 N N . TYR D 2 184 ? -14.986 5.372 40.875 1.00 20.52 183 TYR F N 1
ATOM 5741 C CA . TYR D 2 184 ? -14.013 4.374 41.276 1.00 21.15 183 TYR F CA 1
ATOM 5742 C C . TYR D 2 184 ? -12.670 4.981 41.673 1.00 21.95 183 TYR F C 1
ATOM 5743 O O . TYR D 2 184 ? -12.135 4.654 42.737 1.00 22.28 183 TYR F O 1
ATOM 5752 N N . LEU D 2 185 ? -12.137 5.864 40.831 1.00 22.65 184 LEU F N 1
ATOM 5753 C CA . LEU D 2 185 ? -10.838 6.509 41.108 1.00 23.64 184 LEU F CA 1
ATOM 5754 C C . LEU D 2 185 ? -10.913 7.460 42.301 1.00 23.95 184 LEU F C 1
ATOM 5755 O O . LEU D 2 185 ? -9.959 7.551 43.073 1.00 23.98 184 LEU F O 1
ATOM 5760 N N . ALA D 2 186 ? -12.045 8.144 42.448 1.00 24.14 185 ALA F N 1
ATOM 5761 C CA . ALA D 2 186 ? -12.272 9.013 43.605 1.00 25.69 185 ALA F CA 1
ATOM 5762 C C . ALA D 2 186 ? -12.281 8.203 44.902 1.00 26.38 185 ALA F C 1
ATOM 5763 O O . ALA D 2 186 ? -11.610 8.574 45.867 1.00 27.97 185 ALA F O 1
ATOM 5765 N N . GLU D 2 187 ? -13.004 7.093 44.912 1.00 27.24 186 GLU F N 1
ATOM 5766 C CA . GLU D 2 187 ? -13.004 6.181 46.048 1.00 29.59 186 GLU F CA 1
ATOM 5767 C C . GLU D 2 187 ? -11.585 5.630 46.345 1.00 31.28 186 GLU F C 1
ATOM 5768 O O . GLU D 2 187 ? -11.133 5.684 47.482 1.00 31.31 186 GLU F O 1
ATOM 5774 N N . GLU D 2 188 ? -10.867 5.174 45.316 1.00 33.18 187 GLU F N 1
ATOM 5775 C CA . GLU D 2 188 ? -9.464 4.755 45.479 1.00 35.36 187 GLU F CA 1
ATOM 5776 C C . GLU D 2 188 ? -8.533 5.811 46.056 1.00 36.52 187 GLU F C 1
ATOM 5777 O O . GLU D 2 188 ? -7.659 5.481 46.838 1.00 36.35 187 GLU F O 1
ATOM 5783 N N . ASN D 2 189 ? -8.710 7.068 45.657 1.00 38.36 188 ASN F N 1
ATOM 5784 C CA . ASN D 2 189 ? -7.890 8.169 46.179 1.00 41.40 188 ASN F CA 1
ATOM 5785 C C . ASN D 2 189 ? -8.165 8.439 47.667 1.00 42.42 188 ASN F C 1
ATOM 5786 O O . ASN D 2 189 ? -7.294 8.936 48.357 1.00 43.87 188 ASN F O 1
ATOM 5791 N N . LEU D 2 190 ? -9.364 8.093 48.143 1.00 44.28 189 LEU F N 1
ATOM 5792 C CA . LEU D 2 190 ? -9.737 8.244 49.550 1.00 46.58 189 LEU F CA 1
ATOM 5793 C C . LEU D 2 190 ? -9.112 7.196 50.467 1.00 50.44 189 LEU F C 1
ATOM 5794 O O . LEU D 2 190 ? -8.859 7.487 51.635 1.00 50.80 189 LEU F O 1
ATOM 5799 N N . ARG D 2 191 ? -8.879 5.990 49.940 1.00 56.51 190 ARG F N 1
ATOM 5800 C CA . ARG D 2 191 ? -8.097 4.936 50.625 1.00 66.55 190 ARG F CA 1
ATOM 5801 C C . ARG D 2 191 ? -6.728 5.405 51.117 1.00 71.68 190 ARG F C 1
ATOM 5802 O O . ARG D 2 191 ? -6.299 5.020 52.206 1.00 76.14 190 ARG F O 1
ATOM 5810 N N . GLU D 2 192 ? -6.065 6.239 50.307 1.00 76.71 191 GLU F N 1
ATOM 5811 C CA . GLU D 2 192 ? -4.731 6.809 50.581 1.00 81.05 191 GLU F CA 1
ATOM 5812 C C . GLU D 2 192 ? -4.702 7.609 51.889 1.00 81.71 191 GLU F C 1
ATOM 5813 O O . GLU D 2 192 ? -4.319 7.092 52.940 1.00 82.65 191 GLU F O 1
#

B-factor: mean 45.7, std 24.38, range [17.08, 149.82]